Protein AF-0000000080279612 (afdb_homodimer)

Foldseek 3Di:
DKEKEFQAWEQFLPPVRDTELTWMWIADFFFTADIDYDGDDDDDGPYYHYQNQKYKWFFFAAQEAAQLLLLPAPPPQPDAPLRLCLRCLLLLLQAALLSLLLSLLLLLFLQVFLRHQEHEHAHAWDAPPRYDNLVSNVVSCVVLVGAYEYALEFAAQAVVNPARHHNRRHDHLVVSLVVLLVSQVPWADPDLQHRYHYAYEYAAPLRHDLSSLLSSLVSCVVSVAAYEYAFDQAPVQQVSCCVPPVHGRLVSCVVSVQAALRHEHEQQAHDDLVSLLSNLVRQHAYAHQQQLSVSNVRHFRQVLSNVVSRHLAAYHNYYCNRRVSSYVLVVLQRNQVRLCVVPNNVSADLSRSLQRRFQSSCSNRVNNVATRGNDGPHGPFMWMFRQPDPQNPPPSDVSCSSRNTDNGGTQFTDRSNHTQDHRSGGDNDDSVVSVVSSNVSSVVSVVVD/DKEKEFQAWEQFLPPVRDTELTWMWIADFFFTADIDYDGDDDDDGPYYHYQNQKYKWFFFAAQEAAQLLLLPAPPPQPDAPLRLCLRCLLLLLPAALLSLLLSLLLLLFLQVFLRHQEHEHAHAWDAPPRYDNLVSNVVSCVVLVGAYEYALEFAAQAVVNPARHHNRRHDHLVVSLVVLLVSQVPWADPDLQHRYHYAYEYAAPLRHDLSSLLSSLVSCVVSVAAYEYAFDQAPVQQVSCCVPVVHGRLVSCVVSVQAALRHEHEQQAHDDLVSLLSNLVRQHAYAHQQQLSVSNVRHFRQVLSNVVSRHLAAYHNYYCNSVVSSYVLVVLQRNQVRLCVVPNNVSADLSRSLQRRFQSSCSNRVNNVATRGNDGPHGPFMWMFRQPDPQNPPPSDVSCSSRNTDHGGTCFTDRSNHTQDHRSGGDNDDSVVSVVSSNVSSVVSVVVD

InterPro domains:
  IPR006680 Amidohydrolase-related [PF01979] (55-418)
  IPR011059 Metal-dependent hydrolase, composite domain superfamily [G3DSA:2.30.40.10] (12-420)
  IPR011059 Metal-dependent hydrolase, composite domain superfamily [SSF51338] (1-445)
  IPR032466 Metal-dependent hydrolase [SSF51556] (58-372)
  IPR050287 5-Methylthioadenosine/S-adenosylhomocysteine deaminase [PTHR43794] (2-445)

pLDDT: mean 96.13, std 4.73, range [47.09, 98.94]

Secondary structure (DSSP, 8-state):
-EEEEEEEEEE---TT--EEEEEEEEEETTEEEEEEESSPPS---SEEEE-TTEEEEEPEEE--EEGGGGGGTTTTTT--HHHHHHHHHHHHTT--HHHHHHHHHHHHHHHHHTTEEEEEEEE----TTS--HHHHHHHHHHHHT-EEEEEEEE----GGGT-SS-GGG---HHHHHHHHHHHHHHH---STT-SEEEEEEES-TTTS-HHHHHHHHHHHHHHT--EEEEES--HHHHHHHHHHHSS-HHHHHHHTT--STTEEEEE--S--HHHHHHHHHHT-EEEE-HHHHHHHT-----HHHHHHTT--EEE--EEGGGTSS--HHHHHHHHHHHHHHHH-TTSS-HHHHHHIIIIIHHHHTT-TTTSSS--TTSB--EEEEE--SGGGTT---HHHHHHHSSPPPEEEEEETTEEEEETTEESSS-HHHHHHHHHHHHHHHHHT-/-EEEEEEEEEE---TT--EEEEEEEEEETTEEEEEEESSPPS---SEEEE-TTEEEEEPEEE--EEGGGGGGTTTTTT--HHHHHHHHHHHHTT--HHHHHHHHHHHHHHHHHTTEEEEEEEE----TTS--HHHHHHHHHHHHT-EEEEEEEE----GGGT-SS-GGG---HHHHHHHHHHHHHHH---STT-SEEEEEEES-TTTS-HHHHHHHHHHHHHHT--EEEEES--HHHHHHHHHHHSS-HHHHHHHTT--STTEEEEE--S--HHHHHHHHHHT-EEEE-HHHHHHHT-----HHHHHHTT--EEE--EETTS-SS--HHHHHHHHHHHHHHHH-TTSS-HHHHHHIIIIIHHHHTT-TTTSSS--TTSB--EEEEE--SGGGTT---HHHHHHHSSPPPEEEEEETTEEEEETTEESSS-HHHHHHHHHHHHHHHHHT-

Organism: Amycolatopsis orientalis (NCBI:txid31958)

Nearest PDB structures (foldseek):
  7ww2-assembly1_B  TM=9.772E-01  e=6.701E-56  Obesumbacterium proteus
  3hpa-assembly1_A  TM=9.596E-01  e=1.640E-49  unidentified
  5hme-assembly1_A  TM=9.571E-01  e=2.037E-45  Paenarthrobacter aurescens
  5hmd-assembly1_A  TM=9.555E-01  e=1.391E-44  Paenarthrobacter aurescens
  3lsc-assembly1_B  TM=9.503E-01  e=1.802E-42  Paenarthrobacter aurescens

Radius of gyration: 27.05 Å; Cα contacts (8 Å, |Δi|>4): 2431; chains: 2; bounding box: 64×77×64 Å

Solvent-accessible surface area (backbone atoms only — not comparable to full-atom values): 40898 Å² total; per-residue (Å²): 102,32,37,35,41,28,52,13,25,33,45,23,56,40,98,82,58,50,67,24,82,38,7,20,41,31,30,45,49,40,20,22,65,40,70,47,65,44,77,61,79,92,70,90,57,79,40,79,40,82,22,68,55,23,38,35,34,32,16,24,23,30,50,30,25,25,37,55,29,41,33,46,24,51,48,65,70,63,31,44,61,68,56,32,46,65,64,42,43,71,43,56,53,63,44,29,24,67,40,32,22,30,9,25,34,43,40,51,42,45,20,40,44,31,36,31,31,34,38,25,31,52,50,40,78,62,24,84,88,11,66,58,53,66,59,21,45,54,50,22,32,63,72,54,52,44,30,36,33,43,20,42,28,32,34,50,29,15,41,90,71,74,29,83,44,51,57,69,39,33,39,57,56,67,56,39,51,50,50,40,51,50,47,38,73,73,56,44,39,89,55,88,80,48,49,37,34,41,27,36,15,51,53,26,79,85,53,29,49,70,66,46,50,38,50,42,48,51,50,21,59,74,72,71,37,36,40,37,35,47,40,34,45,36,71,63,54,36,56,49,31,34,72,76,72,71,35,47,48,61,55,49,34,45,76,50,60,61,60,24,63,57,20,28,29,31,43,47,27,64,65,54,71,66,48,42,46,49,28,17,75,40,37,17,14,33,18,37,23,48,56,26,28,15,51,34,20,43,34,68,42,54,52,49,61,30,50,73,39,54,21,31,40,12,26,18,32,38,30,19,40,43,29,33,46,40,34,47,41,54,43,32,32,41,42,29,27,48,27,5,37,74,59,25,23,73,33,40,44,55,67,53,28,51,34,20,29,10,36,18,12,16,45,38,72,71,34,52,83,38,37,22,29,58,46,69,72,14,42,23,34,30,19,31,31,44,46,72,46,55,73,33,38,44,37,80,44,64,61,39,36,48,29,52,21,53,67,54,51,26,47,34,29,22,40,45,47,39,75,34,27,48,69,50,34,55,65,89,50,57,60,66,57,42,20,51,46,24,29,52,38,13,48,61,46,52,68,81,105,101,32,38,34,40,28,52,13,24,33,46,24,56,41,97,83,56,51,66,24,84,39,6,21,40,30,29,44,47,41,21,22,66,40,70,48,65,44,77,62,77,91,71,89,57,80,39,80,42,82,21,67,54,23,37,36,34,32,17,26,24,31,49,30,24,24,39,55,29,41,33,48,24,53,49,64,71,63,31,43,62,67,57,32,45,64,64,41,42,71,42,56,51,63,43,29,24,66,41,33,22,31,9,25,34,44,41,51,43,44,20,39,44,32,36,30,30,34,39,25,30,52,51,40,78,61,23,83,86,12,65,58,54,67,60,22,45,55,51,22,33,62,72,52,51,43,30,37,33,42,21,40,28,31,35,49,29,16,42,91,70,75,29,81,42,51,56,69,38,33,38,56,54,67,56,42,52,51,51,39,51,51,47,38,74,72,55,44,40,90,56,87,82,48,49,38,35,42,28,36,16,50,53,26,77,87,55,28,49,70,65,45,51,39,48,42,48,53,51,20,59,74,70,68,37,35,39,39,33,46,39,32,45,37,69,64,55,36,54,49,30,34,72,76,71,69,36,46,48,60,56,50,34,45,77,49,61,62,61,22,64,56,19,27,28,33,43,47,28,64,64,55,72,67,47,40,46,49,29,16,73,41,38,17,14,32,19,37,25,49,59,27,26,14,52,36,20,42,34,70,42,56,54,48,62,32,51,74,40,55,22,30,40,13,26,17,31,39,30,20,41,44,18,39,47,43,34,47,41,55,43,32,31,40,44,28,27,49,27,5,36,74,59,26,22,73,33,39,42,56,67,54,28,51,35,21,29,11,35,18,13,16,45,38,71,71,36,51,84,38,37,21,29,59,46,68,72,15,43,22,33,30,20,30,31,45,46,71,47,55,72,32,38,44,37,80,44,62,61,40,36,46,30,46,21,54,67,52,51,26,46,35,27,23,42,45,50,40,76,35,25,48,70,48,34,54,66,88,51,56,60,65,57,43,22,51,46,22,30,53,37,14,50,58,48,52,66,81,105

Structure (mmCIF, N/CA/C/O backbone):
data_AF-0000000080279612-model_v1
#
loop_
_entity.id
_entity.type
_entity.pdbx_description
1 polymer '8-oxoguanine deaminase'
#
loop_
_atom_site.group_PDB
_atom_site.id
_atom_site.type_symbol
_atom_site.label_atom_id
_atom_site.label_alt_id
_atom_site.label_comp_id
_atom_site.label_asym_id
_atom_site.label_entity_id
_atom_site.label_seq_id
_atom_site.pdbx_PDB_ins_code
_atom_site.Cartn_x
_atom_site.Cartn_y
_atom_site.Cartn_z
_atom_site.occupancy
_atom_site.B_iso_or_equiv
_atom_site.auth_seq_id
_atom_site.auth_comp_id
_atom_site.auth_asym_id
_atom_site.auth_atom_id
_atom_site.pdbx_PDB_model_num
ATOM 1 N N . MET A 1 1 ? -10.273 -33.844 13.969 1 89.88 1 MET A N 1
ATOM 2 C CA . MET A 1 1 ? -10.109 -32.656 14.805 1 89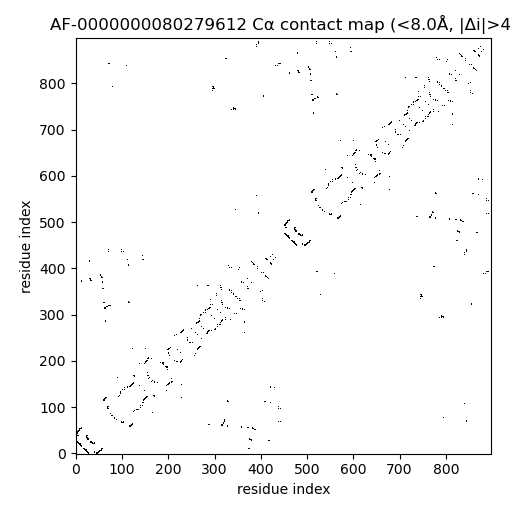.88 1 MET A CA 1
ATOM 3 C C . MET A 1 1 ? -11.219 -31.656 14.531 1 89.88 1 MET A C 1
ATOM 5 O O . MET A 1 1 ? -11.602 -31.453 13.375 1 89.88 1 MET A O 1
ATOM 9 N N . LYS A 1 2 ? -11.898 -31.188 15.523 1 96.88 2 LYS A N 1
ATOM 10 C CA . LYS A 1 2 ? -12.992 -30.234 15.398 1 96.88 2 LYS A CA 1
ATOM 11 C C . LYS A 1 2 ? -12.641 -28.906 16.062 1 96.88 2 LYS A C 1
ATOM 13 O O . LYS A 1 2 ? -12.375 -28.859 17.266 1 96.88 2 LYS A O 1
ATOM 18 N N . THR A 1 3 ? -12.5 -27.828 15.273 1 98.31 3 THR A N 1
ATOM 19 C CA . THR A 1 3 ? -12.18 -26.484 15.742 1 98.31 3 THR A CA 1
ATOM 20 C C . THR A 1 3 ? -13.336 -25.531 15.477 1 98.31 3 THR A C 1
ATOM 22 O O . THR A 1 3 ? -13.992 -25.609 14.43 1 98.31 3 THR A O 1
ATOM 25 N N . VAL A 1 4 ? -13.633 -24.656 16.484 1 98.69 4 VAL A N 1
ATOM 26 C CA . VAL A 1 4 ? -14.648 -23.641 16.25 1 98.69 4 VAL A CA 1
ATOM 27 C C . VAL A 1 4 ? -14.062 -22.25 16.5 1 98.69 4 VAL A C 1
ATOM 29 O O . VAL A 1 4 ? -13.289 -22.047 17.438 1 98.69 4 VAL A O 1
ATOM 32 N N . ILE A 1 5 ? -14.258 -21.312 15.57 1 98.75 5 ILE A N 1
ATOM 33 C CA . ILE A 1 5 ? -14.055 -19.891 15.758 1 98.75 5 ILE A CA 1
ATOM 34 C C . ILE A 1 5 ? -15.383 -19.203 16.062 1 98.75 5 ILE A C 1
ATOM 36 O O . ILE A 1 5 ? -16.328 -19.297 15.266 1 98.75 5 ILE A O 1
ATOM 40 N N . GLU A 1 6 ? -15.445 -18.484 17.172 1 98.25 6 GLU A N 1
ATOM 41 C CA . GLU A 1 6 ? -16.719 -17.906 17.594 1 98.25 6 GLU A CA 1
ATOM 42 C C . GLU A 1 6 ? -16.609 -16.406 17.812 1 98.25 6 GLU A C 1
ATOM 44 O O . GLU A 1 6 ? -15.516 -15.883 18 1 98.25 6 GLU A O 1
ATOM 49 N N . ASN A 1 7 ? -17.766 -15.758 17.781 1 98.31 7 ASN A N 1
ATOM 50 C CA . ASN A 1 7 ? -17.891 -14.328 18.062 1 98.31 7 ASN A CA 1
ATOM 51 C C . ASN A 1 7 ? -17.125 -13.484 17.062 1 98.31 7 ASN A C 1
ATOM 53 O O . ASN A 1 7 ? -16.766 -12.336 17.344 1 98.31 7 ASN A O 1
ATOM 57 N N . ALA A 1 8 ? -16.875 -14 15.867 1 98.69 8 ALA A N 1
ATOM 58 C CA . ALA A 1 8 ? -16.078 -13.297 14.867 1 98.69 8 ALA A CA 1
ATOM 59 C C . ALA A 1 8 ? -16.969 -12.617 13.828 1 98.69 8 ALA A C 1
ATOM 61 O O . ALA A 1 8 ? -18.078 -13.062 13.578 1 98.69 8 ALA A O 1
ATOM 62 N N . ALA A 1 9 ? -16.531 -11.438 13.344 1 98.81 9 ALA A N 1
ATOM 63 C CA . ALA A 1 9 ? -17.078 -11.023 12.055 1 98.81 9 ALA A CA 1
ATOM 64 C C . ALA A 1 9 ? -16.688 -12.008 10.953 1 98.81 9 ALA A C 1
ATOM 66 O O . ALA A 1 9 ? -15.562 -12.523 10.945 1 98.81 9 ALA A O 1
ATOM 67 N N . ILE A 1 10 ? -17.625 -12.367 10.086 1 98.94 10 ILE A N 1
ATOM 68 C CA . ILE A 1 10 ? -17.375 -13.367 9.047 1 98.94 10 ILE A CA 1
ATOM 69 C C . ILE A 1 10 ? -17.797 -12.805 7.691 1 98.94 10 ILE A C 1
ATOM 71 O O . ILE A 1 10 ? -18.922 -12.352 7.523 1 98.94 10 ILE A O 1
ATOM 75 N N . ALA A 1 11 ? -16.906 -12.711 6.762 1 98.94 11 ALA A N 1
ATOM 76 C CA . ALA A 1 11 ? -17.203 -12.5 5.348 1 98.94 11 ALA A CA 1
ATOM 77 C C . ALA A 1 11 ? -17.078 -13.805 4.562 1 98.94 11 ALA A C 1
ATOM 79 O O . ALA A 1 11 ? -15.961 -14.258 4.289 1 98.94 11 ALA A O 1
ATOM 80 N N . THR A 1 12 ? -18.156 -14.383 4.141 1 98.88 12 THR A N 1
ATOM 81 C CA . THR A 1 12 ? -18.141 -15.734 3.584 1 98.88 12 THR A CA 1
ATOM 82 C C . THR A 1 12 ? -17.688 -15.711 2.129 1 98.88 12 THR A C 1
ATOM 84 O O . THR A 1 12 ? -17.188 -16.719 1.613 1 98.88 12 THR A O 1
ATOM 87 N N . VAL A 1 13 ? -17.953 -14.617 1.409 1 98.75 13 VAL A N 1
ATOM 88 C CA . VAL A 1 13 ? -17.672 -14.43 -0.011 1 98.75 13 VAL A CA 1
ATOM 89 C C . VAL A 1 13 ? -18.438 -15.477 -0.828 1 98.75 13 VAL A C 1
ATOM 91 O O . VAL A 1 13 ? -17.953 -15.922 -1.871 1 98.75 13 VAL A O 1
ATOM 94 N N . ASP A 1 14 ? -19.516 -16 -0.341 1 98.44 14 ASP A N 1
ATOM 95 C CA . ASP A 1 14 ? -20.359 -16.891 -1.12 1 98.44 14 ASP A CA 1
ATOM 96 C C . ASP A 1 14 ? -21.141 -16.125 -2.182 1 98.44 14 ASP A C 1
ATOM 98 O O . ASP A 1 14 ? -21 -14.906 -2.305 1 98.44 14 ASP A O 1
ATOM 102 N N . GLY A 1 15 ? -21.844 -16.859 -2.979 1 96.75 15 GLY A N 1
ATOM 103 C CA . GLY A 1 15 ? -22.562 -16.25 -4.082 1 96.75 15 GLY A CA 1
ATOM 104 C C . GLY A 1 15 ? -23.531 -15.164 -3.641 1 96.75 15 GLY A C 1
ATOM 105 O O . GLY A 1 15 ? -23.781 -14.211 -4.379 1 96.75 15 GLY A O 1
ATOM 106 N N . ALA A 1 16 ? -24 -15.234 -2.383 1 96.94 16 ALA A N 1
ATOM 107 C CA . ALA A 1 16 ? -24.984 -14.273 -1.871 1 96.94 16 ALA A CA 1
ATOM 108 C C . ALA A 1 16 ? -24.297 -13.109 -1.168 1 96.94 16 ALA A C 1
ATOM 110 O O . ALA A 1 16 ? -24.938 -12.125 -0.805 1 96.94 16 ALA A O 1
ATOM 111 N N . GLY A 1 17 ? -23 -13.234 -1.034 1 97.25 17 GLY A N 1
ATOM 112 C CA . GLY A 1 17 ? -22.281 -12.195 -0.312 1 97.25 17 GLY A CA 1
ATOM 113 C C . GLY A 1 17 ? -22.625 -12.156 1.168 1 97.25 17 GLY A C 1
ATOM 114 O O . GLY A 1 17 ? -22.672 -11.086 1.772 1 97.25 17 GLY A O 1
ATOM 115 N N . THR A 1 18 ? -22.797 -13.297 1.804 1 98.56 18 THR A N 1
ATOM 116 C CA . THR A 1 18 ? -23.234 -13.398 3.193 1 98.56 18 THR A CA 1
ATOM 117 C C . THR A 1 18 ? -22.141 -12.906 4.137 1 98.56 18 THR A C 1
ATOM 119 O O . THR A 1 18 ? -20.969 -13.266 3.979 1 98.56 18 THR A O 1
ATOM 122 N N . GLU A 1 19 ? -22.531 -12.062 5.047 1 98.69 19 GLU A N 1
ATOM 123 C CA . GLU A 1 19 ? -21.656 -11.609 6.125 1 98.69 19 GLU A CA 1
ATOM 124 C C . GLU A 1 19 ? -22.344 -11.711 7.477 1 98.69 19 GLU A C 1
ATOM 126 O O . GLU A 1 19 ? -23.578 -11.578 7.566 1 98.69 19 GLU A O 1
ATOM 131 N N . HIS A 1 20 ? -21.609 -12.078 8.469 1 98.62 20 HIS A N 1
ATOM 132 C CA . HIS A 1 20 ? -22.094 -12.07 9.852 1 98.62 20 HIS A CA 1
ATOM 133 C C . HIS A 1 20 ? -21.266 -11.117 10.711 1 98.62 20 HIS A C 1
ATOM 135 O O . HIS A 1 20 ? -20.047 -11.25 10.789 1 98.62 20 HIS A O 1
ATOM 141 N N . ALA A 1 21 ? -21.922 -10.141 11.32 1 97.75 21 ALA A N 1
ATOM 142 C CA . ALA A 1 21 ? -21.234 -9.211 12.203 1 97.75 21 ALA A CA 1
ATOM 143 C C . ALA A 1 21 ? -20.625 -9.945 13.398 1 97.75 21 ALA A C 1
ATOM 145 O O . ALA A 1 21 ? -19.562 -9.547 13.906 1 97.75 21 ALA A O 1
ATOM 146 N N . SER A 1 22 ? -21.266 -10.914 13.852 1 98.38 22 SER A N 1
ATOM 147 C CA . SER A 1 22 ? -20.828 -11.828 14.898 1 98.38 22 SER A CA 1
ATOM 148 C C . SER A 1 22 ? -21.328 -13.242 14.641 1 98.38 22 SER A C 1
ATOM 150 O O . SER A 1 22 ? -22.531 -13.492 14.633 1 98.38 22 SER A O 1
ATOM 152 N N . GLY A 1 23 ? -20.344 -14.117 14.297 1 98.69 23 GLY A N 1
ATOM 153 C CA . GLY A 1 23 ? -20.75 -15.469 13.938 1 98.69 23 GLY A CA 1
ATOM 154 C C . GLY A 1 23 ? -19.703 -16.516 14.289 1 98.69 23 GLY A C 1
ATOM 155 O O . GLY A 1 23 ? -18.875 -16.297 15.172 1 98.69 23 GLY A O 1
ATOM 156 N N . HIS A 1 24 ? -19.922 -17.719 13.719 1 98.81 24 HIS A N 1
ATOM 157 C CA . HIS A 1 24 ? -19.031 -18.844 14 1 98.81 24 HIS A CA 1
ATOM 158 C C . HIS A 1 24 ? -18.703 -19.609 12.719 1 98.81 24 HIS A C 1
ATOM 160 O O . HIS A 1 24 ? -19.453 -19.562 11.742 1 98.81 24 HIS A O 1
ATOM 166 N N . VAL A 1 25 ? -17.578 -20.219 12.68 1 98.88 25 VAL A N 1
ATOM 167 C CA . VAL A 1 25 ? -17.156 -21.203 11.68 1 98.88 25 VAL A CA 1
ATOM 168 C C . VAL A 1 25 ? -16.672 -22.469 12.375 1 98.88 25 VAL A C 1
ATOM 170 O O . VAL A 1 25 ? -15.836 -22.406 13.281 1 98.88 25 VAL A O 1
ATOM 173 N N . VAL A 1 26 ? -17.219 -23.594 12.023 1 98.88 26 VAL A N 1
ATOM 174 C CA . VAL A 1 26 ? -16.781 -24.891 12.547 1 98.88 26 VAL A CA 1
ATOM 175 C C . VAL A 1 26 ? -15.969 -25.641 11.492 1 98.88 26 VAL A C 1
ATOM 177 O O . VAL A 1 26 ? -16.406 -25.781 10.352 1 98.88 26 VAL A O 1
ATOM 180 N N . ILE A 1 27 ? -14.773 -26.047 11.844 1 98.81 27 ILE A N 1
ATOM 181 C CA . ILE A 1 27 ? -13.883 -26.844 11.016 1 98.81 27 ILE A CA 1
ATOM 182 C C . ILE A 1 27 ? -13.875 -28.297 11.516 1 98.81 27 ILE A C 1
ATOM 184 O O . ILE A 1 27 ? -13.672 -28.547 12.703 1 98.81 27 ILE A O 1
ATOM 188 N N . GLU A 1 28 ? -14.141 -29.188 10.703 1 98.44 28 GLU A N 1
ATOM 189 C CA . GLU A 1 28 ? -14 -30.609 10.992 1 98.44 28 GLU A CA 1
ATOM 190 C C . GLU A 1 28 ? -13.055 -31.281 10.008 1 98.44 28 GLU A C 1
ATOM 192 O O . GLU A 1 28 ? -13.352 -31.375 8.812 1 98.44 28 GLU A O 1
ATOM 197 N N . ASN A 1 29 ? -11.969 -31.75 10.539 1 97.06 29 ASN A N 1
ATOM 198 C CA . ASN A 1 29 ? -10.875 -32.25 9.711 1 97.06 29 ASN A CA 1
ATOM 199 C C . ASN A 1 29 ? -10.398 -31.188 8.719 1 97.06 29 ASN A C 1
ATOM 201 O O . ASN A 1 29 ? -9.906 -30.141 9.117 1 97.06 29 ASN A O 1
ATOM 205 N N . ASP A 1 30 ? -10.617 -31.406 7.473 1 98.31 30 ASP A N 1
ATOM 206 C CA . ASP A 1 30 ? -10.062 -30.453 6.52 1 98.31 30 ASP A CA 1
ATOM 207 C C . ASP A 1 30 ? -11.172 -29.625 5.867 1 98.31 30 ASP A C 1
ATOM 209 O O . ASP A 1 30 ? -10.922 -28.891 4.91 1 98.31 30 ASP A O 1
ATOM 213 N N . ARG A 1 31 ? -12.453 -29.688 6.43 1 98.5 31 ARG A N 1
ATOM 214 C CA . ARG A 1 31 ? -13.594 -29.062 5.777 1 98.5 31 ARG A CA 1
ATOM 215 C C . ARG A 1 31 ? -14.344 -28.141 6.738 1 98.5 31 ARG A C 1
ATOM 217 O O . ARG A 1 31 ? -14.219 -28.281 7.957 1 98.5 31 ARG A O 1
ATOM 224 N N . ILE A 1 32 ? -14.992 -27.234 6.156 1 98.81 32 ILE A N 1
ATOM 225 C CA . ILE A 1 32 ? -15.93 -26.406 6.906 1 98.81 32 ILE A CA 1
ATOM 226 C C . ILE A 1 32 ? -17.203 -27.188 7.199 1 98.81 32 ILE A C 1
ATOM 228 O O . ILE A 1 32 ? -17.891 -27.641 6.277 1 98.81 32 ILE A O 1
ATOM 232 N N . ALA A 1 33 ? -17.5 -27.312 8.43 1 98.62 33 ALA A N 1
ATOM 233 C CA . ALA A 1 33 ? -18.641 -28.125 8.828 1 98.62 33 ALA A CA 1
ATOM 234 C C . ALA A 1 33 ? -19.875 -27.25 9.07 1 98.62 33 ALA A C 1
ATOM 236 O O . ALA A 1 33 ? -21.016 -27.719 8.898 1 98.62 33 ALA A O 1
ATOM 237 N N . ALA A 1 34 ? -19.641 -26.016 9.508 1 98.56 34 ALA A N 1
ATOM 238 C CA . ALA A 1 34 ? -20.734 -25.078 9.766 1 98.56 34 ALA A CA 1
ATOM 239 C C . ALA A 1 34 ? -20.25 -23.625 9.711 1 98.56 34 ALA A C 1
ATOM 241 O O . ALA A 1 34 ? -19.094 -23.344 10.031 1 98.56 34 ALA A O 1
ATOM 242 N N . VAL A 1 35 ? -21.078 -22.766 9.336 1 98.75 35 VAL A N 1
ATOM 243 C CA . VAL A 1 35 ? -20.875 -21.328 9.352 1 98.75 35 VAL A CA 1
ATOM 244 C C . VAL A 1 35 ? -22.203 -20.625 9.539 1 98.75 35 VAL A C 1
ATOM 246 O O . VAL A 1 35 ? -23.234 -21.047 8.992 1 98.75 35 VAL A O 1
ATOM 249 N N . GLY A 1 36 ? -22.234 -19.656 10.367 1 98.38 36 GLY A N 1
ATOM 250 C CA . GLY A 1 36 ? -23.484 -18.938 10.586 1 98.38 36 GLY A CA 1
ATOM 251 C C . GLY A 1 36 ? -23.359 -17.797 11.578 1 98.38 36 GLY A C 1
ATOM 252 O O . GLY A 1 36 ? -22.281 -17.578 12.148 1 98.38 36 GLY A O 1
ATOM 253 N N . GLY A 1 37 ? -24.438 -17.031 11.656 1 98.19 37 GLY A N 1
ATOM 254 C CA . GLY A 1 37 ? -24.516 -15.977 12.648 1 98.19 37 GLY A CA 1
ATOM 255 C C . GLY A 1 37 ? -24.797 -16.484 14.055 1 98.19 37 GLY A C 1
ATOM 256 O O . GLY A 1 37 ? -25.406 -17.531 14.227 1 98.19 37 GLY A O 1
ATOM 257 N N . GLY A 1 38 ? -24.266 -15.695 15.078 1 97 38 GLY A N 1
ATOM 258 C CA . GLY A 1 38 ? -24.562 -16.016 16.469 1 97 38 GLY A CA 1
ATOM 259 C C . GLY A 1 38 ? -23.672 -17.109 17.031 1 97 38 GLY A C 1
ATOM 260 O O . GLY A 1 38 ? -22.578 -17.359 16.516 1 97 38 GLY A O 1
ATOM 261 N N . ARG A 1 39 ? -24.078 -17.797 18.078 1 94.25 39 ARG A N 1
ATOM 262 C CA . ARG A 1 39 ? -23.297 -18.781 18.828 1 94.25 39 ARG A CA 1
ATOM 263 C C . ARG A 1 39 ? -23.109 -20.062 18.047 1 94.25 39 ARG A C 1
ATOM 265 O O . ARG A 1 39 ? -24.031 -20.484 17.328 1 94.25 39 ARG A O 1
ATOM 272 N N . ALA A 1 40 ? -21.969 -20.641 18.156 1 96.12 40 ALA A N 1
ATOM 273 C CA . ALA A 1 40 ? -21.703 -21.922 17.531 1 96.12 40 ALA A CA 1
ATOM 274 C C . ALA A 1 40 ? -22.641 -23 18.062 1 96.12 40 ALA A C 1
ATOM 276 O O . ALA A 1 40 ? -23.141 -22.906 19.188 1 96.12 40 ALA A O 1
ATOM 277 N N . PRO A 1 41 ? -22.875 -24.031 17.312 1 95.06 41 PRO A N 1
ATOM 278 C CA . PRO A 1 41 ? -23.641 -25.172 17.828 1 95.06 41 PRO A CA 1
ATOM 279 C C . PRO A 1 41 ? -23 -25.797 19.062 1 95.06 41 PRO A C 1
ATOM 281 O O . PRO A 1 41 ? -21.766 -25.828 19.172 1 95.06 41 PRO A O 1
ATOM 284 N N . GLU A 1 42 ? -23.906 -26.266 19.922 1 94.06 42 GLU A N 1
ATOM 285 C CA . GLU A 1 42 ? -23.375 -27 21.062 1 94.06 42 GLU A CA 1
ATOM 286 C C . GLU A 1 42 ? -22.75 -28.328 20.641 1 94.06 42 GLU A C 1
ATOM 288 O O . GLU A 1 42 ? -23.406 -29.125 19.953 1 94.06 42 GLU A O 1
ATOM 293 N N . ASP A 1 43 ? -21.578 -28.438 20.859 1 94.12 43 ASP A N 1
ATOM 294 C CA . ASP A 1 43 ? -20.844 -29.641 20.5 1 94.12 43 ASP A CA 1
ATOM 295 C C . ASP A 1 43 ? -19.516 -29.703 21.25 1 94.12 43 ASP A C 1
ATOM 297 O O . ASP A 1 43 ? -19.141 -28.766 21.953 1 94.12 43 ASP A O 1
ATOM 301 N N . GLU A 1 44 ? -18.891 -30.875 21.172 1 95.94 44 GLU A N 1
ATOM 302 C CA . GLU A 1 44 ? -17.547 -31.016 21.703 1 95.94 44 GLU A CA 1
ATOM 303 C C . GLU A 1 44 ? -16.5 -30.578 20.672 1 95.94 44 GLU A C 1
ATOM 305 O O . GLU A 1 44 ? -16.438 -31.141 19.578 1 95.94 44 GLU A O 1
ATOM 310 N N . TYR A 1 45 ? -15.773 -29.578 20.953 1 97.38 45 TYR A N 1
ATOM 311 C CA . TYR A 1 45 ? -14.719 -29.062 20.078 1 97.38 45 TYR A CA 1
ATOM 312 C C . TYR A 1 45 ? -13.344 -29.344 20.672 1 97.38 45 TYR A C 1
ATOM 314 O O . TYR A 1 45 ? -13.141 -29.188 21.875 1 97.38 45 TYR A O 1
ATOM 322 N N . ASP A 1 46 ? -12.461 -29.797 19.859 1 97.88 46 ASP A N 1
ATOM 323 C CA . ASP A 1 46 ? -11.078 -30 20.297 1 97.88 46 ASP A CA 1
ATOM 324 C C . ASP A 1 46 ? -10.391 -28.672 20.578 1 97.88 46 ASP A C 1
ATOM 326 O O . ASP A 1 46 ? -9.5 -28.594 21.422 1 97.88 46 ASP A O 1
ATOM 330 N N . GLU A 1 47 ? -10.711 -27.562 19.828 1 97.62 47 GLU A N 1
ATOM 331 C CA . GLU A 1 47 ? -10.18 -26.219 20.016 1 97.62 47 GLU A CA 1
ATOM 332 C C . GLU A 1 47 ? -11.273 -25.172 19.812 1 97.62 47 GLU A C 1
ATOM 334 O O . GLU A 1 47 ? -12.094 -25.281 18.906 1 97.62 47 GLU A O 1
ATOM 339 N N . ARG A 1 48 ? -11.305 -24.281 20.75 1 97.62 48 ARG A N 1
ATOM 340 C CA . ARG A 1 48 ? -12.195 -23.141 20.656 1 97.62 48 ARG A CA 1
ATOM 341 C C . ARG A 1 48 ? -11.398 -21.844 20.547 1 97.62 48 ARG A C 1
ATOM 343 O O . ARG A 1 48 ? -10.516 -21.578 21.375 1 97.62 48 ARG A O 1
ATOM 350 N N . ILE A 1 49 ? -11.648 -21.047 19.547 1 98 49 ILE A N 1
ATOM 351 C CA . ILE A 1 49 ? -10.992 -19.766 19.312 1 98 49 ILE A CA 1
ATOM 352 C C . ILE A 1 49 ? -12 -18.641 19.484 1 98 49 ILE A C 1
ATOM 354 O O . ILE A 1 49 ? -13.031 -18.609 18.797 1 98 49 ILE A O 1
ATOM 358 N N . ASP A 1 50 ? -11.789 -17.734 20.438 1 98.31 50 ASP A N 1
ATOM 359 C CA . ASP A 1 50 ? -12.594 -16.531 20.562 1 98.31 50 ASP A CA 1
ATOM 360 C C . ASP A 1 50 ? -12.219 -15.508 19.484 1 98.31 50 ASP A C 1
ATOM 362 O O . ASP A 1 50 ? -11.141 -14.914 19.531 1 98.31 50 ASP A O 1
ATOM 366 N N . GLY A 1 51 ? -13.133 -15.273 18.531 1 98.25 51 GLY A N 1
ATOM 367 C CA . GLY A 1 51 ? -12.875 -14.414 17.391 1 98.25 51 GLY A CA 1
ATOM 368 C C . GLY A 1 51 ? -13.312 -12.977 17.609 1 98.25 51 GLY A C 1
ATOM 369 O O . GLY A 1 51 ? -13.492 -12.219 16.656 1 98.25 51 GLY A O 1
ATOM 370 N N . SER A 1 52 ? -13.555 -12.586 18.922 1 97.75 52 SER A N 1
ATOM 371 C CA . SER A 1 52 ? -13.93 -11.211 19.219 1 97.75 52 SER A CA 1
ATOM 372 C C . SER A 1 52 ? -12.883 -10.234 18.688 1 97.75 52 SER A C 1
ATOM 374 O O . SER A 1 52 ? -11.703 -10.344 19.016 1 97.75 52 SER A O 1
ATOM 376 N N . GLY A 1 53 ? -13.328 -9.289 17.812 1 97.5 53 GLY A N 1
ATOM 377 C CA . GLY A 1 53 ? -12.414 -8.312 17.234 1 97.5 53 GLY A CA 1
ATOM 378 C C . GLY A 1 53 ? -11.719 -8.82 15.984 1 97.5 53 GLY A C 1
ATOM 379 O O . GLY A 1 53 ? -10.906 -8.102 15.391 1 97.5 53 GLY A O 1
ATOM 380 N N . TYR A 1 54 ? -12.039 -10.125 15.617 1 98.69 54 TYR A N 1
ATOM 381 C CA . TYR A 1 54 ? -11.406 -10.688 14.43 1 98.69 54 TYR A CA 1
ATOM 382 C C . TYR A 1 54 ? -12.367 -10.688 13.242 1 98.69 54 TYR A C 1
ATOM 384 O O . TYR A 1 54 ? -13.586 -10.609 13.422 1 98.69 54 TYR A O 1
ATOM 392 N N . LEU A 1 55 ? -11.859 -10.672 12.07 1 98.94 55 LEU A N 1
ATOM 393 C CA . LEU A 1 55 ? -12.57 -10.945 10.82 1 98.94 55 LEU A CA 1
ATOM 394 C C . LEU A 1 55 ? -12.102 -12.266 10.211 1 98.94 55 LEU A C 1
ATOM 396 O O . LEU A 1 55 ? -10.898 -12.492 10.055 1 98.94 55 LEU A O 1
ATOM 400 N N . VAL A 1 56 ? -13.023 -13.148 9.914 1 98.94 56 VAL A N 1
ATOM 401 C CA . VAL A 1 56 ? -12.719 -14.406 9.234 1 98.94 56 VAL A CA 1
ATOM 402 C C . VAL A 1 56 ? -13.109 -14.305 7.762 1 98.94 56 VAL A C 1
ATOM 404 O O . VAL A 1 56 ? -14.234 -13.906 7.441 1 98.94 56 VAL A O 1
ATOM 407 N N . THR A 1 57 ? -12.219 -14.555 6.879 1 98.94 57 THR A N 1
ATOM 408 C CA . THR A 1 57 ? -12.438 -14.664 5.441 1 98.94 57 THR A CA 1
ATOM 409 C C . THR A 1 57 ? -11.914 -15.992 4.91 1 98.94 57 THR A C 1
ATOM 411 O O . THR A 1 57 ? -11.219 -16.719 5.621 1 98.94 57 THR A O 1
ATOM 414 N N . PRO A 1 58 ? -12.367 -16.375 3.648 1 98.94 58 PRO A N 1
ATOM 415 C CA . PRO A 1 58 ? -11.555 -17.422 3.018 1 98.94 58 PRO A CA 1
ATOM 416 C C . PRO A 1 58 ? -10.078 -17.047 2.92 1 98.94 58 PRO A C 1
ATOM 418 O O . PRO A 1 58 ? -9.742 -15.859 2.875 1 98.94 58 PRO A O 1
ATOM 421 N N . GLY A 1 59 ? -9.172 -18.047 3.018 1 98.94 59 GLY A N 1
ATOM 422 C CA . GLY A 1 59 ? -7.781 -17.75 2.711 1 98.94 59 GLY A CA 1
ATOM 423 C C . GLY A 1 59 ? -7.598 -17.109 1.35 1 98.94 59 GLY A C 1
ATOM 424 O O . GLY A 1 59 ? -8.273 -17.469 0.387 1 98.94 59 GLY A O 1
ATOM 425 N N . LEU A 1 60 ? -6.734 -16.125 1.271 1 98.94 60 LEU A N 1
ATOM 426 C CA . LEU A 1 60 ? -6.477 -15.484 -0.01 1 98.94 60 LEU A CA 1
ATOM 427 C C . LEU A 1 60 ? -5.793 -16.438 -0.978 1 98.94 60 LEU A C 1
ATOM 429 O O . LEU A 1 60 ? -5.137 -17.391 -0.553 1 98.94 60 LEU A O 1
ATOM 433 N N . ILE A 1 61 ? -5.992 -16.219 -2.242 1 98.94 61 ILE A N 1
ATOM 434 C CA . ILE A 1 61 ? -5.438 -17.047 -3.303 1 98.94 61 ILE A CA 1
ATOM 435 C C . ILE A 1 61 ? -4.598 -16.188 -4.25 1 98.94 61 ILE A C 1
ATOM 437 O O . ILE A 1 61 ? -5.125 -15.289 -4.91 1 98.94 61 ILE A O 1
ATOM 441 N N . ASN A 1 62 ? -3.314 -16.438 -4.266 1 98.94 62 ASN A N 1
ATOM 442 C CA . ASN A 1 62 ? -2.371 -15.75 -5.148 1 98.94 62 ASN A CA 1
ATOM 443 C C . ASN A 1 62 ? -2.256 -16.453 -6.496 1 98.94 62 ASN A C 1
ATOM 445 O O . ASN A 1 62 ? -1.672 -17.531 -6.59 1 98.94 62 ASN A O 1
ATOM 449 N N . THR A 1 63 ? -2.67 -15.773 -7.586 1 98.94 63 THR A N 1
ATOM 450 C CA . THR A 1 63 ? -2.842 -16.484 -8.852 1 98.94 63 THR A CA 1
ATOM 451 C C . THR A 1 63 ? -1.616 -16.312 -9.742 1 98.94 63 THR A C 1
ATOM 453 O O . THR A 1 63 ? -1.537 -16.891 -10.82 1 98.94 63 THR A O 1
ATOM 456 N N . HIS A 1 64 ? -0.629 -15.562 -9.328 1 98.94 64 HIS A N 1
ATOM 457 C CA . HIS A 1 64 ? 0.58 -15.352 -10.117 1 98.94 64 HIS A CA 1
ATOM 458 C C . HIS A 1 64 ? 1.75 -14.938 -9.234 1 98.94 64 HIS A C 1
ATOM 460 O O . HIS A 1 64 ? 1.647 -13.969 -8.484 1 98.94 64 HIS A O 1
ATOM 466 N N . HIS A 1 65 ? 2.82 -15.633 -9.328 1 98.81 65 HIS A N 1
ATOM 467 C CA . HIS A 1 65 ? 4.039 -15.344 -8.578 1 98.81 65 HIS A CA 1
ATOM 468 C C . HIS A 1 65 ? 5.273 -15.844 -9.328 1 98.81 65 HIS A C 1
ATOM 470 O O . HIS A 1 65 ? 5.156 -16.594 -10.297 1 98.81 65 HIS A O 1
ATOM 476 N N . HIS A 1 66 ? 6.422 -15.359 -9.094 1 98.62 66 HIS A N 1
ATOM 477 C CA . HIS A 1 66 ? 7.746 -15.898 -9.375 1 98.62 66 HIS A CA 1
ATOM 478 C C . HIS A 1 66 ? 8.562 -16.047 -8.094 1 98.62 66 HIS A C 1
ATOM 480 O O . HIS A 1 66 ? 9.344 -15.156 -7.746 1 98.62 66 HIS A O 1
ATOM 486 N N . LEU A 1 67 ? 8.438 -17.188 -7.449 1 98.75 67 LEU A N 1
ATOM 487 C CA . LEU A 1 67 ? 8.953 -17.344 -6.094 1 98.75 67 LEU A CA 1
ATOM 488 C C . LEU A 1 67 ? 10.469 -17.219 -6.066 1 98.75 67 LEU A C 1
ATOM 490 O O . LEU A 1 67 ? 11.039 -16.703 -5.102 1 98.75 67 LEU A O 1
ATOM 494 N N . TYR A 1 68 ? 11.188 -17.641 -7.125 1 97.88 68 TYR A N 1
ATOM 495 C CA . TYR A 1 68 ? 12.641 -17.594 -7.148 1 97.88 68 TYR A CA 1
ATOM 496 C C . TYR A 1 68 ? 13.141 -16.141 -7.074 1 97.88 68 TYR A C 1
ATOM 498 O O . TYR A 1 68 ? 14.273 -15.898 -6.652 1 97.88 68 TYR A O 1
ATOM 506 N N . GLN A 1 69 ? 12.32 -15.227 -7.402 1 97.88 69 GLN A N 1
ATOM 507 C CA . GLN A 1 69 ? 12.742 -13.828 -7.492 1 97.88 69 GLN A CA 1
ATOM 508 C C . GLN A 1 69 ? 12.914 -13.219 -6.105 1 97.88 69 GLN A C 1
ATOM 510 O O . GLN A 1 69 ? 13.484 -12.133 -5.965 1 97.88 69 GLN A O 1
ATOM 515 N N . TRP A 1 70 ? 12.477 -13.852 -5.035 1 98.12 70 TRP A N 1
ATOM 516 C CA . TRP A 1 70 ? 12.75 -13.391 -3.68 1 98.12 70 TRP A CA 1
ATOM 517 C C . TRP A 1 70 ? 14.25 -13.281 -3.426 1 98.12 70 TRP A C 1
ATOM 519 O O . TRP A 1 70 ? 14.688 -12.523 -2.561 1 98.12 70 TRP A O 1
ATOM 529 N N . ALA A 1 71 ? 15.016 -13.977 -4.227 1 97.75 71 ALA A N 1
ATOM 530 C CA . ALA A 1 71 ? 16.469 -13.969 -4.047 1 97.75 71 ALA A CA 1
ATOM 531 C C . ALA A 1 71 ? 17.109 -12.781 -4.762 1 97.75 71 ALA A C 1
ATOM 533 O O . ALA A 1 71 ? 18.312 -12.531 -4.621 1 97.75 71 ALA A O 1
ATOM 534 N N . THR A 1 72 ? 16.312 -11.984 -5.504 1 97.12 72 THR A N 1
ATOM 535 C CA . THR A 1 72 ? 16.906 -10.922 -6.305 1 97.12 72 THR A CA 1
ATOM 536 C C . THR A 1 72 ? 16.125 -9.625 -6.152 1 97.12 72 THR A C 1
ATOM 538 O O . THR A 1 72 ? 16.031 -8.836 -7.094 1 97.12 72 THR A O 1
ATOM 541 N N . ARG A 1 73 ? 15.484 -9.367 -5.043 1 96.38 73 ARG A N 1
ATOM 542 C CA . ARG A 1 73 ? 14.734 -8.148 -4.766 1 96.38 73 ARG A CA 1
ATOM 543 C C . ARG A 1 73 ? 15.656 -6.938 -4.711 1 96.38 73 ARG A C 1
ATOM 545 O O . ARG A 1 73 ? 16.812 -7.047 -4.281 1 96.38 73 ARG A O 1
ATOM 552 N N . GLY A 1 74 ? 15.109 -5.805 -5.125 1 93.69 74 GLY A N 1
ATOM 553 C CA . GLY A 1 74 ? 15.789 -4.527 -4.98 1 93.69 74 GLY A CA 1
ATOM 554 C C . GLY A 1 74 ? 16.781 -4.254 -6.09 1 93.69 74 GLY A C 1
ATOM 555 O O . GLY A 1 74 ? 17.391 -3.176 -6.141 1 93.69 74 GLY A O 1
ATOM 556 N N . LEU A 1 75 ? 16.969 -5.246 -6.973 1 91.62 75 LEU A N 1
ATOM 557 C CA . LEU A 1 75 ? 17.875 -5.062 -8.102 1 91.62 75 LEU A CA 1
ATOM 558 C C . LEU A 1 75 ? 17.156 -4.383 -9.266 1 91.62 75 LEU A C 1
ATOM 560 O O . LEU A 1 75 ? 15.953 -4.574 -9.461 1 91.62 75 LEU A O 1
ATOM 564 N N . ALA A 1 76 ? 17.859 -3.533 -10.016 1 90 76 ALA A N 1
ATOM 565 C CA . ALA A 1 76 ? 17.328 -2.83 -11.188 1 90 76 ALA A CA 1
ATOM 566 C C . ALA A 1 76 ? 16.031 -2.092 -10.836 1 90 76 ALA A C 1
ATOM 568 O O . ALA A 1 76 ? 15.031 -2.209 -11.547 1 90 76 ALA A O 1
ATOM 569 N N . ALA A 1 77 ? 16.047 -1.381 -9.695 1 85.69 77 ALA A N 1
ATOM 570 C CA . ALA A 1 77 ? 14.859 -0.822 -9.062 1 85.69 77 ALA A CA 1
ATOM 571 C C . ALA A 1 77 ? 14.273 0.31 -9.906 1 85.69 77 ALA A C 1
ATOM 573 O O . ALA A 1 77 ? 13.102 0.655 -9.766 1 85.69 77 ALA A O 1
ATOM 574 N N . ASP A 1 78 ? 14.992 0.965 -10.789 1 85.88 78 ASP A N 1
ATOM 575 C CA . ASP A 1 78 ? 14.516 2.113 -11.562 1 85.88 78 ASP A CA 1
ATOM 576 C C . ASP A 1 78 ? 14.633 1.855 -13.062 1 85.88 78 ASP A C 1
ATOM 578 O O . ASP A 1 78 ? 14.922 2.77 -13.836 1 85.88 78 ASP A O 1
ATOM 582 N N . HIS A 1 79 ? 14.398 0.545 -13.531 1 85.69 79 HIS A N 1
ATOM 583 C CA . HIS A 1 79 ? 14.523 0.105 -14.922 1 85.69 79 HIS A CA 1
ATOM 584 C C . HIS A 1 79 ? 13.156 -0.16 -15.539 1 85.69 79 HIS A C 1
ATOM 586 O O . HIS A 1 79 ? 12.18 -0.395 -14.82 1 85.69 79 HIS A O 1
ATOM 592 N N . THR A 1 80 ? 13.133 -0.03 -16.875 1 82.69 80 THR A N 1
ATOM 593 C CA . THR A 1 80 ? 11.977 -0.542 -17.594 1 82.69 80 THR A CA 1
ATOM 594 C C . THR A 1 80 ? 11.922 -2.064 -17.516 1 82.69 80 THR A C 1
ATOM 596 O O . THR A 1 80 ? 12.883 -2.707 -17.109 1 82.69 80 THR A O 1
ATOM 599 N N . LEU A 1 81 ? 10.805 -2.65 -17.938 1 83.38 81 LEU A N 1
ATOM 600 C CA . LEU A 1 81 ? 10.633 -4.098 -17.891 1 83.38 81 LEU A CA 1
ATOM 601 C C . LEU A 1 81 ? 11.742 -4.801 -18.656 1 83.38 81 LEU A C 1
ATOM 603 O O . LEU A 1 81 ? 12.375 -5.727 -18.141 1 83.38 81 LEU A O 1
ATOM 607 N N . PHE A 1 82 ? 11.977 -4.34 -19.844 1 82 82 PHE A N 1
ATOM 608 C CA . PHE A 1 82 ? 12.969 -5.012 -20.672 1 82 82 PHE A CA 1
ATOM 609 C C . PHE A 1 82 ? 14.367 -4.82 -20.109 1 82 82 PHE A C 1
ATOM 611 O O . PHE A 1 82 ? 15.172 -5.75 -20.109 1 82 82 PHE A O 1
ATOM 618 N N . GLU A 1 83 ? 14.648 -3.562 -19.641 1 85.56 83 GLU A N 1
ATOM 619 C CA . GLU A 1 83 ? 15.93 -3.32 -18.969 1 85.56 83 GLU A CA 1
ATOM 620 C C . GLU A 1 83 ? 16.078 -4.176 -17.719 1 85.56 83 GLU A C 1
ATOM 622 O O . GLU A 1 83 ? 17.156 -4.676 -17.422 1 85.56 83 GLU A O 1
ATOM 627 N N . TRP A 1 84 ? 15.016 -4.285 -17.016 1 90.12 84 TRP A N 1
ATOM 628 C CA . TRP A 1 84 ? 14.953 -5.105 -15.812 1 90.12 84 TRP A CA 1
ATOM 629 C C . TRP A 1 84 ? 15.234 -6.57 -16.141 1 90.12 84 TRP A C 1
ATOM 631 O O . TRP A 1 84 ? 16.031 -7.215 -15.461 1 90.12 84 TRP A O 1
ATOM 641 N N . LEU A 1 85 ? 14.68 -7.145 -17.203 1 88.56 85 LEU A N 1
ATOM 642 C CA . LEU A 1 85 ? 14.883 -8.523 -17.625 1 88.56 85 LEU A CA 1
ATOM 643 C C . LEU A 1 85 ? 16.328 -8.742 -18.078 1 88.56 85 LEU A C 1
ATOM 645 O O . LEU A 1 85 ? 16.969 -9.711 -17.672 1 88.56 85 LEU A O 1
ATOM 649 N N . VAL A 1 86 ? 16.797 -7.828 -18.875 1 87.44 86 VAL A N 1
ATOM 650 C CA . VAL A 1 86 ? 18.172 -7.934 -19.375 1 87.44 86 VAL A CA 1
ATOM 651 C C . VAL A 1 86 ? 19.156 -7.922 -18.203 1 87.44 86 VAL A C 1
ATOM 653 O O . VAL A 1 86 ? 20.156 -8.648 -18.219 1 87.44 86 VAL A O 1
ATOM 656 N N . ALA A 1 87 ? 18.812 -7.156 -17.219 1 90.38 87 ALA A N 1
ATOM 657 C CA . ALA A 1 87 ? 19.688 -7.031 -16.062 1 90.38 87 ALA A CA 1
ATOM 658 C C . ALA A 1 87 ? 19.641 -8.289 -15.211 1 90.38 87 ALA A C 1
ATOM 660 O O . ALA A 1 87 ? 20.656 -8.695 -14.633 1 90.38 87 ALA A O 1
ATOM 661 N N . LEU A 1 88 ? 18.484 -8.977 -15.18 1 93.69 88 LEU A N 1
ATOM 662 C CA . LEU A 1 88 ? 18.297 -10 -14.156 1 93.69 88 LEU A CA 1
ATOM 663 C C . LEU A 1 88 ? 18.453 -11.398 -14.742 1 93.69 88 LEU A C 1
ATOM 665 O O . LEU A 1 88 ? 18.75 -12.352 -14.023 1 93.69 88 LEU A O 1
ATOM 669 N N . TYR A 1 89 ? 18.344 -11.617 -16.047 1 93.25 89 TYR A N 1
ATOM 670 C CA . TYR A 1 89 ? 18.453 -12.938 -16.656 1 93.25 89 TYR A CA 1
ATOM 671 C C . TYR A 1 89 ? 19.812 -13.555 -16.391 1 93.25 89 TYR A C 1
ATOM 673 O O . TYR A 1 89 ? 19.922 -14.711 -15.984 1 93.25 89 TYR A O 1
ATOM 681 N N . PRO A 1 90 ? 20.938 -12.734 -16.531 1 92 90 PRO A N 1
ATOM 682 C CA . PRO A 1 90 ? 22.234 -13.32 -16.219 1 92 90 PRO A CA 1
ATOM 683 C C . PRO A 1 90 ? 22.344 -13.742 -14.75 1 92 90 PRO A C 1
ATOM 685 O O . PRO A 1 90 ? 23 -14.742 -14.445 1 92 90 PRO A O 1
ATOM 688 N N . VAL A 1 91 ? 21.688 -13.039 -13.875 1 93.94 91 VAL A N 1
ATOM 689 C CA . VAL A 1 91 ? 21.672 -13.383 -12.461 1 93.94 91 VAL A CA 1
ATOM 690 C C . VAL A 1 91 ? 20.891 -14.68 -12.25 1 93.94 91 VAL A C 1
ATOM 692 O O . VAL A 1 91 ? 21.375 -15.609 -11.594 1 93.94 91 VAL A O 1
ATOM 695 N N . TRP A 1 92 ? 19.734 -14.844 -12.852 1 94.56 92 TRP A N 1
ATOM 696 C CA . TRP A 1 92 ? 18.844 -15.984 -12.688 1 94.56 92 TRP A CA 1
ATOM 697 C C . TRP A 1 92 ? 19.422 -17.234 -13.359 1 94.56 92 TRP A C 1
ATOM 699 O O . TRP A 1 92 ? 19.016 -18.359 -13.055 1 94.56 92 TRP A O 1
ATOM 709 N N . SER A 1 93 ? 20.375 -17.016 -14.312 1 92.62 93 SER A N 1
ATOM 710 C CA . SER A 1 93 ? 21.031 -18.156 -14.961 1 92.62 93 SER A CA 1
ATOM 711 C C . SER A 1 93 ? 21.812 -19 -13.953 1 92.62 93 SER A C 1
ATOM 713 O O . SER A 1 93 ? 22.156 -20.141 -14.234 1 92.62 93 SER A O 1
ATOM 715 N N . ARG A 1 94 ? 21.906 -18.484 -12.773 1 93.06 94 ARG A N 1
ATOM 716 C CA . ARG A 1 94 ? 22.688 -19.172 -11.742 1 93.06 94 ARG A CA 1
ATOM 717 C C . ARG A 1 94 ? 21.781 -19.797 -10.695 1 93.06 94 ARG A C 1
ATOM 719 O O . ARG A 1 94 ? 22.25 -20.344 -9.695 1 93.06 94 ARG A O 1
ATOM 726 N N . LEU A 1 95 ? 20.594 -19.781 -10.953 1 95.31 95 LEU A N 1
ATOM 727 C CA . LEU A 1 95 ? 19.609 -20.406 -10.055 1 95.31 95 LEU A CA 1
ATOM 728 C C . LEU A 1 95 ? 19.844 -21.906 -9.953 1 95.31 95 LEU A C 1
ATOM 730 O O . LEU A 1 95 ? 20.141 -22.562 -10.953 1 95.31 95 LEU A O 1
ATOM 734 N N . ASP A 1 96 ? 19.828 -22.406 -8.797 1 96.38 96 ASP A N 1
ATOM 735 C CA . ASP A 1 96 ? 19.797 -23.844 -8.578 1 96.38 96 ASP A CA 1
ATOM 736 C C . ASP A 1 96 ? 18.703 -24.219 -7.578 1 96.38 96 ASP A C 1
ATOM 738 O O . ASP A 1 96 ? 18 -23.359 -7.059 1 96.38 96 ASP A O 1
ATOM 742 N N . ALA A 1 97 ? 18.531 -25.516 -7.383 1 98 97 ALA A N 1
ATOM 743 C CA . ALA A 1 97 ? 17.438 -26.031 -6.574 1 98 97 ALA A CA 1
ATOM 744 C C . ALA A 1 97 ? 17.5 -25.5 -5.148 1 98 97 ALA A C 1
ATOM 746 O O . ALA A 1 97 ? 16.469 -25.25 -4.52 1 98 97 ALA A O 1
ATOM 747 N N . ASP A 1 98 ? 18.734 -25.266 -4.617 1 98.12 98 ASP A N 1
ATOM 748 C CA . ASP A 1 98 ? 18.891 -24.781 -3.25 1 98.12 98 ASP A CA 1
ATOM 749 C C . ASP A 1 98 ? 18.422 -23.328 -3.127 1 98.12 98 ASP A C 1
ATOM 751 O O . ASP A 1 98 ? 17.734 -22.969 -2.172 1 98.12 98 ASP A O 1
ATOM 755 N N . ILE A 1 99 ? 18.844 -22.531 -4.062 1 98.06 99 ILE A N 1
ATOM 756 C CA . ILE A 1 99 ? 18.453 -21.125 -4.074 1 98.06 99 ILE A CA 1
ATOM 757 C C . ILE A 1 99 ? 16.938 -21.016 -4.27 1 98.06 99 ILE A C 1
ATOM 759 O O . ILE A 1 99 ? 16.266 -20.25 -3.568 1 98.06 99 ILE A O 1
ATOM 763 N N . THR A 1 100 ? 16.422 -21.828 -5.203 1 98.56 100 THR A N 1
ATOM 764 C CA . THR A 1 100 ? 14.984 -21.844 -5.449 1 98.56 100 THR A CA 1
ATOM 765 C C . THR A 1 100 ? 14.219 -22.234 -4.184 1 98.56 100 THR A C 1
ATOM 767 O O . THR A 1 100 ? 13.211 -21.609 -3.842 1 98.56 100 THR A O 1
ATOM 770 N N . HIS A 1 101 ? 14.719 -23.219 -3.471 1 98.75 101 HIS A N 1
ATOM 771 C CA . HIS A 1 101 ? 14.07 -23.656 -2.242 1 98.75 101 HIS A CA 1
ATOM 772 C C . HIS A 1 101 ? 14.055 -22.547 -1.197 1 98.75 101 HIS A C 1
ATOM 774 O O . HIS A 1 101 ? 13.023 -22.312 -0.562 1 98.75 101 HIS A O 1
ATOM 780 N N . ALA A 1 102 ? 15.188 -21.875 -1.017 1 98.56 102 ALA A N 1
ATOM 781 C CA . ALA A 1 102 ? 15.289 -20.797 -0.03 1 98.56 102 ALA A CA 1
ATOM 782 C C . ALA A 1 102 ? 14.375 -19.625 -0.39 1 98.56 102 ALA A C 1
ATOM 784 O O . ALA A 1 102 ? 13.633 -19.125 0.458 1 98.56 102 ALA A O 1
ATOM 785 N N . ALA A 1 103 ? 14.422 -19.25 -1.631 1 98.62 103 ALA A N 1
ATOM 786 C CA . ALA A 1 103 ? 13.617 -18.125 -2.104 1 98.62 103 ALA A CA 1
ATOM 787 C C . ALA A 1 103 ? 12.125 -18.453 -2.016 1 98.62 103 ALA A C 1
ATOM 789 O O . ALA A 1 103 ? 11.328 -17.625 -1.563 1 98.62 103 ALA A O 1
ATOM 790 N N . ALA A 1 104 ? 11.781 -19.672 -2.457 1 98.81 104 ALA A N 1
ATOM 791 C CA . ALA A 1 104 ? 10.383 -20.094 -2.422 1 98.81 104 ALA A CA 1
ATOM 792 C C . ALA A 1 104 ? 9.867 -20.156 -0.987 1 98.81 104 ALA A C 1
ATOM 794 O O . ALA A 1 104 ? 8.734 -19.766 -0.709 1 98.81 104 ALA A O 1
ATOM 795 N N . THR A 1 105 ? 10.695 -20.672 -0.103 1 98.44 105 THR A N 1
ATOM 796 C CA . THR A 1 105 ? 10.297 -20.734 1.301 1 98.44 105 THR A CA 1
ATOM 797 C C . THR A 1 105 ? 10.016 -19.328 1.838 1 98.44 105 THR A C 1
ATOM 799 O O . THR A 1 105 ? 9.008 -19.109 2.516 1 98.44 105 THR A O 1
ATOM 802 N N . ALA A 1 106 ? 10.867 -18.406 1.513 1 98.38 106 ALA A N 1
ATOM 803 C CA . ALA A 1 106 ? 10.688 -17.016 1.943 1 98.38 106 ALA A CA 1
ATOM 804 C C . ALA A 1 106 ? 9.398 -16.438 1.376 1 98.38 106 ALA A C 1
ATOM 806 O O . ALA A 1 106 ? 8.602 -15.852 2.113 1 98.38 106 ALA A O 1
ATOM 807 N N . GLY A 1 107 ? 9.227 -16.609 0.085 1 98.5 107 GLY A N 1
ATOM 808 C CA . GLY A 1 107 ? 8.047 -16.062 -0.57 1 98.5 107 GLY A CA 1
ATOM 809 C C . GLY A 1 107 ? 6.746 -16.656 -0.057 1 98.5 107 GLY A C 1
ATOM 810 O O . GLY A 1 107 ? 5.781 -15.938 0.194 1 98.5 107 GLY A O 1
ATOM 811 N N . LEU A 1 108 ? 6.695 -17.984 0.075 1 98.62 108 LEU A N 1
ATOM 812 C CA . LEU A 1 108 ? 5.508 -18.672 0.581 1 98.62 108 LEU A CA 1
ATOM 813 C C . LEU A 1 108 ? 5.215 -18.25 2.018 1 98.62 108 LEU A C 1
ATOM 815 O O . LEU A 1 108 ? 4.051 -18.109 2.402 1 98.62 108 LEU A O 1
ATOM 819 N N . THR A 1 109 ? 6.23 -18.047 2.785 1 98.38 109 THR A N 1
ATOM 820 C CA . THR A 1 109 ? 6.055 -17.594 4.16 1 98.38 109 THR A CA 1
ATOM 821 C C . THR A 1 109 ? 5.434 -16.203 4.195 1 98.38 109 THR A C 1
ATOM 823 O O . THR A 1 109 ? 4.496 -15.953 4.957 1 98.38 109 THR A O 1
ATOM 826 N N . ARG A 1 110 ? 5.965 -15.281 3.389 1 98.19 110 ARG A N 1
ATOM 827 C CA . ARG A 1 110 ? 5.41 -13.93 3.301 1 98.19 110 ARG A CA 1
ATOM 828 C C . ARG A 1 110 ? 3.938 -13.969 2.906 1 98.19 110 ARG A C 1
ATOM 830 O O . ARG A 1 110 ? 3.109 -13.289 3.514 1 98.19 110 ARG A O 1
ATOM 837 N N . LEU A 1 111 ? 3.637 -14.781 1.92 1 98.69 111 LEU A N 1
ATOM 838 C CA . LEU A 1 111 ? 2.258 -14.914 1.463 1 98.69 111 LEU A CA 1
ATOM 839 C C . LEU A 1 111 ? 1.374 -15.492 2.562 1 98.69 111 LEU A C 1
ATOM 841 O O . LEU A 1 111 ? 0.284 -14.984 2.826 1 98.69 111 LEU A O 1
ATOM 845 N N . ALA A 1 112 ? 1.842 -16.469 3.256 1 98.56 112 ALA A N 1
ATOM 846 C CA . ALA A 1 112 ? 1.078 -17.078 4.344 1 98.56 112 ALA A CA 1
ATOM 847 C C . ALA A 1 112 ? 0.82 -16.078 5.461 1 98.56 112 ALA A C 1
ATOM 849 O O . ALA A 1 112 ? -0.302 -15.969 5.957 1 98.56 112 ALA A O 1
ATOM 850 N N . THR A 1 113 ? 1.78 -15.289 5.789 1 97.94 113 THR A N 1
ATOM 851 C CA . THR A 1 113 ? 1.663 -14.359 6.91 1 97.94 113 THR A CA 1
ATOM 852 C C . THR A 1 113 ? 0.856 -13.133 6.512 1 97.94 113 THR A C 1
ATOM 854 O O . THR A 1 113 ? 0.559 -12.281 7.352 1 97.94 113 THR A O 1
ATOM 857 N N . THR A 1 114 ? 0.509 -13.094 5.242 1 98.12 114 THR A N 1
ATOM 858 C CA . THR A 1 114 ? -0.395 -12.047 4.785 1 98.12 114 THR A CA 1
ATOM 859 C C . THR A 1 114 ? -1.697 -12.648 4.262 1 98.12 114 THR A C 1
ATOM 861 O O . THR A 1 114 ? -2.344 -12.07 3.383 1 98.12 114 THR A O 1
ATOM 864 N N . GLY A 1 115 ? -2.016 -13.812 4.668 1 98.62 115 GLY A N 1
ATOM 865 C CA . GLY A 1 115 ? -3.367 -14.344 4.578 1 98.62 115 GLY A CA 1
ATOM 866 C C . GLY A 1 115 ? -3.561 -15.297 3.412 1 98.62 115 GLY A C 1
ATOM 867 O O . GLY A 1 115 ? -4.668 -15.781 3.176 1 98.62 115 GLY A O 1
ATOM 868 N N . CYS A 1 116 ? -2.512 -15.656 2.678 1 98.81 116 CYS A N 1
ATOM 869 C CA . CYS A 1 116 ? -2.641 -16.484 1.487 1 98.81 116 CYS A CA 1
ATOM 870 C C . CYS A 1 116 ? -2.52 -17.969 1.839 1 98.81 116 CYS A C 1
ATOM 872 O O . CYS A 1 116 ? -1.593 -18.359 2.547 1 98.81 116 CYS A O 1
ATOM 874 N N . THR A 1 117 ? -3.416 -18.75 1.371 1 98.88 117 THR A N 1
ATOM 875 C CA . THR A 1 117 ? -3.398 -20.188 1.634 1 98.88 117 THR A CA 1
ATOM 876 C C . THR A 1 117 ? -3.029 -20.953 0.372 1 98.88 117 THR A C 1
ATOM 878 O O . THR A 1 117 ? -2.646 -22.125 0.446 1 98.88 117 THR A O 1
ATOM 881 N N . THR A 1 118 ? -3.227 -20.344 -0.782 1 98.94 118 THR A N 1
ATOM 882 C CA . THR A 1 118 ? -2.973 -20.984 -2.068 1 98.94 118 THR A CA 1
ATOM 883 C C . THR A 1 118 ? -2.188 -20.062 -2.988 1 98.94 118 THR A C 1
ATOM 885 O O . THR A 1 118 ? -2.504 -18.875 -3.102 1 98.94 118 THR A O 1
ATOM 888 N N . VAL A 1 119 ? -1.102 -20.641 -3.6 1 98.88 119 VAL A N 1
ATOM 889 C CA . VAL A 1 119 ? -0.193 -19.828 -4.398 1 98.88 119 VAL A CA 1
ATOM 890 C C . VAL A 1 119 ? 0.043 -20.484 -5.754 1 98.88 119 VAL A C 1
ATOM 892 O O . VAL A 1 119 ? 0.249 -21.703 -5.828 1 98.88 119 VAL A O 1
ATOM 895 N N . ALA A 1 120 ? -0.077 -19.703 -6.816 1 98.94 120 ALA A N 1
ATOM 896 C CA . ALA A 1 120 ? 0.396 -20.141 -8.125 1 98.94 120 ALA A CA 1
ATOM 897 C C . ALA A 1 120 ? 1.746 -19.516 -8.461 1 98.94 120 ALA A C 1
ATOM 899 O O . ALA A 1 120 ? 1.894 -18.297 -8.43 1 98.94 120 ALA A O 1
ATOM 900 N N . ASP A 1 121 ? 2.73 -20.359 -8.703 1 98.81 121 ASP A N 1
ATOM 901 C CA . ASP A 1 121 ? 4.078 -19.891 -9.039 1 98.81 121 ASP A CA 1
ATOM 902 C C . ASP A 1 121 ? 4.422 -20.219 -10.492 1 98.81 121 ASP A C 1
ATOM 904 O O . ASP A 1 121 ? 4.52 -21.391 -10.867 1 98.81 121 ASP A O 1
ATOM 908 N N . HIS A 1 122 ? 4.562 -19.156 -11.258 1 98.81 122 HIS A N 1
ATOM 909 C CA . HIS A 1 122 ? 5.004 -19.281 -12.641 1 98.81 122 HIS A CA 1
ATOM 910 C C . HIS A 1 122 ? 6.523 -19.344 -12.734 1 98.81 122 HIS A C 1
ATOM 912 O O . HIS A 1 122 ? 7.188 -18.312 -12.875 1 98.81 122 HIS A O 1
ATOM 918 N N . HIS A 1 123 ? 7.086 -20.531 -12.648 1 98.25 123 HIS A N 1
ATOM 919 C CA . HIS A 1 123 ? 8.531 -20.75 -12.664 1 98.25 123 HIS A CA 1
ATOM 920 C C . HIS A 1 123 ? 9.023 -21.078 -14.07 1 98.25 123 HIS A C 1
ATOM 922 O O . HIS A 1 123 ? 8.922 -22.234 -14.516 1 98.25 123 HIS A O 1
ATOM 928 N N . TYR A 1 124 ? 9.656 -20.078 -14.75 1 95.12 124 TYR A N 1
ATOM 929 C CA . TYR A 1 124 ? 9.961 -20.297 -16.156 1 95.12 124 TYR A CA 1
ATOM 930 C C . TYR A 1 124 ? 11.469 -20.281 -16.406 1 95.12 124 TYR A C 1
ATOM 932 O O . TYR A 1 124 ? 11.922 -20.234 -17.547 1 95.12 124 TYR A O 1
ATOM 940 N N . VAL A 1 125 ? 12.289 -20.281 -15.328 1 94.25 125 VAL A N 1
ATOM 941 C CA . VAL A 1 125 ? 13.75 -20.328 -15.422 1 94.25 125 VAL A CA 1
ATOM 942 C C . VAL A 1 125 ? 14.258 -21.703 -15 1 94.25 125 VAL A C 1
ATOM 944 O O . VAL A 1 125 ? 14.117 -22.094 -13.844 1 94.25 125 VAL A O 1
ATOM 947 N N . PHE A 1 126 ? 14.828 -22.469 -15.945 1 94.44 126 PHE A N 1
ATOM 948 C CA . PHE A 1 126 ? 15.352 -23.797 -15.719 1 94.44 126 PHE A CA 1
ATOM 949 C C . PHE A 1 126 ? 16.781 -23.922 -16.219 1 94.44 126 PHE A C 1
ATOM 951 O O . PHE A 1 126 ? 17.031 -24.516 -17.281 1 94.44 126 PHE A O 1
ATOM 958 N N . PRO A 1 127 ? 17.672 -23.406 -15.43 1 92.69 127 PRO A N 1
ATOM 959 C CA . PRO A 1 127 ? 19.062 -23.562 -15.859 1 92.69 127 PRO A CA 1
ATOM 960 C C . PRO A 1 127 ? 19.469 -25.031 -16.016 1 92.69 127 PRO A C 1
ATOM 962 O O . PRO A 1 127 ? 19.062 -25.875 -15.219 1 92.69 127 PRO A O 1
ATOM 965 N N . ARG A 1 128 ? 20.297 -25.297 -17.016 1 87.88 128 ARG A N 1
ATOM 966 C CA . ARG A 1 128 ? 20.703 -26.656 -17.375 1 87.88 128 ARG A CA 1
ATOM 967 C C . ARG A 1 128 ? 21.312 -27.375 -16.172 1 87.88 128 ARG A C 1
ATOM 969 O O . ARG A 1 128 ? 21.062 -28.562 -15.953 1 87.88 128 ARG A O 1
ATOM 976 N N . ASP A 1 129 ? 22.094 -26.688 -15.352 1 89.88 129 ASP A N 1
ATOM 977 C CA . ASP A 1 129 ? 22.781 -27.297 -14.211 1 89.88 129 ASP A CA 1
ATOM 978 C C . ASP A 1 129 ? 22.141 -26.875 -12.891 1 89.88 129 ASP A C 1
ATOM 980 O O . ASP A 1 129 ? 22.797 -26.891 -11.844 1 89.88 129 ASP A O 1
ATOM 984 N N . GLY A 1 130 ? 20.875 -26.547 -12.914 1 93.88 130 GLY A N 1
ATOM 985 C CA . GLY A 1 130 ? 20.25 -25.938 -11.75 1 93.88 130 GLY A CA 1
ATOM 986 C C . GLY A 1 130 ? 19.547 -26.953 -10.859 1 93.88 130 GLY A C 1
ATOM 987 O O . GLY A 1 130 ? 18.969 -26.578 -9.836 1 93.88 130 GLY A O 1
ATOM 988 N N . GLY A 1 131 ? 19.578 -28.234 -11.25 1 95.31 131 GLY A N 1
ATOM 989 C CA . GLY A 1 131 ? 18.875 -29.25 -10.484 1 95.31 131 GLY A CA 1
ATOM 990 C C . GLY A 1 131 ? 17.375 -29.25 -10.719 1 95.31 131 GLY A C 1
ATOM 991 O O . GLY A 1 131 ? 16.891 -28.672 -11.703 1 95.31 131 GLY A O 1
ATOM 992 N N . ASP A 1 132 ? 16.641 -29.953 -9.875 1 97.19 132 ASP A N 1
ATOM 993 C CA . ASP A 1 132 ? 15.195 -30.094 -10.023 1 97.19 132 ASP A CA 1
ATOM 994 C C . ASP A 1 132 ? 14.453 -28.938 -9.352 1 97.19 132 ASP A C 1
ATOM 996 O O . ASP A 1 132 ? 14.148 -29 -8.156 1 97.19 132 ASP A O 1
ATOM 1000 N N . GLN A 1 133 ? 14.156 -27.953 -10.141 1 97.44 133 GLN A N 1
ATOM 1001 C CA . GLN A 1 133 ? 13.508 -26.734 -9.648 1 97.44 133 GLN A CA 1
ATOM 1002 C C . GLN A 1 133 ? 12.117 -27.031 -9.109 1 97.44 133 GLN A C 1
ATOM 1004 O O . GLN A 1 133 ? 11.703 -26.469 -8.102 1 97.44 133 GLN A O 1
ATOM 1009 N N . VAL A 1 134 ? 11.344 -27.906 -9.734 1 98.44 134 VAL A N 1
ATOM 1010 C CA . VAL A 1 134 ? 9.977 -28.234 -9.344 1 98.44 134 VAL A CA 1
ATOM 1011 C C . VAL A 1 134 ? 9.969 -28.953 -7.996 1 98.44 134 VAL A C 1
ATOM 1013 O O . VAL A 1 134 ? 9.141 -28.656 -7.137 1 98.44 134 VAL A O 1
ATOM 1016 N N . GLU A 1 135 ? 10.898 -29.875 -7.828 1 98.5 135 GLU A N 1
ATOM 1017 C CA . GLU A 1 135 ? 11.031 -30.547 -6.543 1 98.5 135 GLU A CA 1
ATOM 1018 C C . GLU A 1 135 ? 11.367 -29.578 -5.426 1 98.5 135 GLU A C 1
ATOM 1020 O O . GLU A 1 135 ? 10.875 -29.719 -4.301 1 98.5 135 GLU A O 1
ATOM 1025 N N . ALA A 1 136 ? 12.242 -28.594 -5.699 1 98.75 136 ALA A N 1
ATOM 1026 C CA . ALA A 1 136 ? 12.602 -27.562 -4.727 1 98.75 136 ALA A CA 1
ATOM 1027 C C . ALA A 1 136 ? 11.375 -26.766 -4.293 1 98.75 136 ALA A C 1
ATOM 1029 O O . ALA A 1 136 ? 11.203 -26.469 -3.107 1 98.75 136 ALA A O 1
ATOM 1030 N N . LEU A 1 137 ? 10.508 -26.438 -5.227 1 98.81 137 LEU A N 1
ATOM 1031 C CA . LEU A 1 137 ? 9.281 -25.703 -4.945 1 98.81 137 LEU A CA 1
ATOM 1032 C C . LEU A 1 137 ? 8.32 -26.562 -4.125 1 98.81 137 LEU A C 1
ATOM 1034 O O . LEU A 1 137 ? 7.715 -26.078 -3.166 1 98.81 137 LEU A O 1
ATOM 1038 N N . ALA A 1 138 ? 8.164 -27.828 -4.539 1 98.69 138 ALA A N 1
ATOM 1039 C CA . ALA A 1 138 ? 7.305 -28.75 -3.811 1 98.69 138 ALA A CA 1
ATOM 1040 C C . ALA A 1 138 ? 7.754 -28.891 -2.359 1 98.69 138 ALA A C 1
ATOM 1042 O O . ALA A 1 138 ? 6.922 -28.938 -1.448 1 98.69 138 ALA A O 1
ATOM 1043 N N . ALA A 1 139 ? 9.055 -28.938 -2.176 1 98.5 139 ALA A N 1
ATOM 1044 C CA . ALA A 1 139 ? 9.609 -29.062 -0.829 1 98.5 139 ALA A CA 1
ATOM 1045 C C . ALA A 1 139 ? 9.344 -27.812 -0.008 1 98.5 139 ALA A C 1
ATOM 1047 O O . ALA A 1 139 ? 9.07 -27.891 1.191 1 98.5 139 ALA A O 1
ATOM 1048 N N . ALA A 1 140 ? 9.508 -26.641 -0.595 1 98.31 140 ALA A N 1
ATOM 1049 C CA . ALA A 1 140 ? 9.227 -25.391 0.089 1 98.31 140 ALA A CA 1
ATOM 1050 C C . ALA A 1 140 ? 7.762 -25.312 0.527 1 98.31 140 ALA A C 1
ATOM 1052 O O . ALA A 1 140 ? 7.461 -24.844 1.628 1 98.31 140 ALA A O 1
ATOM 1053 N N . ARG A 1 141 ? 6.887 -25.781 -0.342 1 98.19 141 ARG A N 1
ATOM 1054 C CA . ARG A 1 141 ? 5.461 -25.844 -0.036 1 98.19 141 ARG A CA 1
ATOM 1055 C C . ARG A 1 141 ? 5.203 -26.656 1.222 1 98.19 141 ARG A C 1
ATOM 1057 O O . ARG A 1 141 ? 4.41 -26.266 2.078 1 98.19 141 ARG A O 1
ATOM 1064 N N . ILE A 1 142 ? 5.855 -27.766 1.325 1 97.62 142 ILE A N 1
ATOM 1065 C CA . ILE A 1 142 ? 5.703 -28.641 2.482 1 97.62 142 ILE A CA 1
ATOM 1066 C C . ILE A 1 142 ? 6.199 -27.938 3.738 1 97.62 142 ILE A C 1
ATOM 1068 O O . ILE A 1 142 ? 5.539 -27.969 4.777 1 97.62 142 ILE A O 1
ATOM 1072 N N . ARG A 1 143 ? 7.289 -27.266 3.561 1 96.94 143 ARG A N 1
ATOM 1073 C CA . ARG A 1 143 ? 7.906 -26.562 4.6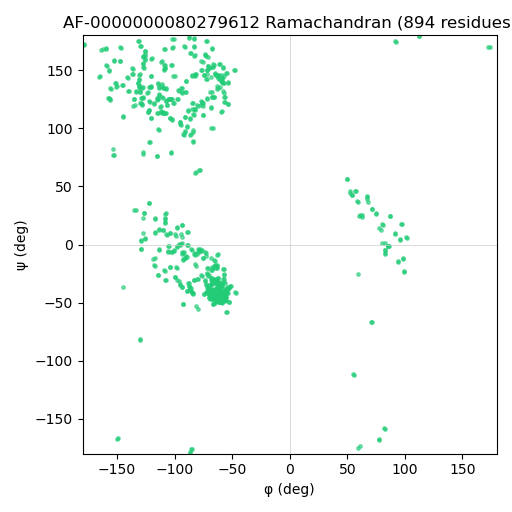84 1 96.94 143 ARG A CA 1
ATOM 1074 C C . ARG A 1 143 ? 6.977 -25.5 5.238 1 96.94 143 ARG A C 1
ATOM 1076 O O . ARG A 1 143 ? 6.871 -25.328 6.453 1 96.94 143 ARG A O 1
ATOM 1083 N N . VAL A 1 144 ? 6.215 -24.781 4.43 1 97.56 144 VAL A N 1
ATOM 1084 C CA . VAL A 1 144 ? 5.418 -23.625 4.844 1 97.56 144 VAL A CA 1
ATOM 1085 C C . VAL A 1 144 ? 3.986 -24.078 5.137 1 97.56 144 VAL A C 1
ATOM 1087 O O . VAL A 1 144 ? 3.311 -23.5 5.992 1 97.56 144 VAL A O 1
ATOM 1090 N N . GLY A 1 145 ? 3.518 -25.062 4.375 1 97.69 145 GLY A N 1
ATOM 1091 C CA . GLY A 1 145 ? 2.234 -25.672 4.688 1 97.69 145 GLY A CA 1
ATOM 1092 C C . GLY A 1 145 ? 1.088 -25.109 3.875 1 97.69 145 GLY A C 1
ATOM 1093 O O . GLY A 1 145 ? -0.08 -25.281 4.223 1 97.69 145 GLY A O 1
ATOM 1094 N N . VAL A 1 146 ? 1.364 -24.391 2.717 1 98.31 146 VAL A N 1
ATOM 1095 C CA . VAL A 1 146 ? 0.311 -23.812 1.886 1 98.31 146 VAL A CA 1
ATOM 1096 C C . VAL A 1 146 ? 0.086 -24.688 0.656 1 98.31 146 VAL A C 1
ATOM 1098 O O . VAL A 1 146 ? 0.793 -25.688 0.453 1 98.31 146 VAL A O 1
ATOM 1101 N N . ARG A 1 147 ? -0.975 -24.422 -0.077 1 98.81 147 ARG A N 1
ATOM 1102 C CA . ARG A 1 147 ? -1.191 -25.078 -1.367 1 98.81 147 ARG A CA 1
ATOM 1103 C C . ARG A 1 147 ? -0.397 -24.375 -2.469 1 98.81 147 ARG A C 1
ATOM 1105 O O . ARG A 1 147 ? -0.215 -23.156 -2.436 1 98.81 147 ARG A O 1
ATOM 1112 N N . LEU A 1 148 ? 0.054 -25.188 -3.387 1 98.88 148 LEU A N 1
ATOM 1113 C CA . LEU A 1 148 ? 0.887 -24.625 -4.441 1 98.88 148 LEU A CA 1
ATOM 1114 C C . LEU A 1 148 ? 0.468 -25.156 -5.809 1 98.88 148 LEU A C 1
ATOM 1116 O O . LEU A 1 148 ? 0.227 -26.359 -5.965 1 98.88 148 LEU A O 1
ATOM 1120 N N . HIS A 1 149 ? 0.19 -24.25 -6.707 1 98.81 149 HIS A N 1
ATOM 1121 C CA . HIS A 1 149 ? 0.166 -24.531 -8.141 1 98.81 149 HIS A CA 1
ATOM 1122 C C . HIS A 1 149 ? 1.494 -24.172 -8.797 1 98.81 149 HIS A C 1
ATOM 1124 O O . HIS A 1 149 ? 1.813 -22.984 -8.945 1 98.81 149 HIS A O 1
ATOM 1130 N N . VAL A 1 150 ? 2.27 -25.188 -9.125 1 98.88 150 VAL A N 1
ATOM 1131 C CA . VAL A 1 150 ? 3.475 -24.891 -9.898 1 98.88 150 VAL A CA 1
ATOM 1132 C C . VAL A 1 150 ? 3.129 -24.812 -11.383 1 98.88 150 VAL A C 1
ATOM 1134 O O . VAL A 1 150 ? 2.717 -25.797 -11.984 1 98.88 150 VAL A O 1
ATOM 1137 N N . VAL A 1 151 ? 3.236 -23.625 -11.883 1 98.81 151 VAL A N 1
ATOM 1138 C CA . VAL A 1 151 ? 3.158 -23.438 -13.328 1 98.81 151 VAL A CA 1
ATOM 1139 C C . VAL A 1 151 ? 4.531 -23.688 -13.953 1 98.81 151 VAL A C 1
ATOM 1141 O O . VAL A 1 151 ? 5.402 -22.812 -13.914 1 98.81 151 VAL A O 1
ATOM 1144 N N . ARG A 1 152 ? 4.664 -24.906 -14.461 1 98.62 152 ARG A N 1
ATOM 1145 C CA . ARG A 1 152 ? 5.941 -25.234 -15.086 1 98.62 152 ARG A CA 1
ATOM 1146 C C . ARG A 1 152 ? 6.141 -24.438 -16.375 1 98.62 152 ARG A C 1
ATOM 1148 O O . ARG A 1 152 ? 5.625 -24.812 -17.422 1 98.62 152 ARG A O 1
ATOM 1155 N N . GLY A 1 153 ? 6.938 -23.391 -16.219 1 97.5 153 GLY A N 1
ATOM 1156 C CA . GLY A 1 153 ? 7.188 -22.5 -17.344 1 97.5 153 GLY A CA 1
ATOM 1157 C C . GLY A 1 153 ? 8.281 -23.016 -18.266 1 97.5 153 GLY A C 1
ATOM 1158 O O . GLY A 1 153 ? 8.766 -24.125 -18.109 1 97.5 153 GLY A O 1
ATOM 1159 N N . SER A 1 154 ? 8.492 -22.25 -19.359 1 96.06 154 SER A N 1
ATOM 1160 C CA . SER A 1 154 ? 9.508 -22.609 -20.359 1 96.06 154 SER A CA 1
ATOM 1161 C C . SER A 1 154 ? 9.805 -21.438 -21.281 1 96.06 154 SER A C 1
ATOM 1163 O O . SER A 1 154 ? 8.938 -20.594 -21.531 1 96.06 154 SER A O 1
ATOM 1165 N N . MET A 1 155 ? 10.961 -21.344 -21.641 1 95.88 155 MET A N 1
ATOM 1166 C CA . MET A 1 155 ? 11.461 -20.469 -22.703 1 95.88 155 MET A CA 1
ATOM 1167 C C . MET A 1 155 ? 12.281 -21.25 -23.719 1 95.88 155 MET A C 1
ATOM 1169 O O . MET A 1 155 ? 13.117 -22.062 -23.344 1 95.88 155 MET A O 1
ATOM 1173 N N . ASP A 1 156 ? 12.023 -20.969 -25.047 1 95.88 156 ASP A N 1
ATOM 1174 C CA . ASP A 1 156 ? 12.758 -21.734 -26.047 1 95.88 156 ASP A CA 1
ATOM 1175 C C . ASP A 1 156 ? 13.406 -20.812 -27.078 1 95.88 156 ASP A C 1
ATOM 1177 O O . ASP A 1 156 ? 13.945 -21.281 -28.094 1 95.88 156 ASP A O 1
ATOM 1181 N N . ARG A 1 157 ? 13.258 -19.5 -26.859 1 92.94 157 ARG A N 1
ATOM 1182 C CA . ARG A 1 157 ? 13.891 -18.531 -27.75 1 92.94 157 ARG A CA 1
ATOM 1183 C C . ARG A 1 157 ? 14.977 -17.734 -27.031 1 92.94 157 ARG A C 1
ATOM 1185 O O . ARG A 1 157 ? 14.688 -16.75 -26.344 1 92.94 157 ARG A O 1
ATOM 1192 N N . GLY A 1 158 ? 16.234 -18.188 -27.25 1 90.25 158 GLY A N 1
ATOM 1193 C CA . GLY A 1 158 ? 17.359 -17.484 -26.641 1 90.25 158 GLY A CA 1
ATOM 1194 C C . GLY A 1 158 ? 17.859 -16.328 -27.484 1 90.25 158 GLY A C 1
ATOM 1195 O O . GLY A 1 158 ? 17.281 -16.016 -28.531 1 90.25 158 GLY A O 1
ATOM 1196 N N . GLU A 1 159 ? 18.906 -15.703 -26.938 1 89.5 159 GLU A N 1
ATOM 1197 C CA . GLU A 1 159 ? 19.5 -14.555 -27.609 1 89.5 159 GLU A CA 1
ATOM 1198 C C . GLU A 1 159 ? 19.922 -14.898 -29.047 1 89.5 159 GLU A C 1
ATOM 1200 O O . GLU A 1 159 ? 19.781 -14.078 -29.953 1 89.5 159 GLU A O 1
ATOM 1205 N N . SER A 1 160 ? 20.438 -16.078 -29.203 1 90.69 160 SER A N 1
ATOM 1206 C CA . SER A 1 160 ? 20.922 -16.5 -30.516 1 90.69 160 SER A CA 1
ATOM 1207 C C . SER A 1 160 ? 19.781 -16.609 -31.516 1 90.69 160 SER A C 1
ATOM 1209 O O . SER A 1 160 ? 20 -16.594 -32.719 1 90.69 160 SER A O 1
ATOM 1211 N N . GLN A 1 161 ? 18.609 -16.688 -31.094 1 88.25 161 GLN A N 1
ATOM 1212 C CA . GLN A 1 161 ? 17.438 -16.812 -31.953 1 88.25 161 GLN A CA 1
ATOM 1213 C C . GLN A 1 161 ? 16.562 -15.555 -31.859 1 88.25 161 GLN A C 1
ATOM 1215 O O . GLN A 1 161 ? 15.367 -15.609 -32.125 1 88.25 161 GLN A O 1
ATOM 1220 N N . GLY A 1 162 ? 17.141 -14.492 -31.25 1 82.88 162 GLY A N 1
ATOM 1221 C CA . GLY A 1 162 ? 16.453 -13.203 -31.234 1 82.88 162 GLY A CA 1
ATOM 1222 C C . GLY A 1 162 ? 15.664 -12.961 -29.969 1 82.88 162 GLY A C 1
ATOM 1223 O O . GLY A 1 162 ? 14.961 -11.953 -29.859 1 82.88 162 GLY A O 1
ATOM 1224 N N . GLY A 1 163 ? 15.789 -13.883 -29.062 1 86.06 163 GLY A N 1
ATOM 1225 C CA . GLY A 1 163 ? 15.109 -13.688 -27.797 1 86.06 163 GLY A CA 1
ATOM 1226 C C . GLY A 1 163 ? 15.93 -12.898 -26.797 1 86.06 163 GLY A C 1
ATOM 1227 O O . GLY A 1 163 ? 17.016 -12.406 -27.125 1 86.06 163 GLY A O 1
ATOM 1228 N N . LEU A 1 164 ? 15.312 -12.633 -25.578 1 84.25 164 LEU A N 1
ATOM 1229 C CA . LEU A 1 164 ? 15.945 -11.805 -24.562 1 84.25 164 LEU A CA 1
ATOM 1230 C C . LEU A 1 164 ? 16.812 -12.648 -23.641 1 84.25 164 LEU A C 1
ATOM 1232 O O . LEU A 1 164 ? 17.938 -12.242 -23.297 1 84.25 164 LEU A O 1
ATOM 1236 N N . PRO A 1 165 ? 16.375 -13.867 -23.25 1 89.69 165 PRO A N 1
ATOM 1237 C CA . PRO A 1 165 ? 17.188 -14.633 -22.312 1 89.69 165 PRO A CA 1
ATOM 1238 C C . PRO A 1 165 ? 18.469 -15.18 -22.938 1 89.69 165 PRO A C 1
ATOM 1240 O O . PRO A 1 165 ? 18.484 -15.484 -24.141 1 89.69 165 PRO A O 1
ATOM 1243 N N . PRO A 1 166 ? 19.5 -15.32 -22.109 1 89.12 166 PRO A N 1
ATOM 1244 C CA . PRO A 1 166 ? 20.672 -16.031 -22.594 1 89.12 166 PRO A CA 1
ATOM 1245 C C . PRO A 1 166 ? 20.359 -17.453 -23.047 1 89.12 166 PRO A C 1
ATOM 1247 O O . PRO A 1 166 ? 19.469 -18.094 -22.484 1 89.12 166 PRO A O 1
ATOM 1250 N N . ASP A 1 167 ? 21.172 -17.938 -23.984 1 88.62 167 ASP A N 1
ATOM 1251 C CA . ASP A 1 167 ? 20.906 -19.234 -24.609 1 88.62 167 ASP A CA 1
ATOM 1252 C C . ASP A 1 167 ? 20.953 -20.359 -23.562 1 88.62 167 ASP A C 1
ATOM 1254 O O . ASP A 1 167 ? 20.266 -21.375 -23.703 1 88.62 167 ASP A O 1
ATOM 1258 N N . ASN A 1 168 ? 21.719 -20.141 -22.578 1 85.06 168 ASN A N 1
ATOM 1259 C CA . ASN A 1 168 ? 21.859 -21.203 -21.578 1 85.06 168 ASN A CA 1
ATOM 1260 C C . ASN A 1 168 ? 20.656 -21.234 -20.641 1 85.06 168 ASN A C 1
ATOM 1262 O O . ASN A 1 168 ? 20.547 -22.125 -19.797 1 85.06 168 ASN A O 1
ATOM 1266 N N . LEU A 1 169 ? 19.781 -20.328 -20.797 1 91.25 169 LEU A N 1
ATOM 1267 C CA . LEU A 1 169 ? 18.609 -20.219 -19.938 1 91.25 169 LEU A CA 1
ATOM 1268 C C . LEU A 1 169 ? 17.359 -20.703 -20.656 1 91.25 169 LEU A C 1
ATOM 1270 O O . LEU A 1 169 ? 16.281 -20.75 -20.062 1 91.25 169 LEU A O 1
ATOM 1274 N N . VAL A 1 170 ? 17.516 -21.094 -21.875 1 93.81 170 VAL A N 1
ATOM 1275 C CA . VAL A 1 170 ? 16.359 -21.578 -22.625 1 93.81 170 VAL A CA 1
ATOM 1276 C C . VAL A 1 170 ? 16.484 -23.078 -22.875 1 93.81 170 VAL A C 1
ATOM 1278 O O . VAL A 1 170 ? 17.578 -23.641 -22.766 1 93.81 170 VAL A O 1
ATOM 1281 N N . GLU A 1 171 ? 15.367 -23.688 -23.109 1 94.62 171 GLU A N 1
ATOM 1282 C CA . GLU A 1 171 ? 15.273 -25.109 -23.422 1 94.62 171 GLU A CA 1
ATOM 1283 C C . GLU A 1 171 ? 14.906 -25.328 -24.891 1 94.62 171 GLU A C 1
ATOM 1285 O O . GLU A 1 171 ? 14.336 -24.438 -25.531 1 94.62 171 GLU A O 1
ATOM 1290 N N . GLU A 1 172 ? 15.359 -26.5 -25.406 1 94.75 172 GLU A N 1
ATOM 1291 C CA . GLU A 1 172 ? 14.766 -26.891 -26.672 1 94.75 172 GLU A CA 1
ATOM 1292 C C . GLU A 1 172 ? 13.258 -27.125 -26.531 1 94.75 172 GLU A C 1
ATOM 1294 O O . GLU A 1 172 ? 12.797 -27.594 -25.5 1 94.75 172 GLU A O 1
ATOM 1299 N N . THR A 1 173 ? 12.516 -26.797 -27.578 1 96.88 173 THR A N 1
ATOM 1300 C CA . THR A 1 173 ? 11.055 -26.844 -27.531 1 96.88 173 THR A CA 1
ATOM 1301 C C . THR A 1 173 ? 10.578 -28.203 -27.047 1 96.88 173 THR A C 1
ATOM 1303 O O . THR A 1 173 ? 9.758 -28.281 -26.125 1 96.88 173 THR A O 1
ATOM 1306 N N . GLU A 1 174 ? 11.094 -29.234 -27.625 1 97.44 174 GLU A N 1
ATOM 1307 C CA . GLU A 1 174 ? 10.664 -30.578 -27.266 1 97.44 174 GLU A CA 1
ATOM 1308 C C . GLU A 1 174 ? 11.055 -30.906 -25.828 1 97.44 174 GLU A C 1
ATOM 1310 O O . GLU A 1 174 ? 10.289 -31.547 -25.094 1 97.44 174 GLU A O 1
ATOM 1315 N N . ALA A 1 175 ? 12.203 -30.516 -25.469 1 96.38 175 ALA A N 1
ATOM 1316 C CA . ALA A 1 175 ? 12.68 -30.75 -24.109 1 96.38 175 ALA A CA 1
ATOM 1317 C C . ALA A 1 175 ? 11.805 -30.031 -23.078 1 96.38 175 ALA A C 1
ATOM 1319 O O . ALA A 1 175 ? 11.539 -30.562 -22 1 96.38 175 ALA A O 1
ATOM 1320 N N . ALA A 1 176 ? 11.422 -28.828 -23.406 1 97.12 176 ALA A N 1
ATOM 1321 C CA . ALA A 1 176 ? 10.539 -28.062 -22.547 1 97.12 176 ALA A CA 1
ATOM 1322 C C . ALA A 1 176 ? 9.203 -28.766 -22.344 1 97.12 176 ALA A C 1
ATOM 1324 O O . ALA A 1 176 ? 8.695 -28.844 -21.219 1 97.12 176 ALA A O 1
ATOM 1325 N N . LEU A 1 177 ? 8.602 -29.281 -23.406 1 98.38 177 LEU A N 1
ATOM 1326 C CA . LEU A 1 177 ? 7.32 -29.984 -23.344 1 98.38 177 LEU A CA 1
ATOM 1327 C C . LEU A 1 177 ? 7.449 -31.266 -22.547 1 98.38 177 LEU A C 1
ATOM 1329 O O . LEU A 1 177 ? 6.586 -31.578 -21.719 1 98.38 177 LEU A O 1
ATOM 1333 N N . LEU A 1 178 ? 8.539 -31.969 -22.781 1 98.19 178 LEU A N 1
ATOM 1334 C CA . LEU A 1 178 ? 8.773 -33.219 -22.062 1 98.19 178 LEU A CA 1
ATOM 1335 C C . LEU A 1 178 ? 9 -32.938 -20.578 1 98.19 178 LEU A C 1
ATOM 1337 O O . LEU A 1 178 ? 8.562 -33.719 -19.719 1 98.19 178 LEU A O 1
ATOM 1341 N N . GLY A 1 179 ? 9.758 -31.891 -20.297 1 97.56 179 GLY A N 1
ATOM 1342 C CA . GLY A 1 179 ? 9.953 -31.484 -18.922 1 97.56 179 GLY A CA 1
ATOM 1343 C C . GLY A 1 179 ? 8.656 -31.141 -18.203 1 97.56 179 GLY A C 1
ATOM 1344 O O . GLY A 1 179 ? 8.469 -31.5 -17.047 1 97.56 179 GLY A O 1
ATOM 1345 N N . THR A 1 180 ? 7.77 -30.438 -18.859 1 98.56 180 THR A N 1
ATOM 1346 C CA . THR A 1 180 ? 6.461 -30.094 -18.328 1 98.56 180 THR A CA 1
ATOM 1347 C C . THR A 1 180 ? 5.641 -31.359 -18.047 1 98.56 180 THR A C 1
ATOM 1349 O O . THR A 1 180 ? 5.039 -31.5 -16.984 1 98.56 180 THR A O 1
ATOM 1352 N N . GLU A 1 181 ? 5.641 -32.25 -19.031 1 98.69 181 GLU A N 1
ATOM 1353 C CA . GLU A 1 181 ? 4.906 -33.5 -18.875 1 98.69 181 GLU A CA 1
ATOM 1354 C C . GLU A 1 181 ? 5.445 -34.281 -17.688 1 98.69 181 GLU A C 1
ATOM 1356 O O . GLU A 1 181 ? 4.676 -34.875 -16.938 1 98.69 181 GLU A O 1
ATOM 1361 N N . ALA A 1 182 ? 6.773 -34.344 -17.562 1 98.5 182 ALA A N 1
ATOM 1362 C CA . ALA A 1 182 ? 7.402 -35.062 -16.453 1 98.5 182 ALA A CA 1
ATOM 1363 C C . ALA A 1 182 ? 6.969 -34.469 -15.117 1 98.5 182 ALA A C 1
ATOM 1365 O O . ALA A 1 182 ? 6.719 -35.219 -14.164 1 98.5 182 ALA A O 1
ATOM 1366 N N . ALA A 1 183 ? 6.906 -33.156 -15.016 1 98.62 183 ALA A N 1
ATOM 1367 C CA . ALA A 1 183 ? 6.465 -32.5 -13.797 1 98.62 183 ALA A CA 1
ATOM 1368 C C . ALA A 1 183 ? 5.016 -32.844 -13.469 1 98.62 183 ALA A C 1
ATOM 1370 O O . ALA A 1 183 ? 4.68 -33.125 -12.312 1 98.62 183 ALA A O 1
ATOM 1371 N N . ILE A 1 184 ? 4.137 -32.844 -14.477 1 98.81 184 ILE A N 1
ATOM 1372 C CA . ILE A 1 184 ? 2.732 -33.188 -14.289 1 98.81 184 ILE A CA 1
ATOM 1373 C C . ILE A 1 184 ? 2.615 -34.625 -13.758 1 98.81 184 ILE A C 1
ATOM 1375 O O . ILE A 1 184 ? 1.954 -34.875 -12.742 1 98.81 184 ILE A O 1
ATOM 1379 N N . ASN A 1 185 ? 3.303 -35.531 -14.422 1 98.62 185 ASN A 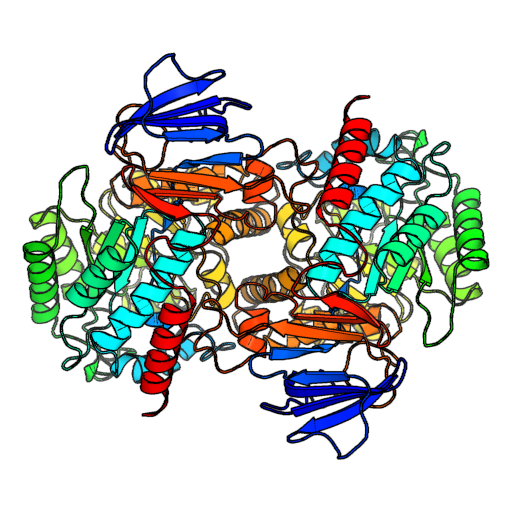N 1
ATOM 1380 C CA . ASN A 1 185 ? 3.213 -36.969 -14.07 1 98.62 185 ASN A CA 1
ATOM 1381 C C . ASN A 1 185 ? 3.689 -37.219 -12.641 1 98.62 185 ASN A C 1
ATOM 1383 O O . ASN A 1 185 ? 3.129 -38.031 -11.938 1 98.62 185 ASN A O 1
ATOM 1387 N N . ARG A 1 186 ? 4.625 -36.5 -12.266 1 98.5 186 ARG A N 1
ATOM 1388 C CA . ARG A 1 186 ? 5.273 -36.781 -10.984 1 98.5 186 ARG A CA 1
ATOM 1389 C C . ARG A 1 186 ? 4.551 -36.062 -9.844 1 98.5 186 ARG A C 1
ATOM 1391 O O . ARG A 1 186 ? 4.449 -36.594 -8.742 1 98.5 186 ARG A O 1
ATOM 1398 N N . PHE A 1 187 ? 4.094 -34.844 -10.055 1 98.56 187 PHE A N 1
ATOM 1399 C CA . PHE A 1 187 ? 3.777 -33.969 -8.914 1 98.56 187 PHE A CA 1
ATOM 1400 C C . PHE A 1 187 ? 2.297 -33.625 -8.898 1 98.56 187 PHE A C 1
ATOM 1402 O O . PHE A 1 187 ? 1.762 -33.219 -7.871 1 98.56 187 PHE A O 1
ATOM 1409 N N . HIS A 1 188 ? 1.539 -33.75 -9.938 1 98.69 188 HIS A N 1
ATOM 1410 C CA . HIS A 1 188 ? 0.177 -33.219 -10.023 1 98.69 188 HIS A CA 1
ATOM 1411 C C . HIS A 1 188 ? -0.795 -34.125 -9.25 1 98.69 188 HIS A C 1
ATOM 1413 O O . HIS A 1 188 ? -0.835 -35.312 -9.453 1 98.69 188 HIS A O 1
ATOM 1419 N N . ASP A 1 189 ? -1.459 -33.531 -8.336 1 98.38 189 ASP A N 1
ATOM 1420 C CA . ASP A 1 189 ? -2.562 -34.156 -7.609 1 98.38 189 ASP A CA 1
ATOM 1421 C C . ASP A 1 189 ? -3.898 -33.531 -8 1 98.38 189 ASP A C 1
ATOM 1423 O O . ASP A 1 189 ? -4.156 -32.375 -7.695 1 98.38 189 ASP A O 1
ATOM 1427 N N . ASP A 1 190 ? -4.785 -34.219 -8.633 1 96 190 ASP A N 1
ATOM 1428 C CA . ASP A 1 190 ? -6.035 -33.688 -9.148 1 96 190 ASP A CA 1
ATOM 1429 C C . ASP A 1 190 ? -7.176 -33.875 -8.148 1 96 190 ASP A C 1
ATOM 1431 O O . ASP A 1 190 ? -8.344 -33.656 -8.484 1 96 190 ASP A O 1
ATOM 1435 N N . SER A 1 191 ? -6.875 -34.344 -6.965 1 97.44 191 SER A N 1
ATOM 1436 C CA . SER A 1 191 ? -7.926 -34.531 -5.973 1 97.44 191 SER A CA 1
ATOM 1437 C C . SER A 1 191 ? -8.445 -33.219 -5.434 1 97.44 191 SER A C 1
ATOM 1439 O O . SER A 1 191 ? -7.773 -32.188 -5.543 1 97.44 191 SER A O 1
ATOM 1441 N N . ALA A 1 192 ? -9.578 -33.219 -4.844 1 95.69 192 ALA A N 1
ATOM 1442 C CA . ALA A 1 192 ? -10.234 -32.031 -4.309 1 95.69 192 ALA A CA 1
ATOM 1443 C C . ALA A 1 192 ? -9.406 -31.391 -3.186 1 95.69 192 ALA A C 1
ATOM 1445 O O . ALA A 1 192 ? -9.406 -30.172 -3.01 1 95.69 192 ALA A O 1
ATOM 1446 N N . GLY A 1 193 ? -8.703 -32.125 -2.457 1 97.31 193 GLY A N 1
ATOM 1447 C CA . GLY A 1 193 ? -7.926 -31.656 -1.322 1 97.31 193 GLY A CA 1
ATOM 1448 C C . GLY A 1 193 ? -6.465 -31.438 -1.652 1 97.31 193 GLY A C 1
ATOM 1449 O O . GLY A 1 193 ? -5.645 -31.234 -0.754 1 97.31 193 GLY A O 1
ATOM 1450 N N . ALA A 1 194 ? -6.152 -31.406 -2.938 1 98.12 194 ALA A N 1
ATOM 1451 C CA . ALA A 1 194 ? -4.762 -31.375 -3.391 1 98.12 194 ALA A CA 1
ATOM 1452 C C . ALA A 1 194 ? -4.023 -30.172 -2.799 1 98.12 194 ALA A C 1
ATOM 1454 O O . ALA A 1 194 ? -4.574 -29.078 -2.715 1 98.12 194 ALA A O 1
ATOM 1455 N N . HIS A 1 195 ? -2.799 -30.438 -2.396 1 98.38 195 HIS A N 1
ATOM 1456 C CA . HIS A 1 195 ? -1.915 -29.375 -1.944 1 98.38 195 HIS A CA 1
ATOM 1457 C C . HIS A 1 195 ? -0.96 -28.938 -3.053 1 98.38 195 HIS A C 1
ATOM 1459 O O . HIS A 1 195 ? -0.357 -27.859 -2.975 1 98.38 195 HIS A O 1
ATOM 1465 N N . LEU A 1 196 ? -0.773 -29.812 -4.047 1 98.81 196 LEU A N 1
ATOM 1466 C CA . LEU A 1 196 ? 0.154 -29.516 -5.137 1 98.81 196 LEU A CA 1
ATOM 1467 C C . LEU A 1 1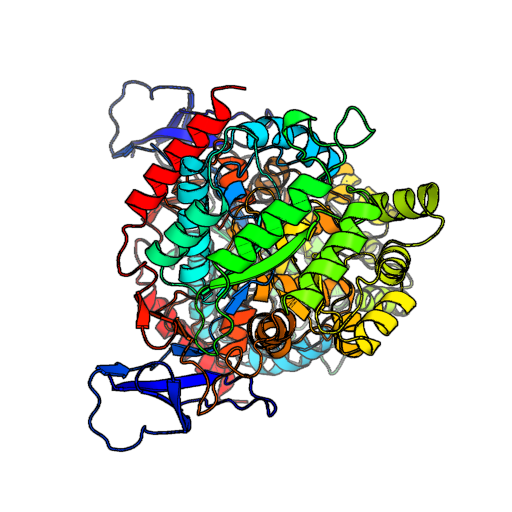96 ? -0.468 -29.859 -6.484 1 98.81 196 LEU A C 1
ATOM 1469 O O . LEU A 1 196 ? -0.873 -31 -6.715 1 98.81 196 LEU A O 1
ATOM 1473 N N . GLN A 1 197 ? -0.585 -28.906 -7.297 1 98.81 197 GLN A N 1
ATOM 1474 C CA . GLN A 1 197 ? -1.02 -29.094 -8.68 1 98.81 197 GLN A CA 1
ATOM 1475 C C . GLN A 1 197 ? -0.035 -28.453 -9.656 1 98.81 197 GLN A C 1
ATOM 1477 O O . GLN A 1 197 ? 0.724 -27.562 -9.281 1 98.81 197 GLN A O 1
ATOM 1482 N N . ILE A 1 198 ? 0.031 -28.984 -10.852 1 98.88 198 ILE A N 1
ATOM 1483 C CA . ILE A 1 198 ? 0.921 -28.5 -11.898 1 98.88 198 ILE A CA 1
ATOM 1484 C C . ILE A 1 198 ? 0.098 -27.906 -13.039 1 98.88 198 ILE A C 1
ATOM 1486 O O . ILE A 1 198 ? -0.951 -28.453 -13.398 1 98.88 198 ILE A O 1
ATOM 1490 N N . ALA A 1 199 ? 0.46 -26.781 -13.539 1 98.81 199 ALA A N 1
ATOM 1491 C CA . ALA A 1 199 ? -0.038 -26.203 -14.781 1 98.81 199 ALA A CA 1
ATOM 1492 C C . ALA A 1 199 ? 1.095 -25.984 -15.781 1 98.81 199 ALA A C 1
ATOM 1494 O O . ALA A 1 199 ? 2.271 -26.078 -15.422 1 98.81 199 ALA A O 1
ATOM 1495 N N . ALA A 1 200 ? 0.762 -25.844 -17.047 1 98.69 200 ALA A N 1
ATOM 1496 C CA . ALA A 1 200 ? 1.735 -25.547 -18.094 1 98.69 200 ALA A CA 1
ATOM 1497 C C . ALA A 1 200 ? 1.774 -24.062 -18.391 1 98.69 200 ALA A C 1
ATOM 1499 O O . ALA A 1 200 ? 0.729 -23.406 -18.484 1 98.69 200 ALA A O 1
ATOM 1500 N N . GLY A 1 201 ? 3.018 -23.516 -18.469 1 98 201 GLY A N 1
ATOM 1501 C CA . GLY A 1 201 ? 3.018 -22.062 -18.609 1 98 201 GLY A CA 1
ATOM 1502 C C . GLY A 1 201 ? 4.254 -21.547 -19.312 1 98 201 GLY A C 1
ATOM 1503 O O . GLY A 1 201 ? 5.145 -20.969 -18.672 1 98 201 GLY A O 1
ATOM 1504 N N . PRO A 1 202 ? 4.332 -21.688 -20.734 1 97.12 202 PRO A N 1
ATOM 1505 C CA . PRO A 1 202 ? 5.395 -20.906 -21.406 1 97.12 202 PRO A CA 1
ATOM 1506 C C . PRO A 1 202 ? 5.426 -19.453 -20.953 1 97.12 202 PRO A C 1
ATOM 1508 O O . PRO A 1 202 ? 4.406 -18.906 -20.516 1 97.12 202 PRO A O 1
ATOM 1511 N N . CYS A 1 203 ? 6.586 -18.906 -20.984 1 95.44 203 CYS A N 1
ATOM 1512 C CA . CYS A 1 203 ? 6.84 -17.594 -20.375 1 95.44 203 CYS A CA 1
ATOM 1513 C C . CYS A 1 203 ? 5.867 -16.547 -20.922 1 95.44 203 CYS A C 1
ATOM 1515 O O . CYS A 1 203 ? 5.25 -15.82 -20.141 1 95.44 203 CYS A O 1
ATOM 1517 N N . SER A 1 204 ? 5.832 -16.328 -22.188 1 91.5 204 SER A N 1
ATOM 1518 C CA . SER A 1 204 ? 4.883 -15.438 -22.844 1 91.5 204 SER A CA 1
ATOM 1519 C C . SER A 1 204 ? 4.762 -15.766 -24.328 1 91.5 204 SER A C 1
ATOM 1521 O O . SER A 1 204 ? 5.699 -16.281 -24.938 1 91.5 204 SER A O 1
ATOM 1523 N N . PRO A 1 205 ? 3.637 -15.453 -24.938 1 86.06 205 PRO A N 1
ATOM 1524 C CA . PRO A 1 205 ? 3.451 -15.781 -26.344 1 86.06 205 PRO A CA 1
ATOM 1525 C C . PRO A 1 205 ? 4.434 -15.055 -27.25 1 86.06 205 PRO A C 1
ATOM 1527 O O . PRO A 1 205 ? 4.699 -15.5 -28.375 1 86.06 205 PRO A O 1
ATOM 1530 N N . PHE A 1 206 ? 5.02 -14 -26.719 1 80.12 206 PHE A N 1
ATOM 1531 C CA . PHE A 1 206 ? 5.848 -13.195 -27.594 1 80.12 206 PHE A CA 1
ATOM 1532 C C . PHE A 1 206 ? 7.328 -13.477 -27.359 1 80.12 206 PHE A C 1
ATOM 1534 O O . PHE A 1 206 ? 8.18 -13.023 -28.125 1 80.12 206 PHE A O 1
ATOM 1541 N N . SER A 1 207 ? 7.523 -14.266 -26.344 1 82.69 207 SER A N 1
ATOM 1542 C CA . SER A 1 207 ? 8.93 -14.5 -26.031 1 82.69 207 SER A CA 1
ATOM 1543 C C . SER A 1 207 ? 9.32 -15.953 -26.281 1 82.69 207 SER A C 1
ATOM 1545 O O . SER A 1 207 ? 10.5 -16.312 -26.172 1 82.69 207 SER A O 1
ATOM 1547 N N . VAL A 1 208 ? 8.289 -16.766 -26.656 1 92.75 208 VAL A N 1
ATOM 1548 C CA . VAL A 1 208 ? 8.562 -18.156 -26.969 1 92.75 208 VAL A CA 1
ATOM 1549 C C . VAL A 1 208 ? 8.031 -18.5 -28.359 1 92.75 208 VAL A C 1
ATOM 1551 O O . VAL A 1 208 ? 7.305 -17.719 -28.953 1 92.75 208 VAL A O 1
ATOM 1554 N N . SER A 1 209 ? 8.445 -19.641 -28.875 1 93.25 209 SER A N 1
ATOM 1555 C CA . SER A 1 209 ? 8.055 -20.031 -30.234 1 93.25 209 SER A CA 1
ATOM 1556 C C . SER A 1 209 ? 6.582 -20.406 -30.281 1 93.25 209 SER A C 1
ATOM 1558 O O . SER A 1 209 ? 6 -20.828 -29.281 1 93.25 209 SER A O 1
ATOM 1560 N N . GLU A 1 210 ? 5.98 -20.25 -31.453 1 94.38 210 GLU A N 1
ATOM 1561 C CA . GLU A 1 210 ? 4.613 -20.688 -31.703 1 94.38 210 GLU A CA 1
ATOM 1562 C C . GLU A 1 210 ? 4.457 -22.172 -31.406 1 94.38 210 GLU A C 1
ATOM 1564 O O . GLU A 1 210 ? 3.432 -22.594 -30.859 1 94.38 210 GLU A O 1
ATOM 1569 N N . ARG A 1 211 ? 5.422 -22.953 -31.719 1 96.25 211 ARG A N 1
ATOM 1570 C CA . ARG A 1 211 ? 5.402 -24.391 -31.5 1 96.25 211 ARG A CA 1
ATOM 1571 C C . ARG A 1 211 ? 5.32 -24.719 -30.016 1 96.25 211 ARG A C 1
ATOM 1573 O O . ARG A 1 211 ? 4.598 -25.641 -29.625 1 96.25 211 ARG A O 1
ATOM 1580 N N . LEU A 1 212 ? 6.074 -24.016 -29.25 1 97.31 212 LEU A N 1
ATOM 1581 C CA . LEU A 1 212 ? 6.031 -24.234 -27.797 1 97.31 212 LEU A CA 1
ATOM 1582 C C . LEU A 1 212 ? 4.66 -23.875 -27.234 1 97.31 212 LEU A C 1
ATOM 1584 O O . LEU A 1 212 ? 4.121 -24.594 -26.391 1 97.31 212 LEU A O 1
ATOM 1588 N N . MET A 1 213 ? 4.07 -22.797 -27.719 1 97.19 213 MET A N 1
ATOM 1589 C CA . MET A 1 213 ? 2.764 -22.359 -27.234 1 97.19 213 MET A CA 1
ATOM 1590 C C . MET A 1 213 ? 1.686 -23.375 -27.578 1 97.19 213 MET A C 1
ATOM 1592 O O . MET A 1 213 ? 0.934 -23.812 -26.703 1 97.19 213 MET A O 1
ATOM 1596 N N . THR A 1 214 ? 1.629 -23.766 -28.797 1 97.75 214 THR A N 1
ATOM 1597 C CA . THR A 1 214 ? 0.602 -24.703 -29.234 1 97.75 214 THR A CA 1
ATOM 1598 C C . THR A 1 214 ? 0.817 -26.078 -28.609 1 97.75 214 THR A C 1
ATOM 1600 O O . THR A 1 214 ? -0.143 -26.75 -28.219 1 97.75 214 THR A O 1
ATOM 1603 N N . GLY A 1 215 ? 2.088 -26.5 -28.547 1 98.19 215 GLY A N 1
ATOM 1604 C CA . GLY A 1 215 ? 2.406 -27.766 -27.922 1 98.19 215 GLY A CA 1
ATOM 1605 C C . GLY A 1 215 ? 2.031 -27.812 -26.453 1 98.19 215 GLY A C 1
ATOM 1606 O O . GLY A 1 215 ? 1.556 -28.844 -25.953 1 98.19 215 GLY A O 1
ATOM 1607 N N . ALA A 1 216 ? 2.289 -26.75 -25.719 1 98.38 216 ALA A N 1
ATOM 1608 C CA . ALA A 1 216 ? 1.944 -26.672 -24.312 1 98.38 216 ALA A CA 1
ATOM 1609 C C . ALA A 1 216 ? 0.435 -26.766 -24.109 1 98.38 216 ALA A C 1
ATOM 1611 O O . ALA A 1 216 ? -0.035 -27.406 -23.172 1 98.38 216 ALA A O 1
ATOM 1612 N N . ALA A 1 217 ? -0.344 -26.047 -24.938 1 98.31 217 ALA A N 1
ATOM 1613 C CA . ALA A 1 217 ? -1.801 -26.094 -24.859 1 98.31 217 ALA A CA 1
ATOM 1614 C C . ALA A 1 217 ? -2.316 -27.516 -25.078 1 98.31 217 ALA A C 1
ATOM 1616 O O . ALA A 1 217 ? -3.172 -28 -24.328 1 98.31 217 ALA A O 1
ATOM 1617 N N . GLU A 1 218 ? -1.775 -28.141 -26.094 1 98.44 218 GLU A N 1
ATOM 1618 C CA . GLU A 1 218 ? -2.17 -29.516 -26.375 1 98.44 218 GLU A CA 1
ATOM 1619 C C . GLU A 1 218 ? -1.819 -30.453 -25.234 1 98.44 218 GLU A C 1
ATOM 1621 O O . GLU A 1 218 ? -2.635 -31.281 -24.828 1 98.44 218 GLU A O 1
ATOM 1626 N N . LEU A 1 219 ? -0.603 -30.344 -24.734 1 98.56 219 LEU A N 1
ATOM 1627 C CA . LEU A 1 219 ? -0.128 -31.172 -23.625 1 98.56 219 LEU A CA 1
ATOM 1628 C C . LEU A 1 219 ? -1.005 -30.984 -22.391 1 98.56 219 LEU A C 1
ATOM 1630 O O . LEU A 1 219 ? -1.426 -31.969 -21.766 1 98.56 219 LEU A O 1
ATOM 1634 N N . ALA A 1 220 ? -1.275 -29.75 -22 1 98.69 220 ALA A N 1
ATOM 1635 C CA . ALA A 1 220 ? -2.061 -29.438 -20.797 1 98.69 220 ALA A CA 1
ATOM 1636 C C . ALA A 1 220 ? -3.455 -30.062 -20.891 1 98.69 220 ALA A C 1
ATOM 1638 O O . ALA A 1 220 ? -3.924 -30.688 -19.938 1 98.69 220 ALA A O 1
ATOM 1639 N N . ARG A 1 221 ? -4.082 -29.906 -21.984 1 98.5 221 ARG A N 1
ATOM 1640 C CA . ARG A 1 221 ? -5.438 -30.406 -22.172 1 98.5 221 ARG A CA 1
ATOM 1641 C C . ARG A 1 221 ? -5.457 -31.938 -22.188 1 98.5 221 ARG A C 1
ATOM 1643 O O . ARG A 1 221 ? -6.367 -32.562 -21.641 1 98.5 221 ARG A O 1
ATOM 1650 N N . ARG A 1 222 ? -4.43 -32.5 -22.859 1 98.44 222 ARG A N 1
ATOM 1651 C CA . ARG A 1 222 ? -4.309 -33.969 -22.828 1 98.44 222 ARG A CA 1
ATOM 1652 C C . ARG A 1 222 ? -4.152 -34.469 -21.406 1 98.44 222 ARG A C 1
ATOM 1654 O O . ARG A 1 222 ? -4.688 -35.531 -21.062 1 98.44 222 ARG A O 1
ATOM 1661 N N . LYS A 1 223 ? -3.457 -33.75 -20.578 1 98.44 223 LYS A N 1
ATOM 1662 C CA . LYS A 1 223 ? -3.146 -34.188 -19.219 1 98.44 223 LYS A CA 1
ATOM 1663 C C . LYS A 1 223 ? -4.18 -33.688 -18.219 1 98.44 223 LYS A C 1
ATOM 1665 O O . LYS A 1 223 ? -4.168 -34.062 -17.047 1 98.44 223 LYS A O 1
ATOM 1670 N N . GLY A 1 224 ? -5.098 -32.812 -18.703 1 98 224 GLY A N 1
ATOM 1671 C CA . GLY A 1 224 ? -6.156 -32.281 -17.859 1 98 224 GLY A CA 1
ATOM 1672 C C . GLY A 1 224 ? -5.664 -31.234 -16.875 1 98 224 GLY A C 1
ATOM 1673 O O . GLY A 1 224 ? -6.148 -31.156 -15.742 1 98 224 GLY A O 1
ATOM 1674 N N . VAL A 1 225 ? -4.586 -30.531 -17.188 1 98.62 225 VAL A N 1
ATOM 1675 C CA . VAL A 1 225 ? -4.086 -29.469 -16.312 1 98.62 225 VAL A CA 1
ATOM 1676 C C . VAL A 1 225 ? -4.332 -28.109 -16.969 1 98.62 225 VAL A C 1
ATOM 1678 O O . VAL A 1 225 ? -4.73 -28.047 -18.125 1 98.62 225 VAL A O 1
ATOM 1681 N N . ARG A 1 226 ? -4.16 -27.047 -16.234 1 98.69 226 ARG A N 1
ATOM 1682 C CA . ARG A 1 226 ? -4.512 -25.719 -16.703 1 98.69 226 ARG A CA 1
ATOM 1683 C C . ARG A 1 226 ? -3.322 -25.031 -17.375 1 98.69 226 ARG A C 1
ATOM 1685 O O . ARG A 1 226 ? -2.207 -25.562 -17.344 1 98.69 226 ARG A O 1
ATOM 1692 N N . LEU A 1 227 ? -3.617 -23.875 -18.016 1 98.69 227 LEU A N 1
ATOM 1693 C CA . LEU A 1 227 ? -2.656 -23.094 -18.797 1 98.69 227 LEU A CA 1
ATOM 1694 C C . LEU A 1 227 ? -2.518 -21.688 -18.219 1 98.69 227 LEU A C 1
ATOM 1696 O O . LEU A 1 227 ? -3.512 -21.062 -17.828 1 98.69 227 LEU A O 1
ATOM 1700 N N . HIS A 1 228 ? -1.257 -21.172 -18.109 1 98.81 228 HIS A N 1
ATOM 1701 C CA . HIS A 1 228 ? -0.985 -19.844 -17.594 1 98.81 228 HIS A CA 1
ATOM 1702 C C . HIS A 1 228 ? 0.213 -19.219 -18.297 1 98.81 228 HIS A C 1
ATOM 1704 O O . HIS A 1 228 ? 1.191 -19.906 -18.594 1 98.81 228 HIS A O 1
ATOM 1710 N N . THR A 1 229 ? 0.135 -17.969 -18.641 1 98.25 229 THR A N 1
ATOM 1711 C CA . THR A 1 229 ? 1.249 -17.234 -19.234 1 98.25 229 THR A CA 1
ATOM 1712 C C . THR A 1 229 ? 1.043 -15.727 -19.062 1 98.25 229 THR A C 1
ATOM 1714 O O . THR A 1 229 ? 0.02 -15.281 -18.547 1 98.25 229 THR A O 1
ATOM 1717 N N . HIS A 1 230 ? 2.049 -14.898 -19.328 1 97.31 230 HIS A N 1
ATOM 1718 C CA . HIS A 1 230 ? 1.912 -13.445 -19.359 1 97.31 230 HIS A CA 1
ATOM 1719 C C . HIS A 1 230 ? 1.188 -13 -20.625 1 97.31 230 HIS A C 1
ATOM 1721 O O . HIS A 1 230 ? 1.374 -13.586 -21.688 1 97.31 230 HIS A O 1
ATOM 1727 N N . LEU A 1 231 ? 0.44 -11.977 -20.516 1 96.69 231 LEU A N 1
ATOM 1728 C CA . LEU A 1 231 ? -0.209 -11.453 -21.703 1 96.69 231 LEU A CA 1
ATOM 1729 C C . LEU A 1 231 ? -0.537 -9.977 -21.547 1 96.69 231 LEU A C 1
ATOM 1731 O O . LEU A 1 231 ? -1.082 -9.562 -20.516 1 96.69 231 LEU A O 1
ATOM 1735 N N . ALA A 1 232 ? -0.25 -9.133 -22.547 1 95.81 232 ALA A N 1
ATOM 1736 C CA . ALA A 1 232 ? -0.666 -7.742 -22.703 1 95.81 232 ALA A CA 1
ATOM 1737 C C . ALA A 1 232 ? -0.216 -6.898 -21.516 1 95.81 232 ALA A C 1
ATOM 1739 O O . ALA A 1 232 ? -1.011 -6.148 -20.938 1 95.81 232 ALA A O 1
ATOM 1740 N N . GLU A 1 233 ? 1.017 -7.051 -21.125 1 93.25 233 GLU A N 1
ATOM 1741 C CA . GLU A 1 233 ? 1.55 -6.387 -19.953 1 93.25 233 GLU A CA 1
ATOM 1742 C C . GLU A 1 233 ? 2.021 -4.973 -20.281 1 93.25 233 GLU A C 1
ATOM 1744 O O . GLU A 1 233 ? 1.858 -4.055 -19.469 1 93.25 233 GLU A O 1
ATOM 1749 N N . THR A 1 234 ? 2.676 -4.816 -21.422 1 90.94 234 THR A N 1
ATOM 1750 C CA . THR A 1 234 ? 3.219 -3.512 -21.766 1 90.94 234 THR A CA 1
ATOM 1751 C C . THR A 1 234 ? 2.758 -3.092 -23.156 1 90.94 234 THR A C 1
ATOM 1753 O O . THR A 1 234 ? 2.391 -3.938 -23.984 1 90.94 234 THR A O 1
ATOM 1756 N N . ILE A 1 235 ? 2.861 -1.82 -23.422 1 89.88 235 ILE A N 1
ATOM 1757 C CA . ILE A 1 235 ? 2.562 -1.279 -24.734 1 89.88 235 ILE A CA 1
ATOM 1758 C C . ILE A 1 235 ? 3.596 -1.776 -25.75 1 89.88 235 ILE A C 1
ATOM 1760 O O . ILE A 1 235 ? 3.266 -2.041 -26.906 1 89.88 235 ILE A O 1
ATOM 1764 N N . ASP A 1 236 ? 4.762 -1.952 -25.281 1 86.38 236 ASP A N 1
ATOM 1765 C CA . ASP A 1 236 ? 5.832 -2.461 -26.141 1 86.38 236 ASP A CA 1
ATOM 1766 C C . ASP A 1 236 ? 5.508 -3.861 -26.641 1 86.38 236 ASP A C 1
ATOM 1768 O O . ASP A 1 236 ? 5.793 -4.191 -27.797 1 86.38 236 ASP A O 1
ATOM 1772 N N . GLU A 1 237 ? 4.984 -4.66 -25.781 1 86.5 237 GLU A N 1
ATOM 1773 C CA . GLU A 1 237 ? 4.543 -5.992 -26.188 1 86.5 237 GLU A CA 1
ATOM 1774 C C . GLU A 1 237 ? 3.533 -5.922 -27.328 1 86.5 237 GLU A C 1
ATOM 1776 O O . GLU A 1 237 ? 3.609 -6.699 -28.281 1 86.5 237 GLU A O 1
ATOM 1781 N N . GLU A 1 238 ? 2.629 -5.051 -27.219 1 89.56 238 GLU A N 1
ATOM 1782 C CA . GLU A 1 238 ? 1.606 -4.902 -28.25 1 89.56 238 GLU A CA 1
ATOM 1783 C C . GLU A 1 238 ? 2.221 -4.465 -29.578 1 89.56 238 GLU A C 1
ATOM 1785 O O . GLU A 1 238 ? 1.89 -5.012 -30.625 1 89.56 238 GLU A O 1
ATOM 1790 N N . LYS A 1 239 ? 3.084 -3.494 -29.5 1 90.12 239 LYS A N 1
ATOM 1791 C CA . LYS A 1 239 ? 3.752 -3.006 -30.703 1 90.12 239 LYS A CA 1
ATOM 1792 C C . LYS A 1 239 ? 4.551 -4.117 -31.375 1 90.12 239 LYS A C 1
ATOM 1794 O O . LYS A 1 239 ? 4.492 -4.277 -32.594 1 90.12 239 LYS A O 1
ATOM 1799 N N . GLN A 1 240 ? 5.188 -4.863 -30.547 1 86.12 240 GLN A N 1
ATOM 1800 C CA . GLN A 1 240 ? 6 -5.957 -31.062 1 86.12 240 GLN A CA 1
ATOM 1801 C C . GLN A 1 240 ? 5.129 -7.031 -31.703 1 86.12 240 GLN A C 1
ATOM 1803 O O . GLN A 1 240 ? 5.449 -7.543 -32.781 1 86.12 240 GLN A O 1
ATOM 1808 N N . CYS A 1 241 ? 4.09 -7.41 -31.078 1 89.88 241 CYS A N 1
ATOM 1809 C CA . CYS A 1 241 ? 3.199 -8.445 -31.578 1 89.88 241 CYS A CA 1
ATOM 1810 C C . CYS A 1 241 ? 2.568 -8.031 -32.906 1 89.88 241 CYS A C 1
ATOM 1812 O O . CYS A 1 241 ? 2.475 -8.836 -33.844 1 89.88 241 CYS A O 1
ATOM 1814 N N . LEU A 1 242 ? 2.174 -6.773 -33 1 91.5 242 LEU A N 1
ATOM 1815 C CA . LEU A 1 242 ? 1.604 -6.246 -34.219 1 91.5 242 LEU A CA 1
ATOM 1816 C C . LEU A 1 242 ? 2.625 -6.293 -35.344 1 91.5 242 LEU A C 1
ATOM 1818 O O . LEU A 1 242 ? 2.289 -6.656 -36.469 1 91.5 242 LEU A O 1
ATOM 1822 N N . ALA A 1 243 ? 3.838 -5.984 -35.031 1 90.81 243 ALA A N 1
ATOM 1823 C CA . ALA A 1 243 ? 4.902 -5.953 -36.031 1 90.81 243 ALA A CA 1
ATOM 1824 C C . ALA A 1 243 ? 5.246 -7.359 -36.5 1 90.81 243 ALA A C 1
ATOM 1826 O O . ALA A 1 243 ? 5.504 -7.57 -37.688 1 90.81 243 ALA A O 1
ATOM 1827 N N . GLU A 1 244 ? 5.223 -8.32 -35.594 1 87.12 244 GLU A N 1
ATOM 1828 C CA . GLU A 1 244 ? 5.727 -9.656 -35.906 1 87.12 244 GLU A CA 1
ATOM 1829 C C . GLU A 1 244 ? 4.598 -10.57 -36.375 1 87.12 244 GLU A C 1
ATOM 1831 O O . GLU A 1 244 ? 4.797 -11.398 -37.281 1 87.12 244 GLU A O 1
ATOM 1836 N N . ALA A 1 245 ? 3.418 -10.398 -35.781 1 89 245 ALA A N 1
ATOM 1837 C CA . ALA A 1 245 ? 2.354 -11.359 -36.031 1 89 245 ALA A CA 1
ATOM 1838 C C . ALA A 1 245 ? 1.152 -10.688 -36.688 1 89 245 ALA A C 1
ATOM 1840 O O . ALA A 1 245 ? 0.221 -11.367 -37.125 1 89 245 ALA A O 1
ATOM 1841 N N . GLY A 1 246 ? 1.096 -9.344 -36.719 1 91.44 246 GLY A N 1
ATOM 1842 C CA . GLY A 1 246 ? 0.041 -8.602 -37.406 1 91.44 246 GLY A CA 1
ATOM 1843 C C . GLY A 1 246 ? -1.245 -8.539 -36.594 1 91.44 246 GLY A C 1
ATOM 1844 O O . GLY A 1 246 ? -2.314 -8.266 -37.156 1 91.44 246 GLY A O 1
ATOM 1845 N N . CYS A 1 247 ? -1.112 -8.906 -35.375 1 92.56 247 CYS A N 1
ATOM 1846 C CA . CYS A 1 247 ? -2.287 -8.859 -34.5 1 92.56 247 CYS A CA 1
ATOM 1847 C C . CYS A 1 247 ? -1.896 -8.523 -33.062 1 92.56 247 CYS A C 1
ATOM 1849 O O . CYS A 1 247 ? -0.709 -8.43 -32.75 1 92.56 247 CYS A O 1
ATOM 1851 N N . THR A 1 248 ? -2.926 -8.227 -32.188 1 93.56 248 THR A N 1
ATOM 1852 C CA . THR A 1 248 ? -2.68 -7.91 -30.781 1 93.56 248 THR A CA 1
ATOM 1853 C C . THR A 1 248 ? -2.309 -9.172 -30 1 93.56 248 THR A C 1
ATOM 1855 O O . THR A 1 248 ? -2.562 -10.289 -30.453 1 93.56 248 THR A O 1
ATOM 1858 N N . PRO A 1 249 ? -1.734 -8.953 -28.812 1 93.56 249 PRO A N 1
ATOM 1859 C CA . PRO A 1 249 ? -1.362 -10.117 -28 1 93.56 249 PRO A CA 1
ATOM 1860 C C . PRO A 1 249 ? -2.547 -11.031 -27.703 1 93.56 249 PRO A C 1
ATOM 1862 O O . PRO A 1 249 ? -2.418 -12.258 -27.781 1 93.56 249 PRO A O 1
ATOM 1865 N N . ALA A 1 250 ? -3.678 -10.523 -27.406 1 95 250 ALA A N 1
ATOM 1866 C CA . ALA A 1 250 ? -4.852 -11.328 -27.094 1 95 250 ALA A CA 1
ATOM 1867 C C . ALA A 1 250 ? -5.324 -12.109 -28.312 1 95 250 ALA A C 1
ATOM 1869 O O . ALA A 1 250 ? -5.73 -13.273 -28.203 1 95 250 ALA A O 1
ATOM 1870 N N . GLU A 1 251 ? -5.297 -11.461 -29.469 1 94.88 251 GLU A N 1
ATOM 1871 C CA . GLU A 1 251 ? -5.656 -12.141 -30.719 1 94.88 251 GLU A CA 1
ATOM 1872 C C . GLU A 1 251 ? -4.688 -13.281 -31.016 1 94.88 251 GLU A C 1
ATOM 1874 O O . GLU A 1 251 ? -5.105 -14.359 -31.453 1 94.88 251 GLU A O 1
ATOM 1879 N N . TYR A 1 252 ? -3.432 -12.945 -30.797 1 95.62 252 TYR A N 1
ATOM 1880 C CA . TYR A 1 252 ? -2.4 -13.953 -31.016 1 95.62 252 TYR A CA 1
ATOM 1881 C C . TYR A 1 252 ? -2.598 -15.148 -30.078 1 95.62 252 TYR A C 1
ATOM 1883 O O . TYR A 1 252 ? -2.541 -16.297 -30.516 1 95.62 252 TYR A O 1
ATOM 1891 N N . ALA A 1 253 ? -2.861 -14.898 -28.828 1 95.75 253 ALA A N 1
ATOM 1892 C CA . ALA A 1 253 ? -3.129 -15.953 -27.859 1 95.75 253 ALA A CA 1
ATOM 1893 C C . ALA A 1 253 ? -4.344 -16.781 -28.266 1 95.75 253 ALA A C 1
ATOM 1895 O O . ALA A 1 253 ? -4.348 -18 -28.125 1 95.75 253 ALA A O 1
ATOM 1896 N N . ASP A 1 254 ? -5.316 -16.109 -28.703 1 95.5 254 ASP A N 1
ATOM 1897 C CA . ASP A 1 254 ? -6.523 -16.797 -29.156 1 95.5 254 ASP A CA 1
ATOM 1898 C C . ASP A 1 254 ? -6.219 -17.734 -30.312 1 95.5 254 ASP A C 1
ATOM 1900 O O . ASP A 1 254 ? -6.652 -18.891 -30.312 1 95.5 254 ASP A O 1
ATOM 1904 N N . LYS A 1 255 ? -5.473 -17.25 -31.312 1 94.94 255 LYS A N 1
ATOM 1905 C CA . LYS A 1 255 ? -5.078 -18.031 -32.469 1 94.94 255 LYS A CA 1
ATOM 1906 C C . LYS A 1 255 ? -4.309 -19.281 -32.062 1 94.94 255 LYS A C 1
ATOM 1908 O O . LYS A 1 255 ? -4.402 -20.328 -32.688 1 94.94 255 LYS A O 1
ATOM 1913 N N . LEU A 1 256 ? -3.637 -19.188 -31 1 96.12 256 LEU A N 1
ATOM 1914 C CA . LEU A 1 256 ? -2.762 -20.266 -30.562 1 96.12 256 LEU A CA 1
ATOM 1915 C C . LEU A 1 256 ? -3.488 -21.188 -29.578 1 96.12 256 LEU A C 1
ATOM 1917 O O . LEU A 1 256 ? -2.891 -22.125 -29.047 1 96.12 256 LEU A O 1
ATOM 1921 N N . GLY A 1 257 ? -4.773 -20.891 -29.281 1 96.06 257 GLY A N 1
ATOM 1922 C CA . GLY A 1 257 ? -5.562 -21.75 -28.406 1 96.06 257 GLY A CA 1
ATOM 1923 C C . GLY A 1 257 ? -5.41 -21.406 -26.938 1 96.06 257 GLY A C 1
ATOM 1924 O O . GLY A 1 257 ? -5.629 -22.266 -26.078 1 96.06 257 GLY A O 1
ATOM 1925 N N . TRP A 1 258 ? -5.059 -20.203 -26.641 1 97.88 258 TRP A N 1
ATOM 1926 C CA . TRP A 1 258 ? -4.723 -19.828 -25.281 1 97.88 258 TRP A CA 1
ATOM 1927 C C . TRP A 1 258 ? -5.812 -18.953 -24.672 1 97.88 258 TRP A C 1
ATOM 1929 O O . TRP A 1 258 ? -5.543 -18.172 -23.75 1 97.88 258 TRP A O 1
ATOM 1939 N N . LEU A 1 259 ? -6.988 -18.922 -25.172 1 97.94 259 LEU A N 1
ATOM 1940 C CA . LEU A 1 259 ? -8.18 -18.406 -24.5 1 97.94 259 LEU A CA 1
ATOM 1941 C C . LEU A 1 259 ? -9.188 -19.516 -24.234 1 97.94 259 LEU A C 1
ATOM 1943 O O . LEU A 1 259 ? -9.5 -20.312 -25.141 1 97.94 259 LEU A O 1
ATOM 1947 N N . GLY A 1 260 ? -9.586 -19.672 -23 1 98.19 260 GLY A N 1
ATOM 1948 C CA . GLY A 1 260 ? -10.5 -20.719 -22.562 1 98.19 260 GLY A CA 1
ATOM 1949 C C . GLY A 1 260 ? -10.672 -20.766 -21.062 1 98.19 260 GLY A C 1
ATOM 1950 O O . GLY A 1 260 ? -9.945 -20.094 -20.328 1 98.19 260 GLY A O 1
ATOM 1951 N N . ASP A 1 261 ? -11.633 -21.547 -20.594 1 98.06 261 ASP A N 1
ATOM 1952 C CA . ASP A 1 261 ? -11.961 -21.594 -19.172 1 98.06 261 ASP A CA 1
ATOM 1953 C C . ASP A 1 261 ? -10.891 -22.359 -18.406 1 98.06 261 ASP A C 1
ATOM 1955 O O . ASP A 1 261 ? -10.906 -22.375 -17.172 1 98.06 261 ASP A O 1
ATOM 1959 N N . ASP A 1 262 ? -9.906 -22.969 -19.172 1 98.56 262 ASP A N 1
ATOM 1960 C CA . ASP A 1 262 ? -8.781 -23.656 -18.547 1 98.56 262 ASP A CA 1
ATOM 1961 C C . ASP A 1 262 ? -7.543 -22.766 -18.531 1 98.56 262 ASP A C 1
ATOM 1963 O O . ASP A 1 262 ? -6.449 -23.219 -18.203 1 98.56 262 ASP A O 1
ATOM 1967 N N . VAL A 1 263 ? -7.695 -21.469 -18.891 1 98.75 263 VAL A N 1
ATOM 1968 C CA . VAL A 1 263 ? -6.559 -20.562 -19.047 1 98.75 263 VAL A CA 1
ATOM 1969 C C . VAL A 1 263 ? -6.734 -19.359 -18.125 1 98.75 263 VAL A C 1
ATOM 1971 O O . VAL A 1 263 ? -7.84 -18.844 -17.969 1 98.75 263 VAL A O 1
ATOM 1974 N N . TRP A 1 264 ? -5.707 -18.938 -17.422 1 98.75 264 TRP A N 1
ATOM 1975 C CA . TRP A 1 264 ? -5.684 -17.625 -16.797 1 98.75 264 TRP A CA 1
ATOM 1976 C C . TRP A 1 264 ? -4.391 -16.891 -17.125 1 98.75 264 TRP A C 1
ATOM 1978 O O . TRP A 1 264 ? -3.326 -17.5 -17.219 1 98.75 264 TRP A O 1
ATOM 1988 N N . LEU A 1 265 ? -4.461 -15.617 -17.453 1 98.69 265 LEU A N 1
ATOM 1989 C CA . LEU A 1 265 ? -3.383 -14.812 -18.016 1 98.69 265 LEU A CA 1
ATOM 1990 C C . LEU A 1 265 ? -2.908 -13.766 -17 1 98.69 265 LEU A C 1
ATOM 1992 O O . LEU A 1 265 ? -3.723 -13.141 -16.328 1 98.69 265 LEU A O 1
ATOM 1996 N N . ALA A 1 266 ? -1.622 -13.578 -16.891 1 98.44 266 ALA A N 1
ATOM 1997 C CA . ALA A 1 266 ? -1.05 -12.656 -15.922 1 98.44 266 ALA A CA 1
ATOM 1998 C C . ALA A 1 266 ? -1.085 -11.219 -16.438 1 98.44 266 ALA A C 1
ATOM 2000 O O . ALA A 1 266 ? -0.911 -10.984 -17.641 1 98.44 266 ALA A O 1
ATOM 2001 N N . HIS A 1 267 ? -1.261 -10.195 -15.555 1 97.44 267 HIS A N 1
ATOM 2002 C CA . HIS A 1 267 ? -1.206 -8.742 -15.727 1 97.44 267 HIS A CA 1
ATOM 2003 C C . HIS A 1 267 ? -2.4 -8.242 -16.531 1 97.44 267 HIS A C 1
ATOM 2005 O O . HIS A 1 267 ? -3.248 -7.52 -16 1 97.44 267 HIS A O 1
ATOM 2011 N N . SER A 1 268 ? -2.484 -8.625 -17.859 1 97.06 268 SER A N 1
ATOM 2012 C CA . SER A 1 268 ? -3.623 -8.273 -18.703 1 97.06 268 SER A CA 1
ATOM 2013 C C . SER A 1 268 ? -3.943 -6.785 -18.609 1 97.06 268 SER A C 1
ATOM 2015 O O . SER A 1 268 ? -5.086 -6.406 -18.344 1 97.06 268 SER A O 1
ATOM 2017 N N . ILE A 1 269 ? -2.967 -5.934 -18.906 1 97.56 269 ILE A N 1
ATOM 2018 C CA . ILE A 1 269 ? -3.08 -4.496 -18.672 1 97.56 269 ILE A CA 1
ATOM 2019 C C . ILE A 1 269 ? -3.604 -3.812 -19.922 1 97.56 269 ILE A C 1
ATOM 2021 O O . ILE A 1 269 ? -4.574 -3.053 -19.875 1 97.56 269 ILE A O 1
ATOM 2025 N N . HIS A 1 270 ? -2.979 -4.09 -21.047 1 96.38 270 HIS A N 1
ATOM 2026 C CA . HIS A 1 270 ? -3.299 -3.41 -22.297 1 96.38 270 HIS A CA 1
ATOM 2027 C C . HIS A 1 270 ? -4.133 -4.297 -23.219 1 96.38 270 HIS A C 1
ATOM 2029 O O . HIS A 1 270 ? -3.613 -4.867 -24.172 1 96.38 270 HIS A O 1
ATOM 2035 N N . LEU A 1 271 ? -5.422 -4.348 -22.906 1 97.06 271 LEU A N 1
ATOM 2036 C CA . LEU A 1 271 ? -6.379 -5.152 -23.656 1 97.06 271 LEU A CA 1
ATOM 2037 C C . LEU A 1 271 ? -7.383 -4.27 -24.391 1 97.06 271 LEU A C 1
ATOM 2039 O O . LEU A 1 271 ? -7.945 -3.34 -23.812 1 97.06 271 LEU A O 1
ATOM 2043 N N . ALA A 1 272 ? -7.516 -4.543 -25.672 1 94.5 272 ALA A N 1
ATOM 2044 C CA . ALA A 1 272 ? -8.602 -3.898 -26.406 1 94.5 272 ALA A CA 1
ATOM 2045 C C . ALA A 1 272 ? -9.961 -4.375 -25.906 1 94.5 272 ALA A C 1
ATOM 2047 O O . ALA A 1 272 ? -10.078 -5.48 -25.375 1 94.5 272 ALA A O 1
ATOM 2048 N N . PRO A 1 273 ? -11.016 -3.568 -26.062 1 96.38 273 PRO A N 1
ATOM 2049 C CA . PRO A 1 273 ? -12.352 -3.959 -25.609 1 96.38 273 PRO A CA 1
ATOM 2050 C C . PRO A 1 273 ? -12.789 -5.312 -26.156 1 96.38 273 PRO A C 1
ATOM 2052 O O . PRO A 1 273 ? -13.406 -6.105 -25.438 1 96.38 273 PRO A O 1
ATOM 2055 N N . GLU A 1 274 ? -12.438 -5.551 -27.375 1 96.56 274 GLU A N 1
ATOM 2056 C CA . GLU A 1 274 ? -12.82 -6.816 -27.984 1 96.56 274 GLU A CA 1
ATOM 2057 C C . GLU A 1 274 ? -12.133 -7.992 -27.297 1 96.56 274 GLU A C 1
ATOM 2059 O O . GLU A 1 274 ? -12.727 -9.062 -27.141 1 96.56 274 GLU A O 1
ATOM 2064 N N . ALA A 1 275 ? -10.891 -7.816 -26.953 1 97.12 275 ALA A N 1
ATOM 2065 C CA . ALA A 1 275 ? -10.156 -8.859 -26.25 1 97.12 275 ALA A CA 1
ATOM 2066 C C . ALA A 1 275 ? -10.789 -9.141 -24.891 1 97.12 275 ALA A C 1
ATOM 2068 O O . ALA A 1 275 ? -10.891 -10.297 -24.469 1 97.12 275 ALA A O 1
ATOM 2069 N N . ILE A 1 276 ? -11.219 -8.141 -24.172 1 98.31 276 ILE A N 1
ATOM 2070 C CA . ILE A 1 276 ? -11.859 -8.273 -22.875 1 98.31 276 ILE A CA 1
ATOM 2071 C C . ILE A 1 276 ? -13.148 -9.078 -23.016 1 98.31 276 ILE A C 1
ATOM 2073 O O . ILE A 1 276 ? -13.406 -10 -22.234 1 98.31 276 ILE A O 1
ATOM 2077 N N . ARG A 1 277 ? -13.938 -8.719 -24.047 1 98.12 277 ARG A N 1
ATOM 2078 C CA . ARG A 1 277 ? -15.18 -9.445 -24.297 1 98.12 277 ARG A CA 1
ATOM 2079 C C . ARG A 1 277 ? -14.906 -10.914 -24.594 1 98.12 277 ARG A C 1
ATOM 2081 O O . ARG A 1 277 ? -15.625 -11.789 -24.125 1 98.12 277 ARG A O 1
ATOM 2088 N N . ARG A 1 278 ? -13.891 -11.133 -25.422 1 97.81 278 ARG A N 1
ATOM 2089 C CA . ARG A 1 278 ? -13.531 -12.5 -25.781 1 97.81 278 ARG A CA 1
ATOM 2090 C C . ARG A 1 278 ? -13.086 -13.289 -24.562 1 97.81 278 ARG A C 1
ATOM 2092 O O . ARG A 1 278 ? -13.422 -14.469 -24.438 1 97.81 278 ARG A O 1
ATOM 2099 N N . MET A 1 279 ? -12.312 -12.719 -23.703 1 98.5 279 MET A N 1
ATOM 2100 C CA . MET A 1 279 ? -11.891 -13.367 -22.469 1 98.5 279 MET A CA 1
ATOM 2101 C C . MET A 1 279 ? -13.102 -13.734 -21.609 1 98.5 279 MET A C 1
ATOM 2103 O O . MET A 1 279 ? -13.172 -14.844 -21.062 1 98.5 279 MET A O 1
ATOM 2107 N N . GLY A 1 280 ? -14.047 -12.781 -21.484 1 98.44 280 GLY A N 1
ATOM 2108 C CA . GLY A 1 280 ? -15.273 -13.078 -20.766 1 98.44 280 GLY A CA 1
ATOM 2109 C C . GLY A 1 280 ? -16.062 -14.227 -21.359 1 98.44 280 GLY A C 1
ATOM 2110 O O . GLY A 1 280 ? -16.484 -15.133 -20.641 1 98.44 280 GLY A O 1
ATOM 2111 N N . ALA A 1 281 ? -16.172 -14.211 -22.672 1 98.38 281 ALA A N 1
ATOM 2112 C CA . ALA A 1 281 ? -16.969 -15.203 -23.391 1 98.38 281 ALA A CA 1
ATOM 2113 C C . ALA A 1 281 ? -16.344 -16.594 -23.266 1 98.38 281 ALA A C 1
ATOM 2115 O O . ALA A 1 281 ? -17.062 -17.594 -23.203 1 98.38 281 ALA A O 1
ATOM 2116 N N . THR A 1 282 ? -15.062 -16.688 -23.203 1 98.38 282 THR A N 1
ATOM 2117 C CA . THR A 1 282 ? -14.375 -17.984 -23.172 1 98.38 282 THR A CA 1
ATOM 2118 C C . THR A 1 282 ? -14.133 -18.438 -21.734 1 98.38 282 THR A C 1
ATOM 2120 O O . THR A 1 282 ? -13.742 -19.578 -21.5 1 98.38 282 THR A O 1
ATOM 2123 N N . GLY A 1 283 ? -14.32 -17.516 -20.781 1 98.31 283 GLY A N 1
ATOM 2124 C CA . GLY A 1 283 ? -14.062 -17.844 -19.391 1 98.31 283 GLY A CA 1
ATOM 2125 C C . GLY A 1 283 ? -12.594 -17.766 -19.031 1 98.31 283 GLY A C 1
ATOM 2126 O O . GLY A 1 283 ? -12.164 -18.344 -18.031 1 98.31 283 GLY A O 1
ATOM 2127 N N . THR A 1 284 ? -11.758 -17.078 -19.891 1 98.81 284 THR A N 1
ATOM 2128 C CA . THR A 1 284 ? -10.328 -16.906 -19.641 1 98.81 284 THR A CA 1
ATOM 2129 C C . THR A 1 284 ? -10.109 -16 -18.422 1 98.81 284 THR A C 1
ATOM 2131 O O . THR A 1 284 ? -10.695 -14.922 -18.328 1 98.81 284 THR A O 1
ATOM 2134 N N . GLY A 1 285 ? -9.305 -16.5 -17.438 1 98.81 285 GLY A N 1
ATOM 2135 C CA . GLY A 1 285 ? -9.039 -15.727 -16.234 1 98.81 285 GLY A CA 1
ATOM 2136 C C . GLY A 1 285 ? -7.93 -14.711 -16.422 1 98.81 285 GLY A C 1
ATOM 2137 O O . GLY A 1 285 ? -7.168 -14.773 -17.391 1 98.81 285 GLY A O 1
ATOM 2138 N N . ALA A 1 286 ? -7.879 -13.781 -15.539 1 98.88 286 ALA A N 1
ATOM 2139 C CA . ALA A 1 286 ? -6.82 -12.781 -15.461 1 98.88 286 ALA A CA 1
ATOM 2140 C C . ALA A 1 286 ? -6.238 -12.695 -14.055 1 98.88 286 ALA A C 1
ATOM 2142 O O . ALA A 1 286 ? -6.977 -12.562 -13.078 1 98.88 286 ALA A O 1
ATOM 2143 N N . ALA A 1 287 ? -4.941 -12.828 -13.93 1 98.88 287 ALA A N 1
ATOM 2144 C CA . ALA A 1 287 ? -4.227 -12.57 -12.68 1 98.88 287 ALA A CA 1
ATOM 2145 C C . ALA A 1 287 ? -3.758 -11.117 -12.609 1 98.88 287 ALA A C 1
ATOM 2147 O O . ALA A 1 287 ? -2.709 -10.773 -13.156 1 98.88 287 ALA A O 1
ATOM 2148 N N . HIS A 1 288 ? -4.516 -10.312 -11.93 1 98.75 288 HIS A N 1
ATOM 2149 C CA . HIS A 1 288 ? -4.207 -8.898 -11.766 1 98.75 288 HIS A CA 1
ATOM 2150 C C . HIS A 1 288 ? -3.098 -8.688 -10.734 1 98.75 288 HIS A C 1
ATOM 2152 O O . HIS A 1 288 ? -3.211 -9.141 -9.594 1 98.75 288 HIS A O 1
ATOM 2158 N N . CYS A 1 289 ? -1.97 -8.102 -11.094 1 98.62 289 CYS A N 1
ATOM 2159 C CA . CYS A 1 289 ? -0.813 -7.859 -10.242 1 98.62 289 CYS A CA 1
ATOM 2160 C C . CYS A 1 289 ? -0.575 -6.363 -10.055 1 98.62 289 CYS A C 1
ATOM 2162 O O . CYS A 1 289 ? 0.401 -5.816 -10.57 1 98.62 289 CYS A O 1
ATOM 2164 N N . PRO A 1 290 ? -1.371 -5.707 -9.227 1 98.31 290 PRO A N 1
ATOM 2165 C CA . PRO A 1 290 ? -1.385 -4.242 -9.211 1 98.31 290 PRO A CA 1
ATOM 2166 C C . PRO A 1 290 ? -0.047 -3.646 -8.781 1 98.31 290 PRO A C 1
ATOM 2168 O O . PRO A 1 290 ? 0.469 -2.74 -9.438 1 98.31 290 PRO A O 1
ATOM 2171 N N . THR A 1 291 ? 0.567 -4.098 -7.68 1 98.31 291 THR A N 1
ATOM 2172 C CA . THR A 1 291 ? 1.819 -3.527 -7.195 1 98.31 291 THR A CA 1
ATOM 2173 C C . THR A 1 291 ? 2.928 -3.697 -8.234 1 98.31 291 THR A C 1
ATOM 2175 O O . THR A 1 291 ? 3.664 -2.752 -8.516 1 98.31 291 THR A O 1
ATOM 2178 N N . SER A 1 292 ? 3.045 -4.887 -8.805 1 97.38 292 SER A N 1
ATOM 2179 C CA . SER A 1 292 ? 4.066 -5.129 -9.82 1 97.38 292 SER A CA 1
ATOM 2180 C C . SER A 1 292 ? 3.861 -4.23 -11.031 1 97.38 292 SER A C 1
ATOM 2182 O O . SER A 1 292 ? 4.824 -3.703 -11.594 1 97.38 292 SER A O 1
ATOM 2184 N N . ASN A 1 293 ? 2.584 -4.109 -11.508 1 96.94 293 ASN A N 1
ATOM 2185 C CA . ASN A 1 293 ? 2.273 -3.23 -12.633 1 96.94 293 ASN A CA 1
ATOM 2186 C C . ASN A 1 293 ? 2.77 -1.808 -12.383 1 96.94 293 ASN A C 1
ATOM 2188 O O . ASN A 1 293 ? 3.324 -1.175 -13.281 1 96.94 293 ASN A O 1
ATOM 2192 N N . GLY A 1 294 ? 2.557 -1.335 -11.102 1 96.31 294 GLY A N 1
ATOM 2193 C CA . GLY A 1 294 ? 3.025 -0.007 -10.734 1 96.31 294 GLY A CA 1
ATOM 2194 C C . GLY A 1 294 ? 4.535 0.077 -10.602 1 96.31 294 GLY A C 1
ATOM 2195 O O . GLY A 1 294 ? 5.148 1.05 -11.047 1 96.31 294 GLY A O 1
ATOM 2196 N N . ARG A 1 295 ? 5.152 -0.944 -10 1 96.69 295 ARG A N 1
ATOM 2197 C CA . ARG A 1 295 ? 6.594 -1.01 -9.766 1 96.69 295 ARG A CA 1
ATOM 2198 C C . ARG A 1 295 ? 7.363 -0.92 -11.078 1 96.69 295 ARG A C 1
ATOM 2200 O O . ARG A 1 295 ? 8.359 -0.198 -11.172 1 96.69 295 ARG A O 1
ATOM 2207 N N . ILE A 1 296 ? 6.809 -1.498 -12.156 1 94.25 296 ILE A N 1
ATOM 2208 C CA . ILE A 1 296 ? 7.504 -1.556 -13.438 1 94.25 296 ILE A CA 1
ATOM 2209 C C . ILE A 1 296 ? 6.973 -0.465 -14.367 1 94.25 296 ILE A C 1
ATOM 2211 O O . ILE A 1 296 ? 7.531 -0.226 -15.438 1 94.25 296 ILE A O 1
ATOM 2215 N N . GLY A 1 297 ? 5.93 0.253 -13.945 1 95.06 297 GLY A N 1
ATOM 2216 C CA . GLY A 1 297 ? 5.332 1.3 -14.758 1 95.06 297 GLY A CA 1
ATOM 2217 C C . GLY A 1 297 ? 4.645 0.77 -16 1 95.06 297 GLY A C 1
ATOM 2218 O O . GLY A 1 297 ? 4.812 1.318 -17.094 1 95.06 297 GLY A O 1
ATOM 2219 N N . ALA A 1 298 ? 3.926 -0.35 -15.82 1 94.81 298 ALA A N 1
ATOM 2220 C CA . ALA A 1 298 ? 3.33 -1.028 -16.969 1 94.81 298 ALA A CA 1
ATOM 2221 C C . ALA A 1 298 ? 1.912 -0.528 -17.234 1 94.81 298 ALA A C 1
ATOM 2223 O O . ALA A 1 298 ? 1.332 -0.803 -18.281 1 94.81 298 ALA A O 1
ATOM 2224 N N . GLY A 1 299 ? 1.34 0.23 -16.312 1 95.38 299 GLY A N 1
ATOM 2225 C CA . GLY A 1 299 ? -0.009 0.75 -16.484 1 95.38 299 GLY A CA 1
ATOM 2226 C C . GLY A 1 299 ? -1 0.144 -15.5 1 95.38 299 GLY A C 1
ATOM 2227 O O . GLY A 1 299 ? -0.615 -0.611 -14.602 1 95.38 299 GLY A O 1
ATOM 2228 N N . ILE A 1 300 ? -2.254 0.55 -15.547 1 97.38 300 ILE A N 1
ATOM 2229 C CA . ILE A 1 300 ? -3.326 0.065 -14.68 1 97.38 300 ILE A CA 1
ATOM 2230 C C . ILE A 1 300 ? -4.258 -0.845 -15.477 1 97.38 300 ILE A C 1
ATOM 2232 O O . ILE A 1 300 ? -4.82 -0.431 -16.5 1 97.38 300 ILE A O 1
ATOM 2236 N N . ALA A 1 301 ? -4.41 -2.082 -15.086 1 98.25 301 ALA A N 1
ATOM 2237 C CA . ALA A 1 301 ? -5.27 -3.043 -15.773 1 98.25 301 ALA A CA 1
ATOM 2238 C C . ALA A 1 301 ? -6.73 -2.602 -15.727 1 98.25 301 ALA A C 1
ATOM 2240 O O . ALA A 1 301 ? -7.164 -1.975 -14.758 1 98.25 301 ALA A O 1
ATOM 2241 N N . PRO A 1 302 ? -7.492 -2.865 -16.766 1 98.19 302 PRO A N 1
ATOM 2242 C CA . PRO A 1 302 ? -8.914 -2.51 -16.812 1 98.19 302 PRO A CA 1
ATOM 2243 C C . PRO A 1 302 ? -9.789 -3.482 -16.031 1 98.19 302 PRO A C 1
ATOM 2245 O O . PRO A 1 302 ? -10.703 -4.09 -16.594 1 98.19 302 PRO A O 1
ATOM 2248 N N . VAL A 1 303 ? -9.602 -3.543 -14.75 1 98.56 303 VAL A N 1
ATOM 2249 C CA . VAL A 1 303 ? -10.211 -4.539 -13.875 1 98.56 303 VAL A CA 1
ATOM 2250 C C . VAL A 1 303 ? -11.734 -4.41 -13.93 1 98.56 303 VAL A C 1
ATOM 2252 O O . VAL A 1 303 ? -12.445 -5.414 -14.016 1 98.56 303 VAL A O 1
ATOM 2255 N N . ARG A 1 304 ? -12.25 -3.141 -13.852 1 98.44 304 ARG A N 1
ATOM 2256 C CA . ARG A 1 304 ? -13.695 -2.945 -13.891 1 98.44 304 ARG A CA 1
ATOM 2257 C C . ARG A 1 304 ? -14.297 -3.539 -15.156 1 98.44 304 ARG A C 1
ATOM 2259 O O . ARG A 1 304 ? -15.297 -4.254 -15.102 1 98.44 304 ARG A O 1
ATOM 2266 N N . GLN A 1 305 ? -13.68 -3.271 -16.312 1 98.56 305 GLN A N 1
ATOM 2267 C CA . GLN A 1 305 ? -14.156 -3.787 -17.594 1 98.56 305 GLN A CA 1
ATOM 2268 C C . GLN A 1 305 ? -14.062 -5.309 -17.641 1 98.56 305 GLN A C 1
ATOM 2270 O O . GLN A 1 305 ? -14.938 -5.977 -18.188 1 98.56 305 GLN A O 1
ATOM 2275 N N . LEU A 1 306 ? -12.992 -5.871 -17.109 1 98.81 306 LEU A N 1
ATOM 2276 C CA . LEU A 1 306 ? -12.82 -7.32 -17.047 1 98.81 306 LEU A CA 1
ATOM 2277 C C . LEU A 1 306 ? -13.93 -7.973 -16.234 1 98.81 306 LEU A C 1
ATOM 2279 O O . LEU A 1 306 ? -14.562 -8.93 -16.688 1 98.81 306 LEU A O 1
ATOM 2283 N N . LEU A 1 307 ? -14.141 -7.41 -15.055 1 98.69 307 LEU A N 1
ATOM 2284 C CA . LEU A 1 307 ? -15.18 -7.949 -14.18 1 98.69 307 LEU A CA 1
ATOM 2285 C C . LEU A 1 307 ? -16.547 -7.852 -14.844 1 98.69 307 LEU A C 1
ATOM 2287 O O . LEU A 1 307 ? -17.328 -8.797 -14.805 1 98.69 307 LEU A O 1
ATOM 2291 N N . ASP A 1 308 ? -16.828 -6.727 -15.492 1 98.44 308 ASP A N 1
ATOM 2292 C CA . ASP A 1 308 ? -18.125 -6.512 -16.141 1 98.44 308 ASP A CA 1
ATOM 2293 C C . ASP A 1 308 ? -18.328 -7.512 -17.281 1 98.44 308 ASP A C 1
ATOM 2295 O O . ASP A 1 308 ? -19.453 -7.891 -17.578 1 98.44 308 ASP A O 1
ATOM 2299 N N . ALA A 1 309 ? -17.25 -7.934 -17.891 1 98.62 309 ALA A N 1
ATOM 2300 C CA . ALA A 1 309 ? -17.328 -8.867 -19 1 98.62 309 ALA A CA 1
ATOM 2301 C C . ALA A 1 309 ? -17.453 -10.305 -18.516 1 98.62 309 ALA A C 1
ATOM 2303 O O . ALA A 1 309 ? -17.594 -11.234 -19.312 1 98.62 309 ALA A O 1
ATOM 2304 N N . GLY A 1 310 ? -17.328 -10.523 -17.234 1 98.25 310 GLY A N 1
ATOM 2305 C CA . GLY A 1 310 ? -17.469 -11.852 -16.672 1 98.25 310 GLY A CA 1
ATOM 2306 C C . GLY A 1 310 ? -16.172 -12.617 -16.578 1 98.25 310 GLY A C 1
ATOM 2307 O O . GLY A 1 310 ? -16.156 -13.812 -16.297 1 98.25 310 GLY A O 1
ATOM 2308 N N . VAL A 1 311 ? -15.078 -11.969 -16.812 1 98.81 311 VAL A N 1
ATOM 2309 C CA . VAL A 1 311 ? -13.758 -12.578 -16.688 1 98.81 311 VAL A CA 1
ATOM 2310 C C . VAL A 1 311 ? -13.484 -12.93 -15.219 1 98.81 311 VAL A C 1
ATOM 2312 O O . VAL A 1 311 ? -13.695 -12.102 -14.328 1 98.81 311 VAL A O 1
ATOM 2315 N N . PRO A 1 312 ? -13.102 -14.203 -14.891 1 98.69 312 PRO A N 1
ATOM 2316 C CA . PRO A 1 312 ? -12.523 -14.422 -13.562 1 98.69 312 PRO A CA 1
ATOM 2317 C C . PRO A 1 312 ? -11.258 -13.602 -13.32 1 98.69 312 PRO A C 1
ATOM 2319 O O . PRO A 1 312 ? -10.266 -13.766 -14.039 1 98.69 312 PRO A O 1
ATOM 2322 N N . VAL A 1 313 ? -11.344 -12.703 -12.43 1 98.94 313 VAL A N 1
ATOM 2323 C CA . VAL A 1 313 ? -10.172 -11.891 -12.109 1 98.94 313 VAL A CA 1
ATOM 2324 C C . VAL A 1 313 ? -9.664 -12.25 -10.719 1 98.94 313 VAL A C 1
ATOM 2326 O O . VAL A 1 313 ? -10.391 -12.125 -9.727 1 98.94 313 VAL A O 1
ATOM 2329 N N . GLY A 1 314 ? -8.477 -12.812 -10.617 1 98.94 314 GLY A N 1
ATOM 2330 C CA . GLY A 1 314 ? -7.766 -13.023 -9.367 1 98.94 314 GLY A CA 1
ATOM 2331 C C . GLY A 1 314 ? -6.688 -11.992 -9.109 1 98.94 314 GLY A C 1
ATOM 2332 O O . GLY A 1 314 ? -6.492 -11.078 -9.914 1 98.94 314 GLY A O 1
ATOM 2333 N N . LEU A 1 315 ? -6.035 -12.078 -7.957 1 98.88 315 LEU A N 1
ATOM 2334 C CA . LEU A 1 315 ? -4.91 -11.219 -7.621 1 98.88 315 LEU A CA 1
ATOM 2335 C C . LEU A 1 315 ? -3.604 -12.008 -7.617 1 98.88 315 LEU A C 1
ATOM 2337 O O . LEU A 1 315 ? -3.609 -13.227 -7.43 1 98.88 315 LEU A O 1
ATOM 2341 N N . GLY A 1 316 ? -2.553 -11.398 -7.902 1 98.81 316 GLY A N 1
ATOM 2342 C CA . GLY A 1 316 ? -1.207 -11.945 -7.816 1 98.81 316 GLY A CA 1
ATOM 2343 C C . GLY A 1 316 ? -0.187 -10.945 -7.312 1 98.81 316 GLY A C 1
ATOM 2344 O O . GLY A 1 316 ? -0.251 -9.758 -7.652 1 98.81 316 GLY A O 1
ATOM 2345 N N . ALA A 1 317 ? 0.719 -11.461 -6.562 1 98.38 317 ALA A N 1
ATOM 2346 C CA . ALA A 1 317 ? 1.787 -10.609 -6.043 1 98.38 317 ALA A CA 1
ATOM 2347 C C . ALA A 1 317 ? 2.896 -10.43 -7.074 1 98.38 317 ALA A C 1
ATOM 2349 O O . ALA A 1 317 ? 3.717 -9.516 -6.961 1 98.38 317 ALA A O 1
ATOM 2350 N N . ASP A 1 318 ? 2.926 -11.305 -8.109 1 98.19 318 ASP A N 1
ATOM 2351 C CA . ASP A 1 318 ? 4.02 -11.336 -9.07 1 98.19 318 ASP A CA 1
ATOM 2352 C C . ASP A 1 318 ? 5.355 -11.602 -8.383 1 98.19 318 ASP A C 1
ATOM 2354 O O . ASP A 1 318 ? 5.391 -11.984 -7.215 1 98.19 318 ASP A O 1
ATOM 2358 N N . GLY A 1 319 ? 6.434 -11.547 -9.156 1 96.81 319 GLY A N 1
ATOM 2359 C CA . GLY A 1 319 ? 7.75 -11.758 -8.578 1 96.81 319 GLY A CA 1
ATOM 2360 C C . GLY A 1 319 ? 8.18 -10.641 -7.648 1 96.81 319 GLY A C 1
ATOM 2361 O O . GLY A 1 319 ? 7.902 -9.469 -7.906 1 96.81 319 GLY A O 1
ATOM 2362 N N . ALA A 1 320 ? 8.891 -11.047 -6.59 1 95.81 320 ALA A N 1
ATOM 2363 C CA . ALA A 1 320 ? 9.266 -10.086 -5.551 1 95.81 320 ALA A CA 1
ATOM 2364 C C . ALA A 1 320 ? 10.367 -9.148 -6.035 1 95.81 320 ALA A C 1
ATOM 2366 O O . ALA A 1 320 ? 10.641 -8.125 -5.406 1 95.81 320 ALA A O 1
ATOM 2367 N N . ALA A 1 321 ? 10.953 -9.453 -7.184 1 95.75 321 ALA A N 1
ATOM 2368 C CA . ALA A 1 321 ? 11.938 -8.539 -7.75 1 95.75 321 ALA A CA 1
ATOM 2369 C C . ALA A 1 321 ? 11.258 -7.391 -8.484 1 95.75 321 ALA A C 1
ATOM 2371 O O . ALA A 1 321 ? 11.922 -6.43 -8.891 1 95.75 321 ALA A O 1
ATOM 2372 N N . SER A 1 322 ? 9.977 -7.398 -8.688 1 94.81 322 SER A N 1
ATOM 2373 C CA . SER A 1 322 ? 9.195 -6.309 -9.258 1 94.81 322 SER A CA 1
ATOM 2374 C C . SER A 1 322 ? 8.008 -5.953 -8.367 1 94.81 322 SER A C 1
ATOM 2376 O O . SER A 1 322 ? 7.012 -5.406 -8.844 1 94.81 322 SER A O 1
ATOM 2378 N N . ASN A 1 323 ? 7.961 -6.215 -7.098 1 95.62 323 ASN A N 1
ATOM 2379 C CA . ASN A 1 323 ? 6.965 -5.906 -6.078 1 95.62 323 ASN A CA 1
ATOM 2380 C C . ASN A 1 323 ? 7.613 -5.621 -4.727 1 95.62 323 ASN A C 1
ATOM 2382 O O . ASN A 1 323 ? 7.25 -4.656 -4.051 1 95.62 323 ASN A O 1
ATOM 2386 N N . GLU A 1 324 ? 8.664 -6.297 -4.355 1 96.94 324 GLU A N 1
ATOM 2387 C CA . GLU A 1 324 ? 9.586 -6.305 -3.223 1 96.94 324 GLU A CA 1
ATOM 2388 C C . GLU A 1 324 ? 8.844 -6.555 -1.912 1 96.94 324 GLU A C 1
ATOM 2390 O O . GLU A 1 324 ? 9.461 -6.914 -0.905 1 96.94 324 GLU A O 1
ATOM 2395 N N . SER A 1 325 ? 7.492 -6.238 -1.746 1 97 325 SER A N 1
ATOM 2396 C CA . SER A 1 325 ? 6.723 -6.531 -0.542 1 97 325 SER A CA 1
ATOM 2397 C C . SER A 1 325 ? 6.273 -7.988 -0.511 1 97 325 SER A C 1
ATOM 2399 O O . SER A 1 325 ? 6.52 -8.695 0.466 1 97 325 SER A O 1
ATOM 2401 N N . GLY A 1 326 ? 5.535 -8.398 -1.661 1 97.25 326 GLY A N 1
ATOM 2402 C CA . GLY A 1 326 ? 5.246 -9.805 -1.9 1 97.25 326 GLY A CA 1
ATOM 2403 C C . GLY A 1 326 ? 4.039 -10.305 -1.13 1 97.25 326 GLY A C 1
ATOM 2404 O O . GLY A 1 326 ? 3.707 -11.492 -1.189 1 97.25 326 GLY A O 1
ATOM 2405 N N . GLY A 1 327 ? 3.373 -9.453 -0.379 1 97.56 327 GLY A N 1
ATOM 2406 C CA . GLY A 1 327 ? 2.191 -9.883 0.352 1 97.56 327 GLY A CA 1
ATOM 2407 C C . GLY A 1 327 ? 0.908 -9.727 -0.442 1 97.56 327 GLY A C 1
ATOM 2408 O O . GLY A 1 327 ? 0.723 -8.727 -1.144 1 97.56 327 GLY A O 1
ATOM 2409 N N . LEU A 1 328 ? 0.024 -10.688 -0.321 1 98.5 328 LEU A N 1
ATOM 2410 C CA . LEU A 1 328 ? -1.2 -10.609 -1.11 1 98.5 328 LEU A CA 1
ATOM 2411 C C . LEU A 1 328 ? -2.238 -9.727 -0.421 1 98.5 328 LEU A C 1
ATOM 2413 O O . LEU A 1 328 ? -3.084 -9.125 -1.084 1 98.5 328 LEU A O 1
ATOM 2417 N N . GLY A 1 329 ? -2.227 -9.672 0.951 1 97.62 329 GLY A N 1
ATOM 2418 C CA . GLY A 1 329 ? -3.117 -8.758 1.646 1 97.62 329 GLY A CA 1
ATOM 2419 C C . GLY A 1 329 ? -3.012 -7.328 1.148 1 97.62 329 GLY A C 1
ATOM 2420 O O . GLY A 1 329 ? -4.02 -6.633 1.025 1 97.62 329 GLY A O 1
ATOM 2421 N N . GLU A 1 330 ? -1.823 -6.93 0.826 1 97.5 330 GLU A N 1
ATOM 2422 C CA . GLU A 1 330 ? -1.562 -5.59 0.317 1 97.5 330 GLU A CA 1
ATOM 2423 C C . GLU A 1 330 ? -2.203 -5.383 -1.053 1 97.5 330 GLU A C 1
ATOM 2425 O O . GLU A 1 330 ? -2.602 -4.27 -1.397 1 97.5 330 GLU A O 1
ATOM 2430 N N . GLU A 1 331 ? -2.295 -6.504 -1.808 1 98.62 331 GLU A N 1
ATOM 2431 C CA . GLU A 1 331 ? -2.807 -6.402 -3.172 1 98.62 331 GLU A CA 1
ATOM 2432 C C . GLU A 1 331 ? -4.309 -6.125 -3.18 1 98.62 331 GLU A C 1
ATOM 2434 O O . GLU A 1 331 ? -4.84 -5.594 -4.156 1 98.62 331 GLU A O 1
ATOM 2439 N N . LEU A 1 332 ? -5.078 -6.516 -2.062 1 98.75 332 LEU A N 1
ATOM 2440 C CA . LEU A 1 332 ? -6.473 -6.105 -1.949 1 98.75 332 LEU A CA 1
ATOM 2441 C C . LEU A 1 332 ? -6.605 -4.59 -2.029 1 98.75 332 LEU A C 1
ATOM 2443 O O . LEU A 1 332 ? -7.402 -4.07 -2.816 1 98.75 332 LEU A O 1
ATOM 2447 N N . HIS A 1 333 ? -5.777 -3.955 -1.27 1 98.19 333 HIS A N 1
ATOM 2448 C CA . HIS A 1 333 ? -5.762 -2.5 -1.172 1 98.19 333 HIS A CA 1
ATOM 2449 C C . HIS A 1 333 ? -5.309 -1.865 -2.482 1 98.19 333 HIS A C 1
ATOM 2451 O O . HIS A 1 333 ? -5.957 -0.95 -2.992 1 98.19 333 HIS A O 1
ATOM 2457 N N . GLN A 1 334 ? -4.238 -2.381 -3.045 1 98.31 334 GLN A N 1
ATOM 2458 C CA . GLN A 1 334 ? -3.668 -1.822 -4.266 1 98.31 334 GLN A CA 1
ATOM 2459 C C . GLN A 1 334 ? -4.625 -1.978 -5.441 1 98.31 334 GLN A C 1
ATOM 2461 O O . GLN A 1 334 ? -4.738 -1.081 -6.281 1 98.31 334 GLN A O 1
ATOM 2466 N N . SER A 1 335 ? -5.293 -3.139 -5.508 1 98.62 335 SER A N 1
ATOM 2467 C CA . SER A 1 335 ? -6.242 -3.367 -6.594 1 98.62 335 SER A CA 1
ATOM 2468 C C . SER A 1 335 ? -7.363 -2.336 -6.574 1 98.62 335 SER A C 1
ATOM 2470 O O . SER A 1 335 ? -7.758 -1.821 -7.621 1 98.62 335 SER A O 1
ATOM 2472 N N . LEU A 1 336 ? -7.844 -2.018 -5.383 1 98.31 336 LEU A N 1
ATOM 2473 C CA . LEU A 1 336 ? -8.922 -1.048 -5.234 1 98.31 336 LEU A CA 1
ATOM 2474 C C . LEU A 1 336 ? -8.453 0.348 -5.637 1 98.31 336 LEU A C 1
ATOM 2476 O O . LEU A 1 336 ? -9.109 1.019 -6.441 1 98.31 336 LEU A O 1
ATOM 2480 N N . LEU A 1 337 ? -7.309 0.816 -5.086 1 98 337 LEU A N 1
ATOM 2481 C CA . LEU A 1 337 ? -6.801 2.148 -5.395 1 98 337 LEU A CA 1
ATOM 2482 C C . LEU A 1 337 ? -6.629 2.332 -6.898 1 98 337 LEU A C 1
ATOM 2484 O O . LEU A 1 337 ? -7.047 3.35 -7.453 1 98 337 LEU A O 1
ATOM 2488 N N . GLN A 1 338 ? -6.066 1.351 -7.535 1 97.81 338 GLN A N 1
ATOM 2489 C CA . GLN A 1 338 ? -5.742 1.474 -8.953 1 97.81 338 GLN A CA 1
ATOM 2490 C C . GLN A 1 338 ? -7.004 1.434 -9.812 1 97.81 338 GLN A C 1
ATOM 2492 O O . GLN A 1 338 ? -7.129 2.188 -10.781 1 97.81 338 GLN A O 1
ATOM 2497 N N . ALA A 1 339 ? -7.934 0.558 -9.469 1 98.06 339 ALA A N 1
ATOM 2498 C CA . ALA A 1 339 ? -9.203 0.534 -10.195 1 98.06 339 ALA A CA 1
ATOM 2499 C C . ALA A 1 339 ? -9.914 1.881 -10.102 1 98.06 339 ALA A C 1
ATOM 2501 O O . ALA A 1 339 ? -10.422 2.393 -11.102 1 98.06 339 ALA A O 1
ATOM 2502 N N . ARG A 1 340 ? -9.891 2.473 -8.914 1 97.12 340 ARG A N 1
ATOM 2503 C CA . ARG A 1 340 ? -10.594 3.734 -8.695 1 97.12 340 ARG A CA 1
ATOM 2504 C C . ARG A 1 340 ? -9.859 4.887 -9.375 1 97.12 340 ARG A C 1
ATOM 2506 O O . ARG A 1 340 ? -10.492 5.836 -9.852 1 97.12 340 ARG A O 1
ATOM 2513 N N . GLN A 1 341 ? -8.555 4.855 -9.422 1 96.06 341 GLN A N 1
ATOM 2514 C CA . GLN A 1 341 ? -7.785 5.871 -10.133 1 96.06 341 GLN A CA 1
ATOM 2515 C C . GLN A 1 341 ? -8.102 5.855 -11.625 1 96.06 341 GLN A C 1
ATOM 2517 O O . GLN A 1 341 ? -8.078 6.898 -12.281 1 96.06 341 GLN A O 1
ATOM 2522 N N . ARG A 1 342 ? -8.391 4.699 -12.094 1 94.81 342 ARG A N 1
ATOM 2523 C CA . ARG A 1 342 ? -8.656 4.531 -13.516 1 94.81 342 ARG A CA 1
ATOM 2524 C C . ARG A 1 342 ? -10.117 4.816 -13.836 1 94.81 342 ARG A C 1
ATOM 2526 O O . ARG A 1 342 ? -10.43 5.406 -14.875 1 94.81 342 ARG A O 1
ATOM 2533 N N . GLY A 1 343 ? -11 4.41 -12.938 1 93.81 343 GLY A N 1
ATOM 2534 C CA . GLY A 1 343 ? -12.398 4.383 -13.32 1 93.81 343 GLY A CA 1
ATOM 2535 C C . GLY A 1 343 ? -13.289 5.164 -12.375 1 93.81 343 GLY A C 1
ATOM 2536 O O . GLY A 1 343 ? -14.516 5.156 -12.523 1 93.81 343 GLY A O 1
ATOM 2537 N N . GLY A 1 344 ? -12.719 5.852 -11.422 1 92.19 344 GLY A N 1
ATOM 2538 C CA . GLY A 1 344 ? -13.523 6.59 -10.461 1 92.19 344 GLY A CA 1
ATOM 2539 C C . GLY A 1 344 ? -13.859 5.789 -9.219 1 92.19 344 GLY A C 1
ATOM 2540 O O . GLY A 1 344 ? -13.531 4.605 -9.133 1 92.19 344 GLY A O 1
ATOM 2541 N N . PRO A 1 345 ? -14.484 6.391 -8.258 1 87.62 345 PRO A N 1
ATOM 2542 C CA . PRO A 1 345 ? -14.672 5.828 -6.918 1 87.62 345 PRO A CA 1
ATOM 2543 C C . PRO A 1 345 ? -15.523 4.566 -6.918 1 87.62 345 PRO A C 1
ATOM 2545 O O . PRO A 1 345 ? -15.469 3.773 -5.977 1 87.62 345 PRO A O 1
ATOM 2548 N N . ARG A 1 346 ? -16.266 4.344 -7.934 1 91.06 346 ARG A N 1
ATOM 2549 C CA . ARG A 1 346 ? -17.172 3.197 -7.949 1 91.06 346 ARG A CA 1
ATOM 2550 C C . ARG A 1 346 ? -16.625 2.072 -8.82 1 91.06 346 ARG A C 1
ATOM 2552 O O . ARG A 1 346 ? -17.297 1.08 -9.07 1 91.06 346 ARG A O 1
ATOM 2559 N N . ALA A 1 347 ? -15.398 2.238 -9.211 1 96.69 347 ALA A N 1
ATOM 2560 C CA . ALA A 1 347 ? -14.82 1.295 -10.164 1 96.69 347 ALA A CA 1
ATOM 2561 C C . ALA A 1 347 ? -14.578 -0.065 -9.516 1 96.69 347 ALA A C 1
ATOM 2563 O O . ALA A 1 347 ? -14.57 -1.094 -10.195 1 96.69 347 ALA A O 1
ATOM 2564 N N . LEU A 1 348 ? -14.375 -0.107 -8.219 1 97.94 348 LEU A N 1
ATOM 2565 C CA . LEU A 1 348 ? -14.172 -1.346 -7.477 1 97.94 348 LEU A CA 1
ATOM 2566 C C . LEU A 1 348 ? -14.547 -1.165 -6.012 1 97.94 348 LEU A C 1
ATOM 2568 O O . LEU A 1 348 ? -14.055 -0.252 -5.348 1 97.94 348 LEU A O 1
ATOM 2572 N N . THR A 1 349 ? -15.406 -1.936 -5.508 1 97.19 349 THR A N 1
ATOM 2573 C CA . THR A 1 349 ? -15.805 -1.857 -4.109 1 97.19 349 THR A CA 1
ATOM 2574 C C . THR A 1 349 ? -14.852 -2.666 -3.229 1 97.19 349 THR A C 1
ATOM 2576 O O . THR A 1 349 ? -14.062 -3.469 -3.732 1 97.19 349 THR A O 1
ATOM 2579 N N . THR A 1 350 ? -14.93 -2.422 -1.922 1 97.38 350 THR A N 1
ATOM 2580 C CA . THR A 1 350 ? -14.133 -3.184 -0.965 1 97.38 350 THR A CA 1
ATOM 2581 C C . THR A 1 350 ? -14.461 -4.672 -1.055 1 97.38 350 THR A C 1
ATOM 2583 O O . THR A 1 350 ? -13.562 -5.512 -1.027 1 97.38 350 THR A O 1
ATOM 2586 N N . ARG A 1 351 ? -15.719 -5.043 -1.217 1 98.12 351 ARG A N 1
ATOM 2587 C CA . ARG A 1 351 ? -16.125 -6.441 -1.299 1 98.12 351 ARG A CA 1
ATOM 2588 C C . ARG A 1 351 ? -15.656 -7.078 -2.602 1 98.12 351 ARG A C 1
ATOM 2590 O O . ARG A 1 351 ? -15.297 -8.258 -2.627 1 98.12 351 ARG A O 1
ATOM 2597 N N . GLU A 1 352 ? -15.641 -6.301 -3.689 1 98.31 352 GLU A N 1
ATOM 2598 C CA . GLU A 1 352 ? -15.125 -6.832 -4.949 1 98.31 352 GLU A CA 1
ATOM 2599 C C . GLU A 1 352 ? -13.625 -7.109 -4.855 1 98.31 352 GLU A C 1
ATOM 2601 O O . GLU A 1 352 ? -13.133 -8.078 -5.434 1 98.31 352 GLU A O 1
ATOM 2606 N N . ALA A 1 353 ? -12.906 -6.242 -4.191 1 98.75 353 ALA A N 1
ATOM 2607 C CA . ALA A 1 353 ? -11.477 -6.488 -3.975 1 98.75 353 ALA A CA 1
ATOM 2608 C C . ALA A 1 353 ? -11.258 -7.793 -3.217 1 98.75 353 ALA A C 1
ATOM 2610 O O . ALA A 1 353 ? -10.398 -8.594 -3.59 1 98.75 353 ALA A O 1
ATOM 2611 N N . LEU A 1 354 ? -12.016 -8.008 -2.135 1 98.88 354 LEU A N 1
ATOM 2612 C CA . LEU A 1 354 ? -11.922 -9.25 -1.373 1 98.88 354 LEU A CA 1
ATOM 2613 C C . LEU A 1 354 ? -12.297 -10.453 -2.24 1 98.88 354 LEU A C 1
ATOM 2615 O O . LEU A 1 354 ? -11.633 -11.492 -2.189 1 98.88 354 LEU A O 1
ATOM 2619 N N . TRP A 1 355 ? -13.328 -10.297 -3.053 1 98.81 355 TRP A N 1
ATOM 2620 C CA . TRP A 1 355 ? -13.742 -11.352 -3.967 1 98.81 355 TRP A CA 1
ATOM 2621 C C . TRP A 1 355 ? -12.609 -11.727 -4.914 1 98.81 355 TRP A C 1
ATOM 2623 O O . TRP A 1 355 ? -12.32 -12.914 -5.105 1 98.81 355 TRP A O 1
ATOM 2633 N N . MET A 1 356 ? -11.938 -10.758 -5.48 1 98.94 356 MET A N 1
ATOM 2634 C CA . MET A 1 356 ? -10.812 -11.008 -6.383 1 98.94 356 MET A CA 1
ATOM 2635 C C . MET A 1 356 ? -9.703 -11.773 -5.668 1 98.94 356 MET A C 1
ATOM 2637 O O . MET A 1 356 ? -9.078 -12.664 -6.254 1 98.94 356 MET A O 1
ATOM 2641 N N . GLY A 1 357 ? -9.477 -11.461 -4.402 1 98.94 357 GLY A N 1
ATOM 2642 C CA . GLY A 1 357 ? -8.414 -12.102 -3.641 1 98.94 357 GLY A CA 1
ATOM 2643 C C . GLY A 1 357 ? -8.773 -13.484 -3.148 1 98.94 357 GLY A C 1
ATOM 2644 O O . GLY A 1 357 ? -7.945 -14.18 -2.553 1 98.94 357 GLY A O 1
ATOM 2645 N N . THR A 1 358 ? -10.047 -13.938 -3.336 1 98.88 358 THR A N 1
ATOM 2646 C CA . THR A 1 358 ? -10.523 -15.227 -2.832 1 98.88 358 THR A CA 1
ATOM 2647 C C . THR A 1 358 ? -11.211 -16.016 -3.938 1 98.88 358 THR A C 1
ATOM 2649 O O . THR A 1 358 ? -10.547 -16.688 -4.734 1 98.88 358 THR A O 1
ATOM 2652 N N . MET A 1 359 ? -12.445 -15.703 -4.172 1 98.88 359 MET A N 1
ATOM 2653 C CA . MET A 1 359 ? -13.234 -16.453 -5.145 1 98.88 359 MET A CA 1
ATOM 2654 C C . MET A 1 359 ? -12.719 -16.219 -6.562 1 98.88 359 MET A C 1
ATOM 2656 O O . MET A 1 359 ? -12.727 -17.125 -7.391 1 98.88 359 MET A O 1
ATOM 2660 N N . GLY A 1 360 ? -12.344 -14.984 -6.852 1 98.88 360 GLY A N 1
ATOM 2661 C CA . GLY A 1 360 ? -11.734 -14.719 -8.148 1 98.88 360 GLY A CA 1
ATOM 2662 C C . GLY A 1 360 ? -10.516 -15.57 -8.422 1 98.88 360 GLY A C 1
ATOM 2663 O O . GLY A 1 360 ? -10.359 -16.109 -9.516 1 98.88 360 GLY A O 1
ATOM 2664 N N . GLY A 1 361 ? -9.633 -15.656 -7.426 1 98.88 361 GLY A N 1
ATOM 2665 C CA . GLY A 1 361 ? -8.477 -16.516 -7.547 1 98.88 361 GLY A CA 1
ATOM 2666 C C . GLY A 1 361 ? -8.836 -17.984 -7.684 1 98.88 361 GLY A C 1
ATOM 2667 O O . GLY A 1 361 ? -8.242 -18.703 -8.492 1 98.88 361 GLY A O 1
ATOM 2668 N N . ALA A 1 362 ? -9.852 -18.453 -6.891 1 98.88 362 ALA A N 1
ATOM 2669 C CA . ALA A 1 362 ? -10.289 -19.844 -6.973 1 98.88 362 ALA A CA 1
ATOM 2670 C C . ALA A 1 362 ? -10.797 -20.172 -8.375 1 98.88 362 ALA A C 1
ATOM 2672 O O . ALA A 1 362 ? -10.516 -21.25 -8.898 1 98.88 362 ALA A O 1
ATOM 2673 N N . ARG A 1 363 ? -11.469 -19.281 -8.969 1 98.75 363 ARG A N 1
ATOM 2674 C CA . ARG A 1 363 ? -11.992 -19.469 -10.312 1 98.75 363 ARG A CA 1
ATOM 2675 C C . ARG A 1 363 ? -10.867 -19.516 -11.336 1 98.75 363 ARG A C 1
ATOM 2677 O O . ARG A 1 363 ? -10.875 -20.359 -12.25 1 98.75 363 ARG A O 1
ATOM 2684 N N . CYS A 1 364 ? -9.906 -18.625 -11.195 1 98.88 364 CYS A N 1
ATOM 2685 C CA . CYS A 1 364 ? -8.742 -18.641 -12.078 1 98.88 364 CYS A CA 1
ATOM 2686 C C . CYS A 1 364 ? -8.062 -20.016 -12.047 1 98.88 364 CYS A C 1
ATOM 2688 O O . CYS A 1 364 ? -7.715 -20.562 -13.094 1 98.88 364 CYS A O 1
ATOM 2690 N N . LEU A 1 365 ? -7.949 -20.594 -10.828 1 98.75 365 LEU A N 1
ATOM 2691 C CA . LEU A 1 365 ? -7.172 -21.812 -10.641 1 98.75 365 LEU A CA 1
ATOM 2692 C C . LEU A 1 365 ? -8.047 -23.047 -10.859 1 98.75 365 LEU A C 1
ATOM 2694 O O . LEU A 1 365 ? -7.559 -24.172 -10.773 1 98.75 365 LEU A O 1
ATOM 2698 N N . GLY A 1 366 ? -9.336 -22.859 -11.164 1 98.31 366 GLY A N 1
ATOM 2699 C CA . GLY A 1 366 ? -10.25 -23.969 -11.391 1 98.31 366 GLY A CA 1
ATOM 2700 C C . GLY A 1 366 ? -10.594 -24.719 -10.125 1 98.31 366 GLY A C 1
ATOM 2701 O O . GLY A 1 366 ? -10.82 -25.938 -10.164 1 98.31 366 GLY A O 1
ATOM 2702 N N . ARG A 1 367 ? -10.594 -24 -9.023 1 98.56 367 ARG A N 1
ATOM 2703 C CA . ARG A 1 367 ? -10.812 -24.672 -7.742 1 98.56 367 ARG A CA 1
ATOM 2704 C C . ARG A 1 367 ? -11.961 -24.016 -6.973 1 98.56 367 ARG A C 1
ATOM 2706 O O . ARG A 1 367 ? -11.977 -24.047 -5.738 1 98.56 367 ARG A O 1
ATOM 2713 N N . ALA A 1 368 ? -12.891 -23.406 -7.648 1 98.38 368 ALA A N 1
ATOM 2714 C CA . ALA A 1 368 ? -13.969 -22.625 -7.031 1 98.38 368 ALA A CA 1
ATOM 2715 C C . ALA A 1 368 ? -14.914 -23.547 -6.254 1 98.38 368 ALA A C 1
ATOM 2717 O O . ALA A 1 368 ? -15.633 -23.078 -5.363 1 98.38 368 ALA A O 1
ATOM 2718 N N . LYS A 1 369 ? -14.898 -24.797 -6.547 1 98.19 369 LYS A N 1
ATOM 2719 C CA . LYS A 1 369 ? -15.75 -25.75 -5.832 1 98.19 369 LYS A CA 1
ATOM 2720 C C . LYS A 1 369 ? -15.188 -26.062 -4.449 1 98.19 369 LYS A C 1
ATOM 2722 O O . LYS A 1 369 ? -15.938 -26.391 -3.531 1 98.19 369 LYS A O 1
ATOM 2727 N N . GLU A 1 370 ? -13.883 -25.938 -4.301 1 98.5 370 GLU A N 1
ATOM 2728 C CA . GLU A 1 370 ? -13.211 -26.375 -3.076 1 98.5 370 GLU A CA 1
ATOM 2729 C C . GLU A 1 370 ? -12.75 -25.172 -2.244 1 98.5 370 GLU A C 1
ATOM 2731 O O . GLU A 1 370 ? -12.656 -25.266 -1.02 1 98.5 370 GLU A O 1
ATOM 2736 N N . LEU A 1 371 ? -12.422 -24.078 -2.852 1 98.75 371 LEU A N 1
ATOM 2737 C CA . LEU A 1 371 ? -11.758 -22.953 -2.215 1 98.75 371 LEU A CA 1
ATOM 2738 C C . LEU A 1 371 ? -12.484 -21.641 -2.521 1 98.75 371 LEU A C 1
ATOM 2740 O O . LEU A 1 371 ? -13.43 -21.625 -3.318 1 98.75 371 LEU A O 1
ATOM 2744 N N . GLY A 1 372 ? -12.148 -20.562 -1.891 1 98.81 372 GLY A N 1
ATOM 2745 C CA . GLY A 1 372 ? -12.484 -19.203 -2.293 1 98.81 372 GLY A CA 1
ATOM 2746 C C . GLY A 1 372 ? -13.68 -18.641 -1.552 1 98.81 372 GLY A C 1
ATOM 2747 O O . GLY A 1 372 ? -13.977 -17.453 -1.653 1 98.81 372 GLY A O 1
ATOM 2748 N N . SER A 1 373 ? -14.438 -19.453 -0.822 1 98.94 373 SER A N 1
ATOM 2749 C CA . SER A 1 373 ? -15.555 -19 0.008 1 98.94 373 SER A CA 1
ATOM 2750 C C . SER A 1 373 ? -15.703 -19.875 1.247 1 98.94 373 SER A C 1
ATOM 2752 O O . SER A 1 373 ? -15.117 -20.969 1.324 1 98.94 373 SER A O 1
ATOM 2754 N N . ILE A 1 374 ? -16.328 -19.328 2.234 1 98.94 374 ILE A N 1
ATOM 2755 C CA . ILE A 1 374 ? -16.656 -20.078 3.439 1 98.94 374 ILE A CA 1
ATOM 2756 C C . ILE A 1 374 ? -18.047 -20.688 3.309 1 98.94 374 ILE A C 1
ATOM 2758 O O . ILE A 1 374 ? -19.047 -20.016 3.574 1 98.94 374 ILE A O 1
ATOM 2762 N N . GLU A 1 375 ? -18.109 -21.828 2.895 1 98.88 375 GLU A N 1
ATOM 2763 C CA . GLU A 1 375 ? -19.328 -22.609 2.717 1 98.88 375 GLU A CA 1
ATOM 2764 C C . GLU A 1 375 ? -19.156 -24.031 3.223 1 98.88 375 GLU A C 1
ATOM 2766 O O . GLU A 1 375 ? -18.078 -24.609 3.105 1 98.88 375 GLU A O 1
ATOM 2771 N N . VAL A 1 376 ? -20.234 -24.625 3.752 1 98.69 376 VAL A N 1
ATOM 2772 C CA . VAL A 1 376 ? -20.188 -25.984 4.27 1 98.69 376 VAL A CA 1
ATOM 2773 C C . VAL A 1 376 ? -19.734 -26.938 3.17 1 98.69 376 VAL A C 1
ATOM 2775 O O . VAL A 1 376 ? -20.203 -26.859 2.035 1 98.69 376 VAL A O 1
ATOM 2778 N N . GLY A 1 377 ? -18.797 -27.766 3.498 1 98.62 377 GLY A N 1
ATOM 2779 C CA . GLY A 1 377 ? -18.297 -28.75 2.557 1 98.62 377 GLY A CA 1
ATOM 2780 C C . GLY A 1 377 ? -17.016 -28.344 1.884 1 98.62 377 GLY A C 1
ATOM 2781 O O . GLY A 1 377 ? -16.25 -29.188 1.411 1 98.62 377 GLY A O 1
ATOM 2782 N N . LYS A 1 378 ? -16.672 -27.094 1.78 1 98.81 378 LYS A N 1
ATOM 2783 C CA . LYS A 1 378 ? -15.422 -26.625 1.19 1 98.81 378 LYS A CA 1
ATOM 2784 C C . LYS A 1 378 ? -14.25 -26.812 2.146 1 98.81 378 LYS A C 1
ATOM 2786 O O . LYS A 1 378 ? -14.445 -27.047 3.342 1 98.81 378 LYS A O 1
ATOM 2791 N N . LEU A 1 379 ? -13.094 -26.844 1.54 1 98.88 379 LEU A N 1
ATOM 2792 C CA . LEU A 1 379 ? -11.883 -26.969 2.342 1 98.88 379 LEU A CA 1
ATOM 2793 C C . LEU A 1 379 ? -11.758 -25.812 3.326 1 98.88 379 LEU A C 1
ATOM 2795 O O . LEU A 1 379 ? -12.086 -24.672 2.99 1 98.88 379 LEU A O 1
ATOM 2799 N N . ALA A 1 380 ? -11.281 -26.109 4.531 1 98.88 380 ALA A N 1
ATOM 2800 C CA . ALA A 1 380 ? -11.141 -25.109 5.582 1 98.88 380 ALA A CA 1
ATOM 2801 C C . ALA A 1 380 ? -9.852 -24.312 5.406 1 98.88 380 ALA A C 1
ATOM 2803 O O . ALA A 1 380 ? -8.961 -24.359 6.258 1 98.88 380 ALA A O 1
ATOM 2804 N N . ASP A 1 381 ? -9.727 -23.641 4.336 1 98.94 381 ASP A N 1
ATOM 2805 C CA . ASP A 1 381 ? -8.727 -22.594 4.117 1 98.94 381 ASP A CA 1
ATOM 2806 C C . ASP A 1 381 ? -9.258 -21.234 4.555 1 98.94 381 ASP A C 1
ATOM 2808 O O . ASP A 1 381 ? -10.039 -20.609 3.838 1 98.94 381 ASP A O 1
ATOM 2812 N N . LEU A 1 382 ? -8.812 -20.781 5.742 1 98.94 382 LEU A N 1
ATOM 2813 C CA . LEU A 1 382 ? -9.391 -19.594 6.371 1 98.94 382 LEU A CA 1
ATOM 2814 C C . LEU A 1 382 ? -8.297 -18.641 6.844 1 98.94 382 LEU A C 1
ATOM 2816 O O . LEU A 1 382 ? -7.258 -19.094 7.344 1 98.94 382 LEU A O 1
ATOM 2820 N N . ALA A 1 383 ? -8.5 -17.422 6.66 1 98.94 383 ALA A N 1
ATOM 2821 C CA . ALA A 1 383 ? -7.68 -16.375 7.266 1 98.94 383 ALA A CA 1
ATOM 2822 C C . ALA A 1 383 ? -8.438 -15.664 8.383 1 98.94 383 ALA A C 1
ATOM 2824 O O . ALA A 1 383 ? -9.547 -15.18 8.18 1 98.94 383 ALA A O 1
ATOM 2825 N N . VAL A 1 384 ? -7.898 -15.641 9.555 1 98.94 384 VAL A N 1
ATOM 2826 C CA . VAL A 1 384 ? -8.43 -14.922 10.703 1 98.94 384 VAL A CA 1
ATOM 2827 C C . VAL A 1 384 ? -7.605 -13.656 10.945 1 98.94 384 VAL A C 1
ATOM 2829 O O . VAL A 1 384 ? -6.465 -13.734 11.406 1 98.94 384 VAL A O 1
ATOM 2832 N N . TRP A 1 385 ? -8.211 -12.523 10.664 1 98.88 385 TRP A N 1
ATOM 2833 C CA . TRP A 1 385 ? -7.547 -11.227 10.734 1 98.88 385 TRP A CA 1
ATOM 2834 C C . TRP A 1 385 ? -7.789 -10.562 12.086 1 98.88 385 TRP A C 1
ATOM 2836 O O . TRP A 1 385 ? -8.922 -10.5 12.562 1 98.88 385 TRP A O 1
ATOM 2846 N N . ASP A 1 386 ? -6.762 -10.016 12.68 1 98.62 386 ASP A N 1
ATOM 2847 C CA . ASP A 1 386 ? -6.852 -9.32 13.961 1 98.62 386 ASP A CA 1
ATOM 2848 C C . ASP A 1 386 ? -7.121 -7.828 13.758 1 98.62 386 ASP A C 1
ATOM 2850 O O . ASP A 1 386 ? -6.227 -7.082 13.359 1 98.62 386 ASP A O 1
ATOM 2854 N N . LEU A 1 387 ? -8.336 -7.391 14.117 1 97.81 387 LEU A N 1
ATOM 2855 C CA . LEU A 1 387 ? -8.727 -6 13.914 1 97.81 387 LEU A CA 1
ATOM 2856 C C . LEU A 1 387 ? -8.805 -5.254 15.242 1 97.81 387 LEU A C 1
ATOM 2858 O O . LEU A 1 387 ? -9.492 -4.238 15.344 1 97.81 387 LEU A O 1
ATOM 2862 N N . THR A 1 388 ? -8.148 -5.656 16.297 1 95.62 388 THR A N 1
ATOM 2863 C CA . THR A 1 388 ? -8.273 -5.062 17.625 1 95.62 388 THR A CA 1
ATOM 2864 C C . THR A 1 388 ? -7.266 -3.928 17.797 1 95.62 388 THR A C 1
ATOM 2866 O O . THR A 1 388 ? -7.387 -3.125 18.734 1 95.62 388 THR A O 1
ATOM 2869 N N . GLY A 1 389 ? -6.352 -3.66 17.047 1 94.44 389 GLY A N 1
ATOM 2870 C CA . GLY A 1 389 ? -5.297 -2.674 17.219 1 94.44 389 GLY A CA 1
ATOM 2871 C C . GLY A 1 389 ? -5.715 -1.272 16.812 1 94.44 389 GLY A C 1
ATOM 2872 O O . GLY A 1 389 ? -6.797 -1.079 16.266 1 94.44 389 GLY A O 1
ATOM 2873 N N . LEU A 1 390 ? -4.871 -0.297 17.141 1 96.81 390 LEU A N 1
ATOM 2874 C CA . LEU A 1 390 ? -5.094 1.12 16.875 1 96.81 390 LEU A CA 1
ATOM 2875 C C . LEU A 1 390 ? -5.457 1.349 15.406 1 96.81 390 LEU A C 1
ATOM 2877 O O . LEU A 1 390 ? -6.312 2.178 15.094 1 96.81 390 LEU A O 1
ATOM 2881 N N . ASN A 1 391 ? -4.863 0.577 14.562 1 97.38 391 ASN A N 1
ATOM 2882 C CA . ASN A 1 391 ? -5.004 0.78 13.125 1 97.38 391 ASN A CA 1
ATOM 2883 C C . ASN A 1 391 ? -6.438 0.537 12.656 1 97.38 391 ASN A C 1
ATOM 2885 O O . ASN A 1 391 ? -6.809 0.927 11.555 1 97.38 391 ASN A O 1
ATOM 2889 N N . TYR A 1 392 ? -7.273 -0.076 13.516 1 97.88 392 TYR A N 1
ATOM 2890 C CA . TYR A 1 392 ? -8.602 -0.473 13.062 1 97.88 392 TYR A CA 1
ATOM 2891 C C . TYR A 1 392 ? -9.68 0.023 14.016 1 97.88 392 TYR A C 1
ATOM 2893 O O . TYR A 1 392 ? -10.875 -0.116 13.742 1 97.88 392 TYR A O 1
ATOM 2901 N N . ALA A 1 393 ? -9.234 0.632 15.102 1 97.19 393 ALA A N 1
ATOM 2902 C CA . ALA A 1 393 ? -10.164 1.127 16.109 1 97.19 393 ALA A CA 1
ATOM 2903 C C . ALA A 1 393 ? -11.172 2.102 15.5 1 97.19 393 ALA A C 1
ATOM 2905 O O . ALA A 1 393 ? -10.789 3.01 14.758 1 97.19 393 ALA A O 1
ATOM 2906 N N . GLY A 1 394 ? -12.414 1.829 15.727 1 95.12 394 GLY A N 1
ATOM 2907 C CA . GLY A 1 394 ? -13.453 2.748 15.289 1 95.12 394 GLY A CA 1
ATOM 2908 C C . GLY A 1 394 ? -14.023 2.391 13.93 1 95.12 394 GLY A C 1
ATOM 2909 O O . GLY A 1 394 ? -15.039 2.949 13.516 1 95.12 394 GLY A O 1
ATOM 2910 N N . ILE A 1 395 ? -13.398 1.554 13.164 1 96.5 395 ILE A N 1
ATOM 2911 C CA . ILE A 1 395 ? -13.945 1.128 11.875 1 96.5 395 ILE A CA 1
ATOM 2912 C C . ILE A 1 395 ? -15 0.045 12.102 1 96.5 395 ILE A C 1
ATOM 2914 O O . ILE A 1 395 ? -14.688 -1.042 12.594 1 96.5 395 ILE A O 1
ATOM 2918 N N . THR A 1 396 ? -16.188 0.274 11.727 1 95 396 THR A N 1
ATOM 2919 C CA . THR A 1 396 ? -17.281 -0.631 12.039 1 95 396 THR A CA 1
ATOM 2920 C C . THR A 1 396 ? -17.406 -1.714 10.969 1 95 396 THR A C 1
ATOM 2922 O O . THR A 1 396 ? -17.891 -2.814 11.25 1 95 396 THR A O 1
ATOM 2925 N N . ASP A 1 397 ? -17.109 -1.41 9.773 1 97 397 ASP A N 1
ATOM 2926 C CA . ASP A 1 397 ? -17.141 -2.387 8.688 1 97 397 ASP A CA 1
ATOM 2927 C C . ASP A 1 397 ? -15.82 -3.145 8.586 1 97 397 ASP A C 1
ATOM 2929 O O . ASP A 1 397 ? -14.828 -2.607 8.094 1 97 397 ASP A O 1
ATOM 2933 N N . PRO A 1 398 ? -15.805 -4.418 8.969 1 98.12 398 PRO A N 1
ATOM 2934 C CA . PRO A 1 398 ? -14.531 -5.137 9.031 1 98.12 398 PRO A CA 1
ATOM 2935 C C . PRO A 1 398 ? -13.914 -5.367 7.652 1 98.12 398 PRO A C 1
ATOM 2937 O O . PRO A 1 398 ? -12.688 -5.445 7.527 1 98.12 398 PRO A O 1
ATOM 2940 N N . VAL A 1 399 ? -14.742 -5.477 6.609 1 98.44 399 VAL A N 1
ATOM 2941 C CA . VAL A 1 399 ? -14.211 -5.66 5.266 1 98.44 399 VAL A CA 1
ATOM 2942 C C . VAL A 1 399 ? -13.555 -4.363 4.785 1 98.44 399 VAL A C 1
ATOM 2944 O O . VAL A 1 399 ? -12.5 -4.395 4.156 1 98.44 399 VAL A O 1
ATOM 2947 N N . ALA A 1 400 ? -14.141 -3.215 5.133 1 97.56 400 ALA A N 1
ATOM 2948 C CA . ALA A 1 400 ? -13.508 -1.931 4.84 1 97.56 400 ALA A CA 1
ATOM 2949 C C . ALA A 1 400 ? -12.18 -1.789 5.578 1 97.56 400 ALA A C 1
ATOM 2951 O O . ALA A 1 400 ? -11.195 -1.299 5.012 1 97.56 400 ALA A O 1
ATOM 2952 N N . ALA A 1 401 ? -12.156 -2.256 6.844 1 98.12 401 ALA A N 1
ATOM 2953 C CA . ALA A 1 401 ? -10.914 -2.211 7.617 1 98.12 401 ALA A CA 1
ATOM 2954 C C . ALA A 1 401 ? -9.812 -3.025 6.941 1 98.12 401 ALA A C 1
ATOM 2956 O O . ALA A 1 401 ? -8.68 -2.566 6.824 1 98.12 401 ALA A O 1
ATOM 2957 N N . LEU A 1 402 ? -10.188 -4.18 6.43 1 98.5 402 LEU A N 1
ATOM 2958 C CA . LEU A 1 402 ? -9.227 -5.082 5.801 1 98.5 402 LEU A CA 1
ATOM 2959 C C . LEU A 1 402 ? -8.711 -4.5 4.488 1 98.5 402 LEU A C 1
ATOM 2961 O O . LEU A 1 402 ? -7.5 -4.5 4.238 1 98.5 402 LEU A O 1
ATOM 2965 N N . VAL A 1 403 ? -9.594 -3.955 3.674 1 98.31 403 VAL A N 1
ATOM 2966 C CA . VAL A 1 403 ? -9.266 -3.605 2.297 1 98.31 403 VAL A CA 1
ATOM 2967 C C . VAL A 1 403 ? -8.672 -2.197 2.25 1 98.31 403 VAL A C 1
ATOM 2969 O O . VAL A 1 403 ? -7.754 -1.927 1.473 1 98.31 403 VAL A O 1
ATOM 2972 N N . LEU A 1 404 ? -9.172 -1.295 3.1 1 97.44 404 LEU A N 1
ATOM 2973 C CA . LEU A 1 404 ? -8.805 0.112 2.986 1 97.44 404 LEU A CA 1
ATOM 2974 C C . LEU A 1 404 ? -7.723 0.476 4 1 97.44 404 LEU A C 1
ATOM 2976 O O . LEU A 1 404 ? -6.984 1.443 3.805 1 97.44 404 LEU A O 1
ATOM 2980 N N . GLY A 1 405 ? -7.656 -0.225 5.137 1 97.25 405 GLY A N 1
ATOM 2981 C CA . GLY A 1 405 ? -6.684 0.07 6.18 1 97.25 405 GLY A CA 1
ATOM 2982 C C . GLY A 1 405 ? -5.344 -0.604 5.953 1 97.25 405 GLY A C 1
ATOM 2983 O O . GLY A 1 405 ? -5.082 -1.124 4.867 1 97.25 405 GLY A O 1
ATOM 2984 N N . ALA A 1 406 ? -4.449 -0.437 6.914 1 96.44 406 ALA A N 1
ATOM 2985 C CA . ALA A 1 406 ? -3.229 -1.238 6.926 1 96.44 406 ALA A CA 1
ATOM 2986 C C . ALA A 1 406 ? -3.551 -2.729 6.984 1 96.44 406 ALA A C 1
ATOM 2988 O O . ALA A 1 406 ? -4.5 -3.139 7.66 1 96.44 406 ALA A O 1
ATOM 2989 N N . THR A 1 407 ? -2.771 -3.531 6.211 1 97.25 407 THR A N 1
ATOM 2990 C CA . THR A 1 407 ? -3.023 -4.969 6.25 1 97.25 407 THR A CA 1
ATOM 2991 C C . THR A 1 407 ? -2.994 -5.484 7.688 1 97.25 407 THR A C 1
ATOM 2993 O O . THR A 1 407 ? -1.991 -5.332 8.383 1 97.25 407 THR A O 1
ATOM 2996 N N . PRO A 1 408 ? -4.059 -6.07 8.18 1 98.06 408 PRO A N 1
ATOM 2997 C CA . PRO A 1 408 ? -4.105 -6.539 9.57 1 98.06 408 PRO A CA 1
ATOM 2998 C C . PRO A 1 408 ? -3.209 -7.75 9.812 1 98.06 408 PRO A C 1
ATOM 3000 O O . PRO A 1 408 ? -2.961 -8.531 8.891 1 98.06 408 PRO A O 1
ATOM 3003 N N . PRO A 1 409 ? -2.738 -7.891 11.031 1 97.44 409 PRO A N 1
ATOM 3004 C CA . PRO A 1 409 ? -2.027 -9.125 11.383 1 97.44 409 PRO A CA 1
ATOM 3005 C C . PRO A 1 409 ? -2.922 -10.359 11.305 1 97.44 409 PRO A C 1
ATOM 3007 O O . PRO A 1 409 ? -4.117 -10.281 11.602 1 97.44 409 PRO A O 1
ATOM 3010 N N . ILE A 1 410 ? -2.309 -11.461 10.906 1 98.38 410 ILE A N 1
ATOM 3011 C CA . ILE A 1 410 ? -3.002 -12.742 10.891 1 98.38 410 ILE A CA 1
ATOM 3012 C C . ILE A 1 410 ? -2.975 -13.359 12.289 1 98.38 410 ILE A C 1
ATOM 3014 O O . ILE A 1 410 ? -1.902 -13.656 12.82 1 98.38 410 ILE A O 1
ATOM 3018 N N . ALA A 1 411 ? -4.133 -13.5 12.852 1 98.38 411 ALA A N 1
ATOM 3019 C CA . ALA A 1 411 ? -4.219 -14.203 14.133 1 98.38 411 ALA A CA 1
ATOM 3020 C C . ALA A 1 411 ? -4.043 -15.711 13.945 1 98.38 411 ALA A C 1
ATOM 3022 O O . ALA A 1 411 ? -3.385 -16.375 14.75 1 98.38 411 ALA A O 1
ATOM 3023 N N . ARG A 1 412 ? -4.711 -16.203 12.891 1 98.38 412 ARG A N 1
ATOM 3024 C CA . ARG A 1 412 ? -4.609 -17.609 12.516 1 98.38 412 ARG A CA 1
ATOM 3025 C C . ARG A 1 412 ? -4.82 -17.797 11.023 1 98.38 412 ARG A C 1
ATOM 3027 O O . ARG A 1 412 ? -5.652 -17.109 10.414 1 98.38 412 ARG A O 1
ATOM 3034 N N . LEU A 1 413 ? -4.031 -18.656 10.453 1 98.75 413 LEU A N 1
ATOM 3035 C CA . LEU A 1 413 ? -4.234 -19.094 9.078 1 98.75 413 LEU A CA 1
ATOM 3036 C C . LEU A 1 413 ? -4.402 -20.609 9.008 1 98.75 413 LEU A C 1
ATOM 3038 O O . LEU A 1 413 ? -3.551 -21.344 9.492 1 98.75 413 LEU A O 1
ATOM 3042 N N . PHE A 1 414 ? -5.52 -21.047 8.445 1 98.75 414 PHE A N 1
ATOM 3043 C CA . PHE A 1 414 ? -5.797 -22.469 8.281 1 98.75 414 PHE A CA 1
ATOM 3044 C C . PHE A 1 414 ? -5.672 -22.875 6.82 1 98.75 414 PHE A C 1
ATOM 3046 O O . PHE A 1 414 ? -6.176 -22.188 5.934 1 98.75 414 PHE A O 1
ATOM 3053 N N . VAL A 1 415 ? -4.996 -23.984 6.551 1 98.75 415 VAL A N 1
ATOM 3054 C CA . VAL A 1 415 ? -5.008 -24.672 5.258 1 98.75 415 VAL A CA 1
ATOM 3055 C C . VAL A 1 415 ? -5.52 -26.094 5.43 1 98.75 415 VAL A C 1
ATOM 3057 O O . VAL A 1 415 ? -4.836 -26.938 6.016 1 98.75 415 VAL A O 1
ATOM 3060 N N . GLY A 1 416 ? -6.715 -26.328 4.934 1 98.19 416 GLY A N 1
ATOM 3061 C CA . GLY A 1 416 ? -7.328 -27.625 5.184 1 98.19 416 GLY A CA 1
ATOM 3062 C C . GLY A 1 416 ? -7.492 -27.922 6.66 1 98.19 416 GLY A C 1
ATOM 3063 O O . GLY A 1 416 ? -7.148 -29.016 7.117 1 98.19 416 GLY A O 1
ATOM 3064 N N . GLY A 1 417 ? -7.793 -26.922 7.387 1 98.12 417 GLY A N 1
ATOM 3065 C CA . GLY A 1 417 ? -8.047 -27.109 8.805 1 98.12 417 GLY A CA 1
ATOM 3066 C C . GLY A 1 417 ? -6.781 -27.141 9.641 1 98.12 417 GLY A C 1
ATOM 3067 O O . GLY A 1 417 ? -6.84 -27.109 10.867 1 98.12 417 GLY A O 1
ATOM 3068 N N . VAL A 1 418 ? -5.676 -27.156 9.031 1 97.62 418 VAL A N 1
ATOM 3069 C CA . VAL A 1 418 ? -4.395 -27.172 9.734 1 97.62 418 VAL A CA 1
ATOM 3070 C C . VAL A 1 418 ? -3.871 -25.75 9.906 1 97.62 418 VAL A C 1
ATOM 3072 O O . VAL A 1 418 ? -3.824 -24.984 8.945 1 97.62 418 VAL A O 1
ATOM 3075 N N . THR A 1 419 ? -3.447 -25.375 11.148 1 97.31 419 THR A N 1
ATOM 3076 C CA . THR A 1 419 ? -2.889 -24.047 11.422 1 97.31 419 THR A CA 1
ATOM 3077 C C . THR A 1 419 ? -1.493 -23.922 10.812 1 97.31 419 THR A C 1
ATOM 3079 O O . THR A 1 419 ? -0.611 -24.734 11.094 1 97.31 419 THR A O 1
ATOM 3082 N N . VAL A 1 420 ? -1.328 -22.875 10 1 97.69 420 VAL A N 1
ATOM 3083 C CA . VAL A 1 420 ? -0.029 -22.672 9.359 1 97.69 420 VAL A CA 1
ATOM 3084 C C . VAL A 1 420 ? 0.606 -21.375 9.875 1 97.69 420 VAL A C 1
ATOM 3086 O O . VAL A 1 420 ? 1.828 -21.219 9.828 1 97.69 420 VAL A O 1
ATOM 3089 N N . VAL A 1 421 ? -0.148 -20.422 10.32 1 98.06 421 VAL A N 1
ATOM 3090 C CA . VAL A 1 421 ? 0.298 -19.188 10.938 1 98.06 421 VAL A CA 1
ATOM 3091 C C . VAL A 1 421 ? -0.455 -18.953 12.242 1 98.06 421 VAL A C 1
ATOM 3093 O O . VAL A 1 421 ? -1.667 -19.172 12.312 1 98.06 421 VAL A O 1
ATOM 3096 N N . THR A 1 422 ? 0.211 -18.578 13.258 1 97.12 422 THR A N 1
ATOM 3097 C CA . THR A 1 422 ? -0.353 -18.156 14.531 1 97.12 422 THR A CA 1
ATOM 3098 C C . THR A 1 422 ? 0.253 -16.812 14.969 1 97.12 422 THR A C 1
ATOM 3100 O O . THR A 1 422 ? 1.475 -16.688 15.078 1 97.12 422 THR A O 1
ATOM 3103 N N . ASP A 1 423 ? -0.581 -15.828 15.164 1 95.38 423 ASP A N 1
ATOM 3104 C CA . ASP A 1 423 ? -0.18 -14.508 15.625 1 95.38 423 ASP A CA 1
ATOM 3105 C C . ASP A 1 423 ? 0.909 -13.914 14.734 1 95.38 423 ASP A C 1
ATOM 3107 O O . ASP A 1 423 ? 1.952 -13.477 15.227 1 95.38 423 ASP A O 1
ATOM 3111 N N . GLY A 1 424 ? 0.705 -14.094 13.492 1 94.06 424 GLY A N 1
ATOM 3112 C CA . GLY A 1 424 ? 1.546 -13.438 12.5 1 94.06 424 GLY A CA 1
ATOM 3113 C C . GLY A 1 424 ? 2.814 -14.211 12.195 1 94.06 424 GLY A C 1
ATOM 3114 O O . GLY A 1 424 ? 3.6 -13.812 11.328 1 94.06 424 GLY A O 1
ATOM 3115 N N . ALA A 1 425 ? 3.047 -15.336 12.836 1 94.56 425 ALA A N 1
ATOM 3116 C CA . ALA A 1 425 ? 4.289 -16.094 12.656 1 94.56 425 ALA A CA 1
ATOM 3117 C C . ALA A 1 425 ? 4.008 -17.5 12.156 1 94.56 425 ALA A C 1
ATOM 3119 O O . ALA A 1 425 ? 3.027 -18.125 12.562 1 94.56 425 ALA A O 1
ATOM 3120 N N . PRO A 1 426 ? 4.961 -17.984 11.289 1 94.25 426 PRO A N 1
ATOM 3121 C CA . PRO A 1 426 ? 4.781 -19.375 10.859 1 94.25 426 PRO A CA 1
ATOM 3122 C C . PRO A 1 426 ? 4.848 -20.359 12.023 1 94.25 426 PRO A C 1
ATOM 3124 O O . PRO A 1 426 ? 5.621 -20.156 12.961 1 94.25 426 PRO A O 1
ATOM 3127 N N . ARG A 1 427 ? 4.09 -21.359 12.008 1 85 427 ARG A N 1
ATOM 3128 C CA . ARG A 1 427 ? 3.959 -22.297 13.117 1 85 427 ARG A CA 1
ATOM 3129 C C . ARG A 1 427 ? 5.219 -23.141 13.273 1 85 427 ARG A C 1
ATOM 3131 O O . ARG A 1 427 ? 5.676 -23.391 14.391 1 85 427 ARG A O 1
ATOM 3138 N N . GLU A 1 428 ? 5.754 -23.594 12.227 1 82.69 428 GLU A N 1
ATOM 3139 C CA . GLU A 1 428 ? 6.805 -24.594 12.336 1 82.69 428 GLU A CA 1
ATOM 3140 C C . GLU A 1 428 ? 8.172 -24 12.047 1 82.69 428 GLU A C 1
ATOM 3142 O O . GLU A 1 428 ? 9.203 -24.656 12.242 1 82.69 428 GLU A O 1
ATOM 3147 N N . GLU A 1 429 ? 8.188 -22.781 11.656 1 82.56 429 GLU A N 1
ATOM 3148 C CA . GLU A 1 429 ? 9.453 -22.234 11.18 1 82.56 429 GLU A CA 1
ATOM 3149 C C . GLU A 1 429 ? 9.758 -20.891 11.836 1 82.56 429 GLU A C 1
ATOM 3151 O O . GLU A 1 429 ? 8.844 -20.156 12.195 1 82.56 429 GLU A O 1
ATOM 3156 N N . SER A 1 430 ? 11.062 -20.719 12.023 1 91.81 430 SER A N 1
ATOM 3157 C CA . SER A 1 430 ? 11.516 -19.391 12.453 1 91.81 430 SER A CA 1
ATOM 3158 C C . SER A 1 430 ? 11.703 -18.453 11.273 1 91.81 430 SER A C 1
ATOM 3160 O O . SER A 1 430 ? 12.453 -18.766 10.344 1 91.81 430 SER A O 1
ATOM 3162 N N . GLU A 1 431 ? 11.016 -17.375 11.289 1 94.44 431 GLU A N 1
ATOM 3163 C CA . GLU A 1 431 ? 11.195 -16.375 10.234 1 94.44 431 GLU A CA 1
ATOM 3164 C C . GLU A 1 431 ? 12.648 -15.938 10.133 1 94.44 431 GLU A C 1
ATOM 3166 O O . GLU A 1 431 ? 13.141 -15.633 9.047 1 94.44 431 GLU A O 1
ATOM 3171 N N . ASP A 1 432 ? 13.305 -15.93 11.266 1 94.81 432 ASP A N 1
ATOM 3172 C CA . ASP A 1 432 ? 14.711 -15.531 11.289 1 94.81 432 ASP A CA 1
ATOM 3173 C C . ASP A 1 432 ? 15.57 -16.516 10.508 1 94.81 432 ASP A C 1
ATOM 3175 O O . ASP A 1 432 ? 16.484 -16.125 9.789 1 94.81 432 ASP A O 1
ATOM 3179 N N . GLU A 1 433 ? 15.273 -17.781 10.695 1 96.25 433 GLU A N 1
ATOM 3180 C CA . GLU A 1 433 ? 16.016 -18.812 9.969 1 96.25 433 GLU A CA 1
ATOM 3181 C C . GLU A 1 433 ? 15.758 -18.703 8.469 1 96.25 433 GLU A C 1
ATOM 3183 O O . GLU A 1 433 ? 16.703 -18.781 7.672 1 96.25 433 GLU A O 1
ATOM 3188 N N . ILE A 1 434 ? 14.547 -18.531 8.133 1 97.69 434 ILE A N 1
ATOM 3189 C CA . ILE A 1 434 ? 14.18 -18.391 6.727 1 97.69 434 ILE A CA 1
ATOM 3190 C C . ILE A 1 434 ? 14.875 -17.172 6.133 1 97.69 434 ILE A C 1
ATOM 3192 O O . ILE A 1 434 ? 15.406 -17.234 5.02 1 97.69 434 ILE A O 1
ATOM 3196 N N . ALA A 1 435 ? 14.898 -16.094 6.898 1 97.44 435 ALA A N 1
ATOM 3197 C CA . ALA A 1 435 ? 15.555 -14.867 6.457 1 97.44 435 ALA A CA 1
ATOM 3198 C C . ALA A 1 435 ? 17.047 -15.094 6.215 1 97.44 435 ALA A C 1
ATOM 3200 O O . ALA A 1 435 ? 17.594 -14.617 5.223 1 97.44 435 ALA A O 1
ATOM 3201 N N . ARG A 1 436 ? 17.688 -15.781 7.105 1 97 436 ARG A N 1
ATOM 3202 C CA . ARG A 1 436 ? 19.109 -16.078 6.977 1 97 436 ARG A CA 1
ATOM 3203 C C . ARG A 1 436 ? 19.375 -16.922 5.738 1 97 436 ARG A C 1
ATOM 3205 O O . ARG A 1 436 ? 20.328 -16.656 4.992 1 97 436 ARG A O 1
ATOM 3212 N N . GLU A 1 437 ? 18.547 -17.938 5.547 1 97.81 437 GLU A N 1
ATOM 3213 C CA . GLU A 1 437 ? 18.688 -18.797 4.371 1 97.81 437 GLU A CA 1
ATOM 3214 C C . GLU A 1 437 ? 18.531 -18 3.082 1 97.81 437 GLU A C 1
ATOM 3216 O O . GLU A 1 437 ? 19.297 -18.188 2.133 1 97.81 437 GLU A O 1
ATOM 3221 N N . LEU A 1 438 ? 17.547 -17.141 3.096 1 98.25 438 LEU A N 1
ATOM 3222 C CA . LEU A 1 438 ? 17.312 -16.297 1.923 1 98.25 438 LEU A CA 1
ATOM 3223 C C . LEU A 1 438 ? 18.5 -15.375 1.673 1 98.25 438 LEU A C 1
ATOM 3225 O O . LEU A 1 438 ? 18.922 -15.188 0.528 1 98.25 438 LEU A O 1
ATOM 3229 N N . ALA A 1 439 ? 19.016 -14.758 2.73 1 97.25 439 ALA A N 1
ATOM 3230 C CA . ALA A 1 439 ? 20.156 -13.852 2.596 1 97.25 439 ALA A CA 1
ATOM 3231 C C . ALA A 1 439 ? 21.344 -14.57 1.98 1 97.25 439 ALA A C 1
ATOM 3233 O O . ALA A 1 439 ? 22.031 -14.016 1.123 1 97.25 439 ALA A O 1
ATOM 3234 N N . VAL A 1 440 ? 21.578 -15.766 2.402 1 97.19 440 VAL A N 1
ATOM 3235 C CA . VAL A 1 440 ? 22.672 -16.562 1.878 1 97.19 440 VAL A CA 1
ATOM 3236 C C . VAL A 1 440 ? 22.438 -16.859 0.398 1 97.19 440 VAL A C 1
ATOM 3238 O O . VAL A 1 440 ? 23.359 -16.719 -0.423 1 97.19 440 VAL A O 1
ATOM 3241 N N . ALA A 1 441 ? 21.219 -17.266 0.074 1 97.81 441 ALA A N 1
ATOM 3242 C CA . ALA A 1 441 ? 20.859 -17.547 -1.314 1 97.81 441 ALA A CA 1
ATOM 3243 C C . ALA A 1 441 ? 21.047 -16.312 -2.191 1 97.81 441 ALA A C 1
ATOM 3245 O O . ALA A 1 441 ? 21.594 -16.406 -3.295 1 97.81 441 ALA A O 1
ATOM 3246 N N . SER A 1 442 ? 20.609 -15.18 -1.728 1 97.19 442 SER A N 1
ATOM 3247 C CA . SER A 1 442 ? 20.734 -13.93 -2.463 1 97.19 442 SER A CA 1
ATOM 3248 C C . SER A 1 442 ? 22.203 -13.57 -2.697 1 97.19 442 SER A C 1
ATOM 3250 O O . SER A 1 442 ? 22.578 -13.156 -3.795 1 97.19 442 SER A O 1
ATOM 3252 N N . ALA A 1 443 ? 23 -13.711 -1.666 1 95.5 443 ALA A N 1
ATOM 3253 C CA . ALA A 1 443 ? 24.422 -13.406 -1.771 1 95.5 443 ALA A CA 1
ATOM 3254 C C . ALA A 1 443 ? 25.109 -14.312 -2.795 1 95.5 443 ALA A C 1
ATOM 3256 O O . ALA A 1 443 ? 25.953 -13.859 -3.564 1 95.5 443 ALA A O 1
ATOM 3257 N N . ARG A 1 444 ? 24.75 -15.523 -2.824 1 95.12 444 ARG A N 1
ATOM 3258 C CA . ARG A 1 444 ? 25.312 -16.484 -3.773 1 95.12 444 ARG A CA 1
ATOM 3259 C C . ARG A 1 444 ? 24.984 -16.078 -5.211 1 95.12 444 ARG A C 1
ATOM 3261 O O . ARG A 1 444 ? 25.844 -16.188 -6.098 1 95.12 444 ARG A O 1
ATOM 3268 N N . LEU A 1 445 ? 23.797 -15.641 -5.426 1 93.75 445 LEU A N 1
ATOM 3269 C CA . LEU A 1 445 ? 23.375 -15.242 -6.766 1 93.75 445 LEU A CA 1
ATOM 3270 C C . LEU A 1 445 ? 24.109 -13.992 -7.219 1 93.75 445 LEU A C 1
ATOM 3272 O O . LEU A 1 445 ? 24.391 -13.82 -8.414 1 93.75 445 LEU A O 1
ATOM 3276 N N . ARG A 1 446 ? 24.484 -13.117 -6.285 1 87.88 446 ARG A N 1
ATOM 3277 C CA . ARG A 1 446 ? 25.109 -11.844 -6.625 1 87.88 446 ARG A CA 1
ATOM 3278 C C . ARG A 1 446 ? 26.609 -12 -6.809 1 87.88 446 ARG A C 1
ATOM 3280 O O . ARG A 1 446 ? 27.266 -11.156 -7.426 1 87.88 446 ARG A O 1
ATOM 3287 N N . GLU A 1 447 ? 27.406 -12.727 -6.031 1 78.06 447 GLU A N 1
ATOM 3288 C CA . GLU A 1 447 ? 28.859 -12.906 -6.066 1 78.06 447 GLU A CA 1
ATOM 3289 C C . GLU A 1 447 ? 29.344 -13.18 -7.484 1 78.06 447 GLU A C 1
ATOM 3291 O O . GLU A 1 447 ? 30.438 -12.734 -7.871 1 78.06 447 GLU A O 1
ATOM 3296 N N . THR A 1 448 ? 28.703 -13.938 -8.188 1 59.56 448 THR A N 1
ATOM 3297 C CA . THR A 1 448 ? 29.344 -14.359 -9.422 1 59.56 448 THR A CA 1
ATOM 3298 C C . THR A 1 448 ? 29.047 -13.383 -10.555 1 59.56 448 THR A C 1
ATOM 3300 O O . THR A 1 448 ? 29.406 -13.633 -11.711 1 59.56 448 THR A O 1
ATOM 3303 N N . VAL A 1 449 ? 28.453 -12.211 -10.211 1 47.09 449 VAL A N 1
ATOM 3304 C CA . VAL A 1 449 ? 28.344 -11.211 -11.266 1 47.09 449 VAL A CA 1
ATOM 3305 C C . VAL A 1 449 ? 29.516 -10.234 -11.172 1 47.09 449 VAL A C 1
ATOM 3307 O O . VAL A 1 449 ? 29.844 -9.75 -10.086 1 47.09 449 VAL A O 1
ATOM 3310 N N . MET B 1 1 ? 22.391 15.977 26.344 1 89.88 1 MET B N 1
ATOM 3311 C CA . MET B 1 1 ? 22.391 14.539 26.094 1 89.88 1 MET B CA 1
ATOM 3312 C C . MET B 1 1 ? 23.031 14.234 24.75 1 89.88 1 MET B C 1
ATOM 3314 O O . MET B 1 1 ? 22.812 14.953 23.766 1 89.88 1 MET B O 1
ATOM 3318 N N . LYS B 1 2 ? 23.984 13.359 24.703 1 96.94 2 LYS B N 1
ATOM 3319 C CA . LYS B 1 2 ? 24.703 12.984 23.484 1 96.94 2 LYS B CA 1
ATOM 3320 C C . LYS B 1 2 ? 24.438 11.531 23.109 1 96.94 2 LYS B C 1
ATOM 3322 O O . LYS B 1 2 ? 24.734 10.625 23.891 1 96.94 2 LYS B O 1
ATOM 3327 N N . THR B 1 3 ? 23.734 11.281 21.969 1 98.31 3 THR B N 1
ATOM 3328 C CA . THR B 1 3 ? 23.406 9.953 21.469 1 98.31 3 THR B CA 1
ATOM 3329 C C . THR B 1 3 ? 24.109 9.688 20.141 1 98.31 3 THR B C 1
ATOM 3331 O O . THR B 1 3 ? 24.234 10.586 19.297 1 98.31 3 THR B O 1
ATOM 3334 N N . VAL B 1 4 ? 24.641 8.438 19.984 1 98.69 4 VAL B N 1
ATOM 3335 C CA . VAL B 1 4 ? 25.234 8.078 18.703 1 98.69 4 VAL B CA 1
ATOM 3336 C C . VAL B 1 4 ? 24.562 6.82 18.172 1 98.69 4 VAL B C 1
ATOM 3338 O O . VAL B 1 4 ? 24.266 5.895 18.922 1 98.69 4 VAL B O 1
ATOM 3341 N N . ILE B 1 5 ? 24.125 6.836 16.906 1 98.75 5 ILE B N 1
ATOM 3342 C CA . ILE B 1 5 ? 23.75 5.66 16.125 1 98.75 5 ILE B CA 1
ATOM 3343 C C . ILE B 1 5 ? 24.922 5.234 15.242 1 98.75 5 ILE B C 1
ATOM 3345 O O . ILE B 1 5 ? 25.406 6.016 14.414 1 98.75 5 ILE B O 1
ATOM 3349 N N . GLU B 1 6 ? 25.328 3.977 15.367 1 98.25 6 GLU B N 1
ATOM 3350 C CA . GLU B 1 6 ? 26.531 3.537 14.656 1 98.25 6 GLU B CA 1
ATOM 3351 C C . GLU B 1 6 ? 26.234 2.305 13.797 1 98.25 6 GLU B C 1
ATOM 3353 O O . GLU B 1 6 ? 25.266 1.596 14.039 1 98.25 6 GLU B O 1
ATOM 3358 N N . ASN B 1 7 ? 27.094 2.102 12.82 1 98.31 7 ASN B N 1
ATOM 3359 C CA . ASN B 1 7 ? 27.062 0.928 11.953 1 98.31 7 ASN B CA 1
ATOM 3360 C C . ASN B 1 7 ? 25.781 0.867 11.141 1 98.31 7 ASN B C 1
ATOM 3362 O O . ASN B 1 7 ? 25.375 -0.206 10.688 1 98.31 7 ASN B O 1
ATOM 3366 N N . ALA B 1 8 ? 25.141 2.01 10.898 1 98.69 8 ALA B N 1
ATOM 3367 C CA . ALA B 1 8 ? 23.859 2.035 10.203 1 98.69 8 ALA B CA 1
ATOM 3368 C C . ALA B 1 8 ? 24.031 2.441 8.742 1 98.69 8 ALA B C 1
ATOM 3370 O O . ALA B 1 8 ? 24.984 3.148 8.398 1 98.69 8 ALA B O 1
ATOM 3371 N N . ALA B 1 9 ? 23.219 1.858 7.848 1 98.81 9 ALA B N 1
ATOM 3372 C CA . ALA B 1 9 ? 23.016 2.557 6.578 1 98.81 9 ALA B CA 1
ATOM 3373 C C . ALA B 1 9 ? 22.391 3.928 6.797 1 98.81 9 ALA B C 1
ATOM 3375 O O . ALA B 1 9 ? 21.5 4.078 7.637 1 98.81 9 ALA B O 1
ATOM 3376 N N . ILE B 1 10 ? 22.891 4.953 6.125 1 98.94 10 ILE B N 1
ATOM 3377 C CA . ILE B 1 10 ? 22.406 6.312 6.32 1 98.94 10 ILE B CA 1
ATOM 3378 C C . ILE B 1 10 ? 22.047 6.934 4.969 1 98.94 10 ILE B C 1
ATOM 3380 O O . ILE B 1 10 ? 22.891 6.957 4.059 1 98.94 10 ILE B O 1
ATOM 3384 N N . ALA B 1 11 ? 20.844 7.32 4.762 1 98.94 11 ALA B N 1
ATOM 3385 C CA . ALA B 1 11 ? 20.438 8.203 3.67 1 98.94 11 ALA B CA 1
ATOM 3386 C C . ALA B 1 11 ? 20.219 9.633 4.164 1 98.94 11 ALA B C 1
ATOM 3388 O O . ALA B 1 11 ? 19.219 9.922 4.82 1 98.94 11 ALA B O 1
ATOM 3389 N N . THR B 1 12 ? 21.109 10.547 3.844 1 98.88 12 THR B N 1
ATOM 3390 C CA . THR B 1 12 ? 21.109 11.867 4.453 1 98.88 12 THR B CA 1
ATOM 3391 C C . THR B 1 12 ? 20.047 12.766 3.803 1 98.88 12 THR B C 1
ATOM 3393 O O . THR B 1 12 ? 19.594 13.727 4.414 1 98.88 12 THR B O 1
ATOM 3396 N N . VAL B 1 13 ? 19.75 12.531 2.514 1 98.75 13 VAL B N 1
ATOM 3397 C CA . VAL B 1 13 ? 18.844 13.32 1.693 1 98.75 13 VAL B CA 1
ATOM 3398 C C . VAL B 1 13 ? 19.328 14.758 1.597 1 98.75 13 VAL B C 1
ATOM 3400 O O . VAL B 1 13 ? 18.531 15.695 1.517 1 98.75 13 VAL B O 1
ATOM 3403 N N . ASP B 1 14 ? 20.578 15.008 1.764 1 98.38 14 ASP B N 1
ATOM 3404 C CA . ASP B 1 14 ? 21.156 16.344 1.545 1 98.38 14 ASP B CA 1
ATOM 3405 C C . ASP B 1 14 ? 21.203 16.672 0.056 1 98.38 14 ASP B C 1
ATOM 3407 O O . ASP B 1 14 ? 20.781 15.867 -0.782 1 98.38 14 ASP B O 1
ATOM 3411 N N . GLY B 1 15 ? 21.594 17.844 -0.221 1 96.38 15 GLY B N 1
ATOM 3412 C CA . GLY B 1 15 ? 21.609 18.312 -1.596 1 96.38 15 GLY B CA 1
ATOM 3413 C C . GLY B 1 15 ? 22.438 17.438 -2.514 1 96.38 15 GLY B C 1
ATOM 3414 O O . GLY B 1 15 ? 22.141 17.328 -3.705 1 96.38 15 GLY B O 1
ATOM 3415 N N . ALA B 1 16 ? 23.438 16.734 -1.948 1 96.75 16 ALA B N 1
ATOM 3416 C CA . ALA B 1 16 ? 24.328 15.898 -2.746 1 96.75 16 ALA B CA 1
ATOM 3417 C C . ALA B 1 16 ? 23.812 14.469 -2.826 1 96.75 16 ALA B C 1
ATOM 3419 O O . ALA B 1 16 ? 24.344 13.648 -3.582 1 96.75 16 ALA B O 1
ATOM 3420 N N . GLY B 1 17 ? 22.766 14.203 -2.086 1 97.25 17 GLY B N 1
ATOM 3421 C CA . GLY B 1 17 ? 22.266 12.844 -2.062 1 97.25 17 GLY B CA 1
ATOM 3422 C C . GLY B 1 17 ? 23.219 11.867 -1.389 1 97.25 17 GLY B C 1
ATOM 3423 O O . GLY B 1 17 ? 23.328 10.711 -1.793 1 97.25 17 GLY B O 1
ATOM 3424 N N . THR B 1 18 ? 23.906 12.281 -0.336 1 98.56 18 THR B N 1
ATOM 3425 C CA . THR B 1 18 ? 24.922 11.484 0.341 1 98.56 18 THR B CA 1
ATOM 3426 C C . THR B 1 18 ? 24.281 10.281 1.042 1 98.56 18 THR B C 1
ATOM 3428 O O . THR B 1 18 ? 23.266 10.422 1.725 1 98.56 18 THR B O 1
ATOM 3431 N N . GLU B 1 19 ? 24.859 9.133 0.814 1 98.75 19 GLU B N 1
ATOM 3432 C CA . GLU B 1 19 ? 24.484 7.91 1.514 1 98.75 19 GLU B CA 1
ATOM 3433 C C . GLU B 1 19 ? 25.719 7.188 2.055 1 98.75 19 GLU B C 1
ATOM 3435 O O . GLU B 1 19 ? 26.812 7.273 1.469 1 98.75 19 GLU B O 1
ATOM 3440 N N . HIS B 1 20 ? 25.594 6.633 3.205 1 98.62 20 HIS B N 1
ATOM 3441 C CA . HIS B 1 20 ? 26.625 5.773 3.781 1 98.62 20 HIS B CA 1
ATOM 3442 C C . HIS B 1 20 ? 26.109 4.355 3.994 1 98.62 20 HIS B C 1
ATOM 3444 O O . HIS B 1 20 ? 25.109 4.156 4.68 1 98.62 20 HIS B O 1
ATOM 3450 N N . ALA B 1 21 ? 26.75 3.377 3.383 1 97.75 21 ALA B N 1
ATOM 3451 C CA . ALA B 1 21 ? 26.359 1.983 3.57 1 97.75 21 ALA B CA 1
ATOM 3452 C C . ALA B 1 21 ? 26.5 1.563 5.031 1 97.75 21 ALA B C 1
ATOM 3454 O O . ALA B 1 21 ? 25.734 0.735 5.523 1 97.75 21 ALA B O 1
ATOM 3455 N N . SER B 1 22 ? 27.453 2.057 5.668 1 98.38 22 SER B N 1
ATOM 3456 C CA . SER B 1 22 ? 27.719 1.9 7.098 1 98.38 22 SER B CA 1
ATOM 3457 C C . SER B 1 22 ? 28.312 3.172 7.691 1 98.38 22 SER B C 1
ATOM 3459 O O . SER B 1 22 ? 29.422 3.584 7.312 1 98.38 22 SER B O 1
ATOM 3461 N N . GLY B 1 23 ? 27.484 3.822 8.531 1 98.69 23 GLY B N 1
ATOM 3462 C CA . GLY B 1 23 ? 27.938 5.098 9.062 1 98.69 23 GLY B CA 1
ATOM 3463 C C . GLY B 1 23 ? 27.375 5.391 10.445 1 98.69 23 GLY B C 1
ATOM 3464 O O . GLY B 1 23 ? 27 4.473 11.18 1 98.69 23 GLY B O 1
ATOM 3465 N N . HIS B 1 24 ? 27.547 6.672 10.844 1 98.81 24 HIS B N 1
ATOM 3466 C CA . HIS B 1 24 ? 27.125 7.102 12.172 1 98.81 24 HIS B CA 1
ATOM 3467 C C . HIS B 1 24 ? 26.406 8.445 12.109 1 98.81 24 HIS B C 1
ATOM 3469 O O . HIS B 1 24 ? 26.625 9.227 11.18 1 98.81 24 HIS B O 1
ATOM 3475 N N . VAL B 1 25 ? 25.531 8.68 13 1 98.88 25 VAL B N 1
ATOM 3476 C CA . VAL B 1 25 ? 24.906 9.969 13.281 1 98.88 25 VAL B CA 1
ATOM 3477 C C . VAL B 1 25 ? 25.047 10.289 14.773 1 98.88 25 VAL B C 1
ATOM 3479 O O . VAL B 1 25 ? 24.703 9.469 15.625 1 98.88 25 VAL B O 1
ATOM 3482 N N . VAL B 1 26 ? 25.578 11.453 15.094 1 98.88 26 VAL B N 1
ATOM 3483 C CA . VAL B 1 26 ? 25.688 11.914 16.469 1 98.88 26 VAL B CA 1
ATOM 3484 C C . VAL B 1 26 ? 24.656 13 16.734 1 98.88 26 VAL B C 1
ATOM 3486 O O . VAL B 1 26 ? 24.562 13.977 15.984 1 98.88 26 VAL B O 1
ATOM 3489 N N . ILE B 1 27 ? 23.844 12.812 17.75 1 98.81 27 ILE B N 1
ATOM 3490 C CA . ILE B 1 27 ? 22.844 13.773 18.234 1 98.81 27 ILE B CA 1
ATOM 3491 C C . ILE B 1 27 ? 23.344 14.445 19.5 1 98.81 27 ILE B C 1
ATOM 3493 O O . ILE B 1 27 ? 23.75 13.766 20.453 1 98.81 27 ILE B O 1
ATOM 3497 N N . GLU B 1 28 ? 23.391 15.688 19.531 1 98.38 28 GLU B N 1
ATOM 3498 C CA . GLU B 1 28 ? 23.672 16.453 20.75 1 98.38 28 GLU B CA 1
ATOM 3499 C C . GLU B 1 28 ? 22.531 17.422 21.062 1 98.38 28 GLU B C 1
ATOM 3501 O O . GLU B 1 28 ? 22.281 18.359 20.297 1 98.38 28 GLU B O 1
ATOM 3506 N N . ASN B 1 29 ? 21.922 17.172 22.156 1 97.06 29 ASN B N 1
ATOM 3507 C CA . ASN B 1 29 ? 20.688 17.859 22.516 1 97.06 29 ASN B CA 1
ATOM 3508 C C . ASN B 1 29 ? 19.625 17.719 21.422 1 97.06 29 ASN B C 1
ATOM 3510 O O . ASN B 1 29 ? 19.172 16.594 21.156 1 97.06 29 ASN B O 1
ATOM 3514 N N . ASP B 1 30 ? 19.312 18.766 20.766 1 98.31 30 ASP B N 1
ATOM 3515 C CA . ASP B 1 30 ? 18.219 18.641 19.812 1 98.31 30 ASP B CA 1
ATOM 3516 C C . ASP B 1 30 ? 18.734 18.719 18.375 1 98.31 30 ASP B C 1
ATOM 3518 O O . ASP B 1 30 ? 17.938 18.812 17.438 1 98.31 30 ASP B O 1
ATOM 3522 N N . ARG B 1 31 ? 20.109 18.625 18.172 1 98.5 31 ARG B N 1
ATOM 3523 C CA . ARG B 1 31 ? 20.688 18.844 16.859 1 98.5 31 ARG B CA 1
ATOM 3524 C C . ARG B 1 31 ? 21.594 17.688 16.453 1 98.5 31 ARG B C 1
ATOM 3526 O O . ARG B 1 31 ? 22.062 16.938 17.297 1 98.5 31 ARG B O 1
ATOM 3533 N N . ILE B 1 32 ? 21.734 17.578 15.188 1 98.81 32 ILE B N 1
ATOM 3534 C CA . ILE B 1 32 ? 22.719 16.656 14.633 1 98.81 32 ILE B CA 1
ATOM 3535 C C . ILE B 1 32 ? 24.109 17.266 14.773 1 98.81 32 ILE B C 1
ATOM 3537 O O . ILE B 1 32 ? 24.391 18.344 14.25 1 98.81 32 ILE B O 1
ATOM 3541 N N . ALA B 1 33 ? 24.938 16.562 15.445 1 98.62 33 ALA B N 1
ATOM 3542 C CA . ALA B 1 33 ? 26.281 17.078 15.711 1 98.62 33 ALA B CA 1
ATOM 3543 C C . ALA B 1 33 ? 27.297 16.547 14.703 1 98.62 33 ALA B C 1
ATOM 3545 O O . ALA B 1 33 ? 28.297 17.203 14.414 1 98.62 33 ALA B O 1
ATOM 3546 N N . ALA B 1 34 ? 27.047 15.328 14.219 1 98.56 34 ALA B N 1
ATOM 3547 C CA . ALA B 1 34 ? 27.922 14.711 13.234 1 98.56 34 ALA B CA 1
ATOM 3548 C C . ALA B 1 34 ? 27.203 13.641 12.438 1 98.56 34 ALA B C 1
ATOM 3550 O O . ALA B 1 34 ? 26.281 13 12.938 1 98.56 34 ALA B O 1
ATOM 3551 N N . VAL B 1 35 ? 27.578 13.445 11.258 1 98.75 35 VAL B N 1
ATOM 3552 C CA . VAL B 1 35 ? 27.141 12.375 10.367 1 98.75 35 VAL B CA 1
ATOM 3553 C C . VAL B 1 35 ? 28.25 12.008 9.398 1 98.75 35 VAL B C 1
ATOM 3555 O O . VAL B 1 35 ? 28.984 12.883 8.914 1 98.75 35 VAL B O 1
ATOM 3558 N N . GLY B 1 36 ? 28.453 10.773 9.203 1 98.38 36 GLY B N 1
ATOM 3559 C CA . GLY B 1 36 ? 29.5 10.367 8.281 1 98.38 36 GLY B CA 1
ATOM 3560 C C . GLY B 1 36 ? 29.609 8.859 8.133 1 98.38 36 GLY B C 1
ATOM 3561 O O . GLY B 1 36 ? 28.891 8.109 8.797 1 98.38 36 GLY B O 1
ATOM 3562 N N . GLY B 1 37 ? 30.453 8.469 7.172 1 98.25 37 GLY B N 1
ATOM 3563 C CA . GLY B 1 37 ? 30.75 7.062 6.98 1 98.25 37 GLY B CA 1
ATOM 3564 C C . GLY B 1 37 ? 31.719 6.512 8.008 1 98.25 37 GLY B C 1
ATOM 3565 O O . GLY B 1 37 ? 32.531 7.25 8.547 1 98.25 37 GLY B O 1
ATOM 3566 N N . GLY B 1 38 ? 31.547 5.156 8.305 1 97 38 GLY B N 1
ATOM 3567 C CA . GLY B 1 38 ? 32.5 4.492 9.188 1 97 38 GLY B CA 1
ATOM 3568 C C . GLY B 1 38 ? 32.188 4.707 10.656 1 97 38 GLY B C 1
ATOM 3569 O O . GLY B 1 38 ? 31.047 5.02 11.023 1 97 38 GLY B O 1
ATOM 3570 N N . ARG B 1 39 ? 33.125 4.551 11.555 1 94.19 39 ARG B N 1
ATOM 3571 C CA . ARG B 1 39 ? 32.969 4.57 13.008 1 94.19 39 ARG B CA 1
ATOM 3572 C C . ARG B 1 39 ? 32.719 5.988 13.508 1 94.19 39 ARG B C 1
ATOM 3574 O O . ARG B 1 39 ? 33.281 6.949 12.984 1 94.19 39 ARG B O 1
ATOM 3581 N N . ALA B 1 40 ? 31.891 6.074 14.477 1 96.19 40 ALA B N 1
ATOM 3582 C CA . ALA B 1 40 ? 31.641 7.363 15.109 1 96.19 40 ALA B CA 1
ATOM 3583 C C . ALA B 1 40 ? 32.906 7.926 15.742 1 96.19 40 ALA B C 1
ATOM 3585 O O . ALA B 1 40 ? 33.812 7.176 16.109 1 96.19 40 ALA B O 1
ATOM 3586 N N . PRO B 1 41 ? 33 9.211 15.898 1 95.12 41 PRO B N 1
ATOM 3587 C CA . PRO B 1 41 ? 34.094 9.797 16.625 1 95.12 41 PRO B CA 1
ATOM 3588 C C . PRO B 1 41 ? 34.219 9.281 18.062 1 95.12 41 PRO B C 1
ATOM 3590 O O . PRO B 1 41 ? 33.188 8.992 18.688 1 95.12 41 PRO B O 1
ATOM 3593 N N . GLU B 1 42 ? 35.469 9.18 18.484 1 94.12 42 GLU B N 1
ATOM 3594 C CA . GLU B 1 42 ? 35.656 8.812 19.875 1 94.12 42 GLU B CA 1
ATOM 3595 C C . GLU B 1 42 ? 35.188 9.93 20.812 1 94.12 42 GLU B C 1
ATOM 3597 O O . GLU B 1 42 ? 35.594 11.078 20.688 1 94.12 42 GLU B O 1
ATOM 3602 N N . ASP B 1 43 ? 34.281 9.633 21.547 1 94.12 43 ASP B N 1
ATOM 3603 C CA . ASP B 1 43 ? 33.719 10.586 22.5 1 94.12 43 ASP B CA 1
ATOM 3604 C C . ASP B 1 43 ? 32.875 9.867 23.562 1 94.12 43 ASP B C 1
ATOM 3606 O O . ASP B 1 43 ? 32.688 8.656 23.484 1 94.12 43 ASP B O 1
ATOM 3610 N N . GLU B 1 44 ? 32.562 10.617 24.594 1 95.94 44 GLU B N 1
ATOM 3611 C CA . GLU B 1 44 ? 31.625 10.094 25.594 1 95.94 44 GLU B CA 1
ATOM 3612 C C . GLU B 1 44 ? 30.188 10.297 25.172 1 95.94 44 GLU B C 1
ATOM 3614 O O . GLU B 1 44 ? 29.75 11.43 24.938 1 95.94 44 GLU B O 1
ATOM 3619 N N . TYR B 1 45 ? 29.469 9.258 24.969 1 97.38 45 TYR B N 1
ATOM 3620 C CA . TYR B 1 45 ? 28.062 9.289 24.594 1 97.38 45 TYR B CA 1
ATOM 3621 C C . TYR B 1 45 ? 27.188 8.812 25.734 1 97.38 45 TYR B C 1
ATOM 3623 O O . TYR B 1 45 ? 27.516 7.844 26.422 1 97.38 45 TYR B O 1
ATOM 3631 N N . ASP B 1 46 ? 26.141 9.523 25.984 1 97.88 46 ASP B N 1
ATOM 3632 C CA . ASP B 1 46 ? 25.172 9.102 26.984 1 97.88 46 ASP B CA 1
ATOM 3633 C C . ASP B 1 46 ? 24.438 7.836 26.547 1 97.88 46 ASP B C 1
ATOM 3635 O O . ASP B 1 46 ? 24.031 7.031 27.375 1 97.88 46 ASP B O 1
ATOM 3639 N N . GLU B 1 47 ? 24.172 7.637 25.219 1 97.69 47 GLU B N 1
ATOM 3640 C CA . GLU B 1 47 ? 23.531 6.465 24.641 1 97.69 47 GLU B CA 1
ATOM 3641 C C . GLU B 1 47 ? 24.188 6.066 23.328 1 97.69 47 GLU B C 1
ATOM 3643 O O . GLU B 1 47 ? 24.516 6.926 22.516 1 97.69 47 GLU B O 1
ATOM 3648 N N . ARG B 1 48 ? 24.453 4.816 23.25 1 97.62 48 ARG B N 1
ATOM 3649 C CA . ARG B 1 48 ? 24.969 4.238 22.016 1 97.62 48 ARG B CA 1
ATOM 3650 C C . ARG B 1 48 ? 23.969 3.248 21.422 1 97.62 48 ARG B C 1
ATOM 3652 O O . ARG B 1 48 ? 23.516 2.328 22.109 1 97.62 48 ARG B O 1
ATOM 3659 N N . ILE B 1 49 ? 23.578 3.439 20.188 1 98 49 ILE B N 1
ATOM 3660 C CA . ILE B 1 49 ? 22.656 2.566 19.469 1 98 49 ILE B CA 1
ATOM 3661 C C . ILE B 1 49 ? 23.391 1.853 18.344 1 98 49 ILE B C 1
ATOM 3663 O O . ILE B 1 49 ? 23.984 2.498 17.469 1 98 49 ILE B O 1
ATOM 3667 N N . ASP B 1 50 ? 23.438 0.523 18.375 1 98.31 50 ASP B N 1
ATOM 3668 C CA . ASP B 1 50 ? 23.969 -0.255 17.266 1 98.31 50 ASP B CA 1
ATOM 3669 C C . ASP B 1 50 ? 22.969 -0.308 16.109 1 98.31 50 ASP B C 1
ATOM 3671 O O . ASP B 1 50 ? 21.922 -0.958 16.203 1 98.31 50 ASP B O 1
ATOM 3675 N N . GLY B 1 51 ? 23.297 0.346 15 1 98.25 51 GLY B N 1
ATOM 3676 C CA . GLY B 1 51 ? 22.406 0.479 13.859 1 98.25 51 GLY B CA 1
ATOM 3677 C C . GLY B 1 51 ? 22.609 -0.599 12.812 1 98.25 51 GLY B C 1
ATOM 3678 O O . GLY B 1 51 ? 22.188 -0.442 11.664 1 98.25 51 GLY B O 1
ATOM 3679 N N . SER B 1 52 ? 23.312 -1.725 13.195 1 97.81 52 SER B N 1
ATOM 3680 C CA . SER B 1 52 ? 23.5 -2.816 12.25 1 97.81 52 SER B CA 1
ATOM 3681 C C . SER B 1 52 ? 22.172 -3.348 11.742 1 97.81 52 SER B C 1
ATOM 3683 O O . SER B 1 52 ? 21.297 -3.727 12.539 1 97.81 52 SER B O 1
ATOM 3685 N N . GLY B 1 53 ? 21.984 -3.336 10.406 1 97.56 53 GLY B N 1
ATOM 3686 C CA . GLY B 1 53 ? 20.734 -3.803 9.805 1 97.56 53 GLY B CA 1
ATOM 3687 C C . GLY B 1 53 ? 19.672 -2.729 9.742 1 97.56 53 GLY B C 1
ATOM 3688 O O . GLY B 1 53 ? 18.562 -2.98 9.266 1 97.56 53 GLY B O 1
ATOM 3689 N N . TYR B 1 54 ? 20.031 -1.495 10.273 1 98.69 54 TYR B N 1
ATOM 3690 C CA . TYR B 1 54 ? 19.062 -0.409 10.258 1 98.69 54 TYR B CA 1
ATOM 3691 C C . TYR B 1 54 ? 19.375 0.588 9.148 1 98.69 54 TYR B C 1
ATOM 3693 O O . TYR B 1 54 ? 20.5 0.64 8.656 1 98.69 54 TYR B O 1
ATOM 3701 N N . LEU B 1 55 ? 18.406 1.279 8.68 1 98.94 55 LEU B N 1
ATOM 3702 C CA . LEU B 1 55 ? 18.516 2.461 7.832 1 98.94 55 LEU B CA 1
ATOM 3703 C C . LEU B 1 55 ? 18.094 3.715 8.586 1 98.94 55 LEU B C 1
ATOM 3705 O O . LEU B 1 55 ? 17.016 3.746 9.195 1 98.94 55 LEU B O 1
ATOM 3709 N N . VAL B 1 56 ? 18.953 4.727 8.609 1 98.94 56 VAL B N 1
ATOM 3710 C CA . VAL B 1 56 ? 18.609 6.012 9.219 1 98.94 56 VAL B CA 1
ATOM 3711 C C . VAL B 1 56 ? 18.281 7.023 8.125 1 98.94 56 VAL B C 1
ATOM 3713 O O . VAL B 1 56 ? 19.047 7.184 7.16 1 98.94 56 VAL B O 1
ATOM 3716 N N . THR B 1 57 ? 17.156 7.629 8.18 1 98.94 57 THR B N 1
ATOM 3717 C CA . THR B 1 57 ? 16.719 8.727 7.324 1 98.94 57 THR B CA 1
ATOM 3718 C C . THR B 1 57 ? 16.281 9.93 8.164 1 98.94 57 THR B C 1
ATOM 3720 O O . THR B 1 57 ? 16.141 9.82 9.383 1 98.94 57 THR B O 1
ATOM 3723 N N . PRO B 1 58 ? 16.203 11.156 7.508 1 98.94 58 PRO B N 1
ATOM 3724 C CA . PRO B 1 58 ? 15.414 12.164 8.227 1 98.94 58 PRO B CA 1
ATOM 3725 C C . PRO B 1 58 ? 14.008 11.68 8.562 1 98.94 58 PRO B C 1
ATOM 3727 O O . PRO B 1 58 ? 13.461 10.812 7.867 1 98.94 58 PRO B O 1
ATOM 3730 N N . GLY B 1 59 ? 13.453 12.141 9.711 1 98.94 59 GLY B N 1
ATOM 3731 C CA . GLY B 1 59 ? 12.047 11.875 9.945 1 98.94 59 GLY B CA 1
ATOM 3732 C C . GLY B 1 59 ? 11.156 12.32 8.797 1 98.94 59 GLY B C 1
ATOM 3733 O O . GLY B 1 59 ? 11.391 13.367 8.195 1 98.94 59 GLY B O 1
ATOM 3734 N N . LEU B 1 60 ? 10.172 11.523 8.469 1 98.94 60 LEU B N 1
ATOM 3735 C CA . LEU B 1 60 ? 9.25 11.898 7.402 1 98.94 60 LEU B CA 1
ATOM 3736 C C . LEU B 1 60 ? 8.406 13.102 7.809 1 98.94 60 LEU B C 1
ATOM 3738 O O . LEU B 1 60 ? 8.203 13.352 9 1 98.94 60 LEU B O 1
ATOM 3742 N N . ILE B 1 61 ? 7.98 13.852 6.832 1 98.94 61 ILE B N 1
ATOM 3743 C CA . ILE B 1 61 ? 7.184 15.055 7.039 1 98.94 61 ILE B CA 1
ATOM 3744 C C . ILE B 1 61 ? 5.867 14.938 6.277 1 98.94 61 ILE B C 1
ATOM 3746 O O . ILE B 1 61 ? 5.855 14.867 5.047 1 98.94 61 ILE B O 1
ATOM 3750 N N . ASN B 1 62 ? 4.777 14.883 7.02 1 98.94 62 ASN B N 1
ATOM 3751 C CA . ASN B 1 62 ? 3.426 14.82 6.469 1 98.94 62 ASN B CA 1
ATOM 3752 C C . ASN B 1 62 ? 2.859 16.219 6.219 1 98.94 62 ASN B C 1
ATOM 3754 O O . ASN B 1 62 ? 2.518 16.922 7.164 1 98.94 62 ASN B O 1
ATOM 3758 N N . THR B 1 63 ? 2.613 16.562 4.941 1 98.94 63 THR B N 1
ATOM 3759 C CA . THR B 1 63 ? 2.34 1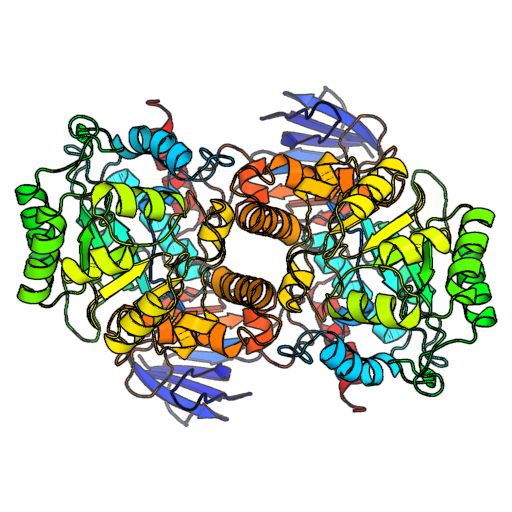7.953 4.621 1 98.94 63 THR B CA 1
ATOM 3760 C C . THR B 1 63 ? 0.836 18.203 4.527 1 98.94 63 THR B C 1
ATOM 3762 O O . THR B 1 63 ? 0.401 19.344 4.336 1 98.94 63 THR B O 1
ATOM 3765 N N . HIS B 1 64 ? 0.014 17.219 4.695 1 98.94 64 HIS B N 1
ATOM 3766 C CA . HIS B 1 64 ? -1.435 17.375 4.633 1 98.94 64 HIS B CA 1
ATOM 3767 C C . HIS B 1 64 ? -2.145 16.234 5.379 1 98.94 64 HIS B C 1
ATOM 3769 O O . HIS B 1 64 ? -1.902 15.062 5.105 1 98.94 64 HIS B O 1
ATOM 3775 N N . HIS B 1 65 ? -2.988 16.578 6.281 1 98.81 65 HIS B N 1
ATOM 3776 C CA . HIS B 1 65 ? -3.771 15.633 7.062 1 98.81 65 HIS B CA 1
ATOM 3777 C C . HIS B 1 65 ? -5.086 16.25 7.523 1 98.81 65 HIS B C 1
ATOM 3779 O O . HIS B 1 65 ? -5.273 17.469 7.43 1 98.81 65 HIS B O 1
ATOM 3785 N N . HIS B 1 66 ? -6.078 15.531 7.855 1 98.56 66 HIS B N 1
ATOM 3786 C CA . HIS B 1 66 ? -7.262 15.844 8.648 1 98.56 66 HIS B CA 1
ATOM 3787 C C . HIS B 1 66 ? -7.379 14.922 9.852 1 98.56 66 HIS B C 1
ATOM 3789 O O . HIS B 1 66 ? -8.078 13.906 9.797 1 98.56 66 HIS B O 1
ATOM 3795 N N . LEU B 1 67 ? -6.77 15.297 10.945 1 98.75 67 LEU B N 1
ATOM 3796 C CA . LEU B 1 67 ? -6.582 14.391 12.062 1 98.75 67 LEU B CA 1
ATOM 3797 C C . LEU B 1 67 ? -7.922 13.992 12.672 1 98.75 67 LEU B C 1
ATOM 3799 O O . LEU B 1 67 ? -8.094 12.859 13.141 1 98.75 67 LEU B O 1
ATOM 3803 N N . TYR B 1 68 ? -8.938 14.875 12.672 1 97.81 68 TYR B N 1
ATOM 3804 C CA . TYR B 1 68 ? -10.234 14.578 13.273 1 97.81 68 TYR B CA 1
ATOM 3805 C C . TYR B 1 68 ? -10.922 13.422 12.555 1 97.81 68 TYR B C 1
ATOM 3807 O O . TYR B 1 68 ? -11.773 12.742 13.133 1 97.81 68 TYR B O 1
ATOM 3815 N N . GLN B 1 69 ? -10.523 13.148 11.367 1 97.81 69 GLN B N 1
ATOM 3816 C CA . GLN B 1 69 ? -11.203 12.148 10.547 1 97.81 69 GLN B CA 1
ATOM 3817 C C . GLN B 1 69 ? -10.852 10.734 11.008 1 97.81 69 GLN B C 1
ATOM 3819 O O . GLN B 1 69 ? -11.508 9.766 10.609 1 97.81 69 GLN B O 1
ATOM 3824 N N . TRP B 1 70 ? -9.875 10.531 11.867 1 98.06 70 TRP B N 1
ATOM 3825 C CA . TRP B 1 70 ? -9.586 9.227 12.461 1 98.06 70 TRP B CA 1
ATOM 3826 C C . TRP B 1 70 ? -10.805 8.688 13.211 1 98.06 70 TRP B C 1
ATOM 3828 O O . TRP B 1 70 ? -10.945 7.48 13.383 1 98.06 70 TRP B O 1
ATOM 3838 N N . ALA B 1 71 ? -11.695 9.586 13.57 1 97.62 71 ALA B N 1
ATOM 3839 C CA . ALA B 1 71 ? -12.883 9.18 14.32 1 97.62 71 ALA B CA 1
ATOM 3840 C C . ALA B 1 71 ? -13.984 8.703 13.375 1 97.62 71 ALA B C 1
ATOM 3842 O O . ALA B 1 71 ? -15.016 8.188 13.82 1 97.62 71 ALA B O 1
ATOM 3843 N N . THR B 1 72 ? -13.781 8.812 12.055 1 96.94 72 THR B N 1
ATOM 3844 C CA . THR B 1 72 ? -14.852 8.484 11.125 1 96.94 72 THR B CA 1
ATOM 3845 C C . THR B 1 72 ? -14.336 7.609 9.984 1 96.94 72 THR B C 1
ATOM 3847 O O . THR B 1 72 ? -14.82 7.703 8.859 1 96.94 72 THR B O 1
ATOM 3850 N N . ARG B 1 73 ? -13.336 6.797 10.164 1 96.06 73 ARG B N 1
ATOM 3851 C CA . ARG B 1 73 ? -12.773 5.895 9.164 1 96.06 73 ARG B CA 1
ATOM 3852 C C . ARG B 1 73 ? -13.789 4.832 8.766 1 96.06 73 ARG B C 1
ATOM 3854 O O . ARG B 1 73 ? -14.586 4.379 9.586 1 96.06 73 ARG B O 1
ATOM 3861 N N . GLY B 1 74 ? -13.703 4.449 7.5 1 93.5 74 GLY B N 1
ATOM 3862 C CA . GLY B 1 74 ? -14.477 3.32 7 1 93.5 74 GLY B CA 1
ATOM 3863 C C . GLY B 1 74 ? -15.898 3.689 6.621 1 93.5 74 GLY B C 1
ATOM 3864 O O . GLY B 1 74 ? -16.641 2.852 6.113 1 93.5 74 GLY B O 1
ATOM 3865 N N . LEU B 1 75 ? -16.266 4.957 6.883 1 91.38 75 LEU B N 1
ATOM 3866 C CA . LEU B 1 75 ? -17.594 5.41 6.508 1 91.38 75 LEU B CA 1
ATOM 3867 C C . LEU B 1 75 ? -17.625 5.863 5.055 1 91.38 75 LEU B C 1
ATOM 3869 O O . LEU B 1 75 ? -16.625 6.359 4.527 1 91.38 75 LEU B O 1
ATOM 3873 N N . ALA B 1 76 ? -18.75 5.645 4.352 1 89.94 76 ALA B N 1
ATOM 3874 C CA . ALA B 1 76 ? -18.938 6.047 2.961 1 89.94 76 ALA B CA 1
ATOM 3875 C C . ALA B 1 76 ? -17.812 5.535 2.078 1 89.94 76 ALA B C 1
ATOM 3877 O O . ALA B 1 76 ? -17.234 6.293 1.294 1 89.94 76 ALA B O 1
ATOM 3878 N N . ALA B 1 77 ? -17.438 4.262 2.264 1 85.5 77 ALA B N 1
ATOM 3879 C CA . ALA B 1 77 ? -16.234 3.666 1.701 1 85.5 77 ALA B CA 1
ATOM 3880 C C . ALA B 1 77 ? -16.328 3.555 0.182 1 85.5 77 ALA B C 1
ATOM 3882 O O . ALA B 1 77 ? -15.312 3.451 -0.506 1 85.5 77 ALA B O 1
ATOM 3883 N N . ASP B 1 78 ? -17.5 3.551 -0.442 1 85.75 78 ASP B N 1
ATOM 3884 C CA . ASP B 1 78 ? -17.656 3.352 -1.879 1 85.75 78 ASP B CA 1
ATOM 3885 C C . ASP B 1 78 ? -18.375 4.531 -2.52 1 85.75 78 ASP B C 1
ATOM 3887 O O . ASP B 1 78 ? -19.172 4.352 -3.443 1 85.75 78 ASP B O 1
ATOM 3891 N N . HIS B 1 79 ? -18.109 5.836 -2.01 1 85.56 79 HIS B N 1
ATOM 3892 C CA . HIS B 1 79 ? -18.766 7.062 -2.455 1 85.56 79 HIS B CA 1
ATOM 3893 C C . HIS B 1 79 ? -17.797 7.938 -3.252 1 85.56 79 HIS B C 1
ATOM 3895 O O . HIS B 1 79 ? -16.578 7.805 -3.119 1 85.56 79 HIS B O 1
ATOM 3901 N N . THR B 1 80 ? -18.406 8.75 -4.117 1 82.38 80 THR B N 1
ATOM 3902 C CA . THR B 1 80 ? -17.625 9.828 -4.711 1 82.38 80 THR B CA 1
ATOM 3903 C C . THR B 1 80 ? -17.25 10.867 -3.656 1 82.38 80 THR B C 1
ATOM 3905 O O . THR B 1 80 ? -17.781 10.844 -2.543 1 82.38 80 THR B O 1
ATOM 3908 N N . LEU B 1 81 ? -16.344 11.781 -4.008 1 82.94 81 LEU B N 1
ATOM 3909 C CA . LEU B 1 81 ? -15.891 12.805 -3.074 1 82.94 81 LEU B CA 1
ATOM 3910 C C . LEU B 1 81 ? -17.062 13.617 -2.539 1 82.94 81 LEU B C 1
ATOM 3912 O O . LEU B 1 81 ? -17.203 13.789 -1.325 1 82.94 81 LEU B O 1
ATOM 3916 N N . PHE B 1 82 ? -17.891 14.047 -3.434 1 81.38 82 PHE B N 1
ATOM 3917 C CA . PHE B 1 82 ? -18.984 14.898 -3.008 1 81.38 82 PHE B CA 1
ATOM 3918 C C . PHE B 1 82 ? -20 14.109 -2.184 1 81.38 82 PHE B C 1
ATOM 3920 O O . PHE B 1 82 ? -20.516 14.602 -1.18 1 81.38 82 PHE B O 1
ATOM 3927 N N . GLU B 1 83 ? -20.281 12.836 -2.637 1 85.12 83 GLU B N 1
ATOM 3928 C CA . GLU B 1 83 ? -21.141 11.969 -1.846 1 85.12 83 GLU B CA 1
ATOM 3929 C C . GLU B 1 83 ? -20.547 11.688 -0.474 1 85.12 83 GLU B C 1
ATOM 3931 O O . GLU B 1 83 ? -21.266 11.625 0.527 1 85.12 83 GLU B O 1
ATOM 3936 N N . TRP B 1 84 ? -19.281 11.5 -0.475 1 89.69 84 TRP B N 1
ATOM 3937 C CA . TRP B 1 84 ? -18.516 11.266 0.75 1 89.69 84 TRP B CA 1
ATOM 3938 C C . TRP B 1 84 ? -18.625 12.461 1.692 1 89.69 84 TRP B C 1
ATOM 3940 O O . TRP B 1 84 ? -18.906 12.297 2.883 1 89.69 84 TRP B O 1
ATOM 3950 N N . LEU B 1 85 ? -18.516 13.703 1.225 1 88.19 85 LEU B N 1
ATOM 3951 C CA . LEU B 1 85 ? -18.609 14.922 2.014 1 88.19 85 LEU B CA 1
ATOM 3952 C C . LEU B 1 85 ? -20.031 15.109 2.547 1 88.19 85 LEU B C 1
ATOM 3954 O O . LEU B 1 85 ? -20.219 15.391 3.732 1 88.19 85 LEU B O 1
ATOM 3958 N N . VAL B 1 86 ? -20.984 14.922 1.682 1 87 86 VAL B N 1
ATOM 3959 C CA . VAL B 1 86 ? -22.375 15.078 2.072 1 87 86 VAL B CA 1
ATOM 3960 C C . VAL B 1 86 ? -22.719 14.078 3.178 1 87 86 VAL B C 1
ATOM 3962 O O . VAL B 1 86 ? -23.453 14.406 4.113 1 87 86 VAL B O 1
ATOM 3965 N N . ALA B 1 87 ? -22.125 12.93 3.061 1 90 87 ALA B N 1
ATOM 3966 C CA . ALA B 1 87 ? -22.406 11.883 4.035 1 90 87 ALA B CA 1
ATOM 3967 C C . ALA B 1 87 ? -21.734 12.188 5.375 1 90 87 ALA B C 1
ATOM 3969 O O . ALA B 1 87 ? -22.281 11.883 6.434 1 90 87 ALA B O 1
ATOM 3970 N N . LEU B 1 88 ? -20.578 12.875 5.348 1 93.5 88 LEU B N 1
ATOM 3971 C CA . LEU B 1 88 ? -19.75 12.93 6.555 1 93.5 88 LEU B CA 1
ATOM 3972 C C . LEU B 1 88 ? -19.875 14.281 7.242 1 93.5 88 LEU B C 1
ATOM 3974 O O . LEU B 1 88 ? -19.641 14.398 8.445 1 93.5 88 LEU B O 1
ATOM 3978 N N . TYR B 1 89 ? -20.328 15.352 6.59 1 93.12 89 TYR B N 1
ATOM 3979 C CA . TYR B 1 89 ? -20.438 16.672 7.191 1 93.12 89 TYR B CA 1
ATOM 3980 C C . TYR B 1 89 ? -21.391 16.656 8.375 1 93.12 89 TYR B C 1
ATOM 3982 O O . TYR B 1 89 ? -21.078 17.188 9.445 1 93.12 89 TYR B O 1
ATOM 3990 N N . PRO B 1 90 ? -22.594 15.977 8.227 1 91.75 90 PRO B N 1
ATOM 3991 C CA . PRO B 1 90 ? -23.469 15.906 9.391 1 91.75 90 PRO B CA 1
ATOM 3992 C C . PRO B 1 90 ? -22.844 15.188 10.578 1 91.75 90 PRO B C 1
ATOM 3994 O O . PRO B 1 90 ? -23.078 15.547 11.727 1 91.75 90 PRO B O 1
ATOM 3997 N N . VAL B 1 91 ? -22 14.219 10.305 1 93.75 91 VAL B N 1
ATOM 3998 C CA . VAL B 1 91 ? -21.297 13.5 11.352 1 93.75 91 VAL B CA 1
ATOM 3999 C C . VAL B 1 91 ? -20.266 14.414 12.008 1 93.75 91 VAL B C 1
ATOM 4001 O O . VAL B 1 91 ? -20.219 14.531 13.234 1 93.75 91 VAL B O 1
ATOM 4004 N N . TRP B 1 92 ? -19.484 15.156 11.25 1 94.38 92 TRP B N 1
ATOM 4005 C CA . TRP B 1 92 ? -18.406 16.016 11.734 1 94.38 92 TRP B CA 1
ATOM 4006 C C . TRP B 1 92 ? -18.969 17.234 12.453 1 94.38 92 TRP B C 1
ATOM 4008 O O . TRP B 1 92 ? -18.266 17.906 13.219 1 94.38 92 TRP B O 1
ATOM 4018 N N . SER B 1 93 ? -20.266 17.562 12.188 1 92.5 93 SER B N 1
ATOM 4019 C CA . SER B 1 93 ? -20.906 18.688 12.883 1 92.5 93 SER B CA 1
ATOM 4020 C C . SER B 1 93 ? -20.984 18.438 14.383 1 92.5 93 SER B C 1
ATOM 4022 O O . SER B 1 93 ? -21.203 19.359 15.164 1 92.5 93 SER B O 1
ATOM 4024 N N . ARG B 1 94 ? -20.656 17.25 14.766 1 92.88 94 ARG B N 1
ATOM 4025 C CA . ARG B 1 94 ? -20.75 16.875 16.172 1 92.88 94 ARG B CA 1
ATOM 4026 C C . ARG B 1 94 ? -19.359 16.781 16.812 1 92.88 94 ARG B C 1
ATOM 4028 O O . ARG B 1 94 ? -19.234 16.391 17.969 1 92.88 94 ARG B O 1
ATOM 4035 N N . LEU B 1 95 ? -18.438 17.172 16.125 1 95.19 95 LEU B N 1
ATOM 4036 C CA . LEU B 1 95 ? -17.062 17.188 16.625 1 95.19 95 LEU B CA 1
ATOM 4037 C C . LEU B 1 95 ? -16.938 18.125 17.812 1 95.19 95 LEU B C 1
ATOM 4039 O O . LEU B 1 95 ? -17.5 19.219 17.828 1 95.19 95 LEU B O 1
ATOM 4043 N N . ASP B 1 96 ? -16.297 17.688 18.812 1 96.25 96 ASP B N 1
ATOM 4044 C CA . ASP B 1 96 ? -15.898 18.562 19.922 1 96.25 96 ASP B CA 1
ATOM 4045 C C . ASP B 1 96 ? -14.43 18.344 20.266 1 96.25 96 ASP B C 1
ATOM 4047 O O . ASP B 1 96 ? -13.75 17.516 19.656 1 96.25 96 ASP B O 1
ATOM 4051 N N . ALA B 1 97 ? -13.945 19.156 21.188 1 97.94 97 ALA B N 1
ATOM 4052 C CA . ALA B 1 97 ? -12.523 19.172 21.516 1 97.94 97 ALA B CA 1
ATOM 4053 C C . ALA B 1 97 ? -12.055 17.812 22 1 97.94 97 ALA B C 1
ATOM 4055 O O . ALA B 1 97 ? -10.922 17.406 21.734 1 97.94 97 ALA B O 1
ATOM 4056 N N . ASP B 1 98 ? -12.922 17.047 22.703 1 98.12 98 ASP B N 1
ATOM 4057 C CA . ASP B 1 98 ? -12.555 15.742 23.219 1 98.12 98 ASP B CA 1
ATOM 4058 C C . ASP B 1 98 ? -12.375 14.727 22.094 1 98.12 98 ASP B C 1
ATOM 4060 O O . ASP B 1 98 ? -11.414 13.953 22.094 1 98.12 98 ASP B O 1
ATOM 4064 N N . ILE B 1 99 ? -13.312 14.719 21.203 1 98.06 99 ILE B N 1
ATOM 4065 C CA . ILE B 1 99 ? -13.242 13.812 20.062 1 98.06 99 ILE B CA 1
ATOM 4066 C C . ILE B 1 99 ? -12.031 14.164 19.203 1 98.06 99 ILE B C 1
ATOM 4068 O O . ILE B 1 99 ? -11.281 13.281 18.781 1 98.06 99 ILE B O 1
ATOM 4072 N N . THR B 1 100 ? -11.828 15.484 18.984 1 98.56 100 THR B N 1
ATOM 4073 C CA . THR B 1 100 ? -10.68 15.938 18.219 1 98.56 100 THR B CA 1
ATOM 4074 C C . THR B 1 100 ? -9.375 15.5 18.875 1 98.56 100 THR B C 1
ATOM 4076 O O . THR B 1 100 ? -8.461 15.023 18.188 1 98.56 100 THR B O 1
ATOM 4079 N N . HIS B 1 101 ? -9.305 15.602 20.172 1 98.75 101 HIS B N 1
ATOM 4080 C CA . HIS B 1 101 ? -8.102 15.195 20.906 1 98.75 101 HIS B CA 1
ATOM 4081 C C . HIS B 1 101 ? -7.836 13.703 20.734 1 98.75 101 HIS B C 1
ATOM 4083 O O . HIS B 1 101 ? -6.703 13.297 20.484 1 98.75 101 HIS B O 1
ATOM 4089 N N . ALA B 1 102 ? -8.875 12.883 20.875 1 98.56 102 ALA B N 1
ATOM 4090 C CA . ALA B 1 102 ? -8.734 11.43 20.766 1 98.56 102 ALA B CA 1
ATOM 4091 C C . ALA B 1 102 ? -8.328 11.031 19.344 1 98.56 102 ALA B C 1
ATOM 4093 O O . ALA B 1 102 ? -7.398 10.242 19.156 1 98.56 102 ALA B O 1
ATOM 4094 N N . ALA B 1 103 ? -9 11.602 18.391 1 98.62 103 ALA B N 1
ATOM 4095 C CA . ALA B 1 103 ? -8.719 11.297 16.984 1 98.62 103 ALA B CA 1
ATOM 4096 C C . ALA B 1 103 ? -7.32 11.75 16.594 1 98.62 103 ALA B C 1
ATOM 4098 O O . ALA B 1 103 ? -6.582 11.016 15.938 1 98.62 103 ALA B O 1
ATOM 4099 N N . ALA B 1 104 ? -6.98 12.977 17.016 1 98.81 104 ALA B N 1
ATOM 4100 C CA . ALA B 1 104 ? -5.66 13.523 16.703 1 98.81 104 ALA B CA 1
ATOM 4101 C C . ALA B 1 104 ? -4.559 12.688 17.344 1 98.81 104 ALA B C 1
ATOM 4103 O O . ALA B 1 104 ? -3.516 12.445 16.734 1 98.81 104 ALA B O 1
ATOM 4104 N N . THR B 1 105 ? -4.789 12.281 18.578 1 98.44 105 THR B N 1
ATOM 4105 C CA . THR B 1 105 ? -3.809 11.438 19.25 1 98.44 105 THR B CA 1
ATOM 4106 C C . THR B 1 105 ? -3.592 10.141 18.469 1 98.44 105 THR B C 1
ATOM 4108 O O . THR B 1 105 ? -2.453 9.719 18.266 1 98.44 105 THR B O 1
ATOM 4111 N N . ALA B 1 106 ? -4.656 9.539 18.031 1 98.38 106 ALA B N 1
ATOM 4112 C CA . ALA B 1 106 ? -4.578 8.305 17.25 1 98.38 106 ALA B CA 1
ATOM 4113 C C . ALA B 1 106 ? -3.82 8.531 15.945 1 98.38 106 ALA B C 1
ATOM 4115 O O . ALA B 1 106 ? -2.902 7.773 15.625 1 98.38 106 ALA B O 1
ATOM 4116 N N . GLY B 1 107 ? -4.207 9.57 15.242 1 98.5 107 GLY B N 1
ATOM 4117 C CA . GLY B 1 107 ? -3.576 9.867 13.961 1 98.5 107 GLY B CA 1
ATOM 4118 C C . GLY B 1 107 ? -2.098 10.188 14.086 1 98.5 107 GLY B C 1
ATOM 4119 O O . GLY B 1 107 ? -1.283 9.695 13.305 1 98.5 107 GLY B O 1
ATOM 4120 N N . LEU B 1 108 ? -1.735 11.047 15.062 1 98.56 108 LEU B N 1
ATOM 4121 C CA . LEU B 1 108 ? -0.34 11.406 15.281 1 98.56 108 LEU B CA 1
ATOM 4122 C C . LEU B 1 108 ? 0.479 10.188 15.695 1 98.56 108 LEU B C 1
ATOM 4124 O O . LEU B 1 108 ? 1.641 10.055 15.305 1 98.56 108 LEU B O 1
ATOM 4128 N N . THR B 1 109 ? -0.109 9.312 16.453 1 98.38 109 THR B N 1
ATOM 4129 C CA . THR B 1 109 ? 0.572 8.094 16.859 1 98.38 109 THR B CA 1
ATOM 4130 C C . THR B 1 109 ? 0.86 7.207 15.648 1 98.38 109 THR B C 1
ATOM 4132 O O . THR B 1 109 ? 1.969 6.691 15.5 1 98.38 109 THR B O 1
ATOM 4135 N N . ARG B 1 110 ? -0.138 7.016 14.789 1 98.19 110 ARG B N 1
ATOM 4136 C CA . ARG B 1 110 ? 0.046 6.234 13.57 1 98.19 110 ARG B CA 1
ATOM 4137 C C . ARG B 1 110 ? 1.162 6.816 12.711 1 98.19 110 ARG B C 1
ATOM 4139 O O . ARG B 1 110 ? 2.021 6.082 12.219 1 98.19 110 ARG B O 1
ATOM 4146 N N . LEU B 1 111 ? 1.14 8.117 12.555 1 98.69 111 LEU B N 1
ATOM 4147 C CA . LEU B 1 111 ? 2.166 8.789 11.766 1 98.69 111 LEU B CA 1
ATOM 4148 C C . LEU B 1 111 ? 3.541 8.617 12.398 1 98.69 111 LEU B C 1
ATOM 4150 O O . LEU B 1 111 ? 4.508 8.289 11.711 1 98.69 111 LEU B O 1
ATOM 4154 N N . ALA B 1 112 ? 3.633 8.742 13.688 1 98.56 112 ALA B N 1
ATOM 4155 C CA . ALA B 1 112 ? 4.902 8.57 14.391 1 98.56 112 ALA B CA 1
ATOM 4156 C C . ALA B 1 112 ? 5.434 7.152 14.227 1 98.56 112 ALA B C 1
ATOM 4158 O O . ALA B 1 112 ? 6.617 6.949 13.938 1 98.56 112 ALA B O 1
ATOM 4159 N N . THR B 1 113 ? 4.586 6.188 14.297 1 97.88 113 THR B N 1
ATOM 4160 C CA . THR B 1 113 ? 5.012 4.789 14.258 1 97.88 113 THR B CA 1
ATOM 4161 C C . THR B 1 113 ? 5.297 4.355 12.82 1 97.88 113 THR B C 1
ATOM 4163 O O . THR B 1 113 ? 5.762 3.236 12.586 1 97.88 113 THR B O 1
ATOM 4166 N N . THR B 1 114 ? 5.031 5.27 11.914 1 98.19 114 THR B N 1
ATOM 4167 C CA . THR B 1 114 ? 5.406 5.02 10.531 1 98.19 114 THR B CA 1
ATOM 4168 C C . THR B 1 114 ? 6.43 6.047 10.047 1 98.19 114 THR B C 1
ATOM 4170 O O . THR B 1 114 ? 6.484 6.367 8.859 1 98.19 114 THR B O 1
ATOM 4173 N N . GLY B 1 115 ? 7.113 6.66 10.938 1 98.62 115 GLY B N 1
ATOM 4174 C CA . GLY B 1 115 ? 8.352 7.352 10.633 1 98.62 115 GLY B CA 1
ATOM 4175 C C . GLY B 1 115 ? 8.188 8.859 10.539 1 98.62 115 GLY B C 1
ATOM 4176 O O . GLY B 1 115 ? 9.141 9.578 10.242 1 98.62 115 GLY B O 1
ATOM 4177 N N . CYS B 1 116 ? 7.016 9.406 10.844 1 98.81 116 CYS B N 1
ATOM 4178 C CA . CYS B 1 116 ? 6.758 10.836 10.672 1 98.81 116 CYS B CA 1
ATOM 4179 C C . CYS B 1 116 ? 7.098 11.609 11.938 1 98.81 116 CYS B C 1
ATOM 4181 O O . CYS B 1 116 ? 6.691 11.219 13.031 1 98.81 116 CYS B O 1
ATOM 4183 N N . THR B 1 117 ? 7.824 12.648 11.797 1 98.88 117 THR B N 1
ATOM 4184 C CA . THR B 1 117 ? 8.211 13.477 12.938 1 98.88 117 THR B CA 1
ATOM 4185 C C . THR B 1 117 ? 7.477 14.812 12.914 1 98.88 117 THR B C 1
ATOM 4187 O O . THR B 1 117 ? 7.402 15.508 13.93 1 98.88 117 THR B O 1
ATOM 4190 N N . THR B 1 118 ? 7.012 15.219 11.742 1 98.94 118 THR B N 1
ATOM 4191 C CA . THR B 1 118 ? 6.34 16.5 11.555 1 98.94 118 THR B CA 1
ATOM 4192 C C . THR B 1 118 ? 5.059 16.328 10.734 1 98.94 118 THR B C 1
ATOM 4194 O O . THR B 1 118 ? 5.059 15.641 9.711 1 98.94 118 THR B O 1
ATOM 4197 N N . VAL B 1 119 ? 3.947 16.938 11.273 1 98.88 119 VAL B N 1
ATOM 4198 C CA . VAL B 1 119 ? 2.639 16.734 10.656 1 98.88 119 VAL B CA 1
ATOM 4199 C C . VAL B 1 119 ? 1.958 18.094 10.438 1 98.88 119 VAL B C 1
ATOM 4201 O O . VAL B 1 119 ? 1.971 18.953 11.32 1 98.88 119 VAL B O 1
ATOM 4204 N N . ALA B 1 120 ? 1.45 18.297 9.227 1 98.94 120 ALA B N 1
ATOM 4205 C CA . ALA B 1 120 ? 0.542 19.406 8.984 1 98.94 120 ALA B CA 1
ATOM 4206 C C . ALA B 1 120 ? -0.91 18.938 8.961 1 98.94 120 ALA B C 1
ATOM 4208 O O . ALA B 1 120 ? -1.264 18.031 8.203 1 98.94 120 ALA B O 1
ATOM 4209 N N . ASP B 1 121 ? -1.721 19.5 9.836 1 98.81 121 ASP B N 1
ATOM 4210 C CA . ASP B 1 121 ? -3.133 19.141 9.938 1 98.81 121 ASP B CA 1
ATOM 4211 C C . ASP B 1 121 ? -4.023 20.297 9.469 1 98.81 121 ASP B C 1
ATOM 4213 O O . ASP B 1 121 ? -4.059 21.359 10.102 1 98.81 121 ASP B O 1
ATOM 4217 N N . HIS B 1 122 ? -4.688 20.031 8.359 1 98.81 122 HIS B N 1
ATOM 4218 C CA . HIS B 1 122 ? -5.672 20.984 7.848 1 98.81 122 HIS B CA 1
ATOM 4219 C C . HIS B 1 122 ? -7.023 20.797 8.523 1 98.81 122 HIS B C 1
ATOM 4221 O O . HIS B 1 122 ? -7.867 20.047 8.031 1 98.81 122 HIS B O 1
ATOM 4227 N N . HIS B 1 123 ? -7.242 21.469 9.641 1 98.25 123 HIS B N 1
ATOM 4228 C CA . HIS B 1 123 ? -8.469 21.359 10.43 1 98.25 123 HIS B CA 1
ATOM 4229 C C . HIS B 1 123 ? -9.461 22.453 10.055 1 98.25 123 HIS B C 1
ATOM 4231 O O . HIS B 1 123 ? -9.359 23.578 10.547 1 98.25 123 HIS B O 1
ATOM 4237 N N . TYR B 1 124 ? -10.508 22.094 9.258 1 95 124 TYR B N 1
ATOM 4238 C CA . TYR B 1 124 ? -11.359 23.156 8.727 1 95 124 TYR B CA 1
ATOM 4239 C C . TYR B 1 124 ? -12.789 23.016 9.25 1 95 124 TYR B C 1
ATOM 4241 O O . TYR B 1 124 ? -13.703 23.672 8.75 1 95 124 TYR B O 1
ATOM 4249 N N . VAL B 1 125 ? -13.023 22.125 10.25 1 94.06 125 VAL B N 1
ATOM 4250 C CA . VAL B 1 125 ? -14.328 21.938 10.867 1 94.06 125 VAL B CA 1
ATOM 4251 C C . VAL B 1 125 ? -14.32 22.516 12.281 1 94.06 125 VAL B C 1
ATOM 4253 O O . VAL B 1 125 ? -13.609 22.016 13.156 1 94.06 125 VAL B O 1
ATOM 4256 N N . PHE B 1 126 ? -15.086 23.594 12.508 1 94.31 126 PHE B N 1
ATOM 4257 C CA . PHE B 1 126 ? -15.188 24.266 13.789 1 94.31 126 PHE B CA 1
ATOM 4258 C C . PHE B 1 126 ? -16.641 24.422 14.211 1 94.31 126 PHE B C 1
ATOM 4260 O O . PHE B 1 126 ? -17.203 25.516 14.117 1 94.31 126 PHE B O 1
ATOM 4267 N N . PRO B 1 127 ? -17.172 23.344 14.719 1 92.5 127 PRO B N 1
ATOM 4268 C CA . PRO B 1 127 ? -18.547 23.484 15.195 1 92.5 127 PRO B CA 1
ATOM 4269 C C . PRO B 1 127 ? -18.703 24.547 16.281 1 92.5 127 PRO B C 1
ATOM 4271 O O . PRO B 1 127 ? -17.828 24.672 17.141 1 92.5 127 PRO B O 1
ATOM 4274 N N . ARG B 1 128 ? -19.812 25.266 16.25 1 87.88 128 ARG B N 1
ATOM 4275 C CA . ARG B 1 128 ? -20.062 26.375 17.156 1 87.88 128 ARG B CA 1
ATOM 4276 C C . ARG B 1 128 ? -19.922 25.938 18.609 1 87.88 128 ARG B C 1
ATOM 4278 O O . ARG B 1 128 ? -19.391 26.672 19.438 1 87.88 128 ARG B O 1
ATOM 4285 N N . ASP B 1 129 ? -20.359 24.75 18.969 1 89.75 129 ASP B N 1
ATOM 4286 C CA . ASP B 1 129 ? -20.359 24.266 20.344 1 89.75 129 ASP B CA 1
ATOM 4287 C C . ASP B 1 129 ? -19.281 23.188 20.531 1 89.75 129 ASP B C 1
ATOM 4289 O O . ASP B 1 129 ? -19.375 22.359 21.453 1 89.75 129 ASP B O 1
ATOM 4293 N N . GLY B 1 130 ? -18.25 23.219 19.75 1 93.75 130 GLY B N 1
ATOM 4294 C CA . GLY B 1 130 ? -17.297 22.109 19.734 1 93.75 130 GLY B CA 1
ATOM 4295 C C . GLY B 1 130 ? -16.094 22.344 20.609 1 93.75 130 GLY B C 1
ATOM 4296 O O . GLY B 1 130 ? -15.203 21.484 20.688 1 93.75 130 GLY B O 1
ATOM 4297 N N . GLY B 1 131 ? -16.047 23.516 21.281 1 95.19 131 GLY B N 1
ATOM 4298 C CA . GLY B 1 131 ? -14.891 23.828 22.109 1 95.19 131 GLY B CA 1
ATOM 4299 C C . GLY B 1 131 ? -13.688 24.281 21.297 1 95.19 131 GLY B C 1
ATOM 4300 O O . GLY B 1 131 ? -13.82 24.656 20.125 1 95.19 131 GLY B O 1
ATOM 4301 N N . ASP B 1 132 ? -12.531 24.359 21.938 1 97.12 132 ASP B N 1
ATOM 4302 C CA . ASP B 1 132 ? -11.312 24.844 21.312 1 97.12 132 ASP B CA 1
ATOM 4303 C C . ASP B 1 132 ? -10.586 23.703 20.578 1 97.12 132 ASP B C 1
ATOM 4305 O O . ASP B 1 132 ? -9.773 23 21.172 1 97.12 132 ASP B O 1
ATOM 4309 N N . GLN B 1 133 ? -10.859 23.609 19.297 1 97.44 133 GLN B N 1
ATOM 4310 C CA . GLN B 1 133 ? -10.312 22.547 18.469 1 97.44 133 GLN B CA 1
ATOM 4311 C C . GLN B 1 133 ? -8.789 22.656 18.359 1 97.44 133 GLN B C 1
ATOM 4313 O O . GLN B 1 133 ? -8.086 21.641 18.375 1 97.44 133 GLN B O 1
ATOM 4318 N N . VAL B 1 134 ? -8.234 23.844 18.266 1 98.44 134 VAL B N 1
ATOM 4319 C CA . VAL B 1 134 ? -6.801 24.062 18.094 1 98.44 134 VAL B CA 1
ATOM 4320 C C . VAL B 1 134 ? -6.059 23.641 19.359 1 98.44 134 VAL B C 1
ATOM 4322 O O . VAL B 1 134 ? -5 23.016 19.297 1 98.44 134 VAL B O 1
ATOM 4325 N N . GLU B 1 135 ? -6.617 24 20.5 1 98.5 135 GLU B N 1
ATOM 4326 C CA . GLU B 1 135 ? -6.027 23.578 21.766 1 98.5 135 GLU B CA 1
ATOM 4327 C C . GLU B 1 135 ? -6.012 22.047 21.891 1 98.5 135 GLU B C 1
ATOM 4329 O O . GLU B 1 135 ? -5.055 21.484 22.422 1 98.5 135 GLU B O 1
ATOM 4334 N N . ALA B 1 136 ? -7.09 21.391 21.453 1 98.69 136 ALA B N 1
ATOM 4335 C CA . ALA B 1 136 ? -7.172 19.922 21.484 1 98.69 136 ALA B CA 1
ATOM 4336 C C . ALA B 1 136 ? -6.059 19.312 20.641 1 98.69 136 ALA B C 1
ATOM 4338 O O . ALA B 1 136 ? -5.445 18.312 21.031 1 98.69 136 ALA B O 1
ATOM 4339 N N . LEU B 1 137 ? -5.781 19.875 19.484 1 98.81 137 LEU B N 1
ATOM 4340 C CA . LEU B 1 137 ? -4.723 19.422 18.594 1 98.81 137 LEU B CA 1
ATOM 4341 C C . LEU B 1 137 ? -3.352 19.641 19.219 1 98.81 137 LEU B C 1
ATOM 4343 O O . LEU B 1 137 ? -2.492 18.75 19.172 1 98.81 137 LEU B O 1
ATOM 4347 N N . ALA B 1 138 ? -3.16 20.844 19.781 1 98.69 138 ALA B N 1
ATOM 4348 C CA . ALA B 1 138 ? -1.902 21.156 20.453 1 98.69 138 ALA B CA 1
ATOM 4349 C C . ALA B 1 138 ? -1.62 20.172 21.578 1 98.69 138 ALA B C 1
ATOM 4351 O O . ALA B 1 138 ? -0.479 19.75 21.766 1 98.69 138 ALA B O 1
ATOM 4352 N N . ALA B 1 139 ? -2.676 19.828 22.312 1 98.5 139 ALA B N 1
ATOM 4353 C CA . ALA B 1 139 ? -2.533 18.891 23.406 1 98.5 139 ALA B CA 1
ATOM 4354 C C . ALA B 1 139 ? -2.182 17.484 22.906 1 98.5 139 ALA B C 1
ATOM 4356 O O . ALA B 1 139 ? -1.391 16.781 23.531 1 98.5 139 ALA B O 1
ATOM 4357 N N . ALA B 1 140 ? -2.807 17.047 21.844 1 98.31 140 ALA B N 1
ATOM 4358 C CA . ALA B 1 140 ? -2.496 15.75 21.25 1 98.31 140 ALA B CA 1
ATOM 4359 C C . ALA B 1 140 ? -1.038 15.688 20.797 1 98.31 140 ALA B C 1
ATOM 4361 O O . ALA B 1 140 ? -0.371 14.664 20.984 1 98.31 140 ALA B O 1
ATOM 4362 N N . ARG B 1 141 ? -0.571 16.781 20.234 1 98.19 141 ARG B N 1
ATOM 4363 C CA . ARG B 1 141 ? 0.822 16.891 19.797 1 98.19 141 ARG B CA 1
ATOM 4364 C C . ARG B 1 141 ? 1.77 16.656 20.969 1 98.19 141 ARG B C 1
ATOM 4366 O O . ARG B 1 141 ? 2.766 15.938 20.844 1 98.19 141 ARG B O 1
ATOM 4373 N N . ILE B 1 142 ? 1.455 17.234 22.094 1 97.62 142 ILE B N 1
ATOM 4374 C CA . ILE B 1 142 ? 2.273 17.094 23.281 1 97.62 142 ILE B CA 1
ATOM 4375 C C . ILE B 1 142 ? 2.264 15.633 23.75 1 97.62 142 ILE B C 1
ATOM 4377 O O . ILE B 1 142 ? 3.311 15.07 24.078 1 97.62 142 ILE B O 1
ATOM 4381 N N . ARG B 1 143 ? 1.104 15.07 23.672 1 96.94 143 ARG B N 1
ATOM 4382 C CA . ARG B 1 143 ? 0.928 13.688 24.125 1 96.94 143 ARG B CA 1
ATOM 4383 C C . ARG B 1 143 ? 1.775 12.734 23.297 1 96.94 143 ARG B C 1
ATOM 4385 O O . ARG B 1 143 ? 2.377 11.805 23.828 1 96.94 143 ARG B O 1
ATOM 4392 N N . VAL B 1 144 ? 1.941 12.938 22 1 97.56 144 VAL B N 1
ATOM 4393 C CA . VAL B 1 144 ? 2.605 12 21.094 1 97.56 144 VAL B CA 1
ATOM 4394 C C . VAL B 1 144 ? 4.07 12.391 20.922 1 97.56 144 VAL B C 1
ATOM 4396 O O . VAL B 1 144 ? 4.93 11.531 20.719 1 97.56 144 VAL B O 1
ATOM 4399 N N . GLY B 1 145 ? 4.336 13.695 20.953 1 97.69 145 GLY B N 1
ATOM 4400 C CA . GLY B 1 145 ? 5.715 14.164 20.984 1 97.69 145 GLY B CA 1
ATOM 4401 C C . GLY B 1 145 ? 6.242 14.539 19.609 1 97.69 145 GLY B C 1
ATOM 4402 O O . GLY B 1 145 ? 7.453 14.672 19.422 1 97.69 145 GLY B O 1
ATOM 4403 N N . VAL B 1 146 ? 5.348 14.766 18.578 1 98.31 146 VAL B N 1
ATOM 4404 C CA . VAL B 1 146 ? 5.785 15.133 17.234 1 98.31 146 VAL B CA 1
ATOM 4405 C C . VAL B 1 146 ? 5.609 16.641 17.031 1 98.31 146 VAL B C 1
ATOM 4407 O O . VAL B 1 146 ? 5.105 17.328 17.906 1 98.31 146 VAL B O 1
ATOM 4410 N N . ARG B 1 147 ? 6.152 17.156 15.945 1 98.81 147 ARG B N 1
ATOM 4411 C CA . ARG B 1 147 ? 5.891 18.531 15.547 1 98.81 147 ARG B CA 1
ATOM 4412 C C . ARG B 1 147 ? 4.57 18.656 14.797 1 98.81 147 ARG B C 1
ATOM 4414 O O . ARG B 1 147 ? 4.191 17.734 14.062 1 98.81 147 ARG B O 1
ATOM 4421 N N . LEU B 1 148 ? 3.92 19.75 15.016 1 98.88 148 LEU B N 1
ATOM 4422 C CA . LEU B 1 148 ? 2.611 19.922 14.391 1 98.88 148 LEU B CA 1
ATOM 4423 C C . LEU B 1 148 ? 2.475 21.312 13.781 1 98.88 148 LEU B C 1
ATOM 4425 O O . LEU B 1 148 ? 2.85 22.312 14.406 1 98.88 148 LEU B O 1
ATOM 4429 N N . HIS B 1 149 ? 2.141 21.359 12.516 1 98.75 149 HIS B N 1
ATOM 4430 C CA . HIS B 1 149 ? 1.575 22.531 11.867 1 98.75 149 HIS B CA 1
ATOM 4431 C C . HIS B 1 149 ? 0.052 22.469 11.836 1 98.75 149 HIS B C 1
ATOM 4433 O O . HIS B 1 149 ? -0.524 21.672 11.094 1 98.75 149 HIS B O 1
ATOM 4439 N N . VAL B 1 150 ? -0.569 23.266 12.695 1 98.81 150 VAL B N 1
ATOM 4440 C CA . VAL B 1 150 ? -2.021 23.359 12.594 1 98.81 150 VAL B CA 1
ATOM 4441 C C . VAL B 1 150 ? -2.398 24.375 11.516 1 98.81 150 VAL B C 1
ATOM 4443 O O . VAL B 1 150 ? -2.117 25.562 11.656 1 98.81 150 VAL B O 1
ATOM 4446 N N . VAL B 1 151 ? -2.947 23.859 10.469 1 98.81 151 VAL B N 1
ATOM 4447 C CA . VAL B 1 151 ? -3.555 24.734 9.469 1 98.81 151 VAL B CA 1
ATOM 4448 C C . VAL B 1 151 ? -4.984 25.078 9.883 1 98.81 151 VAL B C 1
ATOM 4450 O O . VAL B 1 151 ? -5.898 24.266 9.695 1 98.81 151 VAL B O 1
ATOM 4453 N N . ARG B 1 152 ? -5.086 26.25 10.5 1 98.62 152 ARG B N 1
ATOM 4454 C CA . ARG B 1 152 ? -6.418 26.672 10.93 1 98.62 152 ARG B CA 1
ATOM 4455 C C . ARG B 1 152 ? -7.32 26.953 9.734 1 98.62 152 ARG B C 1
ATOM 4457 O O . ARG B 1 152 ? -7.262 28.031 9.156 1 98.62 152 ARG B O 1
ATOM 4464 N N . GLY B 1 153 ? -8.164 25.953 9.461 1 97.38 153 GLY B N 1
ATOM 4465 C CA . GLY B 1 153 ? -9.055 26.062 8.32 1 97.38 153 GLY B CA 1
ATOM 4466 C C . GLY B 1 153 ? -10.32 26.844 8.617 1 97.38 153 GLY B C 1
ATOM 4467 O O . GLY B 1 153 ? -10.453 27.438 9.695 1 97.38 153 GLY B O 1
ATOM 4468 N N . SER B 1 154 ? -11.148 27.016 7.578 1 95.88 154 SER B N 1
ATOM 4469 C CA . SER B 1 154 ? -12.406 27.75 7.699 1 95.88 154 SER B CA 1
ATOM 4470 C C . SER B 1 154 ? -13.305 27.484 6.496 1 95.88 154 SER B C 1
ATOM 4472 O O . SER B 1 154 ? -12.82 27.25 5.391 1 95.88 154 SER B O 1
ATOM 4474 N N . MET B 1 155 ? -14.492 27.453 6.746 1 95.69 155 MET B N 1
ATOM 4475 C CA . MET B 1 155 ? -15.57 27.453 5.758 1 95.69 155 MET B CA 1
ATOM 4476 C C . MET B 1 155 ? -16.594 28.547 6.07 1 95.69 155 MET B C 1
ATOM 4478 O O . MET B 1 155 ? -16.984 28.719 7.227 1 95.69 155 MET B O 1
ATOM 4482 N N . ASP B 1 156 ? -17.016 29.312 4.988 1 95.75 156 ASP B N 1
ATOM 4483 C CA . ASP B 1 156 ? -17.953 30.391 5.266 1 95.75 156 ASP B CA 1
ATOM 4484 C C . ASP B 1 156 ? -19.156 30.328 4.336 1 95.75 156 ASP B C 1
ATOM 4486 O O . ASP B 1 156 ? -20 31.234 4.328 1 95.75 156 ASP B O 1
ATOM 4490 N N . ARG B 1 157 ? -19.203 29.281 3.498 1 92.81 157 ARG B N 1
ATOM 4491 C CA . ARG B 1 157 ? -20.344 29.094 2.609 1 92.81 157 ARG B CA 1
ATOM 4492 C C . ARG B 1 157 ? -21.109 27.828 2.977 1 92.81 157 ARG B C 1
ATOM 4494 O O . ARG B 1 157 ? -20.75 26.734 2.561 1 92.81 157 ARG B O 1
ATOM 4501 N N . GLY B 1 158 ? -22.219 28.031 3.725 1 90.06 158 GLY B N 1
ATOM 4502 C CA . GLY B 1 158 ? -23.062 26.922 4.102 1 90.06 158 GLY B CA 1
ATOM 4503 C C . GLY B 1 158 ? -24.109 26.578 3.055 1 90.06 158 GLY B C 1
ATOM 4504 O O . GLY B 1 158 ? -24.141 27.203 1.985 1 90.06 158 GLY B O 1
ATOM 4505 N N . GLU B 1 159 ? -24.906 25.562 3.4 1 89.38 159 GLU B N 1
ATOM 4506 C CA . GLU B 1 159 ? -25.953 25.109 2.5 1 89.38 159 GLU B CA 1
ATOM 4507 C C . GLU B 1 159 ? -26.891 26.25 2.107 1 89.38 159 GLU B C 1
ATOM 4509 O O . GLU B 1 159 ? -27.344 26.328 0.962 1 89.38 159 GLU B O 1
ATOM 4514 N N . SER B 1 160 ? -27.172 27.094 3.062 1 90.38 160 SER B N 1
ATOM 4515 C CA . SER B 1 160 ? -28.094 28.203 2.818 1 90.38 160 SER B CA 1
ATOM 4516 C C . SER B 1 160 ? -27.531 29.188 1.807 1 90.38 160 SER B C 1
ATOM 4518 O O . SER B 1 160 ? -28.266 29.953 1.195 1 90.38 160 SER B O 1
ATOM 4520 N N . GLN B 1 161 ? -26.312 29.172 1.578 1 88.06 161 GLN B N 1
ATOM 4521 C CA . GLN B 1 161 ? -25.641 30.062 0.638 1 88.06 161 GLN B CA 1
ATOM 4522 C C . GLN B 1 161 ? -25.078 29.297 -0.556 1 88.06 161 GLN B C 1
ATOM 4524 O O . GLN B 1 161 ? -24.141 29.75 -1.212 1 88.06 161 GLN B O 1
ATOM 4529 N N . GLY B 1 162 ? -25.531 28.016 -0.69 1 82.62 162 GLY B N 1
ATOM 4530 C CA . GLY B 1 162 ? -25.172 27.25 -1.872 1 82.62 162 GLY B CA 1
ATOM 4531 C C . GLY B 1 162 ? -23.969 26.359 -1.668 1 82.62 162 GLY B C 1
ATOM 4532 O O . GLY B 1 162 ? -23.5 25.703 -2.607 1 82.62 162 GLY B O 1
ATOM 4533 N N . GLY B 1 163 ? -23.484 26.344 -0.459 1 85.88 163 GLY B N 1
ATOM 4534 C CA . GLY B 1 163 ? -22.359 25.469 -0.174 1 85.88 163 GLY B CA 1
ATOM 4535 C C . GLY B 1 163 ? -22.781 24.078 0.224 1 85.88 163 GLY B C 1
ATOM 4536 O O . GLY B 1 163 ? -23.969 23.734 0.178 1 85.88 163 GLY B O 1
ATOM 4537 N N . LEU B 1 164 ? -21.75 23.188 0.479 1 84.12 164 LEU B N 1
ATOM 4538 C CA . LEU B 1 164 ? -22 21.781 0.779 1 84.12 164 LEU B CA 1
ATOM 4539 C C . LEU B 1 164 ? -22.188 21.562 2.277 1 84.12 164 LEU B C 1
ATOM 4541 O O . LEU B 1 164 ? -23.078 20.828 2.699 1 84.12 164 LEU B O 1
ATOM 4545 N N . PRO B 1 165 ? -21.391 22.25 3.141 1 89.56 165 PRO B N 1
ATOM 4546 C CA . PRO B 1 165 ? -21.531 21.984 4.574 1 89.56 165 PRO B CA 1
ATOM 4547 C C . PRO B 1 165 ? -22.812 22.547 5.16 1 89.56 165 PRO B C 1
ATOM 4549 O O . PRO B 1 165 ? -23.312 23.594 4.691 1 89.56 165 PRO B O 1
ATOM 4552 N N . PRO B 1 166 ? -23.328 21.891 6.184 1 89.06 166 PRO B N 1
ATOM 4553 C CA . PRO B 1 166 ? -24.438 22.484 6.926 1 89.06 166 PRO B CA 1
ATOM 4554 C C . PRO B 1 166 ? -24.078 23.859 7.512 1 89.06 166 PRO B C 1
ATOM 4556 O O . PRO B 1 166 ? -22.922 24.094 7.863 1 89.06 166 PRO B O 1
ATOM 4559 N N . ASP B 1 167 ? -25.109 24.672 7.664 1 88.56 167 ASP B N 1
ATOM 4560 C CA . ASP B 1 167 ? -24.891 26.062 8.07 1 88.56 167 ASP B CA 1
ATOM 4561 C C . ASP B 1 167 ? -24.25 26.125 9.461 1 88.56 167 ASP B C 1
ATOM 4563 O O . ASP B 1 167 ? -23.516 27.062 9.766 1 88.56 167 ASP B O 1
ATOM 4567 N N . ASN B 1 168 ? -24.516 25.172 10.234 1 85 168 ASN B N 1
ATOM 4568 C CA . ASN B 1 168 ? -23.969 25.188 11.586 1 85 168 ASN B CA 1
ATOM 4569 C C . ASN B 1 168 ? -22.484 24.812 11.609 1 85 168 ASN B C 1
ATOM 4571 O O . ASN B 1 168 ? -21.844 24.891 12.648 1 85 168 ASN B O 1
ATOM 4575 N N . LEU B 1 169 ? -21.984 24.453 10.484 1 91.19 169 LEU B N 1
ATOM 4576 C CA . LEU B 1 169 ? -20.594 24 10.383 1 91.19 169 LEU B CA 1
ATOM 4577 C C . LEU B 1 169 ? -19.734 25.078 9.742 1 91.19 169 LEU B C 1
ATOM 4579 O O . LEU B 1 169 ? -18.516 24.922 9.633 1 91.19 169 LEU B O 1
ATOM 4583 N N . VAL B 1 170 ? -20.344 26.156 9.383 1 93.69 170 VAL B N 1
ATOM 4584 C CA . VAL B 1 170 ? -19.578 27.234 8.75 1 93.69 170 VAL B CA 1
ATOM 4585 C C . VAL B 1 170 ? -19.516 28.438 9.688 1 93.69 170 VAL B C 1
ATOM 4587 O O . VAL B 1 170 ? -20.312 28.547 10.625 1 93.69 170 VAL B O 1
ATOM 4590 N N . GLU B 1 171 ? -18.531 29.25 9.484 1 94.5 171 GLU B N 1
ATOM 4591 C CA . GLU B 1 171 ? -18.312 30.5 10.227 1 94.5 171 GLU B CA 1
ATOM 4592 C C . GLU B 1 171 ? -18.609 31.719 9.359 1 94.5 171 GLU B C 1
ATOM 4594 O O . GLU B 1 171 ? -18.562 31.641 8.133 1 94.5 171 GLU B O 1
ATOM 4599 N N . GLU B 1 172 ? -19.016 32.812 10.07 1 94.62 172 GLU B N 1
ATOM 4600 C CA . GLU B 1 172 ? -18.984 34.062 9.344 1 94.62 172 GLU B CA 1
ATOM 4601 C C . GLU B 1 172 ? -17.562 34.406 8.906 1 94.62 172 GLU B C 1
ATOM 4603 O O . GLU B 1 172 ? -16.594 34.125 9.625 1 94.62 172 GLU B O 1
ATOM 4608 N N . THR B 1 173 ? -17.438 35.031 7.75 1 96.81 173 THR B N 1
ATOM 4609 C CA . THR B 1 173 ? -16.141 35.312 7.156 1 96.81 173 THR B CA 1
ATOM 4610 C C . THR B 1 173 ? -15.234 36.031 8.156 1 96.81 173 THR B C 1
ATOM 4612 O O . THR B 1 173 ? -14.094 35.625 8.383 1 96.81 173 THR B O 1
ATOM 4615 N N . GLU B 1 174 ? -15.75 37.062 8.758 1 97.38 174 GLU B N 1
ATOM 4616 C CA . GLU B 1 174 ? -14.953 37.844 9.703 1 97.38 174 GLU B CA 1
ATOM 4617 C C . GLU B 1 174 ? -14.586 37.031 10.93 1 97.38 174 GLU B C 1
ATOM 4619 O O . GLU B 1 174 ? -13.469 37.125 11.438 1 97.38 174 GLU B O 1
ATOM 4624 N N . ALA B 1 175 ? -15.5 36.281 11.367 1 96.25 175 ALA B N 1
ATOM 4625 C CA . ALA B 1 175 ? -15.266 3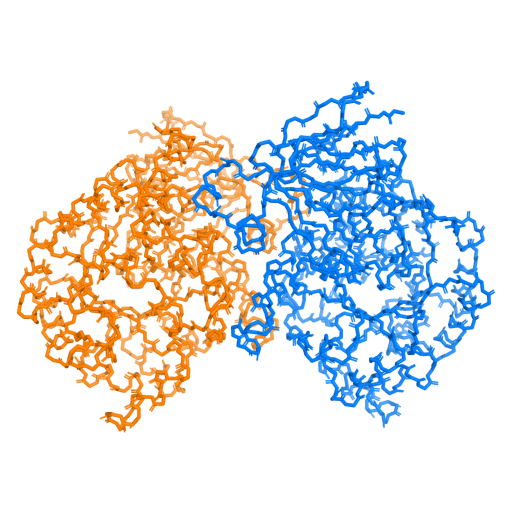5.406 12.523 1 96.25 175 ALA B CA 1
ATOM 4626 C C . ALA B 1 175 ? -14.18 34.375 12.227 1 96.25 175 ALA B C 1
ATOM 4628 O O . ALA B 1 175 ? -13.367 34.062 13.094 1 96.25 175 ALA B O 1
ATOM 4629 N N . ALA B 1 176 ? -14.227 33.844 11.062 1 97 176 ALA B N 1
ATOM 4630 C CA . ALA B 1 176 ? -13.219 32.875 10.633 1 97 176 ALA B CA 1
ATOM 4631 C C . ALA B 1 176 ? -11.828 33.469 10.633 1 97 176 ALA B C 1
ATOM 4633 O O . ALA B 1 176 ? -10.867 32.875 11.109 1 97 176 ALA B O 1
ATOM 4634 N N . LEU B 1 177 ? -11.68 34.688 10.102 1 98.38 177 LEU B N 1
ATOM 4635 C CA . LEU B 1 177 ? -10.398 35.406 10.047 1 98.38 177 LEU B CA 1
ATOM 4636 C C . LEU B 1 177 ? -9.898 35.719 11.453 1 98.38 177 LEU B C 1
ATOM 4638 O O . LEU B 1 177 ? -8.719 35.531 11.75 1 98.38 177 LEU B O 1
ATOM 4642 N N . LEU B 1 178 ? -10.828 36.156 12.281 1 98.12 178 LEU B N 1
ATOM 4643 C CA . LEU B 1 178 ? -10.461 36.5 13.656 1 98.12 178 LEU B CA 1
ATOM 4644 C C . LEU B 1 178 ? -10.055 35.25 14.422 1 98.12 178 LEU B C 1
ATOM 4646 O O . LEU B 1 178 ? -9.141 35.281 15.25 1 98.12 178 LEU B O 1
ATOM 4650 N N . GLY B 1 179 ? -10.797 34.156 14.188 1 97.5 179 GLY B N 1
ATOM 4651 C CA . GLY B 1 179 ? -10.43 32.906 14.789 1 97.5 179 GLY B CA 1
ATOM 4652 C C . GLY B 1 179 ? -9.047 32.406 14.383 1 97.5 179 GLY B C 1
ATOM 4653 O O . GLY B 1 179 ? -8.289 31.906 15.211 1 97.5 179 GLY B O 1
ATOM 4654 N N . THR B 1 180 ? -8.703 32.562 13.133 1 98.5 180 THR B N 1
ATOM 4655 C CA . THR B 1 180 ? -7.383 32.188 12.625 1 98.5 180 THR B CA 1
ATOM 4656 C C . THR B 1 180 ? -6.301 33.062 13.281 1 98.5 180 THR B C 1
ATOM 4658 O O . THR B 1 180 ? -5.273 32.531 13.719 1 98.5 180 THR B O 1
ATOM 4661 N N . GLU B 1 181 ? -6.57 34.344 13.32 1 98.69 181 GLU B N 1
ATOM 4662 C CA . GLU B 1 181 ? -5.609 35.25 13.945 1 98.69 181 GLU B CA 1
ATOM 4663 C C . GLU B 1 181 ? -5.402 34.906 15.414 1 98.69 181 GLU B C 1
ATOM 4665 O O . GLU B 1 181 ? -4.273 34.938 15.914 1 98.69 181 GLU B O 1
ATOM 4670 N N . ALA B 1 182 ? -6.496 34.594 16.109 1 98.5 182 ALA B N 1
ATOM 4671 C CA . ALA B 1 182 ? -6.41 34.219 17.516 1 98.5 182 ALA B CA 1
ATOM 4672 C C . ALA B 1 182 ? -5.543 32.969 17.703 1 98.5 182 ALA B C 1
ATOM 4674 O O . ALA B 1 182 ? -4.758 32.875 18.641 1 98.5 182 ALA B O 1
ATOM 4675 N N . ALA B 1 183 ? -5.695 32 16.828 1 98.56 183 ALA B N 1
ATOM 4676 C CA . ALA B 1 183 ? -4.895 30.781 16.875 1 98.56 183 ALA B CA 1
ATOM 4677 C C . ALA B 1 183 ? -3.414 31.094 16.656 1 98.56 183 ALA B C 1
ATOM 4679 O O . ALA B 1 183 ? -2.555 30.547 17.359 1 98.56 183 ALA B O 1
ATOM 4680 N N . ILE B 1 184 ? -3.096 31.938 15.695 1 98.75 184 ILE B N 1
ATOM 4681 C CA . ILE B 1 184 ? -1.719 32.344 15.406 1 98.75 184 ILE B CA 1
ATOM 4682 C C . ILE B 1 184 ? -1.101 33 16.641 1 98.75 184 ILE B C 1
ATOM 4684 O O . ILE B 1 184 ? -0.023 32.594 17.078 1 98.75 184 ILE B O 1
ATOM 4688 N N . ASN B 1 185 ? -1.829 33.969 17.203 1 98.62 185 ASN B N 1
ATOM 4689 C CA . ASN B 1 185 ? -1.317 34.719 18.328 1 98.62 185 ASN B CA 1
ATOM 4690 C C . ASN B 1 185 ? -1.046 33.812 19.531 1 98.62 185 ASN B C 1
ATOM 4692 O O . ASN B 1 185 ? -0.075 34.031 20.266 1 98.62 185 ASN B O 1
ATOM 4696 N N . ARG B 1 186 ? -1.836 32.875 19.688 1 98.5 186 ARG B N 1
ATOM 4697 C CA . ARG B 1 186 ? -1.777 32.062 20.891 1 98.5 186 ARG B CA 1
ATOM 4698 C C . ARG B 1 186 ? -0.771 30.938 20.75 1 98.5 186 ARG B C 1
ATOM 4700 O O . ARG B 1 186 ? -0.085 30.578 21.703 1 98.5 186 ARG B O 1
ATOM 4707 N N . PHE B 1 187 ? -0.7 30.312 19.578 1 98.56 187 PHE B N 1
ATOM 4708 C CA . PHE B 1 187 ? -0.078 29 19.516 1 98.56 187 PHE B CA 1
ATOM 4709 C C . PHE B 1 187 ? 1.15 29.031 18.609 1 98.56 187 PHE B C 1
ATOM 4711 O O . PHE B 1 187 ? 1.999 28.141 18.688 1 98.56 187 PHE B O 1
ATOM 4718 N N . HIS B 1 188 ? 1.371 29.969 17.75 1 98.69 188 HIS B N 1
ATOM 4719 C CA . HIS B 1 188 ? 2.424 29.922 16.734 1 98.69 188 HIS B CA 1
ATOM 4720 C C . HIS B 1 188 ? 3.789 30.203 17.359 1 98.69 188 HIS B C 1
ATOM 4722 O O . HIS B 1 188 ? 3.969 31.203 18.062 1 98.69 188 HIS B O 1
ATOM 4728 N N . ASP B 1 189 ? 4.672 29.312 17.203 1 98.38 189 ASP B N 1
ATOM 4729 C CA . ASP B 1 189 ? 6.078 29.469 17.547 1 98.38 189 ASP B CA 1
ATOM 4730 C C . ASP B 1 189 ? 6.949 29.547 16.297 1 98.38 189 ASP B C 1
ATOM 4732 O O . ASP B 1 189 ? 7.086 28.578 15.57 1 98.38 189 ASP B O 1
ATOM 4736 N N . ASP B 1 190 ? 7.57 30.641 16 1 96 190 ASP B N 1
ATOM 4737 C CA . ASP B 1 190 ? 8.328 30.844 14.773 1 96 190 ASP B CA 1
ATOM 4738 C C . ASP B 1 190 ? 9.805 30.531 14.977 1 96 190 ASP B C 1
ATOM 4740 O O . ASP B 1 190 ? 10.633 30.828 14.125 1 96 190 ASP B O 1
ATOM 4744 N N . SER B 1 191 ? 10.164 29.969 16.109 1 97.38 191 SER B N 1
ATOM 4745 C CA . SER B 1 191 ? 11.562 29.641 16.359 1 97.38 191 SER B CA 1
ATOM 4746 C C . SER B 1 191 ? 12 28.438 15.523 1 97.38 191 SER B C 1
ATOM 4748 O O . SER B 1 191 ? 11.164 27.672 15.055 1 97.38 191 SER B O 1
ATOM 4750 N N . ALA B 1 192 ? 13.258 28.25 15.359 1 95.62 192 ALA B N 1
ATOM 4751 C CA . ALA B 1 192 ? 13.836 27.188 14.562 1 95.62 192 ALA B CA 1
ATOM 4752 C C . ALA B 1 192 ? 13.5 25.812 15.148 1 95.62 192 ALA B C 1
ATOM 4754 O O . ALA B 1 192 ? 13.336 24.844 14.414 1 95.62 192 ALA B O 1
ATOM 4755 N N . GLY B 1 193 ? 13.352 25.703 16.391 1 97.25 193 GLY B N 1
ATOM 4756 C CA . GLY B 1 193 ? 13.086 24.438 17.062 1 97.25 193 GLY B CA 1
ATOM 4757 C C . GLY B 1 193 ? 11.617 24.219 17.375 1 97.25 193 GLY B C 1
ATOM 4758 O O . GLY B 1 193 ? 11.266 23.312 18.125 1 97.25 193 GLY B O 1
ATOM 4759 N N . ALA B 1 194 ? 10.766 25.016 16.75 1 98.12 194 ALA B N 1
ATOM 4760 C CA . ALA B 1 194 ? 9.344 25.047 17.094 1 98.12 194 ALA B CA 1
ATOM 4761 C C . ALA B 1 194 ? 8.734 23.656 16.938 1 98.12 194 ALA B C 1
ATOM 4763 O O . ALA B 1 194 ? 9.039 22.922 15.992 1 98.12 194 ALA B O 1
ATOM 4764 N N . HIS B 1 195 ? 7.887 23.328 17.906 1 98.38 195 HIS B N 1
ATOM 4765 C CA . HIS B 1 195 ? 7.109 22.094 17.828 1 98.38 195 HIS B CA 1
ATOM 4766 C C . HIS B 1 195 ? 5.695 22.359 17.328 1 98.38 195 HIS B C 1
ATOM 4768 O O . HIS B 1 195 ? 4.996 21.438 16.906 1 98.38 195 HIS B O 1
ATOM 4774 N N . LEU B 1 196 ? 5.258 23.625 17.422 1 98.81 196 LEU B N 1
ATOM 4775 C CA . LEU B 1 196 ? 3.904 23.984 17.016 1 98.81 196 LEU B CA 1
ATOM 4776 C C . LEU B 1 196 ? 3.912 25.266 16.203 1 98.81 196 LEU B C 1
ATOM 4778 O O . LEU B 1 196 ? 4.383 26.312 16.672 1 98.81 196 LEU B O 1
ATOM 4782 N N . GLN B 1 197 ? 3.477 25.188 15.023 1 98.81 197 GLN B N 1
ATOM 4783 C CA . GLN B 1 197 ? 3.277 26.344 14.164 1 98.81 197 GLN B CA 1
ATOM 4784 C C . GLN B 1 197 ? 1.857 26.375 13.602 1 98.81 197 GLN B C 1
ATOM 4786 O O . GLN B 1 197 ? 1.186 25.344 13.547 1 98.81 197 GLN B O 1
ATOM 4791 N N . ILE B 1 198 ? 1.364 27.562 13.305 1 98.88 198 ILE B N 1
ATOM 4792 C CA . ILE B 1 198 ? 0.024 27.75 12.758 1 98.88 198 ILE B CA 1
ATOM 4793 C C . ILE B 1 198 ? 0.118 28.281 11.336 1 98.88 198 ILE B C 1
ATOM 4795 O O . ILE B 1 198 ? 0.977 29.109 11.023 1 98.88 198 ILE B O 1
ATOM 4799 N N . ALA B 1 199 ? -0.646 27.766 10.445 1 98.81 199 ALA B N 1
ATOM 4800 C CA . ALA B 1 199 ? -0.879 28.297 9.102 1 98.81 199 ALA B CA 1
ATOM 4801 C C . ALA B 1 199 ? -2.355 28.609 8.891 1 98.81 199 ALA B C 1
ATOM 4803 O O . ALA B 1 199 ? -3.207 28.203 9.688 1 98.81 199 ALA B O 1
ATOM 4804 N N . ALA B 1 200 ? -2.648 29.453 7.914 1 98.69 200 ALA B N 1
ATOM 4805 C CA . ALA B 1 200 ? -4.023 29.766 7.539 1 98.69 200 ALA B CA 1
ATOM 4806 C C . ALA B 1 200 ? -4.484 28.922 6.359 1 98.69 200 ALA B C 1
ATOM 4808 O O . ALA B 1 200 ? -3.738 28.734 5.395 1 98.69 200 ALA B O 1
ATOM 4809 N N . GLY B 1 201 ? -5.711 28.328 6.508 1 97.94 201 GLY B N 1
ATOM 4810 C CA . GLY B 1 201 ? -6.059 27.422 5.43 1 97.94 201 GLY B CA 1
ATOM 4811 C C . GLY B 1 201 ? -7.559 27.281 5.219 1 97.94 201 GLY B C 1
ATOM 4812 O O . GLY B 1 201 ? -8.156 26.281 5.59 1 97.94 201 GLY B O 1
ATOM 4813 N N . PRO B 1 202 ? -8.227 28.359 4.539 1 97.06 202 PRO B N 1
ATOM 4814 C CA . PRO B 1 202 ? -9.594 28.078 4.109 1 97.06 202 PRO B CA 1
ATOM 4815 C C . PRO B 1 202 ? -9.711 26.734 3.373 1 97.06 202 PRO B C 1
ATOM 4817 O O . PRO B 1 202 ? -8.734 26.266 2.799 1 97.06 202 PRO B O 1
ATOM 4820 N N . CYS B 1 203 ? -10.852 26.141 3.488 1 95.38 203 CYS B N 1
ATOM 4821 C CA . CYS B 1 203 ? -11.047 24.766 3.057 1 95.38 203 CYS B CA 1
ATOM 4822 C C . CYS B 1 203 ? -10.648 24.578 1.6 1 95.38 203 CYS B C 1
ATOM 4824 O O . CYS B 1 203 ? -9.906 23.656 1.267 1 95.38 203 CYS B O 1
ATOM 4826 N N . SER B 1 204 ? -11.227 25.297 0.698 1 91.44 204 SER B N 1
ATOM 4827 C CA . SER B 1 204 ? -10.867 25.312 -0.716 1 91.44 204 SER B CA 1
ATOM 4828 C C . SER B 1 204 ? -11.352 26.578 -1.406 1 91.44 204 SER B C 1
ATOM 4830 O O . SER B 1 204 ? -12.336 27.188 -0.979 1 91.44 204 SER B O 1
ATOM 4832 N N . PRO B 1 205 ? -10.695 26.984 -2.469 1 86.12 205 PRO B N 1
ATOM 4833 C CA . PRO B 1 205 ? -11.102 28.219 -3.143 1 86.12 205 PRO B CA 1
ATOM 4834 C C . PRO B 1 205 ? -12.508 28.141 -3.732 1 86.12 205 PRO B C 1
ATOM 4836 O O . PRO B 1 205 ? -13.148 29.172 -3.967 1 86.12 205 PRO B O 1
ATOM 4839 N N . PHE B 1 206 ? -12.984 26.906 -3.879 1 80.19 206 PHE B N 1
ATOM 4840 C CA . PHE B 1 206 ? -14.258 26.781 -4.574 1 80.19 206 PHE B CA 1
ATOM 4841 C C . PHE B 1 206 ? -15.391 26.531 -3.59 1 80.19 206 PHE B C 1
ATOM 4843 O O . PHE B 1 206 ? -16.562 26.562 -3.961 1 80.19 206 PHE B O 1
ATOM 4850 N N . SER B 1 207 ? -14.969 26.359 -2.369 1 82.69 207 SER B N 1
ATOM 4851 C CA . SER B 1 207 ? -16.016 26.031 -1.4 1 82.69 207 SER B CA 1
ATOM 4852 C C . SER B 1 207 ? -16.188 27.156 -0.375 1 82.69 207 SER B C 1
ATOM 4854 O O . SER B 1 207 ? -17.094 27.094 0.461 1 82.69 207 SER B O 1
ATOM 4856 N N . VAL B 1 208 ? -15.281 28.188 -0.49 1 92.69 208 VAL B N 1
ATOM 4857 C CA . VAL B 1 208 ? -15.391 29.328 0.417 1 92.69 208 VAL B CA 1
ATOM 4858 C C . VAL B 1 208 ? -15.477 30.609 -0.386 1 92.69 208 VAL B C 1
ATOM 4860 O O . VAL B 1 208 ? -15.266 30.625 -1.6 1 92.69 208 VAL B O 1
ATOM 4863 N N . SER B 1 209 ? -15.852 31.688 0.274 1 93.12 209 SER B N 1
ATOM 4864 C CA . SER B 1 209 ? -16.031 32.969 -0.411 1 93.12 209 SER B CA 1
ATOM 4865 C C . SER B 1 209 ? -14.703 33.562 -0.841 1 93.12 209 SER B C 1
ATOM 4867 O O . SER B 1 209 ? -13.664 33.281 -0.24 1 93.12 209 SER B O 1
ATOM 4869 N N . GLU B 1 210 ? -14.734 34.375 -1.895 1 94.31 210 GLU B N 1
ATOM 4870 C CA . GLU B 1 210 ? -13.562 35.125 -2.34 1 94.31 210 GLU B CA 1
ATOM 4871 C C . GLU B 1 210 ? -13 35.969 -1.213 1 94.31 210 GLU B C 1
ATOM 4873 O O . GLU B 1 210 ? -11.789 36.125 -1.072 1 94.31 210 GLU B O 1
ATOM 4878 N N . ARG B 1 211 ? -13.844 36.562 -0.434 1 96.12 211 ARG B N 1
ATOM 4879 C CA . ARG B 1 211 ? -13.445 37.438 0.671 1 96.12 211 ARG B CA 1
ATOM 4880 C C . ARG B 1 211 ? -12.648 36.656 1.716 1 96.12 211 ARG B C 1
ATOM 4882 O O . ARG B 1 211 ? -11.664 37.156 2.252 1 96.12 211 ARG B O 1
ATOM 4889 N N . LEU B 1 212 ? -13.102 35.469 2.01 1 97.19 212 LEU B N 1
ATOM 4890 C CA . LEU B 1 212 ? -12.375 34.656 2.973 1 97.19 212 LEU B CA 1
ATOM 4891 C C . LEU B 1 212 ? -10.992 34.281 2.438 1 97.19 212 LEU B C 1
ATOM 4893 O O . LEU B 1 212 ? -10.008 34.312 3.174 1 97.19 212 LEU B O 1
ATOM 4897 N N . MET B 1 213 ? -10.906 33.969 1.156 1 97.12 213 MET B N 1
ATOM 4898 C CA . MET B 1 213 ? -9.633 33.562 0.546 1 97.12 213 MET B CA 1
ATOM 4899 C C . MET B 1 213 ? -8.648 34.719 0.567 1 97.12 213 MET B C 1
ATOM 4901 O O . MET B 1 213 ? -7.512 34.562 1.03 1 97.12 213 MET B O 1
ATOM 4905 N N . THR B 1 214 ? -9.07 35.844 0.104 1 97.69 214 THR B N 1
ATOM 4906 C CA . THR B 1 214 ? -8.188 37 0.031 1 97.69 214 THR B CA 1
ATOM 4907 C C . THR B 1 214 ? -7.828 37.5 1.429 1 97.69 214 THR B C 1
ATOM 4909 O O . THR B 1 214 ? -6.688 37.906 1.682 1 97.69 214 THR B O 1
ATOM 4912 N N . GLY B 1 215 ? -8.828 37.531 2.324 1 98.12 215 GLY B N 1
ATOM 4913 C CA . GLY B 1 215 ? -8.578 37.906 3.701 1 98.12 215 GLY B CA 1
ATOM 4914 C C . GLY B 1 215 ? -7.59 37.031 4.414 1 98.12 215 GLY B C 1
ATOM 4915 O O . GLY B 1 215 ? -6.758 37.5 5.188 1 98.12 215 GLY B O 1
ATOM 4916 N N . ALA B 1 216 ? -7.688 35.719 4.203 1 98.31 216 ALA B N 1
ATOM 4917 C CA . ALA B 1 216 ? -6.77 34.75 4.816 1 98.31 216 ALA B CA 1
ATOM 4918 C C . ALA B 1 216 ? -5.344 34.969 4.32 1 98.31 216 ALA B C 1
ATOM 4920 O O . ALA B 1 216 ? -4.387 34.875 5.098 1 98.31 216 ALA B O 1
ATOM 4921 N N . ALA B 1 217 ? -5.176 35.188 3.014 1 98.25 217 ALA B N 1
ATOM 4922 C CA . ALA B 1 217 ? -3.854 35.469 2.443 1 98.25 217 ALA B CA 1
ATOM 4923 C C . ALA B 1 217 ? -3.227 36.719 3.059 1 98.25 217 ALA B C 1
ATOM 4925 O O . ALA B 1 217 ? -2.053 36.688 3.438 1 98.25 217 ALA B O 1
ATOM 4926 N N . GLU B 1 218 ? -4.031 37.75 3.148 1 98.38 218 GLU B N 1
ATOM 4927 C CA . GLU B 1 218 ? -3.551 39 3.744 1 98.38 218 GLU B CA 1
ATOM 4928 C C . GLU B 1 218 ? -3.162 38.781 5.207 1 98.38 218 GLU B C 1
ATOM 4930 O O . GLU B 1 218 ? -2.109 39.25 5.645 1 98.38 218 GLU B O 1
ATOM 4935 N N . LEU B 1 219 ? -4.023 38.125 5.957 1 98.56 219 LEU B N 1
ATOM 4936 C CA . LEU B 1 219 ? -3.787 37.875 7.375 1 98.56 219 LEU B CA 1
ATOM 4937 C C . LEU B 1 219 ? -2.506 37.062 7.566 1 98.56 219 LEU B C 1
ATOM 4939 O O . LEU B 1 219 ? -1.673 37.406 8.406 1 98.56 219 LEU B O 1
ATOM 4943 N N . ALA B 1 220 ? -2.328 35.969 6.824 1 98.69 220 ALA B N 1
ATOM 4944 C CA . ALA B 1 220 ? -1.171 35.094 6.945 1 98.69 220 ALA B CA 1
ATOM 4945 C C . ALA B 1 220 ? 0.127 35.844 6.699 1 98.69 220 ALA B C 1
ATOM 4947 O O . ALA B 1 220 ? 1.084 35.719 7.469 1 98.69 220 ALA B O 1
ATOM 4948 N N . ARG B 1 221 ? 0.153 36.625 5.684 1 98.5 221 ARG B N 1
ATOM 4949 C CA . ARG B 1 221 ? 1.356 37.375 5.324 1 98.5 221 ARG B CA 1
ATOM 4950 C C . ARG B 1 221 ? 1.658 38.438 6.348 1 98.5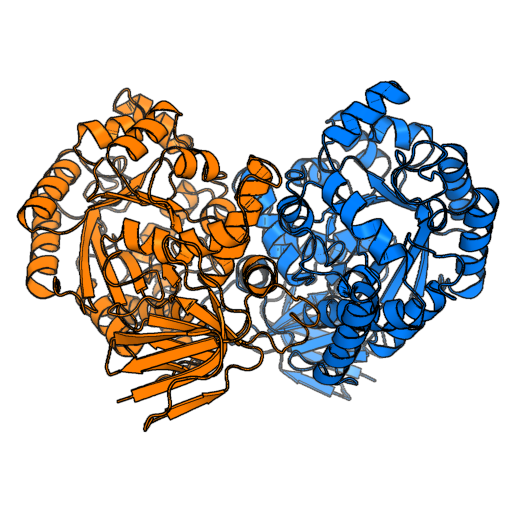 221 ARG B C 1
ATOM 4952 O O . ARG B 1 221 ? 2.82 38.688 6.684 1 98.5 221 ARG B O 1
ATOM 4959 N N . ARG B 1 222 ? 0.571 39.094 6.809 1 98.44 222 ARG B N 1
ATOM 4960 C CA . ARG B 1 222 ? 0.755 40.094 7.871 1 98.44 222 ARG B CA 1
ATOM 4961 C C . ARG B 1 222 ? 1.356 39.438 9.117 1 98.44 222 ARG B C 1
ATOM 4963 O O . ARG B 1 222 ? 2.184 40.062 9.797 1 98.44 222 ARG B O 1
ATOM 4970 N N . LYS B 1 223 ? 0.991 38.25 9.414 1 98.44 223 LYS B N 1
ATOM 4971 C CA . LYS B 1 223 ? 1.411 37.562 10.633 1 98.44 223 LYS B CA 1
ATOM 4972 C C . LYS B 1 223 ? 2.656 36.719 10.391 1 98.44 223 LYS B C 1
ATOM 4974 O O . LYS B 1 223 ? 3.25 36.188 11.328 1 98.44 223 LYS B O 1
ATOM 4979 N N . GLY B 1 224 ? 3.076 36.594 9.109 1 98 224 GLY B N 1
ATOM 4980 C CA . GLY B 1 224 ? 4.273 35.844 8.758 1 98 224 GLY B CA 1
ATOM 4981 C C . GLY B 1 224 ? 4.078 34.344 8.828 1 98 224 GLY B C 1
ATOM 4982 O O . GLY B 1 224 ? 4.996 33.625 9.203 1 98 224 GLY B O 1
ATOM 4983 N N . VAL B 1 225 ? 2.861 33.844 8.656 1 98.62 225 VAL B N 1
ATOM 4984 C CA . VAL B 1 225 ? 2.605 32.406 8.648 1 98.62 225 VAL B CA 1
ATOM 4985 C C . VAL B 1 225 ? 2.268 31.953 7.234 1 98.62 225 VAL B C 1
ATOM 4987 O O . VAL B 1 225 ? 2.08 32.781 6.336 1 98.62 225 VAL B O 1
ATOM 4990 N N . ARG B 1 226 ? 2.236 30.688 7.008 1 98.69 226 ARG B N 1
ATOM 4991 C CA . ARG B 1 226 ? 2.078 30.125 5.668 1 98.69 226 ARG B CA 1
ATOM 4992 C C . ARG B 1 226 ? 0.607 29.891 5.348 1 98.69 226 ARG B C 1
ATOM 4994 O O . ARG B 1 226 ? -0.256 30.031 6.215 1 98.69 226 ARG B O 1
ATOM 5001 N N . LEU B 1 227 ? 0.353 29.578 4.035 1 98.69 227 LEU B N 1
ATOM 5002 C CA . LEU B 1 227 ? -0.982 29.375 3.482 1 98.69 227 LEU B CA 1
ATOM 5003 C C . LEU B 1 227 ? -1.124 27.969 2.904 1 98.69 227 LEU B C 1
ATOM 5005 O O . LEU B 1 227 ? -0.199 27.453 2.268 1 98.69 227 LEU B O 1
ATOM 5009 N N . HIS B 1 228 ? -2.283 27.281 3.191 1 98.81 228 HIS B N 1
ATOM 5010 C CA . HIS B 1 228 ? -2.549 25.938 2.695 1 98.81 228 HIS B CA 1
ATOM 5011 C C . HIS B 1 228 ? -4.031 25.75 2.393 1 98.81 228 HIS B C 1
ATOM 5013 O O . HIS B 1 228 ? -4.887 26.25 3.119 1 98.81 228 HIS B O 1
ATOM 5019 N N . THR B 1 229 ? -4.348 25.125 1.311 1 98.25 229 THR B N 1
ATOM 5020 C CA . THR B 1 229 ? -5.723 24.781 0.97 1 98.25 229 THR B CA 1
ATOM 5021 C C . THR B 1 229 ? -5.766 23.656 -0.06 1 98.25 229 THR B C 1
ATOM 5023 O O . THR B 1 229 ? -4.719 23.188 -0.511 1 98.25 229 THR B O 1
ATOM 5026 N N . HIS B 1 230 ? -6.918 23.062 -0.321 1 97.25 230 HIS B N 1
ATOM 5027 C CA . HIS B 1 230 ? -7.102 22.094 -1.395 1 97.25 230 HIS B CA 1
ATOM 5028 C C . HIS B 1 230 ? -7.125 22.781 -2.756 1 97.25 230 HIS B C 1
ATOM 5030 O O . HIS B 1 230 ? -7.652 23.891 -2.891 1 97.25 230 HIS B O 1
ATOM 5036 N N . LEU B 1 231 ? -6.621 22.125 -3.721 1 96.69 231 LEU B N 1
ATOM 5037 C CA . LEU B 1 231 ? -6.695 22.703 -5.059 1 96.69 231 LEU B CA 1
ATOM 5038 C C . LEU B 1 231 ? -6.617 21.609 -6.125 1 96.69 231 LEU B C 1
ATOM 5040 O O . LEU B 1 231 ? -5.762 20.734 -6.059 1 96.69 231 LEU B O 1
ATOM 5044 N N . ALA B 1 232 ? -7.473 21.656 -7.148 1 95.75 232 ALA B N 1
ATOM 5045 C CA . ALA B 1 232 ? -7.449 20.859 -8.375 1 95.75 232 ALA B CA 1
ATOM 5046 C C . ALA B 1 232 ? -7.473 19.375 -8.07 1 95.75 232 ALA B C 1
ATOM 5048 O O . ALA B 1 232 ? -6.672 18.609 -8.609 1 95.75 232 ALA B O 1
ATOM 5049 N N . GLU B 1 233 ? -8.344 18.984 -7.191 1 93.19 233 GLU B N 1
ATOM 5050 C CA . GLU B 1 233 ? -8.406 17.594 -6.727 1 93.19 233 GLU B CA 1
ATOM 5051 C C . GLU B 1 233 ? -9.242 16.734 -7.672 1 93.19 233 GLU B C 1
ATOM 5053 O O . GLU B 1 233 ? -8.914 15.57 -7.906 1 93.19 233 GLU B O 1
ATOM 5058 N N . THR B 1 234 ? -10.352 17.281 -8.141 1 90.81 234 THR B N 1
ATOM 5059 C CA . THR B 1 234 ? -11.234 16.5 -9 1 90.81 234 THR B CA 1
ATOM 5060 C C . THR B 1 234 ? -11.547 17.25 -10.289 1 90.81 234 THR B C 1
ATOM 5062 O O . THR B 1 234 ? -11.43 18.469 -10.344 1 90.81 234 THR B O 1
ATOM 5065 N N . ILE B 1 235 ? -12.008 16.5 -11.258 1 89.88 235 ILE B N 1
ATOM 5066 C CA . ILE B 1 235 ? -12.445 17.078 -12.523 1 89.88 235 ILE B CA 1
ATOM 5067 C C . ILE B 1 235 ? -13.703 17.922 -12.297 1 89.88 235 ILE B C 1
ATOM 5069 O O . ILE B 1 235 ? -13.891 18.953 -12.93 1 89.88 235 ILE B O 1
ATOM 5073 N N . ASP B 1 236 ? -14.477 17.484 -11.383 1 86.31 236 ASP B N 1
ATOM 5074 C CA . ASP B 1 236 ? -15.695 18.219 -11.047 1 86.31 236 ASP B CA 1
ATOM 5075 C C . ASP B 1 236 ? -15.375 19.625 -10.523 1 86.31 236 ASP B C 1
ATOM 5077 O O . ASP B 1 236 ? -16.078 20.578 -10.828 1 86.31 236 ASP B O 1
ATOM 5081 N N . GLU B 1 237 ? -14.375 19.703 -9.727 1 86.5 237 GLU B N 1
ATOM 5082 C CA . GLU B 1 237 ? -13.914 21 -9.234 1 86.5 237 GLU B CA 1
ATOM 5083 C C . GLU B 1 237 ? -13.555 21.922 -10.398 1 86.5 237 GLU B C 1
ATOM 5085 O O . GLU B 1 237 ? -13.898 23.109 -10.383 1 86.5 237 GLU B O 1
ATOM 5090 N N . GLU B 1 238 ? -12.883 21.406 -11.328 1 89.5 238 GLU B N 1
ATOM 5091 C CA . GLU B 1 238 ? -12.484 22.203 -12.484 1 89.5 238 GLU B CA 1
ATOM 5092 C C . GLU B 1 238 ? -13.695 22.688 -13.273 1 89.5 238 GLU B C 1
ATOM 5094 O O . GLU B 1 238 ? -13.773 23.859 -13.656 1 89.5 238 GLU B O 1
ATOM 5099 N N . LYS B 1 239 ? -14.602 21.781 -13.508 1 90.06 239 LYS B N 1
ATOM 5100 C CA . LYS B 1 239 ? -15.82 22.125 -14.234 1 90.06 239 LYS B CA 1
ATOM 5101 C C . LYS B 1 239 ? -16.609 23.219 -13.508 1 90.06 239 LYS B C 1
ATOM 5103 O O . LYS B 1 239 ? -17.078 24.172 -14.133 1 90.06 239 LYS B O 1
ATOM 5108 N N . GLN B 1 240 ? -16.641 23.047 -12.234 1 85.88 240 GLN B N 1
ATOM 5109 C CA . GLN B 1 240 ? -17.375 24.016 -11.43 1 85.88 240 GLN B CA 1
ATOM 5110 C C . GLN B 1 240 ? -16.688 25.375 -11.453 1 85.88 240 GLN B C 1
ATOM 5112 O O . GLN B 1 240 ? -17.344 26.406 -11.586 1 85.88 240 GLN B O 1
ATOM 5117 N N . CYS B 1 241 ? -15.43 25.406 -11.297 1 89.81 241 CYS B N 1
ATOM 5118 C CA . CYS B 1 241 ? -14.672 26.656 -11.281 1 89.81 241 CYS B CA 1
ATOM 5119 C C . CYS B 1 241 ? -14.797 27.391 -12.609 1 89.81 241 CYS B C 1
ATOM 5121 O O . CYS B 1 241 ? -14.969 28.609 -12.641 1 89.81 241 CYS B O 1
ATOM 5123 N N . LEU B 1 242 ? -14.734 26.641 -13.695 1 91.5 242 LEU B N 1
ATOM 5124 C CA . LEU B 1 242 ? -14.891 27.219 -15.023 1 91.5 242 LEU B CA 1
ATOM 5125 C C . LEU B 1 242 ? -16.281 27.828 -15.188 1 91.5 242 LEU B C 1
ATOM 5127 O O . LEU B 1 242 ? -16.422 28.922 -15.742 1 91.5 242 LEU B O 1
ATOM 5131 N N . ALA B 1 243 ? -17.25 27.156 -14.656 1 90.81 243 ALA B N 1
ATOM 5132 C CA . ALA B 1 243 ? -18.625 27.609 -14.773 1 90.81 243 ALA B CA 1
ATOM 5133 C C . ALA B 1 243 ? -18.875 28.859 -13.938 1 90.81 243 ALA B C 1
ATOM 5135 O O . ALA B 1 243 ? -19.594 29.766 -14.367 1 90.81 243 ALA B O 1
ATOM 5136 N N . GLU B 1 244 ? -18.266 28.906 -12.773 1 87 244 GLU B N 1
ATOM 5137 C CA . GLU B 1 244 ? -18.594 29.969 -11.82 1 87 244 GLU B CA 1
ATOM 5138 C C . GLU B 1 244 ? -17.641 31.156 -11.969 1 87 244 GLU B C 1
ATOM 5140 O O . GLU B 1 244 ? -18.062 32.312 -11.828 1 87 244 GLU B O 1
ATOM 5145 N N . ALA B 1 245 ? -16.359 30.859 -12.258 1 88.88 245 ALA B N 1
ATOM 5146 C CA . ALA B 1 245 ? -15.359 31.922 -12.227 1 88.88 245 ALA B CA 1
ATOM 5147 C C . ALA B 1 245 ? -14.742 32.125 -13.609 1 88.88 245 ALA B C 1
ATOM 5149 O O . ALA B 1 245 ? -14 33.094 -13.82 1 88.88 245 ALA B O 1
ATOM 5150 N N . GLY B 1 246 ? -14.969 31.219 -14.562 1 91.38 246 GLY B N 1
ATOM 5151 C CA . GLY B 1 246 ? -14.492 31.344 -15.93 1 91.38 246 GLY B CA 1
ATOM 5152 C C . GLY B 1 246 ? -13.023 31.016 -16.094 1 91.38 246 GLY B C 1
ATOM 5153 O O . GLY B 1 246 ? -12.391 31.391 -17.078 1 91.38 246 GLY B O 1
ATOM 5154 N N . CYS B 1 247 ? -12.523 30.406 -15.07 1 92.44 247 CYS B N 1
ATOM 5155 C CA . CYS B 1 247 ? -11.117 30 -15.133 1 92.44 247 CYS B CA 1
ATOM 5156 C C . CYS B 1 247 ? -10.883 28.719 -14.352 1 92.44 247 CYS B C 1
ATOM 5158 O O . CYS B 1 247 ? -11.789 28.203 -13.703 1 92.44 247 CYS B O 1
ATOM 5160 N N . THR B 1 248 ? -9.641 28.109 -14.508 1 93.56 248 THR B N 1
ATOM 5161 C CA . THR B 1 248 ? -9.289 26.875 -13.805 1 93.56 248 THR B CA 1
ATOM 5162 C C . THR B 1 248 ? -9.023 27.172 -12.328 1 93.56 248 THR B C 1
ATOM 5164 O O . THR B 1 248 ? -8.789 28.312 -11.945 1 93.56 248 THR B O 1
ATOM 5167 N N . PRO B 1 249 ? -9.031 26.094 -11.531 1 93.56 249 PRO B N 1
ATOM 5168 C CA . PRO B 1 249 ? -8.766 26.281 -10.109 1 93.56 249 PRO B CA 1
ATOM 5169 C C . PRO B 1 249 ? -7.422 26.953 -9.844 1 93.56 249 PRO B C 1
ATOM 5171 O O . PRO B 1 249 ? -7.328 27.844 -8.992 1 93.56 249 PRO B O 1
ATOM 5174 N N . ALA B 1 250 ? -6.406 26.609 -10.531 1 94.94 250 ALA B N 1
ATOM 5175 C CA . ALA B 1 250 ? -5.082 27.203 -10.32 1 94.94 250 ALA B CA 1
ATOM 5176 C C . ALA B 1 250 ? -5.066 28.672 -10.711 1 94.94 250 ALA B C 1
ATOM 5178 O O . ALA B 1 250 ? -4.434 29.484 -10.031 1 94.94 250 ALA B O 1
ATOM 5179 N N . GLU B 1 251 ? -5.727 29 -11.805 1 94.88 251 GLU B N 1
ATOM 5180 C CA . GLU B 1 251 ? -5.836 30.406 -12.219 1 94.88 251 GLU B CA 1
ATOM 5181 C C . GLU B 1 251 ? -6.598 31.219 -11.188 1 94.88 251 GLU B C 1
ATOM 5183 O O . GLU B 1 251 ? -6.215 32.344 -10.891 1 94.88 251 GLU B O 1
ATOM 5188 N N . TYR B 1 252 ? -7.66 30.594 -10.719 1 95.62 252 TYR B N 1
ATOM 5189 C CA . TYR B 1 252 ? -8.461 31.25 -9.695 1 95.62 252 TYR B CA 1
ATOM 5190 C C . TYR B 1 252 ? -7.641 31.5 -8.43 1 95.62 252 TYR B C 1
ATOM 5192 O O . TYR B 1 252 ? -7.66 32.594 -7.871 1 95.62 252 TYR B O 1
ATOM 5200 N N . ALA B 1 253 ? -6.895 30.516 -8 1 95.75 253 ALA B N 1
ATOM 5201 C CA . ALA B 1 253 ? -6.02 30.641 -6.84 1 95.75 253 ALA B CA 1
ATOM 5202 C C . ALA B 1 253 ? -4.98 31.734 -7.059 1 95.75 253 ALA B C 1
ATOM 5204 O O . ALA B 1 253 ? -4.676 32.5 -6.141 1 95.75 253 ALA B O 1
ATOM 5205 N N . ASP B 1 254 ? -4.461 31.766 -8.195 1 95.44 254 ASP B N 1
ATOM 5206 C CA . ASP B 1 254 ? -3.477 32.781 -8.531 1 95.44 254 ASP B CA 1
ATOM 5207 C C . ASP B 1 254 ? -4.074 34.188 -8.422 1 95.44 254 ASP B C 1
ATOM 5209 O O . ASP B 1 254 ? -3.471 35.062 -7.824 1 95.44 254 ASP B O 1
ATOM 5213 N N . LYS B 1 255 ? -5.27 34.375 -8.992 1 94.81 255 LYS B N 1
ATOM 5214 C CA . LYS B 1 255 ? -5.977 35.656 -8.945 1 94.81 255 LYS B CA 1
ATOM 5215 C C . LYS B 1 255 ? -6.219 36.094 -7.508 1 94.81 255 LYS B C 1
ATOM 5217 O O . LYS B 1 255 ? -6.223 37.281 -7.215 1 94.81 255 LYS B O 1
ATOM 5222 N N . LEU B 1 256 ? -6.352 35.156 -6.668 1 96 256 LEU B N 1
ATOM 5223 C CA . LEU B 1 256 ? -6.703 35.469 -5.281 1 96 256 LEU B CA 1
ATOM 5224 C C . LEU B 1 256 ? -5.453 35.594 -4.418 1 96 256 LEU B C 1
ATOM 5226 O O . LEU B 1 256 ? -5.551 35.781 -3.203 1 96 256 LEU B O 1
ATOM 5230 N N . GLY B 1 257 ? -4.254 35.438 -5.027 1 96 257 GLY B N 1
ATOM 5231 C CA . GLY B 1 257 ? -3.008 35.594 -4.289 1 96 257 GLY B CA 1
ATOM 5232 C C . GLY B 1 257 ? -2.551 34.312 -3.605 1 96 257 GLY B C 1
ATOM 5233 O O . GLY B 1 257 ? -1.813 34.375 -2.619 1 96 257 GLY B O 1
ATOM 5234 N N . TRP B 1 258 ? -2.965 33.188 -4.113 1 97.88 258 TRP B N 1
ATOM 5235 C CA . TRP B 1 258 ? -2.715 31.922 -3.422 1 97.88 258 TRP B CA 1
ATOM 5236 C C . TRP B 1 258 ? -1.664 31.109 -4.156 1 97.88 258 TRP B C 1
ATOM 5238 O O . TRP B 1 258 ? -1.638 29.875 -4.039 1 97.88 258 TRP B O 1
ATOM 5248 N N . LEU B 1 259 ? -0.869 31.656 -4.988 1 97.88 259 LEU B N 1
ATOM 5249 C CA . LEU B 1 259 ? 0.369 31.062 -5.492 1 97.88 259 LEU B CA 1
ATOM 5250 C C . LEU B 1 259 ? 1.58 31.859 -5.016 1 97.88 259 LEU B C 1
ATOM 5252 O O . LEU B 1 259 ? 1.604 33.094 -5.121 1 97.88 259 LEU B O 1
ATOM 5256 N N . GLY B 1 260 ? 2.521 31.188 -4.387 1 98.19 260 GLY B N 1
ATOM 5257 C CA . GLY B 1 260 ? 3.715 31.797 -3.824 1 98.19 260 GLY B CA 1
ATOM 5258 C C . GLY B 1 260 ? 4.547 30.844 -3 1 98.19 260 GLY B C 1
ATOM 5259 O O . GLY B 1 260 ? 4.109 29.719 -2.715 1 98.19 260 GLY B O 1
ATOM 5260 N N . ASP B 1 261 ? 5.742 31.25 -2.627 1 98.06 261 ASP B N 1
ATOM 5261 C CA . ASP B 1 261 ? 6.672 30.391 -1.914 1 98.06 261 ASP B CA 1
ATOM 5262 C C . ASP B 1 261 ? 6.23 30.172 -0.467 1 98.06 261 ASP B C 1
ATOM 5264 O O . ASP B 1 261 ? 6.793 29.344 0.247 1 98.06 261 ASP B O 1
ATOM 5268 N N . ASP B 1 262 ? 5.145 30.938 -0.062 1 98.56 262 ASP B N 1
ATOM 5269 C CA . ASP B 1 262 ? 4.566 30.781 1.27 1 98.56 262 ASP B CA 1
ATOM 5270 C C . ASP B 1 262 ? 3.324 29.891 1.224 1 98.56 262 ASP B C 1
ATOM 5272 O O . ASP B 1 262 ? 2.609 29.766 2.221 1 98.56 262 ASP B O 1
ATOM 5276 N N . VAL B 1 263 ? 3.037 29.266 0.057 1 98.75 263 VAL B N 1
ATOM 5277 C CA . VAL B 1 263 ? 1.805 28.516 -0.142 1 98.75 263 VAL B CA 1
ATOM 5278 C C . VAL B 1 263 ? 2.135 27.078 -0.511 1 98.75 263 VAL B C 1
ATOM 5280 O O . VAL B 1 263 ? 3.072 26.812 -1.271 1 98.75 263 VAL B O 1
ATOM 5283 N N . TRP B 1 264 ? 1.469 26.109 0.064 1 98.75 264 TRP B N 1
ATOM 5284 C CA . TRP B 1 264 ? 1.476 24.75 -0.467 1 98.75 264 TRP B CA 1
ATOM 5285 C C . TRP B 1 264 ? 0.056 24.203 -0.58 1 98.75 264 TRP B C 1
ATOM 5287 O O . TRP B 1 264 ? -0.794 24.484 0.268 1 98.75 264 TRP B O 1
ATOM 5297 N N . LEU B 1 265 ? -0.267 23.547 -1.671 1 98.69 265 LEU B N 1
ATOM 5298 C CA . LEU B 1 265 ? -1.617 23.156 -2.062 1 98.69 265 LEU B CA 1
ATOM 5299 C C . LEU B 1 265 ? -1.785 21.641 -1.99 1 98.69 265 LEU B C 1
ATOM 5301 O O . LEU B 1 265 ? -0.896 20.891 -2.402 1 98.69 265 LEU B O 1
ATOM 5305 N N . ALA B 1 266 ? -2.893 21.188 -1.462 1 98.44 266 ALA B N 1
ATOM 5306 C CA . ALA B 1 266 ? -3.135 19.75 -1.278 1 98.44 266 ALA B CA 1
ATOM 5307 C C . ALA B 1 266 ? -3.611 19.109 -2.576 1 98.44 266 ALA B C 1
ATOM 5309 O O . ALA B 1 266 ? -4.352 19.719 -3.348 1 98.44 266 ALA B O 1
ATOM 5310 N N . HIS B 1 267 ? -3.246 17.812 -2.848 1 97.44 267 HIS B N 1
ATOM 5311 C CA . HIS B 1 267 ? -3.648 16.906 -3.912 1 97.44 267 HIS B CA 1
ATOM 5312 C C . HIS B 1 267 ? -3.066 17.328 -5.254 1 97.44 267 HIS B C 1
ATOM 5314 O O . HIS B 1 267 ? -2.227 16.625 -5.824 1 97.44 267 HIS B O 1
ATOM 5320 N N . SER B 1 268 ? -3.512 18.531 -5.801 1 97.06 268 SER B N 1
ATOM 5321 C CA . SER B 1 268 ? -2.963 19.078 -7.039 1 97.06 268 SER B CA 1
ATOM 5322 C C . SER B 1 268 ? -2.93 18.031 -8.141 1 97.06 268 SER B C 1
ATOM 5324 O O . SER B 1 268 ? -1.889 17.797 -8.766 1 97.06 268 SER B O 1
ATOM 5326 N N . ILE B 1 269 ? -4.082 17.438 -8.461 1 97.56 269 ILE B N 1
ATOM 5327 C CA . ILE B 1 269 ? -4.164 16.281 -9.359 1 97.56 269 ILE B CA 1
ATOM 5328 C C . ILE B 1 269 ? -4.406 16.766 -10.781 1 97.56 269 ILE B C 1
ATOM 5330 O O . ILE B 1 269 ? -3.689 16.375 -11.711 1 97.56 269 ILE B O 1
ATOM 5334 N N . HIS B 1 270 ? -5.395 17.609 -10.961 1 96.31 270 HIS B N 1
ATOM 5335 C CA . HIS B 1 270 ? -5.809 18.062 -12.289 1 96.31 270 HIS B CA 1
ATOM 5336 C C . HIS B 1 270 ? -5.316 19.469 -12.578 1 96.31 270 HIS B C 1
ATOM 5338 O O . HIS B 1 270 ? -6.09 20.422 -12.516 1 96.31 270 HIS B O 1
ATOM 5344 N N . LEU B 1 271 ? -4.051 19.547 -12.938 1 97.06 271 LEU B N 1
ATOM 5345 C CA . LEU B 1 271 ? -3.387 20.812 -13.25 1 97.06 271 LEU B CA 1
ATOM 5346 C C . LEU B 1 271 ? -3.014 20.875 -14.727 1 97.06 271 LEU B C 1
ATOM 5348 O O . LEU B 1 271 ? -2.434 19.938 -15.273 1 97.06 271 LEU B O 1
ATOM 5352 N N . ALA B 1 272 ? -3.412 21.984 -15.336 1 94.5 272 ALA B N 1
ATOM 5353 C CA . ALA B 1 272 ? -2.916 22.234 -16.688 1 94.5 272 ALA B CA 1
ATOM 5354 C C . ALA B 1 272 ? -1.411 22.484 -16.672 1 94.5 272 ALA B C 1
ATOM 5356 O O . ALA B 1 272 ? -0.855 22.922 -15.664 1 94.5 272 ALA B O 1
ATOM 5357 N N . PRO B 1 273 ? -0.726 22.234 -17.797 1 96.31 273 PRO B N 1
ATOM 5358 C CA . PRO B 1 273 ? 0.72 22.453 -17.859 1 96.31 273 PRO B CA 1
ATOM 5359 C C . PRO B 1 273 ? 1.117 23.875 -17.453 1 96.31 273 PRO B C 1
ATOM 5361 O O . PRO B 1 273 ? 2.131 24.062 -16.781 1 96.31 273 PRO B O 1
ATOM 5364 N N . GLU B 1 274 ? 0.304 24.797 -17.828 1 96.62 274 GLU B N 1
ATOM 5365 C CA . GLU B 1 274 ? 0.61 26.188 -17.5 1 96.62 274 GLU B CA 1
ATOM 5366 C C . GLU B 1 274 ? 0.548 26.406 -15.984 1 96.62 274 GLU B C 1
ATOM 5368 O O . GLU B 1 274 ? 1.351 27.172 -15.43 1 96.62 274 GLU B O 1
ATOM 5373 N N . ALA B 1 275 ? -0.419 25.812 -15.344 1 97.12 275 ALA B N 1
ATOM 5374 C CA . ALA B 1 275 ? -0.536 25.922 -13.898 1 97.12 275 ALA B CA 1
ATOM 5375 C C . ALA B 1 275 ? 0.684 25.312 -13.203 1 97.12 275 ALA B C 1
ATOM 5377 O O . ALA B 1 275 ? 1.18 25.859 -12.219 1 97.12 275 ALA B O 1
ATOM 5378 N N . ILE B 1 276 ? 1.174 24.203 -13.68 1 98.31 276 ILE B N 1
ATOM 5379 C CA . ILE B 1 276 ? 2.344 23.531 -13.125 1 98.31 276 ILE B CA 1
ATOM 5380 C C . ILE B 1 276 ? 3.564 24.453 -13.234 1 98.31 276 ILE B C 1
ATOM 5382 O O . ILE B 1 276 ? 4.312 24.609 -12.273 1 98.31 276 ILE B O 1
ATOM 5386 N N . ARG B 1 277 ? 3.725 25.047 -14.422 1 98.12 277 ARG B N 1
ATOM 5387 C CA . ARG B 1 277 ? 4.836 25.969 -14.633 1 98.12 277 ARG B CA 1
ATOM 5388 C C . ARG B 1 277 ? 4.75 27.156 -13.68 1 98.12 277 ARG B C 1
ATOM 5390 O O . ARG B 1 277 ? 5.762 27.594 -13.125 1 98.12 277 ARG B O 1
ATOM 5397 N N . ARG B 1 278 ? 3.539 27.672 -13.539 1 97.81 278 ARG B N 1
ATOM 5398 C CA . ARG B 1 278 ? 3.33 28.812 -12.664 1 97.81 278 ARG B CA 1
ATOM 5399 C C . ARG B 1 278 ? 3.639 28.453 -11.211 1 97.81 278 ARG B C 1
ATOM 5401 O O . ARG B 1 278 ? 4.219 29.25 -10.477 1 97.81 278 ARG B O 1
ATOM 5408 N N . MET B 1 279 ? 3.23 27.312 -10.758 1 98.5 279 MET B N 1
ATOM 5409 C CA . MET B 1 279 ? 3.547 26.844 -9.414 1 98.5 279 MET B CA 1
ATOM 5410 C C . MET B 1 279 ? 5.055 26.75 -9.211 1 98.5 279 MET B C 1
ATOM 5412 O O . MET B 1 279 ? 5.57 27.172 -8.172 1 98.5 279 MET B O 1
ATOM 5416 N N . GLY B 1 280 ? 5.746 26.188 -10.219 1 98.44 280 GLY B N 1
ATOM 5417 C CA . GLY B 1 280 ? 7.195 26.141 -10.156 1 98.44 280 GLY B CA 1
ATOM 5418 C C . GLY B 1 280 ? 7.836 27.516 -10.062 1 98.44 280 GLY B C 1
ATOM 5419 O O . GLY B 1 280 ? 8.711 27.734 -9.227 1 98.44 280 GLY B O 1
ATOM 5420 N N . ALA B 1 281 ? 7.352 28.406 -10.883 1 98.38 281 ALA B N 1
ATOM 5421 C CA . ALA B 1 281 ? 7.922 29.75 -10.969 1 98.38 281 ALA B CA 1
ATOM 5422 C C . ALA B 1 281 ? 7.711 30.531 -9.672 1 98.38 281 ALA B C 1
ATOM 5424 O O . ALA B 1 281 ? 8.555 31.328 -9.273 1 98.38 281 ALA B O 1
ATOM 5425 N N . THR B 1 282 ? 6.629 30.297 -8.984 1 98.38 282 THR B N 1
ATOM 5426 C CA . THR B 1 282 ? 6.289 31.047 -7.781 1 98.38 282 THR B CA 1
ATOM 5427 C C . THR B 1 282 ? 6.812 30.328 -6.539 1 98.38 282 THR B C 1
ATOM 5429 O O . THR B 1 282 ? 6.797 30.906 -5.441 1 98.38 282 THR B O 1
ATOM 5432 N N . GLY B 1 283 ? 7.215 29.094 -6.699 1 98.31 283 GLY B N 1
ATOM 5433 C CA . GLY B 1 283 ? 7.668 28.312 -5.555 1 98.31 283 GLY B CA 1
ATOM 5434 C C . GLY B 1 283 ? 6.527 27.734 -4.738 1 98.31 283 GLY B C 1
ATOM 5435 O O . GLY B 1 283 ? 6.707 27.391 -3.57 1 98.31 283 GLY B O 1
ATOM 5436 N N . THR B 1 284 ? 5.289 27.672 -5.336 1 98.81 284 THR B N 1
ATOM 5437 C CA . THR B 1 284 ? 4.125 27.094 -4.672 1 98.81 284 THR B CA 1
ATOM 5438 C C . THR B 1 284 ? 4.301 25.594 -4.492 1 98.81 284 THR B C 1
ATOM 5440 O O . THR B 1 284 ? 4.633 24.875 -5.441 1 98.81 284 THR B O 1
ATOM 5443 N N . GLY B 1 285 ? 4.129 25.109 -3.221 1 98.81 285 GLY B N 1
ATOM 5444 C CA . GLY B 1 285 ? 4.289 23.703 -2.936 1 98.81 285 GLY B CA 1
ATOM 5445 C C . GLY B 1 285 ? 3.045 22.891 -3.24 1 98.81 285 GLY B C 1
ATOM 5446 O O . GLY B 1 285 ? 1.959 23.438 -3.416 1 98.81 285 GLY B O 1
ATOM 5447 N N . ALA B 1 286 ? 3.221 21.625 -3.35 1 98.88 286 ALA B N 1
ATOM 5448 C CA . ALA B 1 286 ? 2.139 20.656 -3.52 1 98.88 286 ALA B CA 1
ATOM 5449 C C . ALA B 1 286 ? 2.248 19.531 -2.502 1 98.88 286 ALA B C 1
ATOM 5451 O O . ALA B 1 286 ? 3.309 18.922 -2.357 1 98.88 286 ALA B O 1
ATOM 5452 N N . ALA B 1 287 ? 1.192 19.281 -1.753 1 98.88 287 ALA B N 1
ATOM 5453 C CA . ALA B 1 287 ? 1.081 18.109 -0.892 1 98.88 287 ALA B CA 1
ATOM 5454 C C . ALA B 1 287 ? 0.422 16.938 -1.631 1 98.88 287 ALA B C 1
ATOM 5456 O O . ALA B 1 287 ? -0.807 16.859 -1.712 1 98.88 287 ALA B O 1
ATOM 5457 N N . HIS B 1 288 ? 1.234 16.062 -2.143 1 98.81 288 HIS B N 1
ATOM 5458 C CA . HIS B 1 288 ? 0.77 14.891 -2.879 1 98.81 288 HIS B CA 1
ATOM 5459 C C . HIS B 1 288 ? 0.219 13.828 -1.934 1 98.81 288 HIS B C 1
ATOM 5461 O O . HIS B 1 288 ? 0.915 13.383 -1.017 1 98.81 288 HIS B O 1
ATOM 5467 N N . CYS B 1 289 ? -1.045 13.438 -2.035 1 98.69 289 CYS B N 1
ATOM 5468 C CA . CYS B 1 289 ? -1.721 12.453 -1.192 1 98.69 289 CYS B CA 1
ATOM 5469 C C . CYS B 1 289 ? -2.135 11.234 -2.002 1 98.69 289 CYS B C 1
ATOM 5471 O O . CYS B 1 289 ? -3.324 11.016 -2.238 1 98.69 289 CYS B O 1
ATOM 5473 N N . PRO B 1 290 ? -1.193 10.359 -2.332 1 98.38 290 PRO B N 1
ATOM 5474 C CA . PRO B 1 290 ? -1.458 9.32 -3.33 1 98.38 290 PRO B CA 1
ATOM 5475 C C . PRO B 1 290 ? -2.547 8.344 -2.891 1 98.38 290 PRO B C 1
ATOM 5477 O O . PRO B 1 290 ? -3.471 8.062 -3.656 1 98.38 290 PRO B O 1
ATOM 5480 N N . THR B 1 291 ? -2.504 7.785 -1.678 1 98.38 291 THR B N 1
ATOM 5481 C CA . THR B 1 291 ? -3.49 6.805 -1.231 1 98.38 291 THR B CA 1
ATOM 5482 C C . THR B 1 291 ? -4.887 7.414 -1.213 1 98.38 291 THR B C 1
ATOM 5484 O O . THR B 1 291 ? -5.844 6.801 -1.691 1 98.38 291 THR B O 1
ATOM 5487 N N . SER B 1 292 ? -5.023 8.625 -0.674 1 97.44 292 SER B N 1
ATOM 5488 C CA . SER B 1 292 ? -6.328 9.281 -0.631 1 97.44 292 SER B CA 1
ATOM 5489 C C . SER B 1 292 ? -6.867 9.531 -2.035 1 97.44 292 SER B C 1
ATOM 5491 O O . SER B 1 292 ? -8.062 9.352 -2.287 1 97.44 292 SER B O 1
ATOM 5493 N N . ASN B 1 293 ? -5.98 10.016 -2.957 1 97 293 ASN B N 1
ATOM 5494 C CA . ASN B 1 293 ? -6.383 10.227 -4.344 1 97 293 ASN B CA 1
ATOM 5495 C C . ASN B 1 293 ? -6.98 8.961 -4.953 1 97 293 ASN B C 1
ATOM 5497 O O . ASN B 1 293 ? -7.996 9.023 -5.652 1 97 293 ASN B O 1
ATOM 5501 N N . GLY B 1 294 ? -6.312 7.801 -4.637 1 96.31 294 GLY B N 1
ATOM 5502 C CA . GLY B 1 294 ? -6.816 6.527 -5.133 1 96.31 294 GLY B CA 1
ATOM 5503 C C . GLY B 1 294 ? -8.086 6.082 -4.445 1 96.31 294 GLY B C 1
ATOM 5504 O O . GLY B 1 294 ? -9.008 5.578 -5.094 1 96.31 294 GLY B O 1
ATOM 5505 N N . ARG B 1 295 ? -8.164 6.266 -3.119 1 96.69 295 ARG B N 1
ATOM 5506 C CA . ARG B 1 295 ? -9.305 5.867 -2.299 1 96.69 295 ARG B CA 1
ATOM 5507 C C . ARG B 1 295 ? -10.586 6.547 -2.77 1 96.69 295 ARG B C 1
ATOM 5509 O O . ARG B 1 295 ? -11.633 5.91 -2.871 1 96.69 295 ARG B O 1
ATOM 5516 N N . ILE B 1 296 ? -10.461 7.805 -3.234 1 94.19 296 ILE B N 1
ATOM 5517 C CA . ILE B 1 296 ? -11.633 8.586 -3.623 1 94.19 296 ILE B CA 1
ATOM 5518 C C . ILE B 1 296 ? -11.789 8.562 -5.141 1 94.19 296 ILE B C 1
ATOM 5520 O O . ILE B 1 296 ? -12.797 9.023 -5.676 1 94.19 296 ILE B O 1
ATOM 5524 N N . GLY B 1 297 ? -10.836 7.961 -5.867 1 95.06 297 GLY B N 1
ATOM 5525 C CA . GLY B 1 297 ? -10.883 7.902 -7.316 1 95.06 297 GLY B CA 1
ATOM 5526 C C . GLY B 1 297 ? -10.727 9.258 -7.977 1 95.06 297 GLY B C 1
ATOM 5527 O O . GLY B 1 297 ? -11.469 9.586 -8.906 1 95.06 297 GLY B O 1
ATOM 5528 N N . ALA B 1 298 ? -9.805 10.062 -7.422 1 94.75 298 ALA B N 1
ATOM 5529 C CA . ALA B 1 298 ? -9.664 11.445 -7.887 1 94.75 298 ALA B CA 1
ATOM 5530 C C . ALA B 1 298 ? -8.641 11.539 -9.008 1 94.75 298 ALA B C 1
ATOM 5532 O O . ALA B 1 298 ? -8.555 12.562 -9.695 1 94.75 298 ALA B O 1
ATOM 5533 N N . GLY B 1 299 ? -7.871 10.492 -9.258 1 95.44 299 GLY B N 1
ATOM 5534 C CA . GLY B 1 299 ? -6.867 10.5 -10.305 1 95.44 299 GLY B CA 1
ATOM 5535 C C . GLY B 1 299 ? -5.445 10.453 -9.766 1 95.44 299 GLY B C 1
ATOM 5536 O O . GLY B 1 299 ? -5.238 10.305 -8.562 1 95.44 299 GLY B O 1
ATOM 5537 N N . ILE B 1 300 ? -4.449 10.438 -10.633 1 97.44 300 ILE B N 1
ATOM 5538 C CA . ILE B 1 300 ? -3.035 10.398 -10.281 1 97.44 300 ILE B CA 1
ATOM 5539 C C . ILE B 1 300 ? -2.404 11.766 -10.539 1 97.44 300 ILE B C 1
ATOM 5541 O O . ILE B 1 300 ? -2.447 12.281 -11.664 1 97.44 300 ILE B O 1
ATOM 5545 N N . ALA B 1 301 ? -1.868 12.406 -9.531 1 98.25 301 ALA B N 1
ATOM 5546 C CA . ALA B 1 301 ? -1.237 13.719 -9.656 1 98.25 301 ALA B CA 1
ATOM 5547 C C . ALA B 1 301 ? -0.026 13.656 -10.578 1 98.25 301 ALA B C 1
ATOM 5549 O O . ALA B 1 301 ? 0.669 12.641 -10.641 1 98.25 301 ALA B O 1
ATOM 5550 N N . PRO B 1 302 ? 0.224 14.703 -11.344 1 98.19 302 PRO B N 1
ATOM 5551 C CA . PRO B 1 302 ? 1.376 14.758 -12.25 1 98.19 302 PRO B CA 1
ATOM 5552 C C . PRO B 1 302 ? 2.682 15.07 -11.523 1 98.19 302 PRO B C 1
ATOM 5554 O O . PRO B 1 302 ? 3.342 16.062 -11.836 1 98.19 302 PRO B O 1
ATOM 5557 N N . VAL B 1 303 ? 3.104 14.211 -10.664 1 98.56 303 VAL B N 1
ATOM 5558 C CA . VAL B 1 303 ? 4.219 14.43 -9.75 1 98.56 303 VAL B CA 1
ATOM 5559 C C . VAL B 1 303 ? 5.5 14.672 -10.547 1 98.56 303 VAL B C 1
ATOM 5561 O O . VAL B 1 303 ? 6.273 15.57 -10.227 1 98.56 303 VAL B O 1
ATOM 5564 N N . ARG B 1 304 ? 5.742 13.82 -11.602 1 98.44 304 ARG B N 1
ATOM 5565 C CA . ARG B 1 304 ? 6.953 13.992 -12.406 1 98.44 304 ARG B CA 1
ATOM 5566 C C . ARG B 1 304 ? 7.023 15.398 -13 1 98.44 304 ARG B C 1
ATOM 5568 O O . ARG B 1 304 ? 8.062 16.047 -12.93 1 98.44 304 ARG B O 1
ATOM 5575 N N . GLN B 1 305 ? 5.918 15.867 -13.562 1 98.56 305 GLN B N 1
ATOM 5576 C CA . GLN B 1 305 ? 5.855 17.203 -14.164 1 98.56 305 GLN B CA 1
ATOM 5577 C C . GLN B 1 305 ? 6.043 18.281 -13.109 1 98.56 305 GLN B C 1
ATOM 5579 O O . GLN B 1 305 ? 6.691 19.297 -13.367 1 98.56 305 GLN B O 1
ATOM 5584 N N . LEU B 1 306 ? 5.465 18.109 -11.938 1 98.81 306 LEU B N 1
ATOM 5585 C CA . LEU B 1 306 ? 5.617 19.062 -10.844 1 98.81 306 LEU B CA 1
ATOM 5586 C C . LEU B 1 306 ? 7.078 19.172 -10.422 1 98.81 306 LEU B C 1
ATOM 5588 O O . LEU B 1 306 ? 7.613 20.281 -10.305 1 98.81 306 LEU B O 1
ATOM 5592 N N . LEU B 1 307 ? 7.676 18.016 -10.227 1 98.69 307 LEU B N 1
ATOM 5593 C CA . LEU B 1 307 ? 9.078 18 -9.82 1 98.69 307 LEU B CA 1
ATOM 5594 C C . LEU B 1 307 ? 9.953 18.656 -10.883 1 98.69 307 LEU B C 1
ATOM 5596 O O . LEU B 1 307 ? 10.844 19.438 -10.562 1 98.69 307 LEU B O 1
ATOM 5600 N N . ASP B 1 308 ? 9.703 18.375 -12.148 1 98.44 308 ASP B N 1
ATOM 5601 C CA . ASP B 1 308 ? 10.492 18.922 -13.25 1 98.44 308 ASP B CA 1
ATOM 5602 C C . ASP B 1 308 ? 10.352 20.438 -13.312 1 98.44 308 ASP B C 1
ATOM 5604 O O . ASP B 1 308 ? 11.281 21.125 -13.734 1 98.44 308 ASP B O 1
ATOM 5608 N N . ALA B 1 309 ? 9.234 20.938 -12.891 1 98.62 309 ALA B N 1
ATOM 5609 C CA . ALA B 1 309 ? 8.969 22.375 -12.93 1 98.62 309 ALA B CA 1
ATOM 5610 C C . ALA B 1 309 ? 9.578 23.078 -11.719 1 98.62 309 ALA B C 1
ATOM 5612 O O . ALA B 1 309 ? 9.531 24.297 -11.625 1 98.62 309 ALA B O 1
ATOM 5613 N N . GLY B 1 310 ? 10.078 22.328 -10.781 1 98.31 310 GLY B N 1
ATOM 5614 C CA . GLY B 1 310 ? 10.719 22.906 -9.609 1 98.31 310 GLY B CA 1
ATOM 5615 C C . GLY B 1 310 ? 9.766 23.125 -8.453 1 98.31 310 GLY B C 1
ATOM 5616 O O . GLY B 1 310 ? 10.117 23.781 -7.469 1 98.31 310 GLY B O 1
ATOM 5617 N N . VAL B 1 311 ? 8.586 22.625 -8.547 1 98.81 311 VAL B N 1
ATOM 5618 C CA . VAL B 1 311 ? 7.605 22.719 -7.469 1 98.81 311 VAL B CA 1
ATOM 5619 C C . VAL B 1 311 ? 8.086 21.922 -6.258 1 98.81 311 VAL B C 1
ATOM 5621 O O . VAL B 1 311 ? 8.516 20.766 -6.387 1 98.81 311 VAL B O 1
ATOM 5624 N N . PRO B 1 312 ? 8.148 22.531 -5.02 1 98.75 312 PRO B N 1
ATOM 5625 C CA . PRO B 1 312 ? 8.281 21.672 -3.84 1 98.75 312 PRO B CA 1
ATOM 5626 C C . PRO B 1 312 ? 7.133 20.672 -3.703 1 98.75 312 PRO B C 1
ATOM 5628 O O . PRO B 1 312 ? 5.969 21.062 -3.613 1 98.75 312 PRO B O 1
ATOM 5631 N N . VAL B 1 313 ? 7.441 19.438 -3.814 1 98.94 313 VAL B N 1
ATOM 5632 C CA . VAL B 1 313 ? 6.418 18.406 -3.67 1 98.94 313 VAL B CA 1
ATOM 5633 C C . VAL B 1 313 ? 6.668 17.609 -2.398 1 98.94 313 VAL B C 1
ATOM 5635 O O . VAL B 1 313 ? 7.73 17 -2.236 1 98.94 313 VAL B O 1
ATOM 5638 N N . GLY B 1 314 ? 5.77 17.688 -1.435 1 98.94 314 GLY B N 1
ATOM 5639 C CA . GLY B 1 314 ? 5.75 16.844 -0.252 1 98.94 314 GLY B CA 1
ATOM 5640 C C . GLY B 1 314 ? 4.719 15.727 -0.331 1 98.94 314 GLY B C 1
ATOM 5641 O O . GLY B 1 314 ? 4.008 15.602 -1.328 1 98.94 314 GLY B O 1
ATOM 5642 N N . LEU B 1 315 ? 4.684 14.867 0.69 1 98.88 315 LEU B N 1
ATOM 5643 C CA . LEU B 1 315 ? 3.68 13.812 0.794 1 98.88 315 LEU B CA 1
ATOM 5644 C C . LEU B 1 315 ? 2.693 14.109 1.92 1 98.88 315 LEU B C 1
ATOM 5646 O O . LEU B 1 315 ? 3.023 14.836 2.865 1 98.88 315 LEU B O 1
ATOM 5650 N N . GLY B 1 316 ? 1.524 13.688 1.807 1 98.88 316 GLY B N 1
ATOM 5651 C CA . GLY B 1 316 ? 0.495 13.75 2.832 1 98.88 316 GLY B CA 1
ATOM 5652 C C . GLY B 1 316 ? -0.362 12.5 2.896 1 98.88 316 GLY B C 1
ATOM 5653 O O . GLY B 1 316 ? -0.689 11.914 1.863 1 98.88 316 GLY B O 1
ATOM 5654 N N . ALA B 1 317 ? -0.708 12.172 4.09 1 98.38 317 ALA B N 1
ATOM 5655 C CA . ALA B 1 317 ? -1.572 11.016 4.289 1 98.38 317 ALA B CA 1
ATOM 5656 C C . ALA B 1 317 ? -3.037 11.375 4.059 1 98.38 317 ALA B C 1
ATOM 5658 O O . ALA B 1 317 ? -3.873 10.492 3.842 1 98.38 317 ALA B O 1
ATOM 5659 N N . ASP B 1 318 ? -3.363 12.688 4.102 1 98.19 318 ASP B N 1
ATOM 5660 C CA . ASP B 1 318 ? -4.742 13.156 4.039 1 98.19 318 ASP B CA 1
ATOM 5661 C C . ASP B 1 318 ? -5.559 12.625 5.215 1 98.19 318 ASP B C 1
ATOM 5663 O O . ASP B 1 318 ? -4.992 12.109 6.188 1 98.19 318 ASP B O 1
ATOM 5667 N N . GLY B 1 319 ? -6.859 12.867 5.191 1 96.81 319 GLY B N 1
ATOM 5668 C CA . GLY B 1 319 ? -7.719 12.391 6.262 1 96.81 319 GLY B CA 1
ATOM 5669 C C . GLY B 1 319 ? -7.922 10.883 6.234 1 96.81 319 GLY B C 1
ATOM 5670 O O . GLY B 1 319 ? -8.023 10.289 5.16 1 96.81 319 GLY B O 1
ATOM 5671 N N . ALA B 1 320 ? -8.055 10.32 7.43 1 95.5 320 ALA B N 1
ATOM 5672 C CA . ALA B 1 320 ? -8.117 8.867 7.562 1 95.5 320 ALA B CA 1
ATOM 5673 C C . ALA B 1 320 ? -9.492 8.336 7.176 1 95.5 320 ALA B C 1
ATOM 5675 O O . ALA B 1 320 ? -9.688 7.125 7.055 1 95.5 320 ALA B O 1
ATOM 5676 N N . ALA B 1 321 ? -10.414 9.25 6.91 1 95.38 321 ALA B N 1
ATOM 5677 C CA . ALA B 1 321 ? -11.695 8.812 6.363 1 95.38 321 ALA B CA 1
ATOM 5678 C C . ALA B 1 321 ? -11.609 8.609 4.852 1 95.38 321 ALA B C 1
ATOM 5680 O O . ALA B 1 321 ? -12.539 8.086 4.234 1 95.38 321 ALA B O 1
ATOM 5681 N N . SER B 1 322 ? -10.555 9 4.234 1 94.88 322 SER B N 1
ATOM 5682 C CA . SER B 1 322 ? -10.281 8.734 2.826 1 94.88 322 SER B CA 1
ATOM 5683 C C . SER B 1 322 ? -8.906 8.094 2.645 1 94.88 322 SER B C 1
ATOM 5685 O O . SER B 1 322 ? -8.383 8.047 1.532 1 94.88 322 SER B O 1
ATOM 5687 N N . ASN B 1 323 ? -8.25 7.691 3.578 1 97.25 323 ASN B N 1
ATOM 5688 C CA . ASN B 1 323 ? -7.035 6.891 3.699 1 97.25 323 ASN B CA 1
ATOM 5689 C C . ASN B 1 323 ? -6.988 6.141 5.027 1 97.25 323 ASN B C 1
ATOM 5691 O O . ASN B 1 323 ? -6.297 6.559 5.957 1 97.25 323 ASN B O 1
ATOM 5695 N N . GLU B 1 324 ? -7.617 5.051 5.145 1 97.62 324 GLU B N 1
ATOM 5696 C CA . GLU B 1 324 ? -7.879 4.348 6.395 1 97.62 324 GLU B CA 1
ATOM 5697 C C . GLU B 1 324 ? -6.594 3.785 6.992 1 97.62 324 GLU B C 1
ATOM 5699 O O . GLU B 1 324 ? -6.566 3.387 8.156 1 97.62 324 GLU B O 1
ATOM 5704 N N . SER B 1 325 ? -5.453 3.758 6.289 1 97.06 325 SER B N 1
ATOM 5705 C CA . SER B 1 325 ? -4.176 3.316 6.836 1 97.06 325 SER B CA 1
ATOM 5706 C C . SER B 1 325 ? -3.504 4.426 7.637 1 97.06 325 SER B C 1
ATOM 5708 O O . SER B 1 325 ? -3.084 4.211 8.773 1 97.06 325 SER B O 1
ATOM 5710 N N . GLY B 1 326 ? -3.355 5.656 6.961 1 97.38 326 GLY B N 1
ATOM 5711 C CA . GLY B 1 326 ? -2.951 6.875 7.641 1 97.38 326 GLY B CA 1
ATOM 5712 C C . GLY B 1 326 ? -1.455 6.965 7.875 1 97.38 326 GLY B C 1
ATOM 5713 O O . GLY B 1 326 ? -0.972 7.91 8.5 1 97.38 326 GLY B O 1
ATOM 5714 N N . GLY B 1 327 ? -0.675 5.992 7.441 1 97.69 327 GLY B N 1
ATOM 5715 C CA . GLY B 1 327 ? 0.765 6.031 7.641 1 97.69 327 GLY B CA 1
ATOM 5716 C C . GLY B 1 327 ? 1.506 6.715 6.508 1 97.69 327 GLY B C 1
ATOM 5717 O O . GLY B 1 327 ? 1.174 6.52 5.336 1 97.69 327 GLY B O 1
ATOM 5718 N N . LEU B 1 328 ? 2.508 7.484 6.84 1 98.5 328 LEU B N 1
ATOM 5719 C CA . LEU B 1 328 ? 3.213 8.211 5.793 1 98.5 328 LEU B CA 1
ATOM 5720 C C . LEU B 1 328 ? 4.262 7.324 5.125 1 98.5 328 LEU B C 1
ATOM 5722 O O . LEU B 1 328 ? 4.586 7.516 3.951 1 98.5 328 LEU B O 1
ATOM 5726 N N . GLY B 1 329 ? 4.852 6.348 5.887 1 97.75 329 GLY B N 1
ATOM 5727 C CA . GLY B 1 329 ? 5.773 5.406 5.266 1 97.75 329 GLY B CA 1
ATOM 5728 C C . GLY B 1 329 ? 5.191 4.719 4.043 1 97.75 329 GLY B C 1
ATOM 5729 O O . GLY B 1 329 ? 5.891 4.512 3.051 1 97.75 329 GLY B O 1
ATOM 5730 N N . GLU B 1 330 ? 3.932 4.426 4.105 1 97.56 330 GLU B N 1
ATOM 5731 C CA . GLU B 1 330 ? 3.227 3.775 3.006 1 97.56 330 GLU B CA 1
ATOM 5732 C C . GLU B 1 330 ? 3.133 4.691 1.79 1 97.56 330 GLU B C 1
ATOM 5734 O O . GLU B 1 330 ? 3.109 4.219 0.651 1 97.56 330 GLU B O 1
ATOM 5739 N N . GLU B 1 331 ? 3.098 6.016 2.074 1 98.62 331 GLU B N 1
ATOM 5740 C CA . GLU B 1 331 ? 2.916 6.977 0.992 1 98.62 331 GLU B CA 1
ATOM 5741 C C . GLU B 1 331 ? 4.168 7.078 0.127 1 98.62 331 GLU B C 1
ATOM 5743 O O . GLU B 1 331 ? 4.094 7.48 -1.037 1 98.62 331 GLU B O 1
ATOM 5748 N N . LEU B 1 332 ? 5.418 6.742 0.696 1 98.75 332 LEU B N 1
ATOM 5749 C CA . LEU B 1 332 ? 6.605 6.641 -0.146 1 98.75 332 LEU B CA 1
ATOM 5750 C C . LEU B 1 332 ? 6.387 5.656 -1.286 1 98.75 332 LEU B C 1
ATOM 5752 O O . LEU B 1 332 ? 6.625 5.98 -2.451 1 98.75 332 LEU B O 1
ATOM 5756 N N . HIS B 1 333 ? 5.875 4.531 -0.912 1 98.19 333 HIS B N 1
ATOM 5757 C CA . HIS B 1 333 ? 5.617 3.434 -1.839 1 98.19 333 HIS B CA 1
ATOM 5758 C C . HIS B 1 333 ? 4.512 3.799 -2.826 1 98.19 333 HIS B C 1
ATOM 5760 O O . HIS B 1 333 ? 4.676 3.627 -4.035 1 98.19 333 HIS B O 1
ATOM 5766 N N . GLN B 1 334 ? 3.43 4.34 -2.32 1 98.38 334 GLN B N 1
ATOM 5767 C CA . GLN B 1 334 ? 2.279 4.672 -3.152 1 98.38 334 GLN B CA 1
ATOM 5768 C C . GLN B 1 334 ? 2.623 5.773 -4.152 1 98.38 334 GLN B C 1
ATOM 5770 O O . GLN B 1 334 ? 2.174 5.738 -5.301 1 98.38 334 GLN B O 1
ATOM 5775 N N . SER B 1 335 ? 3.41 6.766 -3.695 1 98.62 335 SER B N 1
ATOM 5776 C CA . SER B 1 335 ? 3.799 7.852 -4.59 1 98.62 335 SER B CA 1
ATOM 5777 C C . SER B 1 335 ? 4.59 7.328 -5.785 1 98.62 335 SER B C 1
ATOM 5779 O O . SER B 1 335 ? 4.367 7.762 -6.918 1 98.62 335 SER B O 1
ATOM 5781 N N . LEU B 1 336 ? 5.473 6.383 -5.523 1 98.31 336 LEU B N 1
ATOM 5782 C CA . LEU B 1 336 ? 6.289 5.805 -6.586 1 98.31 336 LEU B CA 1
ATOM 5783 C C . LEU B 1 336 ? 5.426 5.012 -7.562 1 98.31 336 LEU B C 1
ATOM 5785 O O . LEU B 1 336 ? 5.504 5.215 -8.773 1 98.31 336 LEU B O 1
ATOM 5789 N N . LEU B 1 337 ? 4.578 4.074 -7.055 1 98.06 337 LEU B N 1
ATOM 5790 C CA . LEU B 1 337 ? 3.738 3.248 -7.91 1 98.06 337 LEU B CA 1
ATOM 5791 C C . LEU B 1 337 ? 2.881 4.113 -8.828 1 98.06 337 LEU B C 1
ATOM 5793 O O . LEU B 1 337 ? 2.799 3.859 -10.031 1 98.06 337 LEU B O 1
ATOM 5797 N N . GLN B 1 338 ? 2.297 5.137 -8.281 1 97.81 338 GLN B N 1
ATOM 5798 C CA . GLN B 1 338 ? 1.355 5.953 -9.039 1 97.81 338 GLN B CA 1
ATOM 5799 C C . GLN B 1 338 ? 2.08 6.812 -10.07 1 97.81 338 GLN B C 1
ATOM 5801 O O . GLN B 1 338 ? 1.61 6.965 -11.195 1 97.81 338 GLN B O 1
ATOM 5806 N N . ALA B 1 339 ? 3.215 7.379 -9.68 1 98.06 339 ALA B N 1
ATOM 5807 C CA . ALA B 1 339 ? 4.004 8.133 -10.648 1 98.06 339 ALA B CA 1
ATOM 5808 C C . ALA B 1 339 ? 4.402 7.258 -11.836 1 98.06 339 ALA B C 1
ATOM 5810 O O . ALA B 1 339 ? 4.301 7.68 -12.984 1 98.06 339 ALA B O 1
ATOM 5811 N N . ARG B 1 340 ? 4.801 6.027 -11.539 1 97.12 340 ARG B N 1
ATOM 5812 C CA . ARG B 1 340 ? 5.262 5.125 -12.594 1 97.12 340 ARG B CA 1
ATOM 5813 C C . ARG B 1 340 ? 4.098 4.633 -13.445 1 97.12 340 ARG B C 1
ATOM 5815 O O . ARG B 1 340 ? 4.254 4.41 -14.648 1 97.12 340 ARG B O 1
ATOM 5822 N N . GLN B 1 341 ? 2.949 4.441 -12.859 1 96 341 GLN B N 1
ATOM 5823 C CA . GLN B 1 341 ? 1.762 4.059 -13.617 1 96 341 GLN B CA 1
ATOM 5824 C C . GLN B 1 341 ? 1.369 5.148 -14.609 1 96 341 GLN B C 1
ATOM 5826 O O . GLN B 1 341 ? 0.856 4.859 -15.695 1 96 341 GLN B O 1
ATOM 5831 N N . ARG B 1 342 ? 1.645 6.34 -14.234 1 94.75 342 ARG B N 1
ATOM 5832 C CA . ARG B 1 342 ? 1.273 7.484 -15.062 1 94.75 342 ARG B CA 1
ATOM 5833 C C . ARG B 1 342 ? 2.35 7.781 -16.094 1 94.75 342 ARG B C 1
ATOM 5835 O O . ARG B 1 342 ? 2.041 8.133 -17.234 1 94.75 342 ARG B O 1
ATOM 5842 N N . GLY B 1 343 ? 3.602 7.621 -15.688 1 93.75 343 GLY B N 1
ATOM 5843 C CA . GLY B 1 343 ? 4.66 8.172 -16.516 1 93.75 343 GLY B CA 1
ATOM 5844 C C . GLY B 1 343 ? 5.711 7.148 -16.906 1 93.75 343 GLY B C 1
ATOM 5845 O O . GLY B 1 343 ? 6.719 7.488 -17.531 1 93.75 343 GLY B O 1
ATOM 5846 N N . GLY B 1 344 ? 5.5 5.902 -16.547 1 92.19 344 GLY B N 1
ATOM 5847 C CA . GLY B 1 344 ? 6.492 4.879 -16.859 1 92.19 344 GLY B CA 1
ATOM 5848 C C . GLY B 1 344 ? 7.492 4.668 -15.734 1 92.19 344 GLY B C 1
ATOM 5849 O O . GLY B 1 344 ? 7.473 5.387 -14.734 1 92.19 344 GLY B O 1
ATOM 5850 N N . PRO B 1 345 ? 8.352 3.709 -15.859 1 87.81 345 PRO B N 1
ATOM 5851 C CA . PRO B 1 345 ? 9.211 3.232 -14.773 1 87.81 345 PRO B CA 1
ATOM 5852 C C . PRO B 1 345 ? 10.211 4.289 -14.305 1 87.81 345 PRO B C 1
ATOM 5854 O O . PRO B 1 345 ? 10.734 4.199 -13.188 1 87.81 345 PRO B O 1
ATOM 5857 N N . ARG B 1 346 ? 10.445 5.281 -15.07 1 91.19 346 ARG B N 1
ATOM 5858 C CA . ARG B 1 346 ? 11.445 6.277 -14.703 1 91.19 346 ARG B CA 1
ATOM 5859 C C . ARG B 1 346 ? 10.789 7.559 -14.203 1 91.19 346 ARG B C 1
ATOM 5861 O O . ARG B 1 346 ? 11.469 8.562 -13.977 1 91.19 346 ARG B O 1
ATOM 5868 N N . ALA B 1 347 ? 9.516 7.477 -14.008 1 96.75 347 ALA B N 1
ATOM 5869 C CA . ALA B 1 347 ? 8.766 8.68 -13.648 1 96.75 347 ALA B CA 1
ATOM 5870 C C . ALA B 1 347 ? 9.109 9.141 -12.234 1 96.75 347 ALA B C 1
ATOM 5872 O O . ALA B 1 347 ? 9 10.328 -11.922 1 96.75 347 ALA B O 1
ATOM 5873 N N . LEU B 1 348 ? 9.523 8.25 -11.375 1 98 348 LEU B N 1
ATOM 5874 C CA . LEU B 1 348 ? 9.922 8.57 -10.008 1 98 348 LEU B CA 1
ATOM 5875 C C . LEU B 1 348 ? 10.867 7.508 -9.461 1 98 348 LEU B C 1
ATOM 5877 O O . LEU B 1 348 ? 10.555 6.316 -9.484 1 98 348 LEU B O 1
ATOM 5881 N N . THR B 1 349 ? 11.984 7.871 -9.016 1 97.25 349 THR B N 1
ATOM 5882 C CA . THR B 1 349 ? 12.945 6.93 -8.445 1 97.25 349 THR B CA 1
ATOM 5883 C C . THR B 1 349 ? 12.664 6.707 -6.961 1 97.25 349 THR B C 1
ATOM 5885 O O . THR B 1 349 ? 11.906 7.465 -6.348 1 97.25 349 THR B O 1
ATOM 5888 N N . THR B 1 350 ? 13.266 5.648 -6.418 1 97.38 350 THR B N 1
ATOM 5889 C CA . THR B 1 350 ? 13.141 5.375 -4.988 1 97.38 350 THR B CA 1
ATOM 5890 C C . THR B 1 350 ? 13.68 6.543 -4.168 1 97.38 350 THR B C 1
ATOM 5892 O O . THR B 1 350 ? 13.062 6.938 -3.172 1 97.38 350 THR B O 1
ATOM 5895 N N . ARG B 1 351 ? 14.781 7.16 -4.555 1 98.19 351 ARG B N 1
ATOM 5896 C CA . ARG B 1 351 ? 15.375 8.273 -3.83 1 98.19 351 ARG B CA 1
ATOM 5897 C C . ARG B 1 351 ? 14.508 9.523 -3.934 1 98.19 351 ARG B C 1
ATOM 5899 O O . ARG B 1 351 ? 14.406 10.297 -2.98 1 98.19 351 ARG B O 1
ATOM 5906 N N . GLU B 1 352 ? 13.859 9.727 -5.09 1 98.38 352 GLU B N 1
ATOM 5907 C CA . GLU B 1 352 ? 12.953 10.859 -5.223 1 98.38 352 GLU B CA 1
ATOM 5908 C C . GLU B 1 352 ? 11.734 10.703 -4.316 1 98.38 352 GLU B C 1
ATOM 5910 O O . GLU B 1 352 ? 11.234 11.68 -3.766 1 98.38 352 GLU B O 1
ATOM 5915 N N . ALA B 1 353 ? 11.234 9.492 -4.203 1 98.75 353 ALA B N 1
ATOM 5916 C CA . ALA B 1 353 ? 10.133 9.242 -3.279 1 98.75 353 ALA B CA 1
ATOM 5917 C C . ALA B 1 353 ? 10.523 9.602 -1.849 1 98.75 353 ALA B C 1
ATOM 5919 O O . ALA B 1 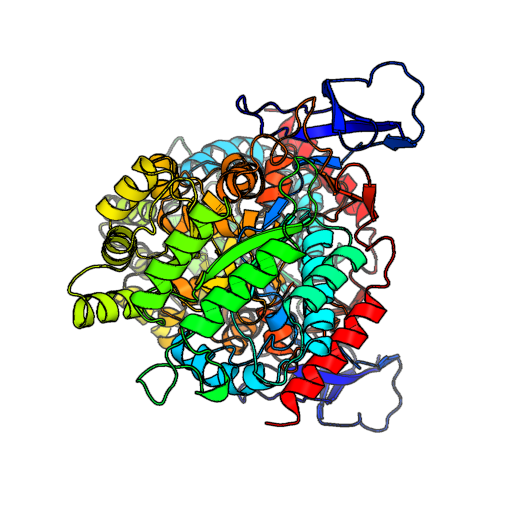353 ? 9.766 10.266 -1.137 1 98.75 353 ALA B O 1
ATOM 5920 N N . LEU B 1 354 ? 11.711 9.156 -1.407 1 98.88 354 LEU B N 1
ATOM 5921 C CA . LEU B 1 354 ? 12.211 9.492 -0.078 1 98.88 354 LEU B CA 1
ATOM 5922 C C . LEU B 1 354 ? 12.375 11 0.073 1 98.88 354 LEU B C 1
ATOM 5924 O O . LEU B 1 354 ? 12.023 11.562 1.108 1 98.88 354 LEU B O 1
ATOM 5928 N N . TRP B 1 355 ? 12.891 11.656 -0.963 1 98.81 355 TRP B N 1
ATOM 5929 C CA . TRP B 1 355 ? 13.062 13.102 -0.963 1 98.81 355 TRP B CA 1
ATOM 5930 C C . TRP B 1 355 ? 11.727 13.805 -0.75 1 98.81 355 TRP B C 1
ATOM 5932 O O . TRP B 1 355 ? 11.617 14.719 0.074 1 98.81 355 TRP B O 1
ATOM 5942 N N . MET B 1 356 ? 10.695 13.375 -1.428 1 98.94 356 MET B N 1
ATOM 5943 C CA . MET B 1 356 ? 9.367 13.961 -1.278 1 98.94 356 MET B CA 1
ATOM 5944 C C . MET B 1 356 ? 8.859 13.797 0.149 1 98.94 356 MET B C 1
ATOM 5946 O O . MET B 1 356 ? 8.234 14.703 0.699 1 98.94 356 MET B O 1
ATOM 5950 N N . GLY B 1 357 ? 9.156 12.664 0.773 1 98.94 357 GLY B N 1
ATOM 5951 C CA . GLY B 1 357 ? 8.68 12.383 2.119 1 98.94 357 GLY B CA 1
ATOM 5952 C C . GLY B 1 357 ? 9.484 13.086 3.193 1 98.94 357 GLY B C 1
ATOM 5953 O O . GLY B 1 357 ? 9.156 13 4.379 1 98.94 357 GLY B O 1
ATOM 5954 N N . THR B 1 358 ? 10.602 13.789 2.838 1 98.88 358 THR B N 1
ATOM 5955 C CA . THR B 1 358 ? 11.484 14.438 3.801 1 98.88 358 THR B CA 1
ATOM 5956 C C . THR B 1 358 ? 11.75 15.883 3.404 1 98.88 358 THR B C 1
ATOM 5958 O O . THR B 1 358 ? 10.945 16.766 3.701 1 98.88 358 THR B O 1
ATOM 5961 N N . MET B 1 359 ? 12.672 16.062 2.492 1 98.88 359 MET B N 1
ATOM 5962 C CA . MET B 1 359 ? 13.07 17.406 2.107 1 98.88 359 MET B CA 1
ATOM 5963 C C . MET B 1 359 ? 11.953 18.109 1.344 1 98.88 359 MET B C 1
ATOM 5965 O O . MET B 1 359 ? 11.758 19.328 1.488 1 98.88 359 MET B O 1
ATOM 5969 N N . GLY B 1 360 ? 11.25 17.359 0.503 1 98.88 360 GLY B N 1
ATOM 5970 C CA . GLY B 1 360 ? 10.102 17.953 -0.161 1 98.88 360 GLY B CA 1
ATOM 5971 C C . GLY B 1 360 ? 9.07 18.5 0.808 1 98.88 360 GLY B C 1
ATOM 5972 O O . GLY B 1 360 ? 8.555 19.594 0.615 1 98.88 360 GLY B O 1
ATOM 5973 N N . GLY B 1 361 ? 8.766 17.703 1.832 1 98.88 361 GLY B N 1
ATOM 5974 C CA . GLY B 1 361 ? 7.859 18.172 2.871 1 98.88 361 GLY B CA 1
ATOM 5975 C C . GLY B 1 361 ? 8.398 19.375 3.637 1 98.88 361 GLY B C 1
ATOM 5976 O O . GLY B 1 361 ? 7.652 20.312 3.926 1 98.88 361 GLY B O 1
ATOM 5977 N N . ALA B 1 362 ? 9.719 19.359 3.961 1 98.88 362 ALA B N 1
ATOM 5978 C CA . ALA B 1 362 ? 10.336 20.469 4.668 1 98.88 362 ALA B CA 1
ATOM 5979 C C . ALA B 1 362 ? 10.219 21.766 3.861 1 98.88 362 ALA B C 1
ATOM 5981 O O . ALA B 1 362 ? 9.945 22.828 4.418 1 98.88 362 ALA B O 1
ATOM 5982 N N . ARG B 1 363 ? 10.367 21.672 2.594 1 98.75 363 ARG B N 1
ATOM 5983 C CA . ARG B 1 363 ? 10.258 22.828 1.713 1 98.75 363 ARG B CA 1
ATOM 5984 C C . ARG B 1 363 ? 8.828 23.344 1.661 1 98.75 363 ARG B C 1
ATOM 5986 O O . ARG B 1 363 ? 8.594 24.547 1.698 1 98.75 363 ARG B O 1
ATOM 5993 N N . CYS B 1 364 ? 7.875 22.422 1.567 1 98.88 364 CYS B N 1
ATOM 5994 C CA . CYS B 1 364 ? 6.473 22.828 1.587 1 98.88 364 CYS B CA 1
ATOM 5995 C C . CYS B 1 364 ? 6.152 23.625 2.844 1 98.88 364 CYS B C 1
ATOM 5997 O O . CYS B 1 364 ? 5.492 24.672 2.771 1 98.88 364 CYS B O 1
ATOM 5999 N N . LEU B 1 365 ? 6.707 23.172 3.998 1 98.75 365 LEU B N 1
ATOM 6000 C CA . LEU B 1 365 ? 6.348 23.766 5.285 1 98.75 365 LEU B CA 1
ATOM 6001 C C . LEU B 1 365 ? 7.25 24.953 5.613 1 98.75 365 LEU B C 1
ATOM 6003 O O . LEU B 1 365 ? 7.086 25.594 6.656 1 98.75 365 LEU B O 1
ATOM 6007 N N . GLY B 1 366 ? 8.211 25.266 4.734 1 98.31 366 GLY B N 1
ATOM 6008 C CA . GLY B 1 366 ? 9.125 26.391 4.953 1 98.31 366 GLY B CA 1
ATOM 6009 C C . GLY B 1 366 ? 10.133 26.125 6.051 1 98.31 366 GLY B C 1
ATOM 6010 O O . GLY B 1 366 ? 10.555 27.047 6.75 1 98.31 366 GLY B O 1
ATOM 6011 N N . ARG B 1 367 ? 10.492 24.859 6.199 1 98.56 367 ARG B N 1
ATOM 6012 C CA . ARG B 1 367 ? 11.383 24.5 7.297 1 98.56 367 ARG B CA 1
ATOM 6013 C C . ARG B 1 367 ? 12.602 23.719 6.785 1 98.56 367 ARG B C 1
ATOM 6015 O O . ARG B 1 367 ? 13.164 22.906 7.5 1 98.56 367 ARG B O 1
ATOM 6022 N N . ALA B 1 368 ? 12.992 23.938 5.555 1 98.38 368 ALA B N 1
ATOM 6023 C CA . ALA B 1 368 ? 14.055 23.188 4.898 1 98.38 368 ALA B CA 1
ATOM 6024 C C . ALA B 1 368 ? 15.406 23.469 5.551 1 98.38 368 ALA B C 1
ATOM 6026 O O . ALA B 1 368 ? 16.344 22.672 5.426 1 98.38 368 ALA B O 1
ATOM 6027 N N . LYS B 1 369 ? 15.516 24.547 6.254 1 98.12 369 LYS B N 1
ATOM 6028 C CA . LYS B 1 369 ? 16.766 24.875 6.926 1 98.12 369 LYS B CA 1
ATOM 6029 C C . LYS B 1 369 ? 16.953 24.047 8.188 1 98.12 369 LYS B C 1
ATOM 6031 O O . LYS B 1 369 ? 18.078 23.797 8.617 1 98.12 369 LYS B O 1
ATOM 6036 N N . GLU B 1 370 ? 15.852 23.609 8.781 1 98.5 370 GLU B N 1
ATOM 6037 C CA . GLU B 1 370 ? 15.891 22.953 10.078 1 98.5 370 GLU B CA 1
ATOM 6038 C C . GLU B 1 370 ? 15.625 21.453 9.953 1 98.5 370 GLU B C 1
ATOM 6040 O O . GLU B 1 370 ? 16.109 20.656 10.766 1 98.5 370 GLU B O 1
ATOM 6045 N N . LEU B 1 371 ? 14.852 21.031 9 1 98.75 371 LEU B N 1
ATOM 6046 C CA . LEU B 1 371 ? 14.328 19.672 8.891 1 98.75 371 LEU B CA 1
ATOM 6047 C C . LEU B 1 371 ? 14.586 19.109 7.5 1 98.75 371 LEU B C 1
ATOM 6049 O O . LEU B 1 371 ? 15.055 19.812 6.609 1 98.75 371 LEU B O 1
ATOM 6053 N N . GLY B 1 372 ? 14.359 17.844 7.27 1 98.81 372 GLY B N 1
ATOM 6054 C CA . GLY B 1 372 ? 14.211 17.234 5.957 1 98.81 372 GLY B CA 1
ATOM 6055 C C . GLY B 1 372 ? 15.477 16.562 5.469 1 98.81 372 GLY B C 1
ATOM 6056 O O . GLY B 1 372 ? 15.461 15.844 4.465 1 98.81 372 GLY B O 1
ATOM 6057 N N . SER B 1 373 ? 16.625 16.781 6.102 1 98.94 373 SER B N 1
ATOM 6058 C CA . SER B 1 373 ? 17.875 16.109 5.781 1 98.94 373 SER B CA 1
ATOM 6059 C C . SER B 1 373 ? 18.734 15.906 7.027 1 98.94 373 SER B C 1
ATOM 6061 O O . SER B 1 373 ? 18.469 16.5 8.07 1 98.94 373 SER B O 1
ATOM 6063 N N . ILE B 1 374 ? 19.609 14.961 6.934 1 98.94 374 ILE B N 1
ATOM 6064 C CA . ILE B 1 374 ? 20.578 14.734 8 1 98.94 374 ILE B CA 1
ATOM 6065 C C . ILE B 1 374 ? 21.859 15.516 7.715 1 98.94 374 ILE B C 1
ATOM 6067 O O . ILE B 1 374 ? 22.719 15.055 6.965 1 98.94 374 ILE B O 1
ATOM 6071 N N . GLU B 1 375 ? 21.953 16.609 8.234 1 98.88 375 GLU B N 1
ATOM 6072 C CA . GLU B 1 375 ? 23.094 17.516 8.109 1 98.88 375 GLU B CA 1
ATOM 6073 C C . GLU B 1 375 ? 23.438 18.141 9.453 1 98.88 375 GLU B C 1
ATOM 6075 O O . GLU B 1 375 ? 22.547 18.422 10.266 1 98.88 375 GLU B O 1
ATOM 6080 N N . VAL B 1 376 ? 24.719 18.406 9.688 1 98.69 376 VAL B N 1
ATOM 6081 C CA . VAL B 1 376 ? 25.188 19 10.93 1 98.69 376 VAL B CA 1
ATOM 6082 C C . VAL B 1 376 ? 24.484 20.328 11.164 1 98.69 376 VAL B C 1
ATOM 6084 O O . VAL B 1 376 ? 24.375 21.156 10.242 1 98.69 376 VAL B O 1
ATOM 6087 N N . GLY B 1 377 ? 23.969 20.5 12.328 1 98.62 377 GLY B N 1
ATOM 6088 C CA . GLY B 1 377 ? 23.312 21.75 12.688 1 98.62 377 GLY B CA 1
ATOM 6089 C C . GLY B 1 377 ? 21.797 21.672 12.586 1 98.62 377 GLY B C 1
ATOM 6090 O O . GLY B 1 377 ? 21.078 22.438 13.234 1 98.62 377 GLY B O 1
ATOM 6091 N N . LYS B 1 378 ? 21.203 20.812 11.836 1 98.81 378 LYS B N 1
ATOM 6092 C CA . LYS B 1 378 ? 19.766 20.625 11.719 1 98.81 378 LYS B CA 1
ATOM 6093 C C . LYS B 1 378 ? 19.203 19.891 12.93 1 98.81 378 LYS B C 1
ATOM 6095 O O . LYS B 1 378 ? 19.953 19.266 13.688 1 98.81 378 LYS B O 1
ATOM 6100 N N . LEU B 1 379 ? 17.938 20.094 13.117 1 98.88 379 LEU B N 1
ATOM 6101 C CA . LEU B 1 379 ? 17.25 19.406 14.203 1 98.88 379 LEU B CA 1
ATOM 6102 C C . LEU B 1 379 ? 17.359 17.891 14.031 1 98.88 379 LEU B C 1
ATOM 6104 O O . LEU B 1 379 ? 17.281 17.375 12.914 1 98.88 379 LEU B O 1
ATOM 6108 N N . ALA B 1 380 ? 17.547 17.188 15.156 1 98.88 380 ALA B N 1
ATOM 6109 C CA . ALA B 1 380 ? 17.688 15.734 15.133 1 98.88 380 ALA B CA 1
ATOM 6110 C C . ALA B 1 380 ? 16.328 15.047 15.07 1 98.88 380 ALA B C 1
ATOM 6112 O O . ALA B 1 380 ? 15.938 14.32 15.992 1 98.88 380 ALA B O 1
ATOM 6113 N N . ASP B 1 381 ? 15.609 15.281 14.047 1 98.94 381 ASP B N 1
ATOM 6114 C CA . ASP B 1 381 ? 14.438 14.508 13.656 1 98.94 381 ASP B CA 1
ATOM 6115 C C . ASP B 1 381 ? 14.82 13.344 12.742 1 98.94 381 ASP B C 1
ATOM 6117 O O . ASP B 1 381 ? 15.055 13.547 11.547 1 98.94 381 ASP B O 1
ATOM 6121 N N . LEU B 1 382 ? 14.883 12.133 13.312 1 98.94 382 LEU B N 1
ATOM 6122 C CA . LEU B 1 382 ? 15.438 10.984 12.609 1 98.94 382 LEU B CA 1
ATOM 6123 C C . LEU B 1 382 ? 14.508 9.781 12.719 1 98.94 382 LEU B C 1
ATOM 6125 O O . LEU B 1 382 ? 13.906 9.547 13.773 1 98.94 382 LEU B O 1
ATOM 6129 N N . ALA B 1 383 ? 14.367 9.078 11.672 1 98.94 383 ALA B N 1
ATOM 6130 C CA . ALA B 1 383 ? 13.719 7.773 11.672 1 98.94 383 ALA B CA 1
ATOM 6131 C C . ALA B 1 383 ? 14.734 6.652 11.492 1 98.94 383 ALA B C 1
ATOM 6133 O O . ALA B 1 383 ? 15.523 6.664 10.539 1 98.94 383 ALA B O 1
ATOM 6134 N N . VAL B 1 384 ? 14.789 5.73 12.398 1 98.94 384 VAL B N 1
ATOM 6135 C CA . VAL B 1 384 ? 15.625 4.539 12.336 1 98.94 384 VAL B CA 1
ATOM 6136 C C . VAL B 1 384 ? 14.766 3.324 11.977 1 98.94 384 VAL B C 1
ATOM 6138 O O . VAL B 1 384 ? 13.992 2.842 12.805 1 98.94 384 VAL B O 1
ATOM 6141 N N . TRP B 1 385 ? 14.945 2.832 10.758 1 98.88 385 TRP B N 1
ATOM 6142 C CA . TRP B 1 385 ? 14.148 1.743 10.203 1 98.88 385 TRP B CA 1
ATOM 6143 C C . TRP B 1 385 ? 14.828 0.398 10.43 1 98.88 385 TRP B C 1
ATOM 6145 O O . TRP B 1 385 ? 16.031 0.249 10.148 1 98.88 385 TRP B O 1
ATOM 6155 N N . ASP B 1 386 ? 14.086 -0.583 10.852 1 98.62 386 ASP B N 1
ATOM 6156 C CA . ASP B 1 386 ? 14.602 -1.929 11.078 1 98.62 386 ASP B CA 1
ATOM 6157 C C . ASP B 1 386 ? 14.461 -2.789 9.82 1 98.62 386 ASP B C 1
ATOM 6159 O O . ASP B 1 386 ? 13.359 -3.221 9.477 1 98.62 386 ASP B O 1
ATOM 6163 N N . LEU B 1 387 ? 15.602 -3.098 9.195 1 97.88 387 LEU B N 1
ATOM 6164 C CA . LEU B 1 387 ? 15.586 -3.859 7.953 1 97.88 387 LEU B CA 1
ATOM 6165 C C . LEU B 1 387 ? 16.094 -5.277 8.172 1 97.88 387 LEU B C 1
ATOM 6167 O O . LEU B 1 387 ? 16.547 -5.934 7.234 1 97.88 387 LEU B O 1
ATOM 6171 N N . THR B 1 388 ? 16.078 -5.84 9.344 1 95.75 388 THR B N 1
ATOM 6172 C CA . THR B 1 388 ? 16.656 -7.145 9.648 1 95.75 388 THR B CA 1
ATOM 6173 C C . THR B 1 388 ? 15.641 -8.258 9.422 1 95.75 388 THR B C 1
ATOM 6175 O O . THR B 1 388 ? 16 -9.43 9.352 1 95.75 388 THR B O 1
ATOM 6178 N N . GLY B 1 389 ? 14.445 -8.102 9.219 1 94.56 389 GLY B N 1
ATOM 6179 C CA . GLY B 1 389 ? 13.422 -9.117 9.117 1 94.56 389 GLY B CA 1
ATOM 6180 C C . GLY B 1 389 ? 13.336 -9.75 7.738 1 94.56 389 GLY B C 1
ATOM 6181 O O . GLY B 1 389 ? 13.992 -9.297 6.801 1 94.56 389 GLY B O 1
ATOM 6182 N N . LEU B 1 390 ? 12.555 -10.82 7.625 1 96.88 390 LEU B N 1
ATOM 6183 C CA . LEU B 1 390 ? 12.367 -11.594 6.406 1 96.88 390 LEU B CA 1
ATOM 6184 C C . LEU B 1 390 ? 11.984 -10.688 5.238 1 96.88 390 LEU B C 1
ATOM 6186 O O . LEU B 1 390 ? 12.438 -10.906 4.113 1 96.88 390 LEU B O 1
ATOM 6190 N N . ASN B 1 391 ? 11.234 -9.688 5.539 1 97.44 391 ASN B N 1
ATOM 6191 C CA . ASN B 1 391 ? 10.688 -8.82 4.504 1 97.44 391 ASN B CA 1
ATOM 6192 C C . ASN B 1 391 ? 11.781 -8.062 3.764 1 97.44 391 ASN B C 1
ATOM 6194 O O . ASN B 1 391 ? 11.547 -7.516 2.684 1 97.44 391 ASN B O 1
ATOM 6198 N N . TYR B 1 392 ? 13.008 -8.047 4.309 1 97.88 392 TYR B N 1
ATOM 6199 C CA . TYR B 1 392 ? 14.039 -7.195 3.729 1 97.88 392 TYR B CA 1
ATOM 6200 C C . TYR B 1 392 ? 15.312 -7.992 3.467 1 97.88 392 TYR B C 1
ATOM 6202 O O . TYR B 1 392 ? 16.266 -7.477 2.875 1 97.88 392 TYR B O 1
ATOM 6210 N N . ALA B 1 393 ? 15.289 -9.25 3.875 1 97.31 393 ALA B N 1
ATOM 6211 C CA . ALA B 1 393 ? 16.453 -10.109 3.705 1 97.31 393 ALA B CA 1
ATOM 6212 C C . ALA B 1 393 ? 16.875 -10.18 2.24 1 97.31 393 ALA B C 1
ATOM 6214 O O . ALA B 1 393 ? 16.031 -10.398 1.359 1 97.31 393 ALA B O 1
ATOM 6215 N N . GLY B 1 394 ? 18.109 -9.906 2.006 1 95.25 394 GLY B N 1
ATOM 6216 C CA . GLY B 1 394 ? 18.656 -10.055 0.662 1 95.25 394 GLY B CA 1
ATOM 6217 C C . GLY B 1 394 ? 18.625 -8.766 -0.136 1 95.25 394 GLY B C 1
ATOM 6218 O O . GLY B 1 394 ? 19.219 -8.68 -1.21 1 95.25 394 GLY B O 1
ATOM 6219 N N . ILE B 1 395 ? 17.906 -7.766 0.272 1 96.56 395 ILE B N 1
ATOM 6220 C CA . ILE B 1 395 ? 17.891 -6.484 -0.424 1 96.56 395 ILE B CA 1
ATOM 6221 C C . ILE B 1 395 ? 19.125 -5.672 -0.022 1 96.56 395 ILE B C 1
ATOM 6223 O O . ILE B 1 395 ? 19.281 -5.309 1.146 1 96.56 395 ILE B O 1
ATOM 6227 N N . THR B 1 396 ? 19.938 -5.336 -0.921 1 95.12 396 THR B N 1
ATOM 6228 C CA . THR B 1 396 ? 21.219 -4.699 -0.609 1 95.12 396 THR B CA 1
ATOM 6229 C C . THR B 1 396 ? 21.062 -3.182 -0.546 1 95.12 396 THR B C 1
ATOM 6231 O O . THR B 1 396 ? 21.812 -2.504 0.155 1 95.12 396 THR B O 1
ATOM 6234 N N . ASP B 1 397 ? 20.203 -2.643 -1.318 1 97.12 397 ASP B N 1
ATOM 6235 C CA . ASP B 1 397 ? 19.938 -1.208 -1.295 1 97.12 397 ASP B CA 1
ATOM 6236 C C . ASP B 1 397 ? 18.875 -0.863 -0.247 1 97.12 397 ASP B C 1
ATOM 6238 O O . ASP B 1 397 ? 17.688 -1.097 -0.459 1 97.12 397 ASP B O 1
ATOM 6242 N N . PRO B 1 398 ? 19.281 -0.225 0.854 1 98.12 398 PRO B N 1
ATOM 6243 C CA . PRO B 1 398 ? 18.328 -0.012 1.947 1 98.12 398 PRO B CA 1
ATOM 6244 C C . PRO B 1 398 ? 17.219 0.974 1.583 1 98.12 398 PRO B C 1
ATOM 6246 O O . PRO B 1 398 ? 16.109 0.877 2.105 1 98.12 398 PRO B O 1
ATOM 6249 N N . VAL B 1 399 ? 17.5 1.92 0.686 1 98.5 399 VAL B N 1
ATOM 6250 C CA . VAL B 1 399 ? 16.469 2.865 0.269 1 98.5 399 VAL B CA 1
ATOM 6251 C C . VAL B 1 399 ? 15.438 2.156 -0.604 1 98.5 399 VAL B C 1
ATOM 6253 O O . VAL B 1 399 ? 14.242 2.402 -0.48 1 98.5 399 VAL B O 1
ATOM 6256 N N . ALA B 1 400 ? 15.883 1.223 -1.452 1 97.62 400 ALA B N 1
ATOM 6257 C CA . ALA B 1 400 ? 14.945 0.4 -2.221 1 97.62 400 ALA B CA 1
ATOM 6258 C C . ALA B 1 400 ? 14.086 -0.46 -1.3 1 97.62 400 ALA B C 1
ATOM 6260 O O . ALA B 1 400 ? 12.883 -0.608 -1.524 1 97.62 400 ALA B O 1
ATOM 6261 N N . ALA B 1 401 ? 14.719 -1.01 -0.235 1 98.12 401 ALA B N 1
ATOM 6262 C CA . ALA B 1 401 ? 13.977 -1.81 0.731 1 98.12 401 ALA B CA 1
ATOM 6263 C C . ALA B 1 401 ? 12.867 -0.985 1.386 1 98.12 401 ALA B C 1
ATOM 6265 O O . ALA B 1 401 ? 11.734 -1.448 1.513 1 98.12 401 ALA B O 1
ATOM 6266 N N . LEU B 1 402 ? 13.18 0.256 1.717 1 98.56 402 LEU B N 1
ATOM 6267 C CA . LEU B 1 402 ? 12.234 1.136 2.398 1 98.56 402 LEU B CA 1
ATOM 6268 C C . LEU B 1 402 ? 11.086 1.524 1.475 1 98.56 402 LEU B C 1
ATOM 6270 O O . LEU B 1 402 ? 9.922 1.469 1.87 1 98.56 402 LEU B O 1
ATOM 6274 N N . VAL B 1 403 ? 11.398 1.871 0.239 1 98.38 403 VAL B N 1
ATOM 6275 C CA . VAL B 1 403 ? 10.43 2.508 -0.646 1 98.38 403 VAL B CA 1
ATOM 6276 C C . VAL B 1 403 ? 9.617 1.44 -1.378 1 98.38 403 VAL B C 1
ATOM 6278 O O . VAL B 1 403 ? 8.414 1.608 -1.601 1 98.38 403 VAL B O 1
ATOM 6281 N N . LEU B 1 404 ? 10.258 0.315 -1.729 1 97.5 404 LEU B N 1
ATOM 6282 C CA . LEU B 1 404 ? 9.609 -0.668 -2.59 1 97.5 404 LEU B CA 1
ATOM 6283 C C . LEU B 1 404 ? 9.047 -1.822 -1.767 1 97.5 404 LEU B C 1
ATOM 6285 O O . LEU B 1 404 ? 8.109 -2.5 -2.199 1 97.5 404 LEU B O 1
ATOM 6289 N N . GLY B 1 405 ? 9.641 -2.127 -0.607 1 97.19 405 GLY B N 1
ATOM 6290 C CA . GLY B 1 405 ? 9.195 -3.232 0.228 1 97.19 405 GLY B CA 1
ATOM 6291 C C . GLY B 1 405 ? 8.055 -2.859 1.157 1 97.19 405 GLY B C 1
ATOM 6292 O O . GLY B 1 405 ? 7.457 -1.792 1.017 1 97.19 405 GLY B O 1
ATOM 6293 N N . ALA B 1 406 ? 7.664 -3.807 1.994 1 96.44 406 ALA B N 1
ATOM 6294 C CA . ALA B 1 406 ? 6.754 -3.488 3.092 1 96.44 406 ALA B CA 1
ATOM 6295 C C . ALA B 1 406 ? 7.352 -2.422 4.008 1 96.44 406 ALA B C 1
ATOM 6297 O O . ALA B 1 406 ? 8.562 -2.412 4.254 1 96.44 406 ALA B O 1
ATOM 6298 N N . THR B 1 407 ? 6.484 -1.478 4.461 1 97.31 407 THR B N 1
ATOM 6299 C CA . THR B 1 407 ? 7 -0.448 5.359 1 97.31 407 THR B CA 1
ATOM 6300 C C . THR B 1 407 ? 7.707 -1.075 6.555 1 97.31 407 THR B C 1
ATOM 6302 O O . THR B 1 407 ? 7.109 -1.854 7.301 1 97.31 407 THR B O 1
ATOM 6305 N N . PRO B 1 408 ? 8.969 -0.793 6.766 1 98.06 408 PRO B N 1
ATOM 6306 C CA . PRO B 1 408 ? 9.719 -1.406 7.867 1 98.06 408 PRO B CA 1
ATOM 6307 C C . PRO B 1 408 ? 9.273 -0.895 9.234 1 98.06 408 PRO B C 1
ATOM 6309 O O . PRO B 1 408 ? 8.797 0.239 9.352 1 98.06 408 PRO B O 1
ATOM 6312 N N . PRO B 1 409 ? 9.43 -1.723 10.242 1 97.44 409 PRO B N 1
ATOM 6313 C CA . PRO B 1 409 ? 9.195 -1.229 11.602 1 97.44 409 PRO B CA 1
ATOM 6314 C C . PRO B 1 409 ? 10.188 -0.137 12.008 1 97.44 409 PRO B C 1
ATOM 6316 O O . PRO B 1 409 ? 11.352 -0.167 11.594 1 97.44 409 PRO B O 1
ATOM 6319 N N . ILE B 1 410 ? 9.688 0.788 12.805 1 98.38 410 ILE B N 1
ATOM 6320 C CA . ILE B 1 410 ? 10.531 1.832 13.367 1 98.38 410 ILE B CA 1
ATOM 6321 C C . ILE B 1 410 ? 11.25 1.302 14.609 1 98.38 410 ILE B C 1
ATOM 6323 O O . ILE B 1 410 ? 10.609 0.941 15.602 1 98.38 410 ILE B O 1
ATOM 6327 N N . ALA B 1 411 ? 12.547 1.247 14.516 1 98.38 411 ALA B N 1
ATOM 6328 C CA . ALA B 1 411 ? 13.328 0.879 15.695 1 98.38 411 ALA B CA 1
ATOM 6329 C C . ALA B 1 411 ? 13.383 2.029 16.703 1 98.38 411 ALA B C 1
ATOM 6331 O O . ALA B 1 411 ? 13.297 1.812 17.906 1 98.38 411 ALA B O 1
ATOM 6332 N N . ARG B 1 412 ? 13.594 3.225 16.125 1 98.38 412 ARG B N 1
ATOM 6333 C CA . ARG B 1 412 ? 13.617 4.449 16.922 1 98.38 412 ARG B CA 1
ATOM 6334 C C . ARG B 1 412 ? 13.172 5.648 16.094 1 98.38 412 ARG B C 1
ATOM 6336 O O . ARG B 1 412 ? 13.492 5.746 14.914 1 98.38 412 ARG B O 1
ATOM 6343 N N . LEU B 1 413 ? 12.391 6.484 16.703 1 98.75 413 LEU B N 1
ATOM 6344 C CA . LEU B 1 413 ? 12.039 7.773 16.125 1 98.75 413 LEU B CA 1
ATOM 6345 C C . LEU B 1 413 ? 12.445 8.922 17.031 1 98.75 413 LEU B C 1
ATOM 6347 O O . LEU B 1 413 ? 12.062 8.945 18.203 1 98.75 413 LEU B O 1
ATOM 6351 N N . PHE B 1 414 ? 13.258 9.828 16.516 1 98.75 414 PHE B N 1
ATOM 6352 C CA . PHE B 1 414 ? 13.703 10.992 17.281 1 98.75 414 PHE B CA 1
ATOM 6353 C C . PHE B 1 414 ? 13.023 12.258 16.766 1 98.75 414 PHE B C 1
ATOM 6355 O O . PHE B 1 414 ? 12.922 12.484 15.562 1 98.75 414 PHE B O 1
ATOM 6362 N N . VAL B 1 415 ? 12.531 13.094 17.672 1 98.75 415 VAL B N 1
ATOM 6363 C CA . VAL B 1 415 ? 12.094 14.461 17.391 1 98.75 415 VAL B CA 1
ATOM 6364 C C . VAL B 1 415 ? 12.898 15.445 18.234 1 98.75 415 VAL B C 1
ATOM 6366 O O . VAL B 1 415 ? 12.727 15.508 19.453 1 98.75 415 VAL B O 1
ATOM 6369 N N . GLY B 1 416 ? 13.766 16.188 17.578 1 98.19 416 GLY B N 1
ATOM 6370 C CA . GLY B 1 416 ? 14.672 17.031 18.328 1 98.19 416 GLY B CA 1
ATOM 6371 C C . GLY B 1 416 ? 15.539 16.266 19.312 1 98.19 416 GLY B C 1
ATOM 6372 O O . GLY B 1 416 ? 15.648 16.656 20.484 1 98.19 416 GLY B O 1
ATOM 6373 N N . GLY B 1 417 ? 15.93 15.125 18.906 1 98.12 417 GLY B N 1
ATOM 6374 C CA . GLY B 1 417 ? 16.812 14.328 19.75 1 98.12 417 GLY B CA 1
ATOM 6375 C C . GLY B 1 417 ? 16.078 13.539 20.812 1 98.12 417 GLY B C 1
ATOM 6376 O O . GLY B 1 417 ? 16.672 12.68 21.469 1 98.12 417 GLY B O 1
ATOM 6377 N N . VAL B 1 418 ? 14.844 13.75 20.969 1 97.62 418 VAL B N 1
ATOM 6378 C CA . VAL B 1 418 ? 14.039 13.047 21.969 1 97.62 418 VAL B CA 1
ATOM 6379 C C . VAL B 1 418 ? 13.383 11.82 21.328 1 97.62 418 VAL B C 1
ATOM 6381 O O . VAL B 1 418 ? 12.773 11.922 20.25 1 97.62 418 VAL B O 1
ATOM 6384 N N . THR B 1 419 ? 13.492 10.617 21.969 1 97.31 419 THR B N 1
ATOM 6385 C CA . THR B 1 419 ? 12.867 9.391 21.469 1 97.31 419 THR B CA 1
ATOM 6386 C C . THR B 1 419 ? 11.352 9.445 21.656 1 97.31 419 THR B C 1
ATOM 6388 O O . THR B 1 419 ? 10.859 9.656 22.766 1 97.31 419 THR B O 1
ATOM 6391 N N . VAL B 1 420 ? 10.641 9.242 20.531 1 97.69 420 VAL B N 1
ATOM 6392 C CA . VAL B 1 420 ? 9.188 9.289 20.609 1 97.69 420 VAL B CA 1
ATOM 6393 C C . VAL B 1 420 ? 8.609 7.902 20.312 1 97.69 420 VAL B C 1
ATOM 6395 O O . VAL B 1 420 ? 7.492 7.586 20.719 1 97.69 420 VAL B O 1
ATOM 6398 N N . VAL B 1 421 ? 9.281 7.066 19.578 1 98 421 VAL B N 1
ATOM 6399 C CA . VAL B 1 421 ? 8.93 5.684 19.266 1 98 421 VAL B CA 1
ATOM 6400 C C . VAL B 1 421 ? 10.125 4.773 19.531 1 98 421 VAL B C 1
ATOM 6402 O O . VAL B 1 421 ? 11.258 5.109 19.188 1 98 421 VAL B O 1
ATOM 6405 N N . THR B 1 422 ? 9.922 3.686 20.172 1 97.12 422 THR B N 1
ATOM 6406 C CA . THR B 1 422 ? 10.898 2.619 20.359 1 97.12 422 THR B CA 1
ATOM 6407 C C . THR B 1 422 ? 10.305 1.268 19.969 1 97.12 422 THR B C 1
ATOM 6409 O O . THR B 1 422 ? 9.258 0.872 20.484 1 97.12 422 THR B O 1
ATOM 6412 N N . ASP B 1 423 ? 10.938 0.597 19.031 1 95.38 423 ASP B N 1
ATOM 6413 C CA . ASP B 1 423 ? 10.539 -0.73 18.578 1 95.38 423 ASP B CA 1
ATOM 6414 C C . ASP B 1 423 ? 9.078 -0.745 18.141 1 95.38 423 ASP B C 1
ATOM 6416 O O . ASP B 1 423 ? 8.305 -1.592 18.578 1 95.38 423 ASP B O 1
ATOM 6420 N N . GLY B 1 424 ? 8.734 0.275 17.453 1 94.12 424 GLY B N 1
ATOM 6421 C CA . GLY B 1 424 ? 7.43 0.336 16.812 1 94.12 424 GLY B CA 1
ATOM 6422 C C . GLY B 1 424 ? 6.336 0.848 17.719 1 94.12 424 GLY B C 1
ATOM 6423 O O . GLY B 1 424 ? 5.191 1.01 17.297 1 94.12 424 GLY B O 1
ATOM 6424 N N . ALA B 1 425 ? 6.633 1.154 18.969 1 94.5 425 ALA B N 1
ATOM 6425 C CA . ALA B 1 425 ? 5.613 1.563 19.938 1 94.5 425 ALA B CA 1
ATOM 6426 C C . ALA B 1 425 ? 5.91 2.955 20.484 1 94.5 425 ALA B C 1
ATOM 6428 O O . ALA B 1 425 ? 7.07 3.305 20.719 1 94.5 425 ALA B O 1
ATOM 6429 N N . PRO B 1 426 ? 4.785 3.693 20.734 1 94.19 426 PRO B N 1
ATOM 6430 C CA . PRO B 1 426 ? 5.02 4.996 21.375 1 94.19 426 PRO B CA 1
ATOM 6431 C C . PRO B 1 426 ? 5.672 4.875 22.75 1 94.19 426 PRO B C 1
ATOM 6433 O O . PRO B 1 426 ? 5.371 3.943 23.5 1 94.19 426 PRO B O 1
ATOM 6436 N N . ARG B 1 427 ? 6.527 5.73 23.078 1 84.81 427 ARG B N 1
ATOM 6437 C CA . ARG B 1 427 ? 7.316 5.656 24.312 1 84.81 427 ARG B CA 1
ATOM 6438 C C . ARG B 1 427 ? 6.449 5.902 25.531 1 84.81 427 ARG B C 1
ATOM 6440 O O . ARG B 1 427 ? 6.59 5.219 26.547 1 84.81 427 ARG B O 1
ATOM 6447 N N . GLU B 1 428 ? 5.602 6.828 25.484 1 82.31 428 GLU B N 1
ATOM 6448 C CA . GLU B 1 428 ? 4.926 7.262 26.703 1 82.31 428 GLU B CA 1
ATOM 6449 C C . GLU B 1 428 ? 3.482 6.773 26.734 1 82.31 428 GLU B C 1
ATOM 6451 O O . GLU B 1 428 ? 2.805 6.895 27.75 1 82.31 428 GLU B O 1
ATOM 6456 N N . GLU B 1 429 ? 3.059 6.195 25.688 1 82.44 429 GLU B N 1
ATOM 6457 C CA . GLU B 1 429 ? 1.633 5.887 25.609 1 82.44 429 GLU B CA 1
ATOM 6458 C C . GLU B 1 429 ? 1.399 4.438 25.203 1 82.44 429 GLU B C 1
ATOM 6460 O O . GLU B 1 429 ? 2.215 3.848 24.484 1 82.44 429 GLU B O 1
ATOM 6465 N N . SER B 1 430 ? 0.315 3.93 25.766 1 91.62 430 SER B N 1
ATOM 6466 C CA . SER B 1 430 ? -0.145 2.619 25.328 1 91.62 430 SER B CA 1
ATOM 6467 C C . SER B 1 430 ? -1.019 2.738 24.078 1 91.62 430 SER B C 1
ATOM 6469 O O . SER B 1 430 ? -2.035 3.436 24.094 1 91.62 430 SER B O 1
ATOM 6471 N N . GLU B 1 431 ? -0.628 2.094 23.047 1 94.38 431 GLU B N 1
ATOM 6472 C CA . GLU B 1 431 ? -1.448 2.09 21.828 1 94.38 431 GLU B CA 1
ATOM 6473 C C . GLU B 1 431 ? -2.85 1.561 22.125 1 94.38 431 GLU B C 1
ATOM 6475 O O . GLU B 1 431 ? -3.824 2.004 21.5 1 94.38 431 GLU B O 1
ATOM 6480 N N . ASP B 1 432 ? -2.918 0.655 23.062 1 94.69 432 ASP B N 1
ATOM 6481 C CA . ASP B 1 432 ? -4.215 0.089 23.422 1 94.69 432 ASP B CA 1
ATOM 6482 C C . ASP B 1 432 ? -5.121 1.15 24.031 1 94.69 432 ASP B C 1
ATOM 6484 O O . ASP B 1 432 ? -6.324 1.183 23.766 1 94.69 432 ASP B O 1
ATOM 6488 N N . GLU B 1 433 ? -4.527 1.963 24.875 1 96.19 433 GLU B N 1
ATOM 6489 C CA . GLU B 1 433 ? -5.297 3.041 25.484 1 96.19 433 GLU B CA 1
ATOM 6490 C C . GLU B 1 433 ? -5.766 4.047 24.438 1 96.19 433 GLU B C 1
ATOM 6492 O O . GLU B 1 433 ? -6.926 4.469 24.453 1 96.19 433 GLU B O 1
ATOM 6497 N N . ILE B 1 434 ? -4.895 4.395 23.594 1 97.62 434 ILE B N 1
ATOM 6498 C CA . ILE B 1 434 ? -5.23 5.328 22.516 1 97.62 434 ILE B CA 1
ATOM 6499 C C . ILE B 1 434 ? -6.344 4.746 21.656 1 97.62 434 ILE B C 1
ATOM 6501 O O . ILE B 1 434 ? -7.289 5.449 21.297 1 97.62 434 ILE B O 1
ATOM 6505 N N . ALA B 1 435 ? -6.234 3.457 21.375 1 97.38 435 ALA B N 1
ATOM 6506 C CA . ALA B 1 435 ? -7.242 2.77 20.562 1 97.38 435 ALA B CA 1
ATOM 6507 C C . ALA B 1 435 ? -8.609 2.807 21.25 1 97.38 435 ALA B C 1
ATOM 6509 O O . ALA B 1 435 ? -9.625 3.037 20.594 1 97.38 435 ALA B O 1
ATOM 6510 N N . ARG B 1 436 ? -8.625 2.562 22.516 1 96.94 436 ARG B N 1
ATOM 6511 C CA . ARG B 1 436 ? -9.875 2.582 23.281 1 96.94 436 ARG B CA 1
ATOM 6512 C C . ARG B 1 436 ? -10.5 3.973 23.266 1 96.94 436 ARG B C 1
ATOM 6514 O O . ARG B 1 436 ? -11.711 4.109 23.078 1 96.94 436 ARG B O 1
ATOM 6521 N N . GLU B 1 437 ? -9.656 4.984 23.469 1 97.75 437 GLU B N 1
ATOM 6522 C CA . GLU B 1 437 ? -10.141 6.363 23.438 1 97.75 437 GLU B CA 1
ATOM 6523 C C . GLU B 1 437 ? -10.734 6.711 22.078 1 97.75 437 GLU B C 1
ATOM 6525 O O . GLU B 1 437 ? -11.789 7.348 22 1 97.75 437 GLU B O 1
ATOM 6530 N N . LEU B 1 438 ? -10.039 6.285 21.078 1 98.19 438 LEU B N 1
ATOM 6531 C CA . LEU B 1 438 ? -10.523 6.547 19.719 1 98.19 438 LEU B CA 1
ATOM 6532 C C . LEU B 1 438 ? -11.844 5.836 19.469 1 98.19 438 LEU B C 1
ATOM 6534 O O . LEU B 1 438 ? -12.758 6.41 18.859 1 98.19 438 LEU B O 1
ATOM 6538 N N . ALA B 1 439 ? -11.945 4.578 19.875 1 97.12 439 ALA B N 1
ATOM 6539 C CA . ALA B 1 439 ? -13.172 3.812 19.688 1 97.12 439 ALA B CA 1
ATOM 6540 C C . ALA B 1 439 ? -14.359 4.504 20.359 1 97.12 439 ALA B C 1
ATOM 6542 O O . ALA B 1 439 ? -15.445 4.566 19.781 1 97.12 439 ALA B O 1
ATOM 6543 N N . VAL B 1 440 ? -14.141 5.016 21.531 1 97.12 440 VAL B N 1
ATOM 6544 C CA . VAL B 1 440 ? -15.18 5.727 22.266 1 97.12 440 VAL B CA 1
ATOM 6545 C C . VAL B 1 440 ? -15.578 6.992 21.5 1 97.12 440 VAL B C 1
ATOM 6547 O O . VAL B 1 440 ? -16.766 7.273 21.328 1 97.12 440 VAL B O 1
ATOM 6550 N N . ALA B 1 441 ? -14.57 7.738 21.047 1 97.69 441 ALA B N 1
ATOM 6551 C CA . ALA B 1 441 ? -14.82 8.961 20.281 1 97.69 441 ALA B CA 1
ATOM 6552 C C . ALA B 1 441 ? -15.609 8.656 19.016 1 97.69 441 ALA B C 1
ATOM 6554 O O . ALA B 1 441 ? -16.562 9.367 18.688 1 97.69 441 ALA B O 1
ATOM 6555 N N . SER B 1 442 ? -15.242 7.621 18.312 1 97.06 442 SER B N 1
ATOM 6556 C CA . SER B 1 442 ? -15.922 7.215 17.078 1 97.06 442 SER B CA 1
ATOM 6557 C C . SER B 1 442 ? -17.375 6.844 17.359 1 97.06 442 SER B C 1
ATOM 6559 O O . SER B 1 442 ? -18.266 7.227 16.594 1 97.06 442 SER B O 1
ATOM 6561 N N . ALA B 1 443 ? -17.594 6.086 18.406 1 95.38 443 ALA B N 1
ATOM 6562 C CA . ALA B 1 443 ? -18.938 5.672 18.766 1 95.38 443 ALA B CA 1
ATOM 6563 C C . ALA B 1 443 ? -19.812 6.875 19.094 1 95.38 443 ALA B C 1
ATOM 6565 O O . ALA B 1 443 ? -20.984 6.922 18.719 1 95.38 443 ALA B O 1
ATOM 6566 N N . ARG B 1 444 ? -19.281 7.809 19.766 1 95 444 ARG B N 1
ATOM 6567 C CA . ARG B 1 444 ? -20.016 9.023 20.109 1 95 444 ARG B CA 1
ATOM 6568 C C . ARG B 1 444 ? -20.453 9.781 18.875 1 95 444 ARG B C 1
ATOM 6570 O O . ARG B 1 444 ? -21.562 10.305 18.812 1 95 444 ARG B O 1
ATOM 6577 N N . LEU B 1 445 ? -19.578 9.859 17.906 1 93.62 445 LEU B N 1
ATOM 6578 C CA . LEU B 1 445 ? -19.891 10.586 16.688 1 93.62 445 LEU B CA 1
ATOM 6579 C C . LEU B 1 445 ? -20.984 9.875 15.891 1 93.62 445 LEU B C 1
ATOM 6581 O O . LEU B 1 445 ? -21.781 10.523 15.203 1 93.62 445 LEU B O 1
ATOM 6585 N N . ARG B 1 446 ? -21.047 8.539 15.992 1 87.75 446 ARG B N 1
ATOM 6586 C CA . ARG B 1 446 ? -21.984 7.758 15.203 1 87.75 446 ARG B CA 1
ATOM 6587 C C . ARG B 1 446 ? -23.359 7.707 15.875 1 87.75 446 ARG B C 1
ATOM 6589 O O . ARG B 1 446 ? -24.359 7.41 15.219 1 87.75 446 ARG B O 1
ATOM 6596 N N . GLU B 1 447 ? -23.547 7.523 17.172 1 78 447 GLU B N 1
ATOM 6597 C CA . GLU B 1 447 ? -24.797 7.395 17.906 1 78 447 GLU B CA 1
ATOM 6598 C C . GLU B 1 447 ? -25.797 8.477 17.516 1 78 447 GLU B C 1
ATOM 6600 O O . GLU B 1 447 ? -27 8.234 17.469 1 78 447 GLU B O 1
ATOM 6605 N N . THR B 1 448 ? -25.375 9.609 17.344 1 59.88 448 THR B N 1
ATOM 6606 C CA . THR B 1 448 ? -26.406 10.641 17.234 1 59.88 448 THR B CA 1
ATOM 6607 C C . THR B 1 448 ? -26.844 10.805 15.781 1 59.88 448 THR B C 1
ATOM 6609 O O . THR B 1 448 ? -27.609 11.719 15.453 1 59.88 448 THR B O 1
ATOM 6612 N N . VAL B 1 449 ? -26.406 9.859 14.906 1 47.53 449 VAL B N 1
ATOM 6613 C CA . VAL B 1 449 ? -26.984 9.891 13.562 1 47.53 449 VAL B CA 1
ATOM 6614 C C . VAL B 1 449 ? -28.156 8.93 13.477 1 47.53 449 VAL B C 1
ATOM 6616 O O . VAL B 1 449 ? -28.062 7.777 13.906 1 47.53 449 VAL B O 1
#

Sequence (898 aa):
MKTVIENAAIATVDGAGTEHASGHVVIENDRIAAVGGGRAPEDEYDERIDGSGYLVTPGLINTHHHLYQWATRGLAADHTLFEWLVALYPVWSRLDADITHAAATAGLTRLATTGCTTVADHHYVFPRDGGDQVEALAAARIRVGVRLHVVRGSMDRGESQGGLPPDNLVEETEAALLGTEAAINRFHDDSAGAHLQIAAGPCSPFSVSERLMTGAAELARRKGVRLHTHLAETIDEEKQCLAEAGCTPAEYADKLGWLGDDVWLAHSIHLAPEAIRRMGATGTGAAHCPTSNGRIGAGIAPVRQLLDAGVPVGLGADGAASNESGGLGEELHQSLLQARQRGGPRALTTREALWMGTMGGARCLGRAKELGSIEVGKLADLAVWDLTGLNYAGITDPVAALVLGATPPIARLFVGGVTVVTDGAPREESEDEIARELAVASARLRETVMKTVIENAAIATVDGAGTEHASGHVVIENDRIAAVGGGRAPEDEYDERIDGSGYLVTPGLINTHHHLYQWATRGLAADHTLFEWLVALYPVWSRLDADITHAAATAGLTRLATTGCTTVADHHYVFPRDGGDQVEALAAARIRVGVRLHVVRGSMDRGESQGGLPPDNLVEETEAALLGTEAAINRFHDDSAGAHLQIAAGPCSPFSVSERLMTGAAELARRKGVRLHTHLAETIDEEKQCLAEAGCTPAEYADKLGWLGDDVWLAHSIHLAPEAIRRMGATGTGAAHCPTSNGRIGAGIAPVRQLLDAGVPVGLGADGAASNESGGLGEELHQSLLQARQRGGPRALTTREALWMGTMGGARCLGRAKELGSIEVGKLADLAVWDLTGLNYAGITDPVAALVLGATPPIARLFVGGVTVVTDGAPREESEDEIARELAVASARLRETV